Protein 6DD2 (pdb70)

Organism: Selaginella moellendorffii (NCBI:txid88036)

Secondary structure (DSSP, 8-state):
-EEEEEEEEPPSS-----EEE--HHHH-SSTT--EEEEEE-----TTHHHHHHHHTTTTGGGGSEEEE-TT--EEEE-----EEEEEEE-SS--HHHHSTT----GGGGGSS----TTS-GGGS-SEEEEEEE-SSS-EEEEEEE-TTT--HHHHHHHHHHHHHHHTT-------B--GGGGPPPSS----S--GGGSPPPPPP---EEEEEEE-HHHHHHHHHS-------HHHHHHHHHHHHHHHHTT--TT-EEEEEEEE--TTTSSSPPPTTB-S---EEE--EEEHHHHHHS-HHHHHHHHHHHHTT-SHHHHHHHHHHHTT-SSSSSS---TTTS-TT-EEEEE-SSS-TT---SSS---SEEE-S---STTEEEEPPPSSSS--EEEEEEE-TTTHHHHHHHHS--/-EEEEEEEEPPSS-----EE---GGGTS-SSSEEEEEEEE-----HHHHHHHHTTTTTTGGGG-EEEE-SS--EEEE-----EEEEEEE--S--HHHHTTT----TTGGGGS-----SS-GGGS-SEEEEEEEETTTEEEEEEEEETTT--HHHHHHHHHHHHHHHTT-------B----TTPPPSS---SS--GGGSPPP------EEEEEEE-TTHHHHHHTT--------SHHHHHHHHHHHHHHHTT--TT-EEEEEEEEE-TTTSSSPPPTTB-S--EEEE--EEEHHHHTTS-HHHHHHHHHHHHHT-SHHHHHHHHHHHHT-SSTTTTT--TTTTSTT-EEEEE-TTS--TT---SS---SEEE-S---STTEEEEE--SS-SS-EEEEEEE-TTTHHHHHHHTT--

Structure (mmCIF, N/CA/C/O backbone):
data_6DD2
#
_entry.id   6DD2
#
_cell.length_a   79.390
_cell.length_b   83.749
_cell.length_c   188.855
_cell.angle_alpha   90.00
_cell.angle_beta   90.00
_cell.angle_gamma   90.00
#
_symmetry.space_group_name_H-M   'P 21 21 21'
#
loop_
_atom_site.group_PDB
_atom_site.id
_atom_site.type_symbol
_atom_site.label_atom_id
_atom_site.label_alt_id
_atom_site.label_comp_id
_atom_site.label_asym_id
_atom_site.label_entity_id
_atom_site.label_seq_id
_atom_site.pdbx_PDB_ins_code
_atom_site.Cartn_x
_atom_site.Cartn_y
_atom_site.Cartn_z
_atom_site.occupancy
_atom_site.B_iso_or_equiv
_atom_site.auth_seq_id
_atom_site.auth_comp_id
_atom_site.auth_asym_id
_atom_site.auth_atom_id
_atom_site.pdbx_PDB_model_num
ATOM 1 N N . ILE A 1 3 ? 0.624 6.123 24.529 1.00 78.57 3 ILE A N 1
ATOM 2 C CA . ILE A 1 3 ? 1.703 5.916 25.487 1.00 66.84 3 ILE A CA 1
ATOM 3 C C . ILE A 1 3 ? 1.334 4.827 26.486 1.00 59.18 3 ILE A C 1
ATOM 4 O O . ILE A 1 3 ? 0.249 4.848 27.068 1.00 80.29 3 ILE A O 1
ATOM 9 N N . ASN A 1 4 ? 2.238 3.873 26.676 1.00 50.83 4 ASN A N 1
ATOM 10 C CA . ASN A 1 4 ? 2.080 2.828 27.675 1.00 64.87 4 ASN A CA 1
ATOM 11 C C . ASN A 1 4 ? 2.795 3.228 28.960 1.00 73.95 4 ASN A C 1
ATOM 12 O O . ASN A 1 4 ? 3.709 4.055 28.956 1.00 77.11 4 ASN A O 1
ATOM 17 N N . VAL A 1 5 ? 2.363 2.632 30.070 1.00 76.65 5 VAL A N 1
ATOM 18 C CA . VAL A 1 5 ? 2.916 2.934 31.386 1.00 66.97 5 VAL A CA 1
ATOM 19 C C . VAL A 1 5 ? 3.367 1.631 32.033 1.00 58.81 5 VAL A C 1
ATOM 20 O O . VAL A 1 5 ? 2.576 0.689 32.161 1.00 62.02 5 VAL A O 1
ATOM 24 N N . VAL A 1 6 ? 4.634 1.576 32.431 1.00 56.72 6 VAL A N 1
ATOM 25 C CA . VAL A 1 6 ? 5.159 0.404 33.124 1.00 58.05 6 VAL A CA 1
ATOM 26 C C . VAL A 1 6 ? 4.961 0.518 34.629 1.00 58.41 6 VAL A C 1
ATOM 27 O O . VAL A 1 6 ? 4.658 -0.473 35.298 1.00 52.58 6 VAL A O 1
ATOM 31 N N . ARG A 1 7 ? 5.106 1.721 35.180 1.00 59.86 7 ARG A N 1
ATOM 32 C CA . ARG A 1 7 ? 5.103 1.889 36.625 1.00 54.13 7 ARG A CA 1
ATOM 33 C C . ARG A 1 7 ? 4.692 3.311 36.977 1.00 47.07 7 ARG A C 1
ATOM 34 O O . ARG A 1 7 ? 4.847 4.240 36.180 1.00 51.33 7 ARG A O 1
ATOM 42 N N . GLU A 1 8 ? 4.165 3.460 38.192 1.00 36.04 8 GLU A N 1
ATOM 43 C CA . GLU A 1 8 ? 3.809 4.761 38.754 1.00 39.18 8 GLU A CA 1
ATOM 44 C C . GLU A 1 8 ? 4.129 4.717 40.242 1.00 39.58 8 GLU A C 1
ATOM 45 O O . GLU A 1 8 ? 3.472 3.993 40.997 1.00 39.34 8 GLU A O 1
ATOM 51 N N . THR A 1 9 ? 5.131 5.485 40.665 1.00 39.29 9 THR A N 1
ATOM 52 C CA . THR A 1 9 ? 5.624 5.446 42.035 1.00 34.28 9 THR A CA 1
ATOM 53 C C . THR A 1 9 ? 5.519 6.824 42.673 1.00 35.72 9 THR A C 1
ATOM 54 O O . THR A 1 9 ? 5.879 7.831 42.053 1.00 25.36 9 THR A O 1
ATOM 58 N N . MET A 1 10 ? 5.023 6.860 43.910 1.00 43.57 10 MET A N 1
ATOM 59 C CA . MET A 1 10 ? 5.024 8.069 44.731 1.00 38.92 10 MET A CA 1
ATOM 60 C C . MET A 1 10 ? 6.269 8.020 45.608 1.00 34.77 10 MET A C 1
ATOM 61 O O . MET A 1 10 ? 6.274 7.384 46.665 1.00 37.68 10 MET A O 1
ATOM 66 N N . VAL A 1 11 ? 7.327 8.693 45.167 1.00 41.12 11 VAL A N 1
ATOM 67 C CA . VAL A 1 11 ? 8.642 8.584 45.792 1.00 42.33 11 VAL A CA 1
ATOM 68 C C . VAL A 1 11 ? 8.761 9.622 46.900 1.00 30.43 11 VAL A C 1
ATOM 69 O O . VAL A 1 11 ? 8.665 10.828 46.649 1.00 31.41 11 VAL A O 1
ATOM 73 N N . ARG A 1 12 ? 8.988 9.154 48.118 1.00 27.56 12 ARG A N 1
ATOM 74 C CA . ARG A 1 12 ? 9.220 9.976 49.292 1.00 28.35 12 ARG A CA 1
ATOM 75 C C . ARG A 1 12 ? 10.700 9.977 49.648 1.00 18.57 12 ARG A C 1
ATOM 76 O O . ARG A 1 12 ? 11.434 9.055 49.278 1.00 26.54 12 ARG A O 1
ATOM 84 N N . PRO A 1 13 ? 11.183 11.013 50.363 1.00 25.12 13 PRO A N 1
ATOM 85 C CA . PRO A 1 13 ? 12.628 11.122 50.630 1.00 30.52 13 PRO A CA 1
ATOM 86 C C . PRO A 1 13 ? 13.235 9.889 51.284 1.00 25.56 13 PRO A C 1
ATOM 87 O O . PRO A 1 13 ? 12.530 9.108 51.931 1.00 35.36 13 PRO A O 1
ATOM 91 N N . ALA A 1 14 ? 14.550 9.715 51.121 1.00 21.95 14 ALA A N 1
ATOM 92 C CA . ALA A 1 14 ? 15.233 8.541 51.656 1.00 29.14 14 ALA A CA 1
ATOM 93 C C . ALA A 1 14 ? 15.140 8.448 53.174 1.00 39.57 14 ALA A C 1
ATOM 94 O O . ALA A 1 14 ? 15.330 7.360 53.729 1.00 35.67 14 ALA A O 1
ATOM 96 N N . GLY A 1 15 ? 14.861 9.548 53.853 1.00 44.65 15 GLY A N 1
ATOM 97 C CA . GLY A 1 15 ? 14.666 9.550 55.291 1.00 38.62 15 GLY A CA 1
ATOM 98 C C . GLY A 1 15 ? 15.193 10.825 55.919 1.00 49.76 15 GLY A C 1
ATOM 99 O O . GLY A 1 15 ? 15.949 11.587 55.315 1.00 55.59 15 GLY A O 1
ATOM 100 N N . ALA A 1 16 ? 14.774 11.060 57.166 1.00 49.52 16 ALA A N 1
ATOM 101 C CA . ALA A 1 16 ? 15.217 12.200 57.963 1.00 40.66 16 ALA A CA 1
ATOM 102 C C . ALA A 1 16 ? 14.906 13.528 57.281 1.00 40.95 16 ALA A C 1
ATOM 103 O O . ALA A 1 16 ? 15.806 14.184 56.745 1.00 45.22 16 ALA A O 1
ATOM 105 N N . THR A 1 17 ? 13.638 13.933 57.301 1.00 34.79 17 THR A N 1
ATOM 106 C CA . THR A 1 17 ? 13.216 15.200 56.729 1.00 37.00 17 THR A CA 1
ATOM 107 C C . THR A 1 17 ? 12.380 15.970 57.741 1.00 36.22 17 THR A C 1
ATOM 108 O O . THR A 1 17 ? 11.531 15.383 58.424 1.00 33.67 17 THR A O 1
ATOM 112 N N . PRO A 1 18 ? 12.596 17.278 57.863 1.00 35.19 18 PRO A N 1
ATOM 113 C CA . PRO A 1 18 ? 11.824 18.064 58.831 1.00 28.44 18 PRO A CA 1
ATOM 114 C C . PRO A 1 18 ? 10.351 18.118 58.462 1.00 29.95 18 PRO A C 1
ATOM 115 O O . PRO A 1 18 ? 9.976 18.086 57.287 1.00 42.23 18 PRO A O 1
ATOM 119 N N . GLN A 1 19 ? 9.512 18.198 59.489 1.00 26.19 19 GLN A N 1
ATOM 120 C CA . GLN A 1 19 ? 8.066 18.317 59.302 1.00 49.56 19 GLN A CA 1
ATOM 121 C C . GLN A 1 19 ? 7.638 19.780 59.415 1.00 47.10 19 GLN A C 1
ATOM 122 O O . GLN A 1 19 ? 6.818 20.169 60.249 1.00 44.66 19 GLN A O 1
ATOM 128 N N . ARG A 1 20 ? 8.220 20.593 58.536 1.00 49.50 20 ARG A N 1
ATOM 129 C CA . ARG A 1 20 ? 8.016 22.031 58.516 1.00 46.33 20 ARG A CA 1
ATOM 130 C C . ARG A 1 20 ? 6.662 22.387 57.907 1.00 43.28 20 ARG A C 1
ATOM 131 O O . ARG A 1 20 ? 5.968 21.557 57.312 1.00 53.38 20 ARG A O 1
ATOM 139 N N . VAL A 1 21 ? 6.289 23.652 58.086 1.00 36.39 21 VAL A N 1
ATOM 140 C CA . VAL A 1 21 ? 5.236 24.314 57.319 1.00 34.06 21 VAL A CA 1
ATOM 141 C C . VAL A 1 21 ? 5.851 25.616 56.833 1.00 50.67 21 VAL A C 1
ATOM 142 O O . VAL A 1 21 ? 6.014 26.560 57.622 1.00 49.96 21 VAL A O 1
ATOM 146 N N . LEU A 1 22 ? 6.216 25.670 55.552 1.00 43.46 22 LEU A N 1
ATOM 147 C CA . LEU A 1 22 ? 6.974 26.813 55.044 1.00 30.86 22 LEU A CA 1
ATOM 148 C C . LEU A 1 22 ? 6.064 27.983 54.762 1.00 31.12 22 LEU A C 1
ATOM 149 O O . LEU A 1 22 ? 5.207 27.924 53.869 1.00 36.66 22 LEU A O 1
ATOM 154 N N . TRP A 1 23 ? 6.300 29.067 55.478 1.00 28.68 23 TRP A N 1
ATOM 155 C CA . TRP A 1 23 ? 5.645 30.320 55.165 1.00 35.38 23 TRP A CA 1
ATOM 156 C C . TRP A 1 23 ? 6.135 30.781 53.799 1.00 45.76 23 TRP A C 1
ATOM 157 O O . TRP A 1 23 ? 7.310 30.615 53.459 1.00 39.54 23 TRP A O 1
ATOM 168 N N . ASN A 1 24 ? 5.258 31.433 53.039 1.00 46.62 24 ASN A N 1
ATOM 169 C CA . ASN A 1 24 ? 5.608 31.913 51.700 1.00 35.71 24 ASN A CA 1
ATOM 170 C C . ASN A 1 24 ? 5.609 33.441 51.551 1.00 32.15 24 ASN A C 1
ATOM 171 O O . ASN A 1 24 ? 4.672 34.119 51.973 1.00 34.43 24 ASN A O 1
ATOM 176 N N . SER A 1 25 ? 6.674 33.967 50.947 1.00 31.45 25 SER A N 1
ATOM 177 C CA . SER A 1 25 ? 6.834 35.405 50.713 1.00 26.21 25 SER A CA 1
ATOM 178 C C . SER A 1 25 ? 5.860 35.918 49.652 1.00 22.89 25 SER A C 1
ATOM 179 O O . SER A 1 25 ? 5.430 35.160 48.783 1.00 21.08 25 SER A O 1
ATOM 182 N N . ASN A 1 26 ? 5.513 37.202 49.722 1.00 23.93 26 ASN A N 1
ATOM 183 C CA . ASN A 1 26 ? 4.563 37.774 48.773 1.00 26.40 26 ASN A CA 1
ATOM 184 C C . ASN A 1 26 ? 4.888 37.355 47.344 1.00 30.19 26 ASN A C 1
ATOM 185 O O . ASN A 1 26 ? 3.984 37.029 46.566 1.00 29.49 26 ASN A O 1
ATOM 190 N N . VAL A 1 27 ? 6.174 37.346 46.982 1.00 33.20 27 VAL A N 1
ATOM 191 C CA . VAL A 1 27 ? 6.577 36.848 45.671 1.00 26.93 27 VAL A CA 1
ATOM 192 C C . VAL A 1 27 ? 6.489 35.334 45.575 1.00 30.49 27 VAL A C 1
ATOM 193 O O . VAL A 1 27 ? 6.666 34.779 44.485 1.00 43.96 27 VAL A O 1
ATOM 197 N N . ASP A 1 28 ? 6.234 34.654 46.691 1.00 28.00 28 ASP A N 1
ATOM 198 C CA . ASP A 1 28 ? 5.883 33.242 46.692 1.00 28.16 28 ASP A CA 1
ATOM 199 C C . ASP A 1 28 ? 4.390 33.020 46.490 1.00 29.01 28 ASP A C 1
ATOM 200 O O . ASP A 1 28 ? 3.955 31.867 46.388 1.00 37.43 28 ASP A O 1
ATOM 205 N N . LEU A 1 29 ? 3.601 34.090 46.435 1.00 28.56 29 LEU A N 1
ATOM 206 C CA . LEU A 1 29 ? 2.159 34.003 46.247 1.00 33.87 29 LEU A CA 1
ATOM 207 C C . LEU A 1 29 ? 1.689 34.542 44.905 1.00 43.02 29 LEU A C 1
ATOM 208 O O . LEU A 1 29 ? 0.786 33.961 44.301 1.00 52.00 29 LEU A O 1
ATOM 213 N N . VAL A 1 30 ? 2.275 35.631 44.413 1.00 36.71 30 VAL A N 1
ATOM 214 C CA . VAL A 1 30 ? 1.870 36.212 43.138 1.00 46.86 30 VAL A CA 1
ATOM 215 C C . VAL A 1 30 ? 2.716 35.567 42.035 1.00 57.64 30 VAL A C 1
ATOM 216 O O . VAL A 1 30 ? 3.918 35.818 41.907 1.00 49.84 30 VAL A O 1
ATOM 220 N N . ILE A 1 31 ? 2.100 34.638 41.302 1.00 67.81 31 ILE A N 1
ATOM 221 C CA . ILE A 1 31 ? 2.744 33.780 40.301 1.00 67.74 31 ILE A CA 1
ATOM 222 C C . ILE A 1 31 ? 1.647 33.370 39.319 1.00 81.76 31 ILE A C 1
ATOM 223 O O . ILE A 1 31 ? 0.486 33.270 39.730 1.00 84.91 31 ILE A O 1
ATOM 228 N N . PRO A 1 32 ? 1.933 33.122 38.021 1.00 84.76 32 PRO A N 1
ATOM 229 C CA . PRO A 1 32 ? 0.850 32.685 37.123 1.00 90.71 32 PRO A CA 1
ATOM 230 C C . PRO A 1 32 ? 0.507 31.203 37.225 1.00 99.47 32 PRO A C 1
ATOM 231 O O . PRO A 1 32 ? 1.142 30.365 36.576 1.00 82.43 32 PRO A O 1
ATOM 235 N N . ARG A 1 33 ? -0.508 30.880 38.034 1.00 112.26 33 ARG A N 1
ATOM 236 C CA . ARG A 1 33 ? -1.071 29.534 38.145 1.00 102.47 33 ARG A CA 1
ATOM 237 C C . ARG A 1 33 ? -0.069 28.499 38.647 1.00 94.61 33 ARG A C 1
ATOM 238 O O . ARG A 1 33 ? 0.941 28.840 39.269 1.00 80.05 33 ARG A O 1
ATOM 246 N N . ILE A 1 34 ? -0.362 27.227 38.386 1.00 99.38 34 ILE A N 1
ATOM 247 C CA . ILE A 1 34 ? 0.481 26.101 38.761 1.00 81.74 34 ILE A CA 1
ATOM 248 C C . ILE A 1 34 ? 1.073 25.425 37.533 1.00 74.60 34 ILE A C 1
ATOM 249 O O . ILE A 1 34 ? 1.575 24.299 37.625 1.00 78.67 34 ILE A O 1
ATOM 254 N N . HIS A 1 35 ? 1.014 26.095 36.381 1.00 66.46 35 HIS A N 1
ATOM 255 C CA . HIS A 1 35 ? 1.522 25.658 35.082 1.00 78.58 35 HIS A CA 1
ATOM 256 C C . HIS A 1 35 ? 2.989 25.241 35.138 1.00 63.59 35 HIS A C 1
ATOM 257 O O . HIS A 1 35 ? 3.322 24.196 35.705 1.00 55.20 35 HIS A O 1
ATOM 264 N N . THR A 1 36 ? 3.857 26.072 34.559 1.00 74.87 36 THR A N 1
ATOM 265 C CA . THR A 1 36 ? 5.283 25.816 34.385 1.00 70.31 36 THR A CA 1
ATOM 266 C C . THR A 1 36 ? 5.548 24.326 34.189 1.00 65.29 36 THR A C 1
ATOM 267 O O . THR A 1 36 ? 6.075 23.642 35.073 1.00 55.75 36 THR A O 1
ATOM 271 N N . ALA A 1 37 ? 5.111 23.809 33.045 1.00 73.87 37 ALA A N 1
ATOM 272 C CA . ALA A 1 37 ? 5.452 22.470 32.603 1.00 59.17 37 ALA A CA 1
ATOM 273 C C . ALA A 1 37 ? 6.717 22.522 31.758 1.00 59.98 37 ALA A C 1
ATOM 274 O O . ALA A 1 37 ? 7.074 23.558 31.192 1.00 60.19 37 ALA A O 1
ATOM 276 N N . SER A 1 38 ? 7.402 21.386 31.683 1.00 45.94 38 SER A N 1
ATOM 277 C CA . SER A 1 38 ? 8.656 21.313 30.951 1.00 28.88 38 SER A CA 1
ATOM 278 C C . SER A 1 38 ? 8.824 19.911 30.391 1.00 39.99 38 SER A C 1
ATOM 279 O O . SER A 1 38 ? 8.370 18.931 30.987 1.00 39.05 38 SER A O 1
ATOM 282 N N . VAL A 1 39 ? 9.469 19.828 29.230 1.00 46.80 39 VAL A N 1
ATOM 283 C CA . VAL A 1 39 ? 9.795 18.556 28.599 1.00 36.96 39 VAL A CA 1
ATOM 284 C C . VAL A 1 39 ? 11.276 18.549 28.260 1.00 39.48 39 VAL A C 1
ATOM 285 O O . VAL A 1 39 ? 11.812 19.542 27.755 1.00 33.80 39 VAL A O 1
ATOM 289 N N . TYR A 1 40 ? 11.935 17.430 28.542 1.00 43.51 40 TYR A N 1
ATOM 290 C CA . TYR A 1 40 ? 13.337 17.219 28.208 1.00 38.50 40 TYR A CA 1
ATOM 291 C C . TYR A 1 40 ? 13.420 16.066 27.221 1.00 45.41 40 TYR A C 1
ATOM 292 O O . TYR A 1 40 ? 12.852 14.998 27.467 1.00 46.01 40 TYR A O 1
ATOM 301 N N . PHE A 1 41 ? 14.118 16.279 26.111 1.00 58.49 41 PHE A N 1
ATOM 302 C CA . PHE A 1 41 ? 14.278 15.262 25.080 1.00 41.96 41 PHE A CA 1
ATOM 303 C C . PHE A 1 41 ? 15.734 14.819 25.023 1.00 43.80 41 PHE A C 1
ATOM 304 O O . PHE A 1 41 ? 16.640 15.656 24.946 1.00 37.63 41 PHE A O 1
ATOM 312 N N . TYR A 1 42 ? 15.949 13.507 25.067 1.00 43.69 42 TYR A N 1
ATOM 313 C CA . TYR A 1 42 ? 17.276 12.915 25.023 1.00 48.23 42 TYR A CA 1
ATOM 314 C C . TYR A 1 42 ? 17.385 11.983 23.822 1.00 60.09 42 TYR A C 1
ATOM 315 O O . TYR A 1 42 ? 16.383 11.601 23.212 1.00 63.81 42 TYR A O 1
ATOM 324 N N . ARG A 1 43 ? 18.619 11.635 23.480 1.00 66.57 43 ARG A N 1
ATOM 325 C CA . ARG A 1 43 ? 18.932 10.732 22.383 1.00 64.23 43 ARG A CA 1
ATOM 326 C C . ARG A 1 43 ? 20.118 9.872 22.788 1.00 72.13 43 ARG A C 1
ATOM 327 O O . ARG A 1 43 ? 20.900 10.259 23.663 1.00 67.60 43 ARG A O 1
ATOM 335 N N . PRO A 1 44 ? 20.277 8.696 22.171 1.00 79.74 44 PRO A N 1
ATOM 336 C CA . PRO A 1 44 ? 21.372 7.798 22.563 1.00 82.29 44 PRO A CA 1
ATOM 337 C C . PRO A 1 44 ? 22.741 8.448 22.413 1.00 88.76 44 PRO A C 1
ATOM 338 O O . PRO A 1 44 ? 22.922 9.436 21.697 1.00 87.33 44 PRO A O 1
ATOM 342 N N . ASP A 1 45 ? 23.721 7.862 23.104 1.00 89.71 45 ASP A N 1
ATOM 343 C CA . ASP A 1 45 ? 25.043 8.458 23.251 1.00 86.02 45 ASP A CA 1
ATOM 344 C C . ASP A 1 45 ? 26.133 7.394 23.142 1.00 91.03 45 ASP A C 1
ATOM 345 O O . ASP A 1 45 ? 25.825 6.221 22.891 1.00 76.44 45 ASP A O 1
ATOM 350 N N . PRO A 1 46 ? 27.421 7.763 23.280 1.00 93.44 46 PRO A N 1
ATOM 351 C CA . PRO A 1 46 ? 28.480 6.774 23.510 1.00 90.66 46 PRO A CA 1
ATOM 352 C C . PRO A 1 46 ? 28.136 5.774 24.615 1.00 62.25 46 PRO A C 1
ATOM 353 O O . PRO A 1 46 ? 28.744 4.705 24.675 1.00 40.47 46 PRO A O 1
ATOM 357 N N . GLY A 1 55 ? 15.735 2.428 35.422 1.00 54.37 55 GLY A N 1
ATOM 358 C CA . GLY A 1 55 ? 14.548 2.611 36.236 1.00 69.29 55 GLY A CA 1
ATOM 359 C C . GLY A 1 55 ? 14.805 2.442 37.721 1.00 67.51 55 GLY A C 1
ATOM 360 O O . GLY A 1 55 ? 14.338 3.238 38.537 1.00 59.06 55 GLY A O 1
ATOM 361 N N . GLY A 1 56 ? 15.554 1.397 38.074 1.00 65.35 56 GLY A N 1
ATOM 362 C CA . GLY A 1 56 ? 15.879 1.135 39.465 1.00 74.92 56 GLY A CA 1
ATOM 363 C C . GLY A 1 56 ? 16.839 2.128 40.087 1.00 80.98 56 GLY A C 1
ATOM 364 O O . GLY A 1 56 ? 17.062 2.067 41.302 1.00 81.91 56 GLY A O 1
ATOM 365 N N . VAL A 1 57 ? 17.410 3.030 39.292 1.00 72.87 57 VAL A N 1
ATOM 366 C CA . VAL A 1 57 ? 18.331 4.043 39.783 1.00 64.14 57 VAL A CA 1
ATOM 367 C C . VAL A 1 57 ? 17.698 5.430 39.769 1.00 56.98 57 VAL A C 1
ATOM 368 O O . VAL A 1 57 ? 17.915 6.224 40.688 1.00 47.41 57 VAL A O 1
ATOM 372 N N . LEU A 1 58 ? 16.899 5.731 38.739 1.00 54.43 58 LEU A N 1
ATOM 373 C CA . LEU A 1 58 ? 16.177 7.000 38.690 1.00 49.42 58 LEU A CA 1
ATOM 374 C C . LEU A 1 58 ? 15.274 7.181 39.903 1.00 47.28 58 LEU A C 1
ATOM 375 O O . LEU A 1 58 ? 15.065 8.310 40.362 1.00 39.16 58 LEU A O 1
ATOM 380 N N . ARG A 1 59 ? 14.730 6.084 40.429 1.00 44.19 59 ARG A N 1
ATOM 381 C CA . ARG A 1 59 ? 13.838 6.158 41.581 1.00 47.71 59 ARG A CA 1
ATOM 382 C C . ARG A 1 59 ? 14.600 6.544 42.842 1.00 48.41 59 ARG A C 1
ATOM 383 O O . ARG A 1 59 ? 14.275 7.539 43.502 1.00 46.18 59 ARG A O 1
ATOM 391 N N . GLU A 1 60 ? 15.618 5.757 43.196 1.00 45.58 60 GLU A N 1
ATOM 392 C CA . GLU A 1 60 ? 16.358 6.001 44.429 1.00 53.57 60 GLU A CA 1
ATOM 393 C C . GLU A 1 60 ? 17.112 7.323 44.385 1.00 44.39 60 GLU A C 1
ATOM 394 O O . GLU A 1 60 ? 17.319 7.951 45.431 1.00 46.87 60 GLU A O 1
ATOM 400 N N . ALA A 1 61 ? 17.528 7.762 43.195 1.00 34.59 61 ALA A N 1
ATOM 401 C CA . ALA A 1 61 ? 18.142 9.079 43.077 1.00 40.51 61 ALA A CA 1
ATOM 402 C C . ALA A 1 61 ? 17.146 10.185 43.398 1.00 40.14 61 ALA A C 1
ATOM 403 O O . ALA A 1 61 ? 17.537 11.240 43.910 1.00 37.27 61 ALA A O 1
ATOM 405 N N . LEU A 1 62 ? 15.861 9.966 43.107 1.00 39.95 62 LEU A N 1
ATOM 406 C CA . LEU A 1 62 ? 14.847 10.955 43.456 1.00 36.27 62 LEU A CA 1
ATOM 407 C C . LEU A 1 62 ? 14.654 11.033 44.963 1.00 35.36 62 LEU A C 1
ATOM 408 O O . LEU A 1 62 ? 14.576 12.130 45.529 1.00 34.71 62 LEU A O 1
ATOM 413 N N . ALA A 1 63 ? 14.570 9.878 45.628 1.00 38.12 63 ALA A N 1
ATOM 414 C CA . ALA A 1 63 ? 14.445 9.870 47.081 1.00 26.51 63 ALA A CA 1
ATOM 415 C C . ALA A 1 63 ? 15.686 10.457 47.738 1.00 29.97 63 ALA A C 1
ATOM 416 O O . ALA A 1 63 ? 15.587 11.187 48.732 1.00 39.08 63 ALA A O 1
ATOM 418 N N . LYS A 1 64 ? 16.866 10.152 47.193 1.00 28.46 64 LYS A N 1
ATOM 419 C CA . LYS A 1 64 ? 18.099 10.707 47.739 1.00 34.45 64 LYS A CA 1
ATOM 420 C C . LYS A 1 64 ? 18.158 12.217 47.534 1.00 40.43 64 LYS A C 1
ATOM 421 O O . LYS A 1 64 ? 18.658 12.948 48.397 1.00 39.98 64 LYS A O 1
ATOM 427 N N . ALA A 1 65 ? 17.644 12.701 46.401 1.00 40.52 65 ALA A N 1
ATOM 428 C CA . ALA A 1 65 ? 17.583 14.132 46.132 1.00 28.56 65 ALA A CA 1
ATOM 429 C C . ALA A 1 65 ? 16.441 14.825 46.859 1.00 36.29 65 ALA A C 1
ATOM 430 O O . ALA A 1 65 ? 16.439 16.058 46.939 1.00 39.75 65 ALA A O 1
ATOM 432 N N . LEU A 1 66 ? 15.476 14.073 47.387 1.00 36.09 66 LEU A N 1
ATOM 433 C CA . LEU A 1 66 ? 14.400 14.656 48.177 1.00 31.37 66 LEU A CA 1
ATOM 434 C C . LEU A 1 66 ? 14.747 14.767 49.655 1.00 30.82 66 LEU A C 1
ATOM 435 O O . LEU A 1 66 ? 13.964 15.347 50.414 1.00 32.89 66 LEU A O 1
ATOM 440 N N . VAL A 1 67 ? 15.887 14.216 50.080 1.00 34.88 67 VAL A N 1
ATOM 441 C CA . VAL A 1 67 ? 16.413 14.532 51.411 1.00 34.86 67 VAL A CA 1
ATOM 442 C C . VAL A 1 67 ? 16.767 16.014 51.519 1.00 36.95 67 VAL A C 1
ATOM 443 O O . VAL A 1 67 ? 16.287 16.674 52.454 1.00 41.94 67 VAL A O 1
ATOM 447 N N . PRO A 1 68 ? 17.572 16.608 50.603 1.00 42.38 68 PRO A N 1
ATOM 448 C CA . PRO A 1 68 ? 17.855 18.046 50.728 1.00 32.25 68 PRO A CA 1
ATOM 449 C C . PRO A 1 68 ? 16.689 18.914 50.275 1.00 27.63 68 PRO A C 1
ATOM 450 O O . PRO A 1 68 ? 16.481 20.006 50.814 1.00 23.85 68 PRO A O 1
ATOM 454 N N . PHE A 1 69 ? 15.926 18.444 49.290 1.00 30.32 69 PHE A N 1
ATOM 455 C CA . PHE A 1 69 ? 14.798 19.198 48.742 1.00 40.04 69 PHE A CA 1
ATOM 456 C C . PHE A 1 69 ? 13.470 18.600 49.208 1.00 33.78 69 PHE A C 1
ATOM 457 O O . PHE A 1 69 ? 12.628 18.170 48.419 1.00 31.56 69 PHE A O 1
ATOM 465 N N . TYR A 1 70 ? 13.285 18.588 50.524 1.00 33.74 70 TYR A N 1
ATOM 466 C CA . TYR A 1 70 ? 12.063 18.035 51.096 1.00 27.65 70 TYR A CA 1
ATOM 467 C C . TYR A 1 70 ? 10.804 18.852 50.794 1.00 29.64 70 TYR A C 1
ATOM 468 O O . TYR A 1 70 ? 9.714 18.267 50.769 1.00 29.82 70 TYR A O 1
ATOM 477 N N . PRO A 1 71 ? 10.869 20.175 50.573 1.00 32.84 71 PRO A N 1
ATOM 478 C CA . PRO A 1 71 ? 9.636 20.888 50.192 1.00 34.33 71 PRO A CA 1
ATOM 479 C C . PRO A 1 71 ? 9.009 20.399 48.895 1.00 49.90 71 PRO A C 1
ATOM 480 O O . PRO A 1 71 ? 7.808 20.616 48.690 1.00 55.12 71 PRO A O 1
ATOM 484 N N . MET A 1 72 ? 9.772 19.752 48.009 1.00 41.28 72 MET A N 1
ATOM 485 C CA . MET A 1 72 ? 9.170 19.201 46.799 1.00 28.60 72 MET A CA 1
ATOM 486 C C . MET A 1 72 ? 8.276 18.012 47.115 1.00 27.41 72 MET A C 1
ATOM 487 O O . MET A 1 72 ? 7.279 17.786 46.420 1.00 26.69 72 MET A O 1
ATOM 492 N N . ALA A 1 73 ? 8.604 17.254 48.159 1.00 23.59 73 ALA A N 1
ATOM 493 C CA . ALA A 1 73 ? 7.808 16.104 48.567 1.00 19.41 73 ALA A CA 1
ATOM 494 C C . ALA A 1 73 ? 6.651 16.481 49.480 1.00 20.40 73 ALA A C 1
ATOM 495 O O . ALA A 1 73 ? 5.996 15.586 50.026 1.00 29.20 73 ALA A O 1
ATOM 497 N N . GLY A 1 74 ? 6.386 17.772 49.656 1.00 21.03 74 GLY A N 1
ATOM 498 C CA . GLY A 1 74 ? 5.333 18.241 50.531 1.00 33.02 74 GLY A CA 1
ATOM 499 C C . GLY A 1 74 ? 4.000 18.377 49.826 1.00 28.73 74 GLY A C 1
ATOM 500 O O . GLY A 1 74 ? 3.772 17.822 48.748 1.00 29.89 74 GLY A O 1
ATOM 501 N N . ARG A 1 75 ? 3.104 19.134 50.455 1.00 27.16 75 ARG A N 1
ATOM 502 C CA . ARG A 1 75 ? 1.758 19.331 49.941 1.00 30.44 75 ARG A CA 1
ATOM 503 C C . ARG A 1 75 ? 1.349 20.782 50.145 1.00 25.95 75 ARG A C 1
ATOM 504 O O . ARG A 1 75 ? 1.867 21.477 51.023 1.00 21.85 75 ARG A O 1
ATOM 512 N N . LEU A 1 76 ? 0.406 21.232 49.319 1.00 32.68 76 LEU A N 1
ATOM 513 C CA . LEU A 1 76 ? -0.081 22.602 49.397 1.00 27.76 76 LEU A CA 1
ATOM 514 C C . LEU A 1 76 ? -1.119 22.733 50.504 1.00 36.23 76 LEU A C 1
ATOM 515 O O . LEU A 1 76 ? -1.929 21.830 50.727 1.00 46.05 76 LEU A O 1
ATOM 520 N N . LYS A 1 77 ? -1.090 23.869 51.198 1.00 35.81 77 LYS A N 1
ATOM 521 C CA . LYS A 1 77 ? -1.962 24.083 52.342 1.00 30.05 77 LYS A CA 1
ATOM 522 C C . LYS A 1 77 ? -2.243 25.570 52.496 1.00 32.75 77 LYS A C 1
ATOM 523 O O . LYS A 1 77 ? -1.425 26.415 52.123 1.00 37.51 77 LYS A O 1
ATOM 529 N N . LYS A 1 78 ? -3.413 25.877 53.046 1.00 32.35 78 LYS A N 1
ATOM 530 C CA . LYS A 1 78 ? -3.781 27.230 53.430 1.00 33.98 78 LYS A CA 1
ATOM 531 C C . LYS A 1 78 ? -3.779 27.339 54.949 1.00 43.36 78 LYS A C 1
ATOM 532 O O . LYS A 1 78 ? -4.020 26.357 55.657 1.00 50.19 78 LYS A O 1
ATOM 538 N N . ASP A 1 79 ? -3.500 28.538 55.450 1.00 48.31 79 ASP A N 1
ATOM 539 C CA . ASP A 1 79 ? -3.539 28.765 56.887 1.00 48.22 79 ASP A CA 1
ATOM 540 C C . ASP A 1 79 ? -4.937 29.254 57.274 1.00 59.49 79 ASP A C 1
ATOM 541 O O . ASP A 1 79 ? -5.906 29.058 56.536 1.00 68.25 79 ASP A O 1
ATOM 546 N N . GLU A 1 80 ? -5.053 29.900 58.432 1.00 63.32 80 GLU A N 1
ATOM 547 C CA . GLU A 1 80 ? -6.341 30.387 58.903 1.00 73.70 80 GLU A CA 1
ATOM 548 C C . GLU A 1 80 ? -6.766 31.672 58.205 1.00 71.90 80 GLU A C 1
ATOM 549 O O . GLU A 1 80 ? -7.962 31.984 58.184 1.00 67.16 80 GLU A O 1
ATOM 555 N N . ASN A 1 81 ? -5.820 32.414 57.635 1.00 71.04 81 ASN A N 1
ATOM 556 C CA . ASN A 1 81 ? -6.124 33.568 56.801 1.00 65.37 81 ASN A CA 1
ATOM 557 C C . ASN A 1 81 ? -6.338 33.192 55.341 1.00 63.03 81 ASN A C 1
ATOM 558 O O . ASN A 1 81 ? -6.601 34.076 54.519 1.00 71.60 81 ASN A O 1
ATOM 563 N N . GLY A 1 82 ? -6.235 31.908 55.002 1.00 66.48 82 GLY A N 1
ATOM 564 C CA . GLY A 1 82 ? -6.280 31.469 53.624 1.00 56.33 82 GLY A CA 1
ATOM 565 C C . GLY A 1 82 ? -4.972 31.597 52.878 1.00 58.25 82 GLY A C 1
ATOM 566 O O . GLY A 1 82 ? -4.928 31.288 51.680 1.00 65.61 82 GLY A O 1
ATOM 567 N N . ARG A 1 83 ? -3.907 32.038 53.543 1.00 50.58 83 ARG A N 1
ATOM 568 C CA . ARG A 1 83 ? -2.620 32.221 52.887 1.00 44.01 83 ARG A CA 1
ATOM 569 C C . ARG A 1 83 ? -1.982 30.869 52.590 1.00 44.03 83 ARG A C 1
ATOM 570 O O . ARG A 1 83 ? -1.965 29.977 53.445 1.00 35.75 83 ARG A O 1
ATOM 578 N N . PHE A 1 84 ? -1.455 30.720 51.377 1.00 36.09 84 PHE A N 1
ATOM 579 C CA . PHE A 1 84 ? -0.879 29.450 50.959 1.00 39.66 84 PHE A CA 1
ATOM 580 C C . PHE A 1 84 ? 0.423 29.167 51.699 1.00 31.99 84 PHE A C 1
ATOM 581 O O . PHE A 1 84 ? 1.239 30.064 51.926 1.00 33.88 84 PHE A O 1
ATOM 589 N N . GLU A 1 85 ? 0.611 27.904 52.075 1.00 25.84 85 GLU A N 1
ATOM 590 C CA . GLU A 1 85 ? 1.835 27.434 52.703 1.00 22.16 85 GLU A CA 1
ATOM 591 C C . GLU A 1 85 ? 2.325 26.194 51.969 1.00 25.38 85 GLU A C 1
ATOM 592 O O . GLU A 1 85 ? 1.644 25.650 51.095 1.00 36.04 85 GLU A O 1
ATOM 598 N N . ILE A 1 86 ? 3.518 25.744 52.337 1.00 23.21 86 ILE A N 1
ATOM 599 C CA . ILE A 1 86 ? 4.074 24.489 51.845 1.00 29.07 86 ILE A CA 1
ATOM 600 C C . ILE A 1 86 ? 4.175 23.562 53.049 1.00 30.40 86 ILE A C 1
ATOM 601 O O . ILE A 1 86 ? 5.071 23.704 53.889 1.00 29.54 86 ILE A O 1
ATOM 606 N N . ASN A 1 87 ? 3.244 22.617 53.147 1.00 34.16 87 ASN A N 1
ATOM 607 C CA . ASN A 1 87 ? 3.209 21.669 54.258 1.00 35.28 87 ASN A CA 1
ATOM 608 C C . ASN A 1 87 ? 4.133 20.503 53.920 1.00 27.40 87 ASN A C 1
ATOM 609 O O . ASN A 1 87 ? 3.754 19.598 53.174 1.00 39.88 87 ASN A O 1
ATOM 614 N N . CYS A 1 88 ? 5.354 20.522 54.468 1.00 27.43 88 CYS A N 1
ATOM 615 C CA . CYS A 1 88 ? 6.319 19.433 54.274 1.00 34.98 88 CYS A CA 1
ATOM 616 C C . CYS A 1 88 ? 5.800 18.133 54.879 1.00 40.73 88 CYS A C 1
ATOM 617 O O . CYS A 1 88 ? 6.211 17.681 55.952 1.00 33.29 88 CYS A O 1
ATOM 620 N N . ASN A 1 89 ? 4.927 17.475 54.130 1.00 37.11 89 ASN A N 1
ATOM 621 C CA . ASN A 1 89 ? 4.459 16.173 54.571 1.00 36.91 89 ASN A CA 1
ATOM 622 C C . ASN A 1 89 ? 5.546 15.118 54.426 1.00 48.17 89 ASN A C 1
ATOM 623 O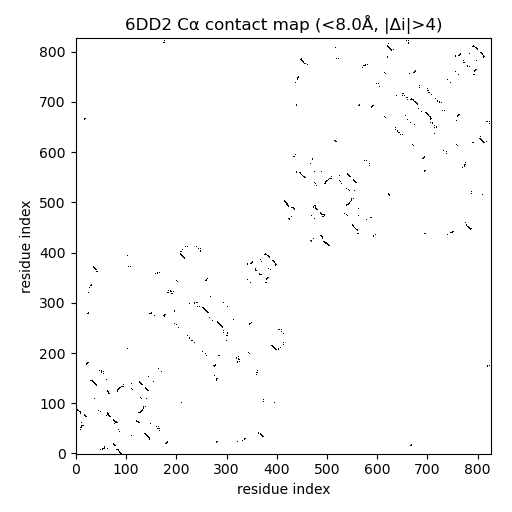 O . ASN A 1 89 ? 5.678 14.233 55.280 1.00 40.03 89 ASN A O 1
ATOM 628 N N . GLY A 1 90 ? 6.355 15.215 53.374 1.00 56.79 90 GLY A N 1
ATOM 629 C CA . GLY A 1 90 ? 7.128 14.066 52.958 1.00 51.58 90 GLY A CA 1
ATOM 630 C C . GLY A 1 90 ? 6.286 13.006 52.290 1.00 49.31 90 GLY A C 1
ATOM 631 O O . GLY A 1 90 ? 6.694 11.844 52.229 1.00 46.52 90 GLY A O 1
ATOM 632 N N . GLU A 1 91 ? 5.106 13.384 51.786 1.00 33.81 91 GLU A N 1
ATOM 633 C CA . GLU A 1 91 ? 4.187 12.403 51.221 1.00 31.81 91 GLU A CA 1
ATOM 634 C C . GLU A 1 91 ? 4.684 11.860 49.888 1.00 38.45 91 GLU A C 1
ATOM 635 O O . GLU A 1 91 ? 4.320 10.743 49.506 1.00 40.37 91 GLU A O 1
ATOM 641 N N . GLY A 1 92 ? 5.498 12.621 49.168 1.00 46.29 92 GLY A N 1
ATOM 642 C CA . GLY A 1 92 ? 6.246 12.086 48.048 1.00 41.20 92 GLY A CA 1
ATOM 643 C C . GLY A 1 92 ? 6.022 12.860 46.763 1.00 32.51 92 GLY A C 1
ATOM 644 O O . GLY A 1 92 ? 5.171 13.742 46.662 1.00 32.03 92 GLY A O 1
ATOM 645 N N . VAL A 1 93 ? 6.824 12.492 45.766 1.00 27.95 93 VAL A N 1
ATOM 646 C CA . VAL A 1 93 ? 6.765 13.048 44.420 1.00 29.33 93 VAL A CA 1
ATOM 647 C C . VAL A 1 93 ? 6.474 11.909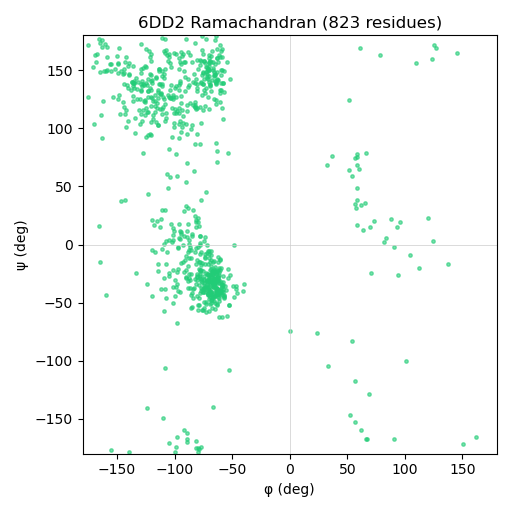 43.451 1.00 25.91 93 VAL A C 1
ATOM 648 O O . VAL A 1 93 ? 7.015 10.807 43.595 1.00 33.13 93 VAL A O 1
ATOM 652 N N . LEU A 1 94 ? 5.608 12.170 42.475 1.00 24.28 94 LEU A N 1
ATOM 653 C CA . LEU A 1 94 ? 5.180 11.142 41.533 1.00 29.28 94 LEU A CA 1
ATOM 654 C C . LEU A 1 94 ? 6.213 10.983 40.422 1.00 26.05 94 LEU A C 1
ATOM 655 O O . LEU A 1 94 ? 6.526 11.948 39.715 1.00 35.34 94 LEU A O 1
ATOM 660 N N . LEU A 1 95 ? 6.740 9.770 40.265 1.00 21.86 95 LEU A N 1
ATOM 661 C CA . LEU A 1 95 ? 7.667 9.439 39.189 1.00 30.41 95 LEU A CA 1
ATOM 662 C C . LEU A 1 95 ? 7.065 8.322 38.349 1.00 28.34 95 LEU A C 1
ATOM 663 O O . LEU A 1 95 ? 6.809 7.226 38.860 1.00 26.54 95 LEU A O 1
ATOM 668 N N . VAL A 1 96 ? 6.848 8.596 37.065 1.00 25.51 96 VAL A N 1
ATOM 669 C CA . VAL A 1 96 ? 6.248 7.643 36.139 1.00 34.19 96 VAL A CA 1
ATOM 670 C C . VAL A 1 96 ? 7.295 7.226 35.116 1.00 40.78 96 VAL A C 1
ATOM 671 O O . VAL A 1 96 ? 8.069 8.059 34.629 1.00 46.27 96 VAL A O 1
ATOM 675 N N . GLU A 1 97 ? 7.326 5.933 34.800 1.00 40.19 97 GLU A N 1
ATOM 676 C CA . GLU A 1 97 ? 8.188 5.390 33.753 1.00 44.18 97 GLU A CA 1
ATOM 677 C C . GLU A 1 97 ? 7.287 4.857 32.642 1.00 41.10 97 GLU A C 1
ATOM 678 O O . GLU A 1 97 ? 6.702 3.777 32.770 1.00 48.97 97 GLU A O 1
ATOM 684 N N . ALA A 1 98 ? 7.174 5.616 31.558 1.00 38.58 98 ALA A N 1
ATOM 685 C CA . ALA A 1 98 ? 6.332 5.255 30.429 1.00 50.60 98 ALA A CA 1
ATOM 686 C C . ALA A 1 98 ? 7.168 4.656 29.301 1.00 63.20 98 ALA A C 1
ATOM 687 O O . ALA A 1 98 ? 8.397 4.761 29.272 1.00 62.76 98 ALA A O 1
ATOM 689 N N . ALA A 1 99 ? 6.476 4.016 28.360 1.00 68.14 99 ALA A N 1
ATOM 690 C CA . ALA A 1 99 ? 7.105 3.426 27.188 1.00 62.02 99 ALA A CA 1
ATOM 691 C C . ALA A 1 99 ? 6.179 3.588 25.993 1.00 62.89 99 ALA A C 1
ATOM 692 O O . ALA A 1 99 ? 4.965 3.404 26.110 1.00 56.59 99 ALA A O 1
ATOM 694 N N . ALA A 1 100 ? 6.752 3.934 24.845 1.00 77.12 100 ALA A N 1
ATOM 695 C CA . ALA A 1 100 ? 5.971 4.123 23.628 1.00 72.51 100 ALA A CA 1
ATOM 696 C C . ALA A 1 100 ? 6.278 3.043 22.596 1.00 76.35 100 ALA A C 1
ATOM 697 O O . ALA A 1 100 ? 7.440 2.780 22.284 1.00 68.18 100 ALA A O 1
ATOM 699 N N . ALA A 1 101 ? 5.229 2.419 22.071 1.00 73.59 101 ALA A N 1
ATOM 700 C CA . ALA A 1 101 ? 5.383 1.368 21.073 1.00 77.38 101 ALA A CA 1
ATOM 701 C C . ALA A 1 101 ? 5.761 1.954 19.717 1.00 96.55 101 ALA A C 1
ATOM 702 O O . ALA A 1 101 ? 6.712 1.505 19.079 1.00 95.00 101 ALA A O 1
ATOM 704 N N . ASN A 1 102 ? 5.009 2.961 19.284 1.00 106.44 102 ASN A N 1
ATOM 705 C CA . ASN A 1 102 ? 5.265 3.613 18.005 1.00 103.94 102 ASN A CA 1
ATOM 706 C C . ASN A 1 102 ? 6.669 4.206 17.967 1.00 93.54 102 ASN A C 1
ATOM 707 O O . ASN A 1 102 ? 7.357 4.134 16.949 1.00 88.13 102 ASN A O 1
ATOM 712 N N . ALA A 1 103 ? 7.088 4.793 19.083 1.00 99.00 103 ALA A N 1
ATOM 713 C CA . ALA A 1 103 ? 8.415 5.400 19.182 1.00 103.95 103 ALA A CA 1
ATOM 714 C C . ALA A 1 103 ? 8.753 6.478 18.147 1.00 85.45 103 ALA A C 1
ATOM 715 O O . ALA A 1 103 ? 7.879 7.167 17.622 1.00 102.29 103 ALA A O 1
ATOM 717 N N . SER A 1 104 ? 10.049 6.598 17.879 1.00 72.23 104 SER A N 1
ATOM 718 C CA . SER A 1 104 ? 10.619 7.578 16.966 1.00 80.47 104 SER A CA 1
ATOM 719 C C . SER A 1 104 ? 10.426 8.959 17.500 1.00 81.91 104 SER A C 1
ATOM 720 O O . SER A 1 104 ? 9.601 9.752 17.046 1.00 85.53 104 SER A O 1
ATOM 723 N N . VAL A 1 105 ? 11.290 9.261 18.431 1.00 75.02 105 VAL A N 1
ATOM 724 C CA . VAL A 1 105 ? 11.300 10.512 19.197 1.00 70.85 105 VAL A CA 1
ATOM 725 C C . VAL A 1 105 ? 10.986 11.718 18.323 1.00 76.30 105 VAL A C 1
ATOM 726 O O . VAL A 1 105 ? 10.259 12.634 18.746 1.00 73.72 105 VAL A O 1
ATOM 730 N N . ASP A 1 106 ? 11.516 11.742 17.094 1.00 73.01 106 ASP A N 1
ATOM 731 C CA . ASP A 1 106 ? 11.193 12.882 16.272 1.00 72.50 106 ASP A CA 1
ATOM 732 C C . ASP A 1 106 ? 9.935 12.635 15.438 1.00 75.27 106 ASP A C 1
ATOM 733 O O . ASP A 1 106 ? 9.411 13.565 14.844 1.00 79.77 106 ASP A O 1
ATOM 738 N N . GLU A 1 107 ? 9.408 11.409 15.387 1.00 71.25 107 GLU A N 1
ATOM 739 C CA . GLU A 1 107 ? 7.981 11.255 15.096 1.00 82.71 107 GLU A CA 1
ATOM 740 C C . GLU A 1 107 ? 7.206 12.037 16.128 1.00 88.41 107 GLU A C 1
ATOM 741 O O . GLU A 1 107 ? 6.269 12.778 15.815 1.00 92.27 107 GLU A O 1
ATOM 747 N N . TYR A 1 108 ? 7.627 11.890 17.373 1.00 83.29 108 TYR A N 1
ATOM 748 C CA . TYR A 1 108 ? 6.887 12.413 18.499 1.00 76.39 108 TYR A CA 1
ATOM 749 C C . TYR A 1 108 ? 7.120 13.902 18.672 1.00 67.30 108 TYR A C 1
ATOM 750 O O . TYR A 1 108 ? 6.164 14.683 18.754 1.00 67.08 108 TYR A O 1
ATOM 759 N N . ALA A 1 109 ? 8.383 14.315 18.722 1.00 58.39 109 ALA A N 1
ATOM 760 C CA . ALA A 1 109 ? 8.678 15.723 18.945 1.00 61.74 109 ALA A CA 1
ATOM 761 C C . ALA A 1 109 ? 8.629 16.519 17.646 1.00 63.75 109 ALA A C 1
ATOM 762 O O . ALA A 1 109 ? 8.138 17.655 17.630 1.00 54.98 109 ALA A O 1
ATOM 764 N N . ARG A 1 110 ? 9.113 15.929 16.552 1.00 68.01 110 ARG A N 1
ATOM 765 C CA . ARG A 1 110 ? 9.227 16.585 15.244 1.00 62.86 110 ARG A CA 1
ATOM 766 C C . ARG A 1 110 ? 10.070 17.839 15.437 1.00 54.37 110 ARG A C 1
ATOM 767 O O . ARG A 1 110 ? 11.244 17.716 15.827 1.00 44.78 110 ARG A O 1
ATOM 775 N N . ASP A 1 111 ? 9.546 19.035 15.198 1.00 47.21 111 ASP A N 1
ATOM 776 C CA . ASP A 1 111 ? 10.334 20.251 15.335 1.00 47.18 111 ASP A CA 1
ATOM 777 C C . ASP A 1 111 ? 10.446 20.731 16.777 1.00 54.79 111 ASP A C 1
ATOM 778 O O . ASP A 1 111 ? 10.835 21.883 16.994 1.00 43.00 111 ASP A O 1
ATOM 783 N N . PHE A 1 112 ? 10.113 19.884 17.753 1.00 56.86 112 PHE A N 1
ATOM 784 C CA . PHE A 1 112 ? 10.149 20.196 19.181 1.00 55.85 112 PHE A CA 1
ATOM 785 C C . PHE A 1 112 ? 9.174 21.301 19.574 1.00 49.79 112 PHE A C 1
ATOM 786 O O . PHE A 1 112 ? 9.253 21.818 20.695 1.00 43.90 112 PHE A O 1
ATOM 794 N N . ALA A 1 113 ? 8.255 21.676 18.689 1.00 59.47 113 ALA A N 1
ATOM 795 C CA . ALA A 1 113 ? 7.314 22.737 19.011 1.00 62.38 113 ALA A CA 1
ATOM 796 C C . ALA A 1 113 ? 6.251 22.221 19.979 1.00 59.81 113 ALA A C 1
ATOM 797 O O . ALA A 1 113 ? 5.765 21.096 19.826 1.00 50.82 113 ALA A O 1
ATOM 799 N N . PRO A 1 114 ? 5.879 23.013 20.984 1.00 59.82 114 PRO A N 1
ATOM 800 C CA . PRO A 1 114 ? 4.898 22.546 21.972 1.00 50.13 114 PRO A CA 1
ATOM 801 C C . PRO A 1 114 ? 3.540 22.263 21.344 1.00 52.73 114 PRO A C 1
ATOM 802 O O . PRO A 1 114 ? 3.084 22.982 20.452 1.00 69.94 114 PRO A O 1
ATOM 806 N N . ASP A 1 115 ? 2.897 21.202 21.823 1.00 46.75 115 ASP A N 1
ATOM 807 C CA . ASP A 1 115 ? 1.549 20.830 21.401 1.00 56.07 115 ASP A CA 1
ATOM 808 C C . ASP A 1 115 ? 1.014 19.804 22.395 1.00 45.69 115 ASP A C 1
ATOM 809 O O . ASP A 1 115 ? 1.720 19.373 23.313 1.00 50.63 115 ASP A O 1
ATOM 814 N N . VAL A 1 116 ? -0.244 19.400 22.189 1.00 55.54 116 VAL A N 1
ATOM 815 C CA . VAL A 1 116 ? -0.951 18.578 23.170 1.00 47.32 116 VAL A CA 1
ATOM 816 C C . VAL A 1 116 ? -0.270 17.230 23.368 1.00 56.02 116 VAL A C 1
ATOM 817 O O . VAL A 1 116 ? -0.323 16.655 24.462 1.00 66.51 116 VAL A O 1
ATOM 821 N N . SER A 1 117 ? 0.388 16.701 22.334 1.00 55.44 117 SER A N 1
ATOM 822 C CA . SER A 1 117 ? 1.064 15.418 22.494 1.00 60.57 117 SER A CA 1
ATOM 823 C C . SER A 1 117 ? 2.207 15.495 23.498 1.00 59.22 117 SER A C 1
ATOM 824 O O . SER A 1 117 ? 2.597 14.463 24.055 1.00 66.03 117 SER A O 1
ATOM 827 N N . PHE A 1 118 ? 2.752 16.690 23.743 1.00 49.07 118 PHE A N 1
ATOM 828 C CA . PHE A 1 118 ? 3.733 16.845 24.812 1.00 50.52 118 PHE A CA 1
ATOM 829 C C . PHE A 1 118 ? 3.078 16.730 26.182 1.00 54.89 118 PHE A C 1
ATOM 830 O O . PHE A 1 118 ? 3.717 16.280 27.141 1.00 44.46 118 PHE A O 1
ATOM 838 N N . GLN A 1 119 ? 1.807 17.126 26.289 1.00 52.25 119 GLN A N 1
ATOM 839 C CA . GLN A 1 119 ? 1.044 16.987 27.524 1.00 47.31 119 GLN A CA 1
ATOM 840 C C . GLN A 1 119 ? 0.867 15.532 27.943 1.00 40.75 119 GLN A C 1
ATOM 841 O O . GLN A 1 119 ? 0.422 15.276 29.066 1.00 48.65 119 GLN A O 1
ATOM 847 N N . ARG A 1 120 ? 1.204 14.579 27.074 1.00 49.49 120 ARG A N 1
ATOM 848 C CA . ARG A 1 120 ? 1.115 13.160 27.386 1.00 44.26 120 ARG A CA 1
ATOM 849 C C . ARG A 1 120 ? 2.417 12.593 27.932 1.00 38.83 120 ARG A C 1
ATOM 850 O O . ARG A 1 120 ? 2.412 11.488 28.485 1.00 52.42 120 ARG A O 1
ATOM 858 N N . LEU A 1 121 ? 3.526 13.314 27.782 1.00 34.16 121 LEU A N 1
ATOM 859 C CA . LEU A 1 121 ? 4.770 13.020 28.481 1.00 42.94 121 LEU A CA 1
ATOM 860 C C . LEU A 1 121 ? 4.749 13.503 29.920 1.00 49.94 121 LEU A C 1
ATOM 861 O O . LEU A 1 121 ? 5.803 13.580 30.562 1.00 38.54 121 LEU A O 1
ATOM 866 N N . ILE A 1 122 ? 3.554 13.801 30.427 1.00 59.57 122 ILE A N 1
ATOM 867 C CA . ILE A 1 122 ? 3.353 14.449 31.722 1.00 48.53 122 ILE A CA 1
ATOM 868 C C . ILE A 1 122 ? 2.087 13.891 32.350 1.00 63.17 122 ILE A C 1
ATOM 869 O O . ILE A 1 122 ? 1.150 13.489 31.647 1.00 65.20 122 ILE A O 1
ATOM 874 N N . PRO A 1 123 ? 2.059 13.784 33.678 1.00 59.72 123 PRO A N 1
ATOM 875 C CA . PRO A 1 123 ? 0.882 13.211 34.344 1.00 56.99 123 PRO A CA 1
ATOM 876 C C . PRO A 1 123 ? -0.354 14.096 34.233 1.00 73.81 123 PRO A C 1
ATOM 877 O O . PRO A 1 123 ? -0.285 15.294 33.947 1.00 82.45 123 PRO A O 1
ATOM 881 N N . SER A 1 124 ? -1.510 13.469 34.482 1.00 68.27 124 SER A N 1
ATOM 882 C CA . SER A 1 124 ? -2.797 14.111 34.224 1.00 98.50 124 SER A CA 1
ATOM 883 C C . SER A 1 124 ? -3.183 15.083 35.337 1.00 100.50 124 SER A C 1
ATOM 884 O O . SER A 1 124 ? -3.476 16.250 35.060 1.00 104.94 124 SER A O 1
ATOM 887 N N . VAL A 1 125 ? -3.238 14.599 36.586 1.00 91.34 125 VAL A N 1
ATOM 888 C CA . VAL A 1 125 ? -3.281 15.385 37.827 1.00 97.96 125 VAL A CA 1
ATOM 889 C C . VAL A 1 125 ? -4.357 16.471 37.871 1.00 98.08 125 VAL A C 1
ATOM 890 O O . VAL A 1 125 ? -4.383 17.381 37.037 1.00 104.39 125 VAL A O 1
ATOM 894 N N . ASP A 1 126 ? -5.217 16.431 38.891 1.00 92.38 126 ASP A N 1
ATOM 895 C CA . ASP A 1 126 ? -6.308 17.398 39.031 1.00 82.79 126 ASP A CA 1
ATOM 896 C C . ASP A 1 126 ? -6.014 18.365 40.182 1.00 77.64 126 ASP A C 1
ATOM 897 O O . ASP A 1 126 ? -6.140 18.004 41.355 1.00 76.45 126 ASP A O 1
ATOM 902 N N . TYR A 1 127 ? -5.651 19.609 39.833 1.00 67.35 127 TYR A N 1
ATOM 903 C CA . TYR A 1 127 ? -5.526 20.677 40.827 1.00 78.92 127 TYR A CA 1
ATOM 904 C C . TYR A 1 127 ? -6.873 21.052 41.430 1.00 74.02 127 TYR A C 1
ATOM 905 O O . TYR A 1 127 ? -6.936 21.440 42.602 1.00 79.07 127 TYR A O 1
ATOM 914 N N . THR A 1 128 ? -7.952 20.975 40.640 1.00 67.08 128 THR A N 1
ATOM 915 C CA . THR A 1 128 ? -9.283 21.326 41.137 1.00 63.44 128 THR A CA 1
ATOM 916 C C . THR A 1 128 ? -9.617 20.590 42.431 1.00 55.94 128 THR A C 1
ATOM 917 O O . THR A 1 128 ? -10.411 21.086 43.240 1.00 57.31 128 THR A O 1
ATOM 921 N N . GLN A 1 129 ? -9.018 19.420 42.649 1.00 62.60 129 GLN A N 1
ATOM 922 C CA . GLN A 1 129 ? -9.152 18.685 43.897 1.00 67.50 129 GLN A CA 1
ATOM 923 C C . GLN A 1 129 ? -8.523 19.465 45.054 1.00 63.06 129 GLN A C 1
ATOM 924 O O . GLN A 1 129 ? -7.926 20.529 44.876 1.00 62.05 129 GLN A O 1
ATOM 930 N N . ASP A 1 130 ? -8.657 18.914 46.259 1.00 57.37 130 ASP A N 1
ATOM 931 C CA . ASP A 1 130 ? -8.108 19.566 47.441 1.00 56.17 130 ASP A CA 1
ATOM 932 C C . ASP A 1 130 ? -6.588 19.644 47.353 1.00 52.61 130 ASP A C 1
ATOM 933 O O . ASP A 1 130 ? -5.922 18.697 46.923 1.00 46.25 130 ASP A O 1
ATOM 938 N N . ILE A 1 131 ? -6.041 20.792 47.761 1.00 39.19 131 ILE A N 1
ATOM 939 C CA . ILE A 1 131 ? -4.632 21.074 47.507 1.00 45.54 131 ILE A CA 1
ATOM 940 C C . ILE A 1 131 ? -3.731 20.136 48.301 1.00 51.15 131 ILE A C 1
ATOM 941 O O . ILE A 1 131 ? -2.643 19.763 47.843 1.00 51.40 131 ILE A O 1
ATOM 946 N N . GLY A 1 132 ? -4.176 19.715 49.480 1.00 48.37 132 GLY A N 1
ATOM 947 C CA . GLY A 1 132 ? -3.330 18.947 50.369 1.00 40.03 132 GLY A CA 1
ATOM 948 C C . GLY A 1 132 ? -3.105 17.513 49.935 1.00 39.07 132 GLY A C 1
ATOM 949 O O . GLY A 1 132 ? -2.501 16.732 50.678 1.00 43.23 132 GLY A O 1
ATOM 950 N N . SER A 1 133 ? -3.578 17.145 48.742 1.00 47.67 133 SER A N 1
ATOM 951 C CA . SER A 1 133 ? -3.478 15.756 48.306 1.00 66.56 133 SER A CA 1
ATOM 952 C C . SER A 1 133 ? -3.282 15.658 46.793 1.00 53.76 133 SER A C 1
ATOM 953 O O . SER A 1 133 ? -3.817 14.754 46.142 1.00 48.64 133 SER A O 1
ATOM 956 N N . PHE A 1 134 ? -2.515 16.583 46.218 1.00 59.33 134 PHE A N 1
ATOM 957 C CA . PHE A 1 134 ? -1.868 16.331 44.940 1.00 48.70 134 PHE A CA 1
ATOM 958 C C . PHE A 1 134 ? -0.393 16.674 45.074 1.00 42.69 134 PHE A C 1
ATOM 959 O O . PHE A 1 134 ? -0.029 17.568 45.845 1.00 41.57 134 PHE A O 1
ATOM 967 N N . PRO A 1 135 ? 0.480 15.968 44.360 1.00 33.29 135 PRO A N 1
ATOM 968 C CA . PRO A 1 135 ? 1.915 16.233 44.506 1.00 31.12 135 PRO A CA 1
ATOM 969 C C . PRO A 1 135 ? 2.292 17.589 43.931 1.00 27.28 135 PRO A C 1
ATOM 970 O O . PRO A 1 135 ? 1.825 17.985 42.860 1.00 41.95 135 PRO A O 1
ATOM 974 N N . LEU A 1 136 ? 3.144 18.309 44.666 1.00 27.79 136 LEU A N 1
ATOM 975 C CA . LEU A 1 136 ? 3.627 19.597 44.178 1.00 29.46 136 LEU A CA 1
ATOM 976 C C . LEU A 1 136 ? 4.446 19.441 42.903 1.00 36.94 136 LEU A C 1
ATOM 977 O O 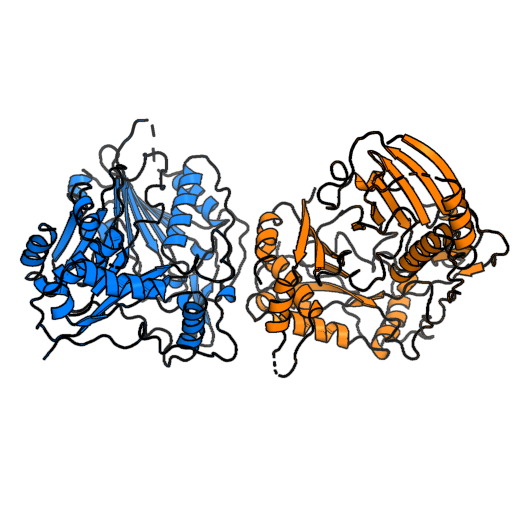. LEU A 1 136 ? 4.465 20.351 42.065 1.00 38.19 136 LEU A O 1
ATOM 982 N N . LEU A 1 137 ? 5.135 18.309 42.738 1.00 28.91 137 LEU A N 1
ATOM 983 C CA . LEU A 1 137 ? 5.942 18.047 41.551 1.00 31.57 137 LEU A CA 1
ATOM 984 C C . LEU A 1 137 ? 5.704 16.627 41.068 1.00 36.26 137 LEU A C 1
ATOM 985 O O . LEU A 1 137 ? 5.675 15.686 41.868 1.00 37.15 137 LEU A O 1
ATOM 990 N N . VAL A 1 138 ? 5.547 16.484 39.753 1.00 36.26 138 VAL A N 1
ATOM 991 C CA . VAL A 1 138 ? 5.396 15.196 39.093 1.00 33.64 138 VAL A CA 1
ATOM 992 C C . VAL A 1 138 ? 6.486 15.065 38.038 1.00 37.09 138 VAL A C 1
ATOM 993 O O . VAL A 1 138 ? 6.839 16.045 37.373 1.00 36.22 138 VAL A O 1
ATOM 997 N N . LEU A 1 139 ? 7.020 13.854 37.884 1.00 36.77 139 LEU A N 1
ATOM 998 C CA . LEU A 1 139 ? 8.093 13.579 36.936 1.00 26.14 139 LEU A CA 1
ATOM 999 C C . LEU A 1 139 ? 7.755 12.330 36.138 1.00 25.15 139 LEU A C 1
ATOM 1000 O O . LEU A 1 139 ? 7.346 11.316 36.711 1.00 27.20 139 LEU A O 1
ATOM 1005 N N . GLN A 1 140 ? 7.931 12.399 34.821 1.00 32.14 140 GLN A N 1
ATOM 1006 C CA . GLN A 1 140 ? 7.692 11.267 33.938 1.00 34.40 140 GLN A CA 1
ATOM 1007 C C . GLN A 1 140 ? 8.943 10.979 33.119 1.00 31.95 140 GLN A C 1
ATOM 1008 O O . GLN A 1 140 ? 9.615 11.902 32.651 1.00 38.46 140 GLN A O 1
ATOM 1014 N N . ILE A 1 141 ? 9.255 9.696 32.962 1.00 32.70 141 ILE A N 1
ATOM 1015 C CA . ILE A 1 141 ? 10.374 9.238 32.144 1.00 31.75 141 ILE A CA 1
ATOM 1016 C C . ILE A 1 141 ? 9.794 8.339 31.063 1.00 37.57 141 ILE A C 1
ATOM 1017 O O . ILE A 1 141 ? 9.406 7.197 31.341 1.00 46.55 141 ILE A O 1
ATOM 1022 N N . THR A 1 142 ? 9.731 8.846 29.835 1.00 49.38 142 THR A N 1
ATOM 1023 C CA . THR A 1 142 ? 9.160 8.114 28.709 1.00 49.09 142 THR A CA 1
ATOM 1024 C C . THR A 1 142 ? 10.282 7.741 27.748 1.00 35.48 142 THR A C 1
ATOM 1025 O O . THR A 1 142 ? 10.883 8.616 27.115 1.00 41.04 142 THR A O 1
ATOM 1029 N N . ARG A 1 143 ? 10.559 6.445 27.645 1.00 42.19 143 ARG A N 1
ATOM 1030 C CA . ARG A 1 143 ? 11.561 5.905 26.739 1.00 64.91 143 ARG A CA 1
ATOM 1031 C C . ARG A 1 143 ? 10.915 5.537 25.402 1.00 69.42 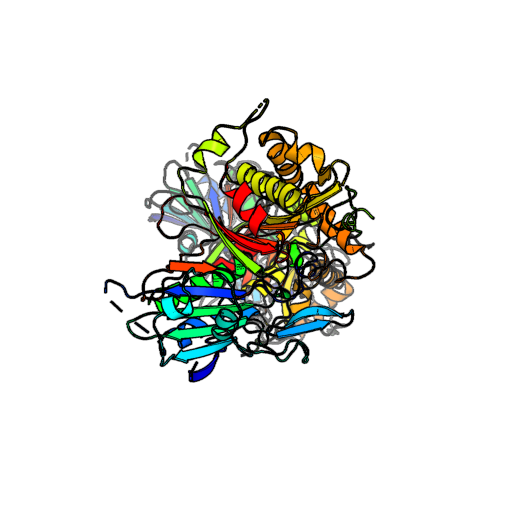143 ARG A C 1
ATOM 1032 O O . ARG A 1 143 ? 9.704 5.316 25.311 1.00 54.42 143 ARG A O 1
ATOM 1040 N N . PHE A 1 144 ? 11.739 5.494 24.351 1.00 72.31 144 PHE A N 1
ATOM 1041 C CA . PHE A 1 144 ? 11.231 5.218 23.013 1.00 67.52 144 PHE A CA 1
ATOM 1042 C C . PHE A 1 144 ? 11.933 4.024 22.360 1.00 78.46 144 PHE A C 1
ATOM 1043 O O . PHE A 1 144 ? 12.235 3.033 23.032 1.00 86.06 144 PHE A O 1
ATOM 1051 N N . LYS A 1 145 ? 12.203 4.113 21.057 1.00 87.75 145 LYS A N 1
ATOM 1052 C CA . LYS A 1 145 ? 12.533 2.940 20.245 1.00 83.00 145 LYS A CA 1
ATOM 1053 C C . LYS A 1 145 ? 14.020 2.579 20.310 1.00 95.68 145 LYS A C 1
ATOM 1054 O O . LYS A 1 145 ? 14.369 1.437 20.629 1.00 99.06 145 LYS A O 1
ATOM 1060 N N . CYS A 1 146 ? 14.913 3.533 20.021 1.00 88.92 146 CYS A N 1
ATOM 1061 C CA . CYS A 1 146 ? 16.344 3.253 19.926 1.00 76.99 146 CYS A CA 1
ATOM 1062 C C . CYS A 1 146 ? 17.166 4.054 20.928 1.00 84.65 146 CYS A C 1
ATOM 1063 O O . CYS A 1 146 ? 18.371 4.234 20.726 1.00 72.34 146 CYS A O 1
ATOM 1066 N N . GLY A 1 147 ? 16.548 4.545 21.995 1.00 88.06 147 GLY A N 1
ATOM 1067 C CA . GLY A 1 147 ? 17.294 5.287 22.989 1.00 83.44 147 GLY A CA 1
ATOM 1068 C C . GLY A 1 147 ? 16.733 6.665 23.253 1.00 78.92 147 GLY A C 1
ATOM 1069 O O . GLY A 1 147 ? 17.302 7.433 24.034 1.00 77.72 147 GLY A O 1
ATOM 1070 N N . GLY A 1 148 ? 15.617 6.991 22.608 1.00 69.56 148 GLY A N 1
ATOM 1071 C CA . GLY A 1 148 ? 14.989 8.280 22.838 1.00 67.09 148 GLY A CA 1
ATOM 1072 C C . GLY A 1 148 ? 14.295 8.313 24.187 1.00 53.77 148 GLY A C 1
ATOM 1073 O O . GLY A 1 148 ? 13.526 7.407 24.531 1.00 39.98 148 GLY A O 1
ATOM 1074 N N . ALA A 1 149 ? 14.570 9.359 24.961 1.00 52.65 149 ALA A N 1
ATOM 1075 C CA . ALA A 1 149 ? 13.994 9.527 26.285 1.00 45.73 149 ALA A CA 1
ATOM 1076 C C . ALA A 1 149 ? 13.317 10.885 26.376 1.00 47.39 149 ALA A C 1
ATOM 1077 O O . ALA A 1 149 ? 13.689 11.832 25.677 1.00 45.29 149 ALA A O 1
ATOM 1079 N N . SER A 1 150 ? 12.317 10.972 27.251 1.00 42.06 150 SER A N 1
ATOM 1080 C CA . SER A 1 150 ? 11.533 12.192 27.413 1.00 36.49 150 SER A CA 1
ATOM 1081 C C . SER A 1 150 ? 11.207 12.383 28.886 1.00 42.20 150 SER A C 1
ATOM 1082 O O . SER A 1 150 ? 10.492 11.566 29.475 1.00 52.70 150 SER A O 1
ATOM 1085 N N . LEU A 1 151 ? 11.725 13.459 29.475 1.00 37.31 151 LEU A N 1
ATOM 1086 C CA . LEU A 1 151 ? 11.456 13.801 30.867 1.00 36.38 151 LEU A CA 1
ATOM 1087 C C . LEU A 1 151 ? 10.419 14.918 30.919 1.00 30.64 151 LEU A C 1
ATOM 1088 O O . LEU A 1 151 ? 10.669 16.024 30.429 1.00 39.76 151 LEU A O 1
ATOM 1093 N N . GLY A 1 152 ? 9.264 14.626 31.509 1.00 29.95 152 GLY A N 1
ATOM 1094 C CA . GLY A 1 152 ? 8.214 15.610 31.711 1.00 29.95 152 GLY A CA 1
ATOM 1095 C C . GLY A 1 152 ? 8.177 16.046 33.167 1.00 38.82 152 GLY A C 1
ATOM 1096 O O . GLY A 1 152 ? 8.205 15.213 34.074 1.00 37.96 152 GLY A O 1
ATOM 1097 N N . VAL A 1 153 ? 8.114 17.361 33.372 1.00 34.56 153 VAL A N 1
ATOM 1098 C CA . VAL A 1 153 ? 8.177 17.959 34.701 1.00 27.47 153 VAL A CA 1
ATOM 1099 C C . VAL A 1 153 ? 6.961 18.856 34.886 1.00 33.58 153 VAL A C 1
ATOM 1100 O O . VAL A 1 153 ? 6.749 19.787 34.100 1.00 33.53 153 VAL A O 1
ATOM 1104 N N . GLY A 1 154 ? 6.172 18.587 35.926 1.00 30.76 154 GLY A N 1
ATOM 1105 C CA . GLY A 1 154 ? 5.054 19.448 36.269 1.00 28.48 154 GLY A CA 1
ATOM 1106 C C . GLY A 1 154 ? 5.112 19.912 37.710 1.00 27.38 154 GLY A C 1
ATOM 1107 O O . GLY A 1 154 ? 4.917 19.111 38.631 1.00 35.56 154 GLY A O 1
ATOM 1108 N N . MET A 1 155 ? 5.361 21.205 37.918 1.00 27.06 155 MET A N 1
ATOM 1109 C CA . MET A 1 155 ? 5.673 21.752 39.231 1.00 32.14 155 MET A CA 1
ATOM 1110 C C . MET A 1 155 ? 4.600 22.731 39.691 1.00 37.54 155 MET A C 1
ATOM 1111 O O . MET A 1 155 ? 4.053 23.493 38.888 1.00 29.79 155 MET A O 1
ATOM 1116 N N . GLU A 1 156 ? 4.314 22.715 40.992 1.00 41.01 156 GLU A N 1
ATOM 1117 C CA . GLU A 1 156 ? 3.478 23.743 41.596 1.00 35.07 156 GLU A CA 1
ATOM 1118 C C . GLU A 1 156 ? 4.308 24.995 41.853 1.00 42.27 156 GLU A C 1
ATOM 1119 O O . GLU A 1 156 ? 5.457 24.918 42.293 1.00 43.63 156 GLU A O 1
ATOM 1125 N N . HIS A 1 157 ? 3.718 26.156 41.571 1.00 37.85 157 HIS A N 1
ATOM 1126 C CA . HIS A 1 157 ? 4.467 27.404 41.662 1.00 43.88 157 HIS A CA 1
ATOM 1127 C C . HIS A 1 157 ? 4.748 27.809 43.104 1.00 45.65 157 HIS A C 1
ATOM 1128 O O . HIS A 1 157 ? 5.772 28.445 43.378 1.00 42.69 157 HIS A O 1
ATOM 1135 N N . HIS A 1 158 ? 3.861 27.453 44.034 1.00 40.70 158 HIS A N 1
ATOM 1136 C CA . HIS A 1 158 ? 3.962 27.951 45.400 1.00 31.15 158 HIS A CA 1
ATOM 1137 C C . HIS A 1 158 ? 5.126 27.350 46.181 1.00 42.29 158 HIS A C 1
ATOM 1138 O O . HIS A 1 158 ? 5.367 27.780 47.314 1.00 45.94 158 HIS A O 1
ATOM 1145 N N . VAL A 1 159 ? 5.852 26.387 45.621 1.00 40.51 159 VAL A N 1
ATOM 1146 C CA . VAL A 1 159 ? 6.942 25.736 46.336 1.00 32.67 159 VAL A CA 1
ATOM 1147 C C . VAL A 1 159 ? 8.297 26.338 45.978 1.00 35.65 159 VAL A C 1
ATOM 1148 O O . VAL A 1 159 ? 9.137 26.531 46.857 1.00 40.58 159 VAL A O 1
ATOM 1152 N N . ALA A 1 160 ? 8.519 26.665 44.707 1.00 36.91 160 ALA A N 1
ATOM 1153 C CA . ALA A 1 160 ? 9.807 27.167 44.243 1.00 44.61 160 ALA A CA 1
ATOM 1154 C C . ALA A 1 160 ? 9.624 27.705 42.833 1.00 45.73 160 ALA A C 1
ATOM 1155 O O . ALA A 1 160 ? 8.693 27.317 42.121 1.00 49.31 160 ALA A O 1
ATOM 1157 N N . ASP A 1 161 ? 10.520 28.605 42.437 1.00 30.05 161 ASP A N 1
ATOM 1158 C CA . ASP A 1 161 ? 10.434 29.203 41.112 1.00 30.14 161 ASP A CA 1
ATOM 1159 C C . ASP A 1 161 ? 11.038 28.246 40.085 1.00 43.48 161 ASP A C 1
ATOM 1160 O O . ASP A 1 161 ? 11.321 27.080 40.374 1.00 41.60 161 ASP A O 1
ATOM 1165 N N . GLY A 1 162 ? 11.233 28.736 38.860 1.00 35.50 162 GLY A N 1
ATOM 1166 C CA . GLY A 1 162 ? 11.871 27.915 37.846 1.00 25.59 162 GLY A CA 1
ATOM 1167 C C . GLY A 1 162 ? 13.310 27.587 38.189 1.00 33.17 162 GLY A C 1
ATOM 1168 O O . GLY A 1 162 ? 13.740 26.438 38.059 1.00 35.28 162 GLY A O 1
ATOM 1169 N N . MET A 1 163 ? 14.068 28.585 38.651 1.00 31.20 163 MET A N 1
ATOM 1170 C CA . MET A 1 163 ? 15.481 28.376 38.955 1.00 42.51 163 MET A CA 1
ATOM 1171 C C . MET A 1 163 ? 15.664 27.330 40.048 1.00 38.98 163 MET A C 1
ATOM 1172 O O . MET A 1 163 ? 16.473 26.405 39.909 1.00 49.70 163 MET A O 1
ATOM 1177 N N . SER A 1 164 ? 14.920 27.462 41.149 1.00 39.84 164 SER A N 1
ATOM 1178 C CA . SER A 1 164 ? 15.003 26.473 42.218 1.00 46.02 164 SER A CA 1
ATOM 1179 C C . SER A 1 164 ? 14.492 25.107 41.779 1.00 31.95 164 SER A C 1
ATOM 1180 O O . SER A 1 164 ? 14.874 24.095 42.375 1.00 39.27 164 SER A O 1
ATOM 1183 N N . GLY A 1 165 ? 13.644 25.055 40.754 1.00 28.64 165 GLY A N 1
ATOM 1184 C CA . GLY A 1 165 ? 13.171 23.790 40.231 1.00 27.39 165 GLY A CA 1
ATOM 1185 C C . GLY A 1 165 ? 14.202 23.100 39.361 1.00 37.17 165 GLY A C 1
ATOM 1186 O O . GLY A 1 165 ? 14.356 21.876 39.421 1.00 36.28 165 GLY A O 1
ATOM 1187 N N . ILE A 1 166 ? 14.911 23.880 38.540 1.00 33.62 166 ILE A N 1
ATOM 1188 C CA . ILE A 1 166 ? 15.981 23.313 37.726 1.00 28.77 166 ILE A CA 1
ATOM 1189 C C . ILE A 1 166 ? 17.134 22.851 38.606 1.00 31.36 166 ILE A C 1
ATOM 1190 O O . ILE A 1 166 ? 17.815 21.868 38.284 1.00 34.29 166 ILE A O 1
ATOM 1195 N N . THR A 1 167 ? 17.373 23.540 39.725 1.00 32.81 167 THR A N 1
ATOM 1196 C CA . THR A 1 167 ? 18.384 23.083 40.673 1.00 31.79 167 THR A CA 1
ATOM 1197 C C . THR A 1 167 ? 18.073 21.677 41.167 1.00 36.65 167 THR A C 1
ATOM 1198 O O . THR A 1 167 ? 18.975 20.842 41.299 1.00 45.62 167 THR A O 1
ATOM 1202 N N . PHE A 1 168 ? 16.797 21.397 41.437 1.00 31.58 168 PHE A N 1
ATOM 1203 C CA . PHE A 1 168 ? 16.408 20.071 41.901 1.00 30.18 168 PHE A CA 1
ATOM 1204 C C . PHE A 1 168 ? 16.631 19.022 40.819 1.00 30.72 168 PHE A C 1
ATOM 1205 O O . PHE A 1 168 ? 17.216 17.963 41.079 1.00 34.14 168 PHE A O 1
ATOM 1213 N N . ILE A 1 169 ? 16.161 19.297 39.600 1.00 35.28 169 ILE A N 1
ATOM 1214 C CA . ILE A 1 169 ? 16.314 18.347 38.501 1.00 31.79 169 ILE A CA 1
ATOM 1215 C C . ILE A 1 169 ? 17.789 18.069 38.237 1.00 33.45 169 ILE A C 1
ATOM 1216 O O . ILE A 1 169 ? 18.180 16.932 37.945 1.00 29.12 169 ILE A O 1
ATOM 1221 N N . ASN A 1 170 ? 18.633 19.098 38.350 1.00 38.42 170 ASN A N 1
ATOM 1222 C CA . ASN A 1 170 ? 20.071 18.888 38.214 1.00 35.18 170 ASN A CA 1
ATOM 1223 C C . ASN A 1 170 ? 20.617 18.058 39.368 1.00 33.57 170 ASN A C 1
ATOM 1224 O O . ASN A 1 170 ? 21.416 17.138 39.154 1.00 42.52 170 ASN A O 1
ATOM 1229 N N . THR A 1 171 ? 20.203 18.371 40.599 1.00 32.57 171 THR A N 1
ATOM 1230 C CA . THR A 1 171 ? 20.614 17.570 41.747 1.00 27.54 171 THR A CA 1
ATOM 1231 C C . THR A 1 171 ? 20.176 16.121 41.589 1.00 20.92 171 THR A C 1
ATOM 1232 O O . THR A 1 171 ? 20.945 15.195 41.873 1.00 25.47 171 THR A O 1
ATOM 1236 N N . TRP A 1 172 ? 18.939 15.909 41.140 1.00 24.29 172 TRP A N 1
ATOM 1237 C CA . TRP A 1 172 ? 18.456 14.555 40.898 1.00 28.61 172 TRP A CA 1
ATOM 1238 C C . TRP A 1 172 ? 19.298 13.854 39.840 1.00 43.07 172 TRP A C 1
ATOM 1239 O O . TRP A 1 172 ? 19.653 12.679 39.995 1.00 48.22 172 TRP A O 1
ATOM 1250 N N . ALA A 1 173 ? 19.641 14.565 38.762 1.00 50.50 173 ALA A N 1
ATOM 1251 C CA . ALA A 1 173 ? 20.435 13.964 37.696 1.00 39.39 173 ALA A CA 1
ATOM 1252 C C . ALA A 1 173 ? 21.863 13.692 38.150 1.00 44.75 173 ALA A C 1
ATOM 1253 O O . ALA A 1 173 ? 22.439 12.650 37.814 1.00 49.73 173 ALA A O 1
ATOM 1255 N N . ALA A 1 174 ? 22.452 14.618 38.911 1.00 47.45 174 ALA A N 1
ATOM 1256 C CA . ALA A 1 174 ? 23.801 14.404 39.423 1.00 45.71 174 ALA A CA 1
ATOM 1257 C C . ALA A 1 174 ? 23.868 13.181 40.327 1.00 57.94 174 ALA A C 1
ATOM 1258 O O . ALA A 1 174 ? 24.894 12.492 40.365 1.00 60.89 174 ALA A O 1
ATOM 1260 N N . MET A 1 175 ? 22.789 12.894 41.056 1.00 39.97 175 MET A N 1
ATOM 1261 C CA . MET A 1 175 ? 22.780 11.726 41.928 1.00 36.28 175 MET A CA 1
ATOM 1262 C C . MET A 1 175 ? 22.614 10.442 41.129 1.00 39.94 175 MET A C 1
ATOM 1263 O O . MET A 1 175 ? 23.258 9.430 41.429 1.00 51.41 175 MET A O 1
ATOM 1268 N N . ALA A 1 176 ? 21.750 10.462 40.111 1.00 37.40 176 ALA A N 1
ATOM 1269 C CA . ALA A 1 176 ? 21.540 9.268 39.300 1.00 46.97 176 ALA A CA 1
ATOM 1270 C C . ALA A 1 176 ? 22.800 8.881 38.538 1.00 56.51 176 ALA A C 1
ATOM 1271 O O . ALA A 1 176 ? 22.997 7.702 38.222 1.00 60.73 176 ALA A O 1
ATOM 1273 N N . ARG A 1 177 ? 23.665 9.854 38.245 1.00 61.80 177 ARG A N 1
ATOM 1274 C CA . ARG A 1 177 ? 24.923 9.587 37.561 1.00 58.76 177 ARG A CA 1
ATOM 1275 C C . ARG A 1 177 ? 25.905 8.795 38.413 1.00 61.02 177 ARG A C 1
ATOM 1276 O O . ARG A 1 177 ? 26.962 8.407 37.905 1.00 55.52 177 ARG A O 1
ATOM 1284 N N . GLY A 1 178 ? 25.586 8.545 39.680 1.00 64.38 178 GLY A N 1
ATOM 1285 C CA . GLY A 1 178 ? 26.516 7.901 40.581 1.00 57.04 178 GLY A CA 1
ATOM 1286 C C . GLY A 1 178 ? 27.444 8.847 41.304 1.00 68.18 178 GLY A C 1
ATOM 1287 O O . GLY A 1 178 ? 28.514 8.421 41.752 1.00 83.22 178 GLY A O 1
ATOM 1288 N N . GLU A 1 179 ? 27.075 10.121 41.425 1.00 51.83 179 GLU A N 1
ATOM 1289 C CA . GLU A 1 179 ? 27.863 11.140 42.093 1.00 67.11 179 GLU A CA 1
ATOM 1290 C C . GLU A 1 179 ? 27.160 11.539 43.394 1.00 77.51 179 GLU A C 1
ATOM 1291 O O . GLU A 1 179 ? 26.469 10.706 44.006 1.00 72.38 179 GLU A O 1
ATOM 1297 N N . ASP A 1 180 ? 27.327 12.791 43.813 1.00 83.89 180 ASP A N 1
ATOM 1298 C CA . ASP A 1 180 ? 26.727 13.280 45.048 1.00 96.81 180 ASP A CA 1
ATOM 1299 C C . ASP A 1 180 ? 26.426 14.761 44.880 1.00 101.50 180 ASP A C 1
ATOM 1300 O O . ASP A 1 180 ? 27.074 15.430 44.068 1.00 101.83 180 ASP A O 1
ATOM 1305 N N . PRO A 1 181 ? 25.468 15.310 45.634 1.00 101.47 181 PRO A N 1
ATOM 1306 C CA . PRO A 1 181 ? 24.932 16.637 45.276 1.00 96.69 181 PRO A CA 1
ATOM 1307 C C . PRO A 1 181 ? 25.816 17.848 45.636 1.00 101.44 181 PRO A C 1
ATOM 1308 O O . PRO A 1 181 ? 25.800 18.861 44.921 1.00 109.09 181 PRO A O 1
ATOM 1312 N N . LYS A 1 182 ? 26.589 17.731 46.741 1.00 84.85 182 LYS A N 1
ATOM 1313 C CA . LYS A 1 182 ? 27.390 18.806 47.352 1.00 84.58 182 LYS A CA 1
ATOM 1314 C C . LYS A 1 182 ? 26.552 19.884 48.035 1.00 71.24 182 LYS A C 1
ATOM 1315 O O . LYS A 1 182 ? 27.011 20.533 48.981 1.00 71.10 182 LYS A O 1
ATOM 1321 N N . ILE A 1 183 ? 25.304 20.027 47.609 1.00 60.60 183 ILE A N 1
ATOM 1322 C CA . ILE A 1 183 ? 24.525 21.236 47.836 1.00 65.28 183 ILE A CA 1
ATOM 1323 C C . ILE A 1 183 ? 23.570 21.063 49.012 1.00 54.99 183 ILE A C 1
ATOM 1324 O O . ILE A 1 183 ? 22.905 20.028 49.146 1.00 59.89 183 ILE A O 1
ATOM 1329 N N . VAL A 1 184 ? 23.531 22.061 49.884 1.00 53.51 184 VAL A N 1
ATOM 1330 C CA . VAL A 1 184 ? 22.489 22.204 50.898 1.00 38.72 184 VAL A CA 1
ATOM 1331 C C . VAL A 1 184 ? 21.637 23.407 50.514 1.00 39.52 184 VAL A C 1
ATOM 1332 O O . VAL A 1 184 ? 22.188 24.470 50.197 1.00 43.95 184 VAL A O 1
ATOM 1336 N N . PRO A 1 185 ? 20.322 23.260 50.421 1.00 31.08 185 PRO A N 1
ATOM 1337 C CA . PRO A 1 185 ? 19.484 24.395 50.035 1.00 24.80 185 PRO A CA 1
ATOM 1338 C C . PRO A 1 185 ? 19.162 25.271 51.229 1.00 29.95 185 PRO A C 1
ATOM 1339 O O . PRO A 1 185 ? 19.032 24.803 52.364 1.00 37.55 185 PRO A O 1
ATOM 1343 N N . TYR A 1 186 ? 19.055 26.568 50.954 1.00 23.41 186 TYR A N 1
ATOM 1344 C CA . TYR A 1 186 ? 18.619 27.536 51.953 1.00 20.91 186 TYR A CA 1
ATOM 1345 C C . TYR A 1 186 ? 17.104 27.624 51.884 1.00 28.66 186 TYR A C 1
ATOM 1346 O O . TYR A 1 186 ? 16.541 28.068 50.877 1.00 33.66 186 TYR A O 1
ATOM 1355 N N . ILE A 1 187 ? 16.447 27.209 52.955 1.00 26.57 187 ILE A N 1
ATOM 1356 C CA . ILE A 1 187 ? 14.997 27.093 52.990 1.00 31.10 187 ILE A CA 1
ATOM 1357 C C . ILE A 1 187 ? 14.516 28.002 54.114 1.00 28.24 187 ILE A C 1
ATOM 1358 O O . ILE A 1 187 ? 14.484 27.607 55.284 1.00 41.61 187 ILE A O 1
ATOM 1363 N N . ASP A 1 188 ? 14.164 29.237 53.754 1.00 27.33 188 ASP A N 1
ATOM 1364 C CA . ASP A 1 188 ? 13.615 30.221 54.680 1.00 37.60 188 ASP A CA 1
ATOM 1365 C C . ASP A 1 188 ? 13.099 31.420 53.898 1.00 30.76 188 ASP A C 1
ATOM 1366 O O . ASP A 1 188 ? 13.886 32.250 53.430 1.00 34.94 188 ASP A O 1
ATOM 1371 N N . ARG A 1 189 ? 11.783 31.517 53.742 1.00 26.28 189 ARG A N 1
ATOM 1372 C CA . ARG A 1 189 ? 11.182 32.588 52.962 1.00 30.26 189 ARG A CA 1
ATOM 1373 C C . ARG A 1 189 ? 10.909 33.839 53.784 1.00 27.94 189 ARG A C 1
ATOM 1374 O O . ARG A 1 189 ? 10.334 34.796 53.254 1.00 40.31 189 ARG A O 1
ATOM 1382 N N . THR A 1 190 ? 11.309 33.860 55.057 1.00 38.17 190 THR A N 1
ATOM 1383 C CA . THR A 1 190 ? 11.125 35.045 55.885 1.00 34.03 190 THR A CA 1
ATOM 1384 C C . THR A 1 190 ? 12.082 36.170 55.519 1.00 32.05 190 THR A C 1
ATOM 1385 O O . THR A 1 190 ? 11.903 37.292 56.003 1.00 42.61 190 THR A O 1
ATOM 1389 N N . LEU A 1 191 ? 13.092 35.899 54.689 1.00 26.42 191 LEU A N 1
ATOM 1390 C CA . LEU A 1 191 ? 13.968 36.970 54.227 1.00 25.45 191 LEU A CA 1
ATOM 1391 C C . LEU A 1 191 ? 13.188 38.000 53.421 1.00 30.00 191 LEU A C 1
ATOM 1392 O O . LEU A 1 191 ? 13.385 39.210 53.586 1.00 34.67 191 LEU A O 1
ATOM 1397 N N . LEU A 1 192 ? 12.289 37.537 52.554 1.00 29.57 192 LEU A N 1
ATOM 1398 C CA . LEU A 1 192 ? 11.519 38.431 51.700 1.00 30.44 192 LEU A CA 1
ATOM 1399 C C . LEU A 1 192 ? 10.227 38.847 52.390 1.00 36.67 192 LEU A C 1
ATOM 1400 O O . LEU A 1 192 ? 9.198 39.039 51.733 1.00 37.76 192 LEU A O 1
ATOM 1405 N N . ARG A 1 193 ? 10.269 38.978 53.711 1.00 38.18 193 ARG A N 1
ATOM 1406 C CA . ARG A 1 193 ? 9.113 39.442 54.462 1.00 33.33 193 ARG A CA 1
ATOM 1407 C C . ARG A 1 193 ? 9.020 40.959 54.377 1.00 32.96 193 ARG A C 1
ATOM 1408 O O . ARG A 1 193 ? 10.016 41.662 54.574 1.00 25.57 193 ARG A O 1
ATOM 1416 N N . ALA A 1 194 ? 7.827 41.460 54.070 1.00 27.40 194 ALA A N 1
ATOM 1417 C CA . ALA A 1 194 ? 7.624 42.899 54.000 1.00 22.10 194 ALA A CA 1
ATOM 1418 C C . ALA A 1 194 ? 7.769 43.525 55.381 1.00 38.69 194 ALA A C 1
ATOM 1419 O O . ALA A 1 194 ? 7.484 42.900 56.408 1.00 34.33 194 ALA A O 1
ATOM 1421 N N . ASN A 1 195 ? 8.220 44.776 55.398 1.00 38.21 195 ASN A N 1
ATOM 1422 C CA . ASN A 1 195 ? 8.445 45.474 56.652 1.00 39.95 195 ASN A CA 1
ATOM 1423 C C . ASN A 1 195 ? 7.120 45.793 57.341 1.00 40.43 195 ASN A C 1
ATOM 1424 O O . ASN A 1 195 ? 6.045 45.765 56.736 1.00 33.73 195 ASN A O 1
ATOM 1429 N N . LYS A 1 196 ? 7.213 46.099 58.630 1.00 45.00 196 LYS A N 1
ATOM 1430 C CA . LYS A 1 196 ? 6.045 46.427 59.447 1.00 29.15 196 LYS A CA 1
ATOM 1431 C C . LYS A 1 196 ? 6.181 47.846 59.976 1.00 23.23 196 LYS A C 1
ATOM 1432 O O . LYS A 1 196 ? 7.057 48.106 60.823 1.00 19.07 196 LYS A O 1
ATOM 1438 N N . PRO A 1 197 ? 5.356 48.801 59.519 1.00 36.55 197 PRO A N 1
ATOM 1439 C CA . PRO A 1 197 ? 4.322 48.600 58.500 1.00 44.75 197 PRO A CA 1
ATOM 1440 C C . PRO A 1 197 ? 4.871 48.754 57.082 1.00 38.92 197 PRO A C 1
ATOM 1441 O O . PRO A 1 197 ? 5.964 49.299 56.918 1.00 42.04 197 PRO A O 1
ATOM 1445 N N . PRO A 1 198 ? 4.136 48.272 56.080 1.00 26.26 198 PRO A N 1
ATOM 1446 C CA . PRO A 1 198 ? 4.590 48.431 54.692 1.00 32.37 198 PRO A CA 1
ATOM 1447 C C . PRO A 1 198 ? 4.733 49.900 54.324 1.00 37.95 198 PRO A C 1
ATOM 1448 O O . PRO A 1 198 ? 3.831 50.709 54.557 1.00 40.33 198 PRO A O 1
ATOM 1452 N N . ILE A 1 199 ? 5.880 50.243 53.747 1.00 46.71 199 ILE A N 1
ATOM 1453 C CA . ILE A 1 199 ? 6.166 51.623 53.362 1.00 54.27 199 ILE A CA 1
ATOM 1454 C C . ILE A 1 199 ? 6.588 51.659 51.895 1.00 47.12 199 ILE A C 1
ATOM 1455 O O . ILE A 1 199 ? 7.787 51.746 51.592 1.00 42.30 199 ILE A O 1
ATOM 1460 N N . PRO A 1 200 ? 5.645 51.592 50.955 1.00 36.04 200 PRO A N 1
ATOM 1461 C CA . PRO A 1 200 ? 6.017 51.646 49.537 1.00 43.12 200 PRO A CA 1
ATOM 1462 C C . PRO A 1 200 ? 6.650 52.982 49.178 1.00 50.77 200 PRO A C 1
ATOM 1463 O O . PRO A 1 200 ? 6.218 54.041 49.639 1.00 51.90 200 PRO A O 1
ATOM 1467 N N . LYS A 1 201 ? 7.689 52.921 48.346 1.00 48.31 201 LYS A N 1
ATOM 1468 C CA . LYS A 1 201 ? 8.396 54.105 47.884 1.00 42.06 201 LYS A CA 1
ATOM 1469 C C . LYS A 1 201 ? 8.153 54.404 46.411 1.00 49.73 201 LYS A C 1
ATOM 1470 O O . LYS A 1 201 ? 8.703 55.382 45.893 1.00 51.48 201 LYS A O 1
ATOM 1476 N N . PHE A 1 202 ? 7.351 53.598 45.729 1.00 39.02 202 PHE A N 1
ATOM 1477 C CA . PHE A 1 202 ? 7.142 53.706 44.295 1.00 43.17 202 PHE A CA 1
ATOM 1478 C C . PHE A 1 202 ? 5.682 53.418 43.983 1.00 49.13 202 PHE A C 1
ATOM 1479 O O . PHE A 1 202 ? 4.972 52.825 44.802 1.00 54.06 202 PHE A O 1
ATOM 1487 N N . PRO A 1 203 ? 5.201 53.832 42.805 1.00 34.87 203 PRO A N 1
ATOM 1488 C CA . PRO A 1 203 ? 3.819 53.490 42.430 1.00 38.98 203 PRO A CA 1
ATOM 1489 C C . PRO A 1 203 ? 3.645 52.036 42.025 1.00 45.23 203 PRO A C 1
ATOM 1490 O O . PRO A 1 203 ? 2.540 51.495 42.178 1.00 53.95 203 PRO A O 1
ATOM 1494 N N . HIS A 1 204 ? 4.696 51.394 41.512 1.00 57.00 204 HIS A N 1
ATOM 1495 C CA . HIS A 1 204 ? 4.694 49.978 41.130 1.00 52.14 204 HIS A CA 1
ATOM 1496 C C . HIS A 1 204 ? 3.611 49.698 40.083 1.00 55.96 204 HIS A C 1
ATOM 1497 O O . HIS A 1 204 ? 2.530 49.175 40.368 1.00 55.72 204 HIS A O 1
ATOM 1504 N N . VAL A 1 205 ? 3.942 50.072 38.848 1.00 61.75 205 VAL A N 1
ATOM 1505 C CA . VAL A 1 205 ? 3.012 49.932 37.736 1.00 51.28 205 VAL A CA 1
ATOM 1506 C C . VAL A 1 205 ? 3.057 48.494 37.241 1.00 54.26 205 VAL A C 1
ATOM 1507 O O . VAL A 1 205 ? 2.313 48.114 36.330 1.00 56.08 205 VAL A O 1
ATOM 1511 N N . GLU A 1 206 ? 3.939 47.685 37.835 1.00 55.50 206 GLU A N 1
ATOM 1512 C CA . GLU A 1 206 ? 4.046 46.291 37.417 1.00 50.48 206 GLU A CA 1
ATOM 1513 C C . GLU A 1 206 ? 2.725 45.562 37.603 1.00 48.22 206 GLU A C 1
ATOM 1514 O O . GLU A 1 206 ? 2.314 44.775 36.743 1.00 36.40 206 GLU A O 1
ATOM 1520 N N . TYR A 1 207 ? 2.041 45.823 38.713 1.00 65.25 207 TYR A N 1
ATOM 1521 C CA . TYR A 1 207 ? 0.803 45.144 39.059 1.00 56.06 207 TYR A CA 1
ATOM 1522 C C . TYR A 1 207 ? -0.427 45.987 38.755 1.00 56.39 207 TYR A C 1
ATOM 1523 O O . TYR A 1 207 ? -1.540 45.605 39.131 1.00 54.17 207 TYR A O 1
ATOM 1532 N N . HIS A 1 208 ? -0.249 47.121 38.081 1.00 55.38 208 HIS A N 1
ATOM 1533 C CA . HIS A 1 208 ? -1.371 47.881 37.569 1.00 47.62 208 HIS A CA 1
ATOM 1534 C C . HIS A 1 208 ? -2.050 47.101 36.445 1.00 52.05 208 HIS A C 1
ATOM 1535 O O . HIS A 1 208 ? -1.435 46.230 35.824 1.00 52.40 208 HIS A O 1
ATOM 1542 N N . PRO A 1 209 ? -3.325 47.380 36.179 1.00 50.96 209 PRO A N 1
ATOM 1543 C CA . PRO A 1 209 ? -4.011 46.669 35.104 1.00 51.76 209 PRO A CA 1
ATOM 1544 C C . PRO A 1 209 ? -3.376 46.971 33.772 1.00 44.87 209 PRO A C 1
ATOM 1545 O O . PRO A 1 209 ? -2.838 48.075 33.546 1.00 45.70 209 PRO A O 1
ATOM 1549 N N . PRO A 1 210 ? -3.401 46.021 32.838 1.00 45.63 210 PRO A N 1
ATOM 1550 C CA . PRO A 1 210 ? -2.763 46.224 31.536 1.00 54.58 210 PRO A CA 1
ATOM 1551 C C . PRO A 1 210 ? -3.615 47.099 30.635 1.00 54.32 210 PRO A C 1
ATOM 1552 O O . PRO A 1 210 ? -4.830 47.231 30.848 1.00 49.76 210 PRO A O 1
ATOM 1556 N N . PRO A 1 211 ? -3.014 47.721 29.621 1.00 51.71 211 PRO A N 1
ATOM 1557 C CA . PRO A 1 211 ? -3.812 48.461 28.640 1.00 47.03 211 PRO A CA 1
ATOM 1558 C C . PRO A 1 211 ? -4.721 47.528 27.855 1.00 41.71 211 PRO A C 1
ATOM 1559 O O . PRO A 1 211 ? -4.377 46.379 27.571 1.00 43.90 211 PRO A O 1
ATOM 1563 N N . LEU A 1 212 ? -5.897 48.039 27.511 1.00 51.39 212 LEU A N 1
ATOM 1564 C CA . LEU A 1 212 ? -6.867 47.289 26.730 1.00 55.88 212 LEU A CA 1
ATOM 1565 C C . LEU A 1 212 ? -6.668 47.555 25.243 1.00 47.32 212 LEU A C 1
ATOM 1566 O O . LEU A 1 212 ? -6.230 48.636 24.838 1.00 36.16 212 LEU A O 1
ATOM 1571 N N . LEU A 1 213 ? -6.985 46.548 24.432 1.00 41.53 213 LEU A N 1
ATOM 1572 C CA . LEU A 1 213 ? -6.946 46.715 22.986 1.00 44.37 213 LEU A CA 1
ATOM 1573 C C . LEU A 1 213 ? -7.916 47.814 22.571 1.00 51.81 213 LEU A C 1
ATOM 1574 O O . LEU A 1 213 ? -9.064 47.845 23.024 1.00 53.53 213 LEU A O 1
ATOM 1579 N N . LYS A 1 214 ? -7.445 48.722 21.717 1.00 55.35 214 LYS A N 1
ATOM 1580 C CA . LYS A 1 214 ? -8.232 49.894 21.353 1.00 53.82 214 LYS A CA 1
ATOM 1581 C C . LYS A 1 214 ? -9.571 49.490 20.748 1.00 60.87 214 LYS A C 1
ATOM 1582 O O . LYS A 1 214 ? -9.661 48.541 19.964 1.00 55.59 214 LYS A O 1
ATOM 1588 N N . HIS A 1 215 ? -10.617 50.219 21.126 1.00 49.48 215 HIS A N 1
ATOM 1589 C CA . HIS A 1 215 ? -11.978 49.910 20.705 1.00 52.10 215 HIS A CA 1
ATOM 1590 C C . HIS A 1 215 ? -12.294 50.526 19.345 1.00 59.57 215 HIS A C 1
ATOM 1591 O O . HIS A 1 215 ? -13.198 50.073 18.642 1.00 66.84 215 HIS A O 1
ATOM 1598 N N . ARG A 1 238 ? -7.289 25.513 19.009 1.00 77.06 240 ARG A N 1
ATOM 1599 C CA . ARG A 1 238 ? -7.668 26.919 19.097 1.00 99.04 240 ARG A CA 1
ATOM 1600 C C . ARG A 1 238 ? -6.705 27.800 18.309 1.00 101.20 240 ARG A C 1
ATOM 1601 O O . ARG A 1 238 ? -7.038 28.290 17.229 1.00 90.77 240 ARG A O 1
ATOM 1609 N N . ILE A 1 239 ? -5.507 27.994 18.857 1.00 102.38 241 ILE A N 1
ATOM 1610 C CA . ILE A 1 239 ? -4.516 28.883 18.261 1.00 91.09 241 ILE A CA 1
ATOM 1611 C C . ILE A 1 239 ? -3.427 28.062 17.585 1.00 90.63 241 ILE A C 1
ATOM 1612 O O . ILE A 1 239 ? -3.553 26.841 17.438 1.00 84.94 241 ILE A O 1
ATOM 1617 N N . ALA A 1 240 ? -2.352 28.728 17.169 1.00 81.55 242 ALA A N 1
ATOM 1618 C CA . ALA A 1 240 ? -1.234 28.086 16.493 1.00 73.29 242 ALA A CA 1
ATOM 1619 C C . ALA A 1 240 ? 0.050 28.365 17.261 1.00 70.30 242 ALA A C 1
ATOM 1620 O O . ALA A 1 240 ? 0.319 29.513 17.633 1.00 71.18 242 ALA A O 1
ATOM 1622 N N . VAL A 1 241 ? 0.831 27.320 17.495 1.00 60.53 243 VAL A N 1
ATOM 1623 C CA . VAL A 1 241 ? 2.114 27.431 18.177 1.00 43.78 243 VAL A CA 1
ATOM 1624 C C . VAL A 1 241 ? 3.202 27.656 17.139 1.00 43.25 243 VAL A C 1
ATOM 1625 O O . VAL A 1 241 ? 3.143 27.114 16.029 1.00 60.31 243 VAL A O 1
ATOM 1629 N N . GLY A 1 242 ? 4.198 28.463 17.494 1.00 49.33 244 GLY A N 1
ATOM 1630 C CA . GLY A 1 242 ? 5.301 28.727 16.592 1.00 61.87 244 GLY A CA 1
ATOM 1631 C C . GLY A 1 242 ? 6.658 28.681 17.264 1.00 64.76 244 GLY A C 1
ATOM 1632 O O . GLY A 1 242 ? 6.903 29.399 18.237 1.00 59.72 244 GLY A O 1
ATOM 1633 N N . LEU A 1 243 ? 7.548 27.833 16.756 1.00 57.23 245 LEU A N 1
ATOM 1634 C CA . LEU A 1 243 ? 8.925 27.760 17.223 1.00 62.14 245 LEU A CA 1
ATOM 1635 C C . LEU A 1 243 ? 9.829 28.416 16.191 1.00 59.91 245 LEU A C 1
ATOM 1636 O O . LEU A 1 243 ? 9.782 28.066 15.007 1.00 58.51 245 LEU A O 1
ATOM 1641 N N . PHE A 1 244 ? 10.646 29.364 16.639 1.00 57.72 246 PHE A N 1
ATOM 1642 C CA . PHE A 1 244 ? 11.495 30.138 15.747 1.00 63.94 246 PHE A CA 1
ATOM 1643 C C . PHE A 1 244 ? 12.937 30.084 16.221 1.00 66.16 246 PHE A C 1
ATOM 1644 O O . PHE A 1 244 ? 13.215 30.175 17.420 1.00 55.29 246 PHE A O 1
ATOM 1652 N N . LYS A 1 245 ? 13.848 29.936 15.266 1.00 64.69 247 LYS A N 1
ATOM 1653 C CA . LYS A 1 245 ? 15.270 29.809 15.538 1.00 64.90 247 LYS A CA 1
ATOM 1654 C C . LYS A 1 245 ? 15.982 31.121 15.242 1.00 61.96 247 LYS A C 1
ATOM 1655 O O . LYS A 1 245 ? 15.704 31.779 14.234 1.00 65.59 247 LYS A O 1
ATOM 1661 N N . PHE A 1 246 ? 16.896 31.500 16.128 1.00 58.47 248 PHE A N 1
ATOM 1662 C CA . PHE A 1 246 ? 17.810 32.612 15.891 1.00 58.86 248 PHE A CA 1
ATOM 1663 C C . PHE A 1 246 ? 19.222 32.046 15.913 1.00 73.24 248 PHE A C 1
ATOM 1664 O O . PHE A 1 246 ? 19.727 31.662 16.975 1.00 73.74 248 PHE A O 1
ATOM 1672 N N . THR A 1 247 ? 19.847 31.981 14.741 1.00 75.04 249 THR A N 1
ATOM 1673 C CA . THR A 1 247 ? 21.202 31.469 14.624 1.00 78.13 249 THR A CA 1
ATOM 1674 C C . THR A 1 247 ? 22.081 32.440 15.410 1.00 70.32 249 THR A C 1
ATOM 1675 O O . THR A 1 247 ? 21.614 33.434 15.976 1.00 74.33 249 THR A O 1
ATOM 1679 N N . LYS A 1 248 ? 23.381 32.152 15.451 1.00 64.40 250 LYS A N 1
ATOM 1680 C CA . LYS A 1 248 ? 24.305 33.177 15.922 1.00 62.38 250 LYS A CA 1
ATOM 1681 C C . LYS A 1 248 ? 24.588 34.225 14.843 1.00 78.38 250 LYS A C 1
ATOM 1682 O O . LYS A 1 248 ? 24.871 35.388 15.144 1.00 70.41 250 LYS A O 1
ATOM 1688 N N . GLU A 1 249 ? 24.431 33.843 13.573 1.00 93.79 251 GLU A N 1
ATOM 1689 C CA . GLU A 1 249 ? 24.656 34.776 12.472 1.00 86.44 251 GLU A CA 1
ATOM 1690 C C . GLU A 1 249 ? 23.392 35.611 12.285 1.00 84.63 251 GLU A C 1
ATOM 1691 O O . GLU A 1 249 ? 23.137 36.114 11.186 1.00 96.76 251 GLU A O 1
ATOM 1697 N N . GLN A 1 250 ? 22.589 35.758 13.344 1.00 74.20 252 GLN A N 1
ATOM 1698 C CA . GLN A 1 250 ? 21.506 36.732 13.364 1.00 64.17 252 GLN A CA 1
ATOM 1699 C C . GLN A 1 250 ? 21.574 37.717 14.523 1.00 66.80 252 GLN A C 1
ATOM 1700 O O . GLN A 1 250 ? 21.003 38.806 14.407 1.00 71.42 252 GLN A O 1
ATOM 1706 N N . LEU A 1 251 ? 22.061 37.227 15.639 1.00 60.64 253 LEU A N 1
ATOM 1707 C CA . LEU A 1 251 ? 22.212 37.995 16.831 1.00 65.00 253 LEU A CA 1
ATOM 1708 C C . LEU A 1 251 ? 23.334 38.938 16.703 1.00 76.74 253 LEU A C 1
ATOM 1709 O O . LEU A 1 251 ? 23.458 39.804 17.520 1.00 79.05 253 LEU A O 1
ATOM 1714 N N . GLN A 1 252 ? 24.217 38.722 15.737 1.00 76.19 254 GLN A N 1
ATOM 1715 C CA . GLN A 1 252 ? 25.353 39.594 15.514 1.00 68.76 254 GLN A CA 1
ATOM 1716 C C . GLN A 1 252 ? 24.868 40.946 15.112 1.00 72.03 254 GLN A C 1
ATOM 1717 O O . GLN A 1 252 ? 25.328 41.942 15.591 1.00 70.83 254 GLN A O 1
ATOM 1723 N N . ALA A 1 253 ? 23.895 40.959 14.238 1.00 76.04 255 ALA A N 1
ATOM 1724 C CA . ALA A 1 253 ? 23.338 42.175 13.728 1.00 73.91 255 ALA A CA 1
ATOM 1725 C C . ALA A 1 253 ? 22.681 43.038 14.742 1.00 73.79 255 ALA A C 1
ATOM 1726 O O . ALA A 1 253 ? 22.734 44.238 14.626 1.00 76.01 255 ALA A O 1
ATOM 1728 N N . LEU A 1 254 ? 21.983 42.441 15.683 1.00 61.28 256 LEU A N 1
ATOM 1729 C CA . LEU A 1 254 ? 21.315 43.227 16.651 1.00 43.91 256 LEU A CA 1
ATOM 1730 C C . LEU A 1 254 ? 22.351 43.984 17.428 1.00 59.99 256 LEU A C 1
ATOM 1731 O O . LEU A 1 254 ? 22.296 45.181 17.467 1.00 78.06 256 LEU A O 1
ATOM 1736 N N . LYS A 1 255 ? 23.374 43.332 17.944 1.00 50.50 257 LYS A N 1
ATOM 1737 C CA . LYS A 1 255 ? 24.476 44.038 18.586 1.00 61.91 257 LYS A CA 1
ATOM 1738 C C . LYS A 1 255 ? 25.074 45.110 17.685 1.00 57.63 257 LYS A C 1
ATOM 1739 O O . LYS A 1 255 ? 25.713 46.039 18.191 1.00 52.25 257 LYS A O 1
ATOM 1745 N N . SER A 1 256 ? 24.877 45.010 16.368 1.00 60.12 258 SER A N 1
ATOM 1746 C CA . SER A 1 256 ? 25.357 46.045 15.461 1.00 68.68 258 SER A CA 1
ATOM 1747 C C . SER A 1 256 ? 24.470 47.284 15.461 1.00 68.73 258 SER A C 1
ATOM 1748 O O . SER A 1 256 ? 24.939 48.363 15.084 1.00 44.09 258 SER A O 1
ATOM 1751 N N . GLN A 1 257 ? 23.207 47.157 15.866 1.00 67.01 259 GLN A N 1
ATOM 1752 C CA . GLN A 1 257 ? 22.287 48.287 15.989 1.00 65.93 259 GLN A CA 1
ATOM 1753 C C . GLN A 1 257 ? 22.140 48.607 17.474 1.00 67.78 259 GLN A C 1
ATOM 1754 O O . GLN A 1 257 ? 21.176 48.200 18.123 1.00 67.09 259 GLN A O 1
ATOM 1760 N N . ALA A 1 258 ? 23.101 49.353 18.015 1.00 72.32 260 ALA A N 1
ATOM 1761 C CA . ALA A 1 258 ? 23.080 49.682 19.439 1.00 59.44 260 ALA A CA 1
ATOM 1762 C C . ALA A 1 258 ? 23.692 51.061 19.646 1.00 52.65 260 ALA A C 1
ATOM 1763 O O . ALA A 1 258 ? 24.896 51.244 19.440 1.00 32.16 260 ALA A O 1
ATOM 1765 N N . THR A 1 259 ? 22.862 52.022 20.047 1.00 61.06 261 THR A N 1
ATOM 1766 C CA . THR A 1 259 ? 23.327 53.349 20.452 1.00 59.93 261 THR A CA 1
ATOM 1767 C C . THR A 1 259 ? 22.284 54.036 21.336 1.00 49.62 261 THR A C 1
ATOM 1768 O O . THR A 1 259 ? 21.443 54.802 20.858 1.00 29.70 261 THR A O 1
ATOM 1772 N N . ASN A 1 264 ? 23.832 57.380 22.990 1.00 65.93 266 ASN A N 1
ATOM 1773 C CA . ASN A 1 264 ? 24.530 57.378 24.270 1.00 68.97 266 ASN A CA 1
ATOM 1774 C C . ASN A 1 264 ? 25.106 56.002 24.591 1.00 77.24 266 ASN A C 1
ATOM 1775 O O . ASN A 1 264 ? 26.310 55.775 24.469 1.00 79.89 266 ASN A O 1
ATOM 1780 N N . THR A 1 265 ? 24.233 55.086 24.998 1.00 66.10 267 THR A N 1
ATOM 1781 C CA . THR A 1 265 ? 24.649 53.801 25.534 1.00 57.36 267 THR A CA 1
ATOM 1782 C C . THR A 1 265 ? 24.794 52.771 24.413 1.00 55.47 267 THR A C 1
ATOM 1783 O O . THR A 1 265 ? 24.765 53.096 23.224 1.00 45.87 267 THR A O 1
ATOM 1787 N N . THR A 1 266 ? 24.962 51.507 24.798 1.00 58.91 268 THR A N 1
ATOM 1788 C CA . THR A 1 266 ? 25.045 50.389 23.867 1.00 52.16 268 THR A CA 1
ATOM 1789 C C . THR A 1 266 ? 24.469 49.167 24.568 1.00 47.24 268 THR A C 1
ATOM 1790 O O . THR A 1 266 ? 24.912 48.820 25.666 1.00 53.63 268 THR A O 1
ATOM 1794 N N . TYR A 1 267 ? 23.489 48.524 23.938 1.00 43.15 269 TYR A N 1
ATOM 1795 C CA . TYR A 1 267 ? 22.681 47.507 24.594 1.00 43.88 269 TYR A CA 1
ATOM 1796 C C . TYR A 1 267 ? 23.168 46.102 24.237 1.00 42.14 269 TYR A C 1
ATOM 1797 O O . TYR A 1 267 ? 24.143 45.914 23.506 1.00 50.92 269 TYR A O 1
ATOM 1806 N N . SER A 1 268 ? 22.475 45.100 24.772 1.00 36.89 270 SER A N 1
ATOM 1807 C CA . SER A 1 268 ? 22.885 43.707 24.673 1.00 48.19 270 SER A CA 1
ATOM 1808 C C . SER A 1 268 ? 21.962 42.939 23.735 1.00 41.90 270 SER A C 1
ATOM 1809 O O . SER A 1 268 ? 20.874 43.396 23.376 1.00 46.45 270 SER A O 1
ATOM 1812 N N . SER A 1 269 ? 22.415 41.739 23.358 1.00 49.77 271 SER A N 1
ATOM 1813 C CA . SER A 1 269 ? 21.708 40.944 22.357 1.00 50.77 271 SER A CA 1
ATOM 1814 C C . SER A 1 269 ? 20.309 40.566 22.829 1.00 52.15 271 SER A C 1
ATOM 1815 O O . SER A 1 269 ? 19.339 40.659 22.067 1.00 51.43 271 SER A O 1
ATOM 1818 N N . TYR A 1 270 ? 20.186 40.123 24.083 1.00 50.04 272 TYR A N 1
ATOM 1819 C CA . TYR A 1 270 ? 18.874 39.747 24.600 1.00 55.51 272 TYR A CA 1
ATOM 1820 C C . TYR A 1 270 ? 17.944 40.950 24.665 1.00 45.93 272 TYR A C 1
ATOM 1821 O O . TYR A 1 270 ? 16.740 40.829 24.408 1.00 44.32 272 TYR A O 1
ATOM 1830 N N . GLU A 1 271 ? 18.484 42.123 25.002 1.00 39.87 273 GLU A N 1
ATOM 1831 C CA . GLU A 1 271 ? 17.670 43.333 25.031 1.00 42.60 273 GLU A CA 1
ATOM 1832 C C . GLU A 1 271 ? 17.194 43.715 23.637 1.00 43.12 273 GLU A C 1
ATOM 1833 O O . GLU A 1 271 ? 16.066 44.200 23.480 1.00 43.19 273 GLU A O 1
ATOM 1839 N N . MET A 1 272 ? 18.035 43.505 22.620 1.00 52.64 274 MET A N 1
ATOM 1840 C CA . MET A 1 272 ? 17.591 43.702 21.242 1.00 43.24 274 MET A CA 1
ATOM 1841 C C . MET A 1 272 ? 16.573 42.644 20.830 1.00 34.64 274 MET A C 1
ATOM 1842 O O . MET A 1 272 ? 15.507 42.976 20.299 1.00 32.51 274 MET A O 1
ATOM 1847 N N . LEU A 1 273 ? 16.894 41.363 21.033 1.00 38.97 275 LEU A N 1
ATOM 1848 C CA . LEU A 1 273 ? 15.947 40.316 20.671 1.00 42.54 275 LEU A CA 1
ATOM 1849 C C . LEU A 1 273 ? 14.582 40.565 21.302 1.00 38.69 275 LEU A C 1
ATOM 1850 O O . LEU A 1 273 ? 13.562 40.594 20.599 1.00 37.32 275 LEU A O 1
ATOM 1855 N N . SER A 1 274 ? 14.553 40.786 22.621 1.00 49.13 276 SER A N 1
ATOM 1856 C CA . SER A 1 274 ? 13.300 41.055 23.324 1.00 39.40 276 SER A CA 1
ATOM 1857 C C . SER A 1 274 ? 12.526 42.193 22.670 1.00 34.18 276 SER A C 1
ATOM 1858 O O . SER A 1 274 ? 11.339 42.049 22.358 1.00 25.04 276 SER A O 1
ATOM 1861 N N . GLY A 1 275 ? 13.183 43.335 22.448 1.00 38.48 277 GLY A N 1
ATOM 1862 C CA . GLY A 1 275 ? 12.516 44.431 21.763 1.00 38.18 277 GLY A CA 1
ATOM 1863 C C . GLY A 1 275 ? 12.144 44.094 20.333 1.00 26.42 277 GLY A C 1
ATOM 1864 O O . GLY A 1 275 ? 11.139 44.588 19.813 1.00 30.28 277 GLY A O 1
ATOM 1865 N N . HIS A 1 276 ? 12.945 43.252 19.678 1.00 28.73 278 HIS A N 1
ATOM 1866 C CA . HIS A 1 276 ? 12.596 42.785 18.341 1.00 23.42 278 HIS A CA 1
ATOM 1867 C C . HIS A 1 276 ? 11.315 41.959 18.363 1.00 32.21 278 HIS A C 1
ATOM 1868 O O . HIS A 1 276 ? 10.480 42.077 17.458 1.00 33.91 278 HIS A O 1
ATOM 1875 N N . ILE A 1 277 ? 11.139 41.115 19.388 1.00 31.82 279 ILE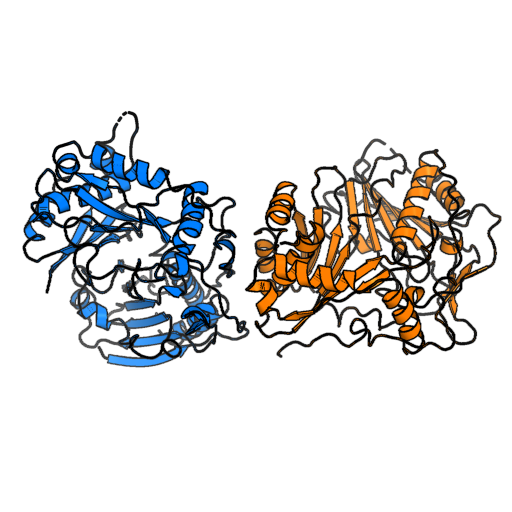 A N 1
ATOM 1876 C CA . ILE A 1 277 ? 9.895 40.357 19.494 1.00 34.65 279 ILE A CA 1
ATOM 1877 C C . ILE A 1 277 ? 8.743 41.283 19.877 1.00 30.75 279 ILE A C 1
ATOM 1878 O O . ILE A 1 277 ? 7.623 41.146 19.371 1.00 29.88 279 ILE A O 1
ATOM 1883 N N . TRP A 1 278 ? 8.997 42.228 20.782 1.00 28.21 280 TRP A N 1
ATOM 1884 C CA . TRP A 1 278 ? 7.999 43.247 21.094 1.00 27.49 280 TRP A CA 1
ATOM 1885 C C . TRP A 1 278 ? 7.595 44.009 19.840 1.00 35.48 280 TRP A C 1
ATOM 1886 O O . TRP A 1 278 ? 6.405 44.220 19.581 1.00 29.63 280 TRP A O 1
ATOM 1897 N N . ARG A 1 279 ? 8.584 44.424 19.046 1.00 38.59 281 ARG A N 1
ATOM 1898 C CA . ARG A 1 279 ? 8.301 45.149 17.813 1.00 32.25 281 ARG A CA 1
ATOM 1899 C C . ARG A 1 279 ? 7.535 44.279 16.827 1.00 29.79 281 ARG A C 1
ATOM 1900 O O . ARG A 1 279 ? 6.593 44.746 16.175 1.00 27.16 281 ARG A O 1
ATOM 1908 N N . SER A 1 280 ? 7.923 43.006 16.707 1.00 30.30 282 SER A N 1
ATOM 1909 C CA . SER A 1 280 ? 7.292 42.130 15.725 1.00 36.41 282 SER A CA 1
ATOM 1910 C C . SER A 1 280 ? 5.828 41.881 16.063 1.00 30.89 282 SER A C 1
ATOM 1911 O O . SER A 1 280 ? 4.964 41.943 15.182 1.00 37.99 282 SER A O 1
ATOM 1914 N N . MET A 1 281 ? 5.528 41.606 17.334 1.00 30.53 283 MET A N 1
ATOM 1915 C CA . MET A 1 281 ? 4.147 41.338 17.717 1.00 35.55 283 MET A CA 1
ATOM 1916 C C . MET A 1 281 ? 3.274 42.581 17.589 1.00 37.71 283 MET A C 1
ATOM 1917 O O . MET A 1 281 ? 2.079 42.467 17.293 1.00 36.74 283 MET A O 1
ATOM 1922 N N . CYS A 1 282 ? 3.844 43.770 17.808 1.00 31.59 284 CYS A N 1
ATOM 1923 C CA . CYS A 1 282 ? 3.077 44.994 17.605 1.00 28.22 284 CYS A CA 1
ATOM 1924 C C . CYS A 1 282 ? 2.737 45.198 16.136 1.00 36.62 284 CYS A C 1
ATOM 1925 O O . CYS A 1 282 ? 1.717 45.819 15.815 1.00 31.42 284 CYS A O 1
ATOM 1928 N N . LEU A 1 283 ? 3.575 44.686 15.235 1.00 34.82 285 LEU A N 1
ATOM 1929 C CA . LEU A 1 283 ? 3.291 44.738 13.807 1.00 38.52 285 LEU A CA 1
ATOM 1930 C C . LEU A 1 283 ? 2.523 43.517 13.321 1.00 43.54 285 LEU A C 1
ATOM 1931 O O . LEU A 1 283 ? 1.774 43.614 12.342 1.00 50.71 285 LEU A O 1
ATOM 1936 N N . ALA A 1 284 ? 2.690 42.368 13.984 1.00 37.13 286 ALA A N 1
ATOM 1937 C CA . ALA A 1 284 ? 1.951 41.175 13.587 1.00 34.53 286 ALA A CA 1
ATOM 1938 C C . ALA A 1 284 ? 0.475 41.286 13.944 1.00 41.49 286 ALA A C 1
ATOM 1939 O O . ALA A 1 284 ? -0.377 40.747 13.228 1.00 49.15 286 ALA A O 1
ATOM 1941 N N . ARG A 1 285 ? 0.156 41.974 15.037 1.00 41.48 287 ARG A N 1
ATOM 1942 C CA . ARG A 1 285 ? -1.222 42.164 15.467 1.00 38.56 287 ARG A CA 1
ATOM 1943 C C . ARG A 1 285 ? -1.887 43.366 14.809 1.00 33.38 287 ARG A C 1
ATOM 1944 O O . ARG A 1 285 ? -3.072 43.613 15.061 1.00 20.73 287 ARG A O 1
ATOM 1952 N N . GLY A 1 286 ? -1.161 44.113 13.978 1.00 24.27 288 GLY A N 1
ATOM 1953 C CA . GLY A 1 286 ? -1.716 45.279 13.319 1.00 26.40 288 GLY A CA 1
ATOM 1954 C C . GLY A 1 286 ? -2.230 46.314 14.298 1.00 45.68 288 GLY A C 1
ATOM 1955 O O . GLY A 1 286 ? -3.357 46.803 14.165 1.00 47.89 288 GLY A O 1
ATOM 1956 N N . LEU A 1 287 ? -1.410 46.652 15.289 1.00 35.14 289 LEU A N 1
ATOM 1957 C CA . LEU A 1 287 ? -1.828 47.565 16.343 1.00 35.38 289 LEU A CA 1
ATOM 1958 C C . LEU A 1 287 ? -1.810 49.006 15.851 1.00 26.59 289 LEU A C 1
ATOM 1959 O O . LEU A 1 287 ? -0.894 49.422 15.135 1.00 30.45 289 LEU A O 1
ATOM 1964 N N . ASP A 1 288 ? -2.830 49.766 16.244 1.00 48.30 290 ASP A N 1
ATOM 1965 C CA . ASP A 1 288 ? -2.895 51.175 15.885 1.00 41.32 290 ASP A CA 1
ATOM 1966 C C . ASP A 1 288 ? -1.743 51.938 16.531 1.00 36.19 290 ASP A C 1
ATOM 1967 O O . ASP A 1 288 ? -1.299 51.621 17.638 1.00 34.56 290 ASP A O 1
ATOM 1972 N N . ASP A 1 289 ? -1.269 52.966 15.823 1.00 50.16 291 ASP A N 1
ATOM 1973 C CA . ASP A 1 289 ? 0.017 53.576 16.148 1.00 36.91 291 ASP A CA 1
ATOM 1974 C C . ASP A 1 289 ? 0.021 54.233 17.524 1.00 27.77 291 ASP A C 1
ATOM 1975 O O . ASP A 1 289 ? 1.074 54.312 18.167 1.00 22.38 291 ASP A O 1
ATOM 1980 N N . ASP A 1 290 ? -1.131 54.707 17.997 1.00 36.45 292 ASP A N 1
ATOM 1981 C CA . ASP A 1 290 ? -1.207 55.434 19.257 1.00 24.87 292 ASP A CA 1
ATOM 1982 C C . ASP A 1 290 ? -1.612 54.543 20.427 1.00 34.02 292 ASP A C 1
ATOM 1983 O O . ASP A 1 290 ? -2.021 55.055 21.475 1.00 47.86 292 ASP A O 1
ATOM 1988 N N . GLN A 1 291 ? -1.496 53.226 20.276 1.00 32.63 293 GLN A N 1
ATOM 1989 C CA . GLN A 1 291 ? -1.906 52.291 21.314 1.00 35.61 293 GLN A CA 1
ATOM 1990 C C . GLN A 1 291 ? -0.766 52.027 22.288 1.00 39.55 293 GLN A C 1
ATOM 1991 O O . GLN A 1 291 ? 0.381 51.818 21.882 1.00 30.29 293 GLN A O 1
ATOM 1997 N N . GLU A 1 292 ? -1.092 52.034 23.578 1.00 43.75 294 GLU A N 1
ATOM 1998 C CA . GLU A 1 292 ? -0.128 51.668 24.606 1.00 43.06 294 GLU A CA 1
ATOM 1999 C C . GLU A 1 292 ? -0.031 50.151 24.700 1.00 35.04 294 GLU A C 1
ATOM 2000 O O . GLU A 1 292 ? -1.052 49.454 24.708 1.00 33.66 294 GLU A O 1
ATOM 2006 N N . THR A 1 293 ? 1.196 49.640 24.759 1.00 32.83 295 THR A N 1
ATOM 2007 C CA . THR A 1 293 ? 1.446 48.216 24.909 1.00 34.10 295 THR A CA 1
ATOM 2008 C C . THR A 1 293 ? 2.336 47.975 26.122 1.00 31.17 295 THR A C 1
ATOM 2009 O O . THR A 1 293 ? 3.127 48.837 26.516 1.00 27.72 295 THR A O 1
ATOM 2013 N N . LYS A 1 294 ? 2.197 46.790 26.710 1.00 25.77 296 LYS A N 1
ATOM 2014 C CA . LYS A 1 294 ? 2.868 46.450 27.956 1.00 37.41 296 LYS A CA 1
ATOM 2015 C C . LYS A 1 294 ? 3.583 45.117 27.800 1.00 34.85 296 LYS A C 1
ATOM 2016 O O . LYS A 1 294 ? 3.000 44.149 27.298 1.00 22.46 296 LYS A O 1
ATOM 2022 N N . LEU A 1 295 ? 4.841 45.074 28.228 1.00 33.74 297 LEU A N 1
ATOM 2023 C CA . LEU A 1 295 ? 5.666 43.874 28.163 1.00 39.82 297 LEU A CA 1
ATOM 2024 C C . LEU A 1 295 ? 5.950 43.401 29.581 1.00 41.49 297 LEU A C 1
ATOM 2025 O O . LEU A 1 295 ? 6.604 44.109 30.355 1.00 38.70 297 LEU A O 1
ATOM 2030 N N . TYR A 1 296 ? 5.463 42.207 29.915 1.00 43.05 298 TYR A N 1
ATOM 2031 C CA . TYR A 1 296 ? 5.632 41.638 31.251 1.00 41.26 298 TYR A CA 1
ATOM 2032 C C . TYR A 1 296 ? 6.875 40.758 31.247 1.00 29.28 298 TYR A C 1
ATOM 2033 O O . TYR A 1 296 ? 6.846 39.621 30.767 1.00 30.01 298 TYR A O 1
ATOM 2042 N N . ILE A 1 297 ? 7.973 41.285 31.782 1.00 36.39 299 ILE A N 1
ATOM 2043 C CA . ILE A 1 297 ? 9.234 40.561 31.883 1.00 41.63 299 ILE A CA 1
ATOM 2044 C C . ILE A 1 297 ? 9.395 40.063 33.312 1.00 39.33 299 ILE A C 1
ATOM 2045 O O . ILE A 1 297 ? 9.267 40.841 34.265 1.00 33.32 299 ILE A O 1
ATOM 2050 N N . ALA A 1 298 ? 9.668 38.770 33.464 1.00 43.21 300 ALA A N 1
ATOM 2051 C CA . ALA A 1 298 ? 10.032 38.229 34.764 1.00 38.79 300 ALA A CA 1
ATOM 2052 C C . ALA A 1 298 ? 11.478 38.588 35.083 1.00 36.31 300 ALA A C 1
ATOM 2053 O O . ALA A 1 298 ? 12.350 38.545 34.210 1.00 32.47 300 ALA A O 1
ATOM 2055 N N . THR A 1 299 ? 11.732 38.948 36.339 1.00 33.26 301 THR A N 1
ATOM 2056 C CA . THR A 1 299 ? 13.053 39.394 36.762 1.00 40.17 301 THR A CA 1
ATOM 2057 C C . THR A 1 299 ? 13.495 38.620 37.994 1.00 34.38 301 THR A C 1
ATOM 2058 O O . THR A 1 299 ? 12.724 38.470 38.949 1.00 40.22 301 THR A O 1
ATOM 2062 N N . ASP A 1 300 ? 14.731 38.125 37.964 1.00 37.92 302 ASP A N 1
ATOM 2063 C CA . ASP A 1 300 ? 15.325 37.447 39.110 1.00 45.18 302 ASP A CA 1
ATOM 2064 C C . ASP A 1 300 ? 15.908 38.483 40.064 1.00 38.52 302 ASP A C 1
ATOM 2065 O O . ASP A 1 300 ? 16.793 39.258 39.685 1.00 49.07 302 ASP A O 1
ATOM 2070 N N . GLY A 1 301 ? 15.414 38.500 41.298 1.00 25.78 303 GLY A N 1
ATOM 2071 C CA . GLY A 1 301 ? 15.904 39.396 42.322 1.00 38.48 303 GLY A CA 1
ATOM 2072 C C . GLY A 1 301 ? 16.934 38.794 43.253 1.00 44.89 303 GLY A C 1
ATOM 2073 O O . GLY A 1 301 ? 17.332 39.457 44.217 1.00 50.49 303 GLY A O 1
ATOM 2074 N N . ARG A 1 302 ? 17.380 37.562 42.996 1.00 37.15 304 ARG A N 1
ATOM 2075 C CA . ARG A 1 302 ? 18.351 36.918 43.875 1.00 26.36 304 ARG A CA 1
ATOM 2076 C C . ARG A 1 302 ? 19.669 37.678 43.914 1.00 43.07 304 ARG A C 1
ATOM 2077 O O . ARG A 1 302 ? 20.384 37.627 44.922 1.00 50.08 304 ARG A O 1
ATOM 2085 N N . ALA A 1 303 ? 20.004 38.391 42.838 1.00 60.81 305 ALA A N 1
ATOM 2086 C CA . ALA A 1 303 ? 21.309 39.023 42.707 1.00 63.95 305 ALA A CA 1
ATOM 2087 C C . ALA A 1 303 ? 21.306 40.517 43.003 1.00 53.04 305 ALA A C 1
ATOM 2088 O O . ALA A 1 303 ? 22.367 41.067 43.316 1.00 67.69 305 ALA A O 1
ATOM 2090 N N . ARG A 1 304 ? 20.159 41.185 42.914 1.00 38.48 306 ARG A N 1
ATOM 2091 C CA . ARG A 1 304 ? 20.091 42.627 43.105 1.00 49.28 306 ARG A CA 1
ATOM 2092 C C . ARG A 1 304 ? 19.564 43.026 44.477 1.00 49.30 306 ARG A C 1
ATOM 2093 O O . ARG A 1 304 ? 19.427 44.222 44.752 1.00 42.74 306 ARG A O 1
ATOM 2101 N N . VAL A 1 305 ? 19.273 42.062 45.340 1.00 54.60 307 VAL A N 1
ATOM 2102 C CA . VAL A 1 305 ? 18.842 42.354 46.701 1.00 55.04 307 VAL A CA 1
ATOM 2103 C C . VAL A 1 305 ? 20.072 42.570 47.574 1.00 53.15 307 VAL A C 1
ATOM 2104 O O . VAL A 1 305 ? 21.084 41.872 47.435 1.00 45.89 307 VAL A O 1
ATOM 2108 N N . VAL A 1 306 ? 19.996 43.549 48.469 1.00 55.37 308 VAL A N 1
ATOM 2109 C CA . VAL A 1 306 ? 21.086 43.890 49.372 1.00 47.50 308 VAL A CA 1
ATOM 2110 C C . VAL A 1 306 ? 20.623 43.607 50.798 1.00 53.72 308 VAL A C 1
ATOM 2111 O O . VAL A 1 306 ? 19.603 44.150 51.233 1.00 58.10 308 VAL A O 1
ATOM 2115 N N . PRO A 1 307 ? 21.316 42.744 51.561 1.00 46.28 309 PRO A N 1
ATOM 2116 C CA . PRO A 1 307 ? 22.465 41.939 51.128 1.00 46.61 309 PRO A CA 1
ATOM 2117 C C . PRO A 1 307 ? 22.033 40.764 50.249 1.00 48.01 309 PRO A C 1
ATOM 2118 O O . PRO A 1 307 ? 20.869 40.367 50.320 1.00 48.94 309 PRO A O 1
ATOM 2122 N N . PRO A 1 308 ? 22.948 40.226 49.439 1.00 37.13 310 PRO A N 1
ATOM 2123 C CA . PRO A 1 308 ? 22.559 39.180 48.484 1.00 39.52 310 PRO A CA 1
ATOM 2124 C C . PRO A 1 308 ? 22.026 37.939 49.186 1.00 37.23 310 PRO A C 1
ATOM 2125 O O . PRO A 1 308 ? 22.522 37.534 50.240 1.00 44.32 310 PRO A O 1
ATOM 2129 N N . LEU A 1 309 ? 20.999 37.340 48.586 1.00 32.36 311 LEU A N 1
ATOM 2130 C CA . LEU A 1 309 ? 20.395 36.141 49.135 1.00 28.06 311 LEU A CA 1
ATOM 2131 C C . LEU A 1 309 ? 21.390 34.983 49.106 1.00 35.86 311 LEU A C 1
ATOM 2132 O O . LEU A 1 309 ? 22.327 34.976 48.303 1.00 43.16 311 LEU A O 1
ATOM 2137 N N . PRO A 1 310 ? 21.215 33.997 49.986 1.00 49.60 312 PRO A N 1
ATOM 2138 C CA . PRO A 1 310 ? 22.136 32.856 50.007 1.00 46.40 312 PRO A CA 1
ATOM 2139 C C . PRO A 1 310 ? 22.109 32.083 48.697 1.00 28.65 312 PRO A C 1
ATOM 2140 O O . PRO A 1 310 ? 21.143 32.128 47.932 1.00 34.30 312 PRO A O 1
ATOM 2144 N N . LYS A 1 311 ? 23.202 31.368 48.442 1.00 33.36 313 LYS A N 1
ATOM 2145 C CA . LYS A 1 311 ? 23.248 30.467 47.301 1.00 38.83 313 LYS A CA 1
ATOM 2146 C C . LYS A 1 311 ? 22.260 29.328 47.505 1.00 41.11 313 LYS A C 1
ATOM 2147 O O . LYS A 1 311 ? 22.043 28.869 48.630 1.00 50.60 313 LYS A O 1
ATOM 2153 N N . HIS A 1 312 ? 21.653 28.880 46.406 1.00 33.92 314 HIS A N 1
ATOM 2154 C CA . HIS A 1 312 ? 20.672 27.795 46.433 1.00 44.26 314 HIS A CA 1
ATOM 2155 C C . HIS A 1 312 ? 19.492 28.139 47.342 1.00 34.98 314 HIS A C 1
ATOM 2156 O O . HIS A 1 312 ? 18.962 27.287 48.060 1.00 20.17 314 HIS A O 1
ATOM 2163 N N . TYR A 1 313 ? 19.086 29.406 47.315 1.00 29.39 315 TYR A N 1
ATOM 2164 C CA . TYR A 1 313 ? 17.863 29.822 47.984 1.00 25.03 315 TYR A CA 1
ATOM 2165 C C . TYR A 1 313 ? 16.670 29.136 47.334 1.00 21.32 315 TYR A C 1
ATOM 2166 O O . TYR A 1 313 ? 16.433 29.293 46.133 1.00 46.83 315 TYR A O 1
ATOM 2175 N N . PHE A 1 314 ? 15.925 28.369 48.125 1.00 21.51 316 PHE A N 1
ATOM 2176 C CA . PHE A 1 314 ? 14.791 27.599 47.630 1.00 27.31 316 PHE A CA 1
ATOM 2177 C C . PHE A 1 314 ? 13.513 28.395 47.866 1.00 37.05 316 PHE A C 1
ATOM 2178 O O . PHE A 1 314 ? 13.105 28.610 49.012 1.00 37.90 316 PHE A O 1
ATOM 2186 N N . GLY A 1 315 ? 12.884 28.817 46.780 1.00 40.64 317 GLY A N 1
ATOM 2187 C CA . GLY A 1 315 ? 11.686 29.626 46.865 1.00 34.88 317 GLY A CA 1
ATOM 2188 C C . GLY A 1 315 ? 11.452 30.322 45.539 1.00 34.01 317 GLY A C 1
ATOM 2189 O O . GLY A 1 315 ? 12.049 29.967 44.526 1.00 37.72 317 GLY A O 1
ATOM 2190 N N . ASN A 1 316 ? 10.570 31.317 45.578 1.00 35.81 318 ASN A N 1
ATOM 2191 C CA . ASN A 1 316 ? 10.248 32.141 44.420 1.00 29.61 318 ASN A CA 1
ATOM 2192 C C . ASN A 1 316 ? 10.697 33.569 44.686 1.00 36.07 318 ASN A C 1
ATOM 2193 O O . ASN A 1 316 ? 10.189 34.222 45.601 1.00 49.09 318 ASN A O 1
ATOM 2198 N N . VAL A 1 317 ? 11.637 34.049 43.874 1.00 38.15 319 VAL A N 1
ATOM 2199 C CA . VAL A 1 317 ? 12.136 35.418 43.924 1.00 37.23 319 VAL A CA 1
ATOM 2200 C C . VAL A 1 317 ? 11.710 36.222 42.698 1.00 38.47 319 VAL A C 1
ATOM 2201 O O . VAL A 1 317 ? 11.931 37.436 42.650 1.00 47.33 319 VAL A O 1
ATOM 2205 N N . ILE A 1 318 ? 11.044 35.591 41.735 1.00 27.21 320 ILE A N 1
ATOM 2206 C CA . ILE A 1 318 ? 10.675 36.220 40.468 1.00 29.42 320 ILE A CA 1
ATOM 2207 C C . ILE A 1 318 ? 9.821 37.471 40.665 1.00 27.10 320 ILE A C 1
ATOM 2208 O O . ILE A 1 318 ? 8.640 37.382 41.020 1.00 24.74 320 ILE A O 1
ATOM 2213 N N . PHE A 1 319 ? 10.412 38.642 40.421 1.00 24.61 321 PHE A N 1
ATOM 2214 C CA . PHE A 1 319 ? 9.709 39.919 40.425 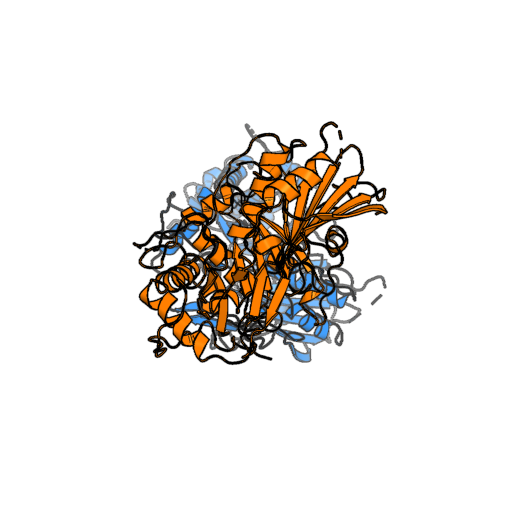1.00 29.99 321 PHE A CA 1
ATOM 2215 C C . PHE A 1 319 ? 9.277 40.286 39.009 1.00 41.46 321 PHE A C 1
ATOM 2216 O O . PHE A 1 319 ? 9.873 39.845 38.023 1.00 49.78 321 PHE A O 1
ATOM 2224 N N . THR A 1 320 ? 8.237 41.109 38.916 1.00 49.67 322 THR A N 1
ATOM 2225 C CA . THR A 1 320 ? 7.673 41.517 37.636 1.00 32.72 322 THR A CA 1
ATOM 2226 C C . THR A 1 320 ? 8.259 42.861 37.220 1.00 48.39 322 THR A C 1
ATOM 2227 O O . THR A 1 320 ? 8.327 43.790 38.031 1.00 55.95 322 THR A O 1
ATOM 2231 N N . CYS A 1 321 ? 8.692 42.953 35.965 1.00 54.25 323 CYS A N 1
ATOM 2232 C CA . CYS A 1 321 ? 9.189 44.196 35.385 1.00 41.96 323 CYS A CA 1
ATOM 2233 C C . CYS A 1 321 ? 8.418 44.452 34.100 1.00 40.82 323 CYS A C 1
ATOM 2234 O O . CYS A 1 321 ? 8.400 43.598 33.209 1.00 50.13 323 CYS A O 1
ATOM 2237 N N . THR A 1 322 ? 7.775 45.617 34.007 1.00 42.30 324 THR A N 1
ATOM 2238 C CA . THR A 1 322 ? 6.897 45.936 32.881 1.00 38.02 324 THR A CA 1
ATOM 2239 C C . THR A 1 322 ? 7.317 47.238 32.214 1.00 42.65 324 THR A C 1
ATOM 2240 O O . THR A 1 322 ? 6.882 48.326 32.618 1.00 42.77 324 THR A O 1
ATOM 2244 N N . PRO A 1 323 ? 8.159 47.168 31.187 1.00 47.68 325 PRO A N 1
ATOM 2245 C CA . PRO A 1 323 ? 8.359 48.338 30.327 1.00 53.14 325 PRO A CA 1
ATOM 2246 C C . PRO A 1 323 ? 7.121 48.597 29.485 1.00 40.29 325 PRO A C 1
ATOM 2247 O O . PRO A 1 323 ? 6.369 47.680 29.144 1.00 36.74 325 PRO A O 1
ATOM 2251 N N . MET A 1 324 ? 6.908 49.869 29.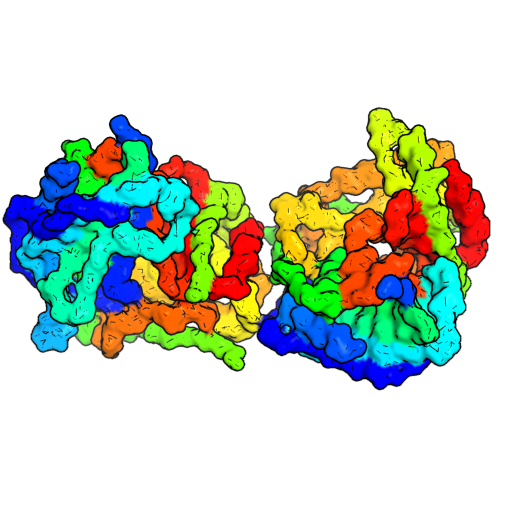155 1.00 34.46 326 MET A N 1
ATOM 2252 C CA . MET A 1 324 ? 5.733 50.275 28.400 1.00 44.83 326 MET A CA 1
ATOM 2253 C C . MET A 1 324 ? 6.116 51.339 27.382 1.00 41.31 326 MET A C 1
ATOM 2254 O O . MET A 1 324 ? 7.087 52.079 27.567 1.00 44.18 326 MET A O 1
ATOM 2259 N N . ALA A 1 325 ? 5.338 51.405 26.304 1.00 35.52 327 ALA A N 1
ATOM 2260 C CA . ALA A 1 325 ? 5.538 52.384 25.243 1.00 40.04 327 ALA A CA 1
ATOM 2261 C C . ALA A 1 325 ? 4.330 52.346 24.322 1.00 36.04 327 ALA A C 1
ATOM 2262 O O . ALA A 1 325 ? 3.545 51.392 24.339 1.00 28.80 327 ALA A O 1
ATOM 2264 N N . LEU A 1 326 ? 4.188 53.398 23.522 1.00 43.19 328 LEU A N 1
ATOM 2265 C CA . LEU A 1 326 ? 3.161 53.415 22.493 1.00 36.89 328 LEU A CA 1
ATOM 2266 C C . LEU A 1 326 ? 3.538 52.468 21.360 1.00 32.64 328 LEU A C 1
ATOM 2267 O O . LEU A 1 326 ? 4.716 52.291 21.034 1.00 27.35 328 LEU A O 1
ATOM 2272 N N . ALA A 1 327 ? 2.516 51.851 20.758 1.00 26.82 329 ALA A N 1
ATOM 2273 C CA . ALA A 1 327 ? 2.757 50.844 19.727 1.00 30.14 329 ALA A CA 1
ATOM 2274 C C . ALA A 1 327 ? 3.528 51.416 18.544 1.00 30.20 329 ALA A C 1
ATOM 2275 O O . ALA A 1 327 ? 4.340 50.710 17.932 1.00 25.57 329 ALA A O 1
ATOM 2277 N N . GLY A 1 328 ? 3.300 52.685 18.214 1.00 30.10 330 GLY A N 1
ATOM 2278 C CA . GLY A 1 328 ? 3.974 53.312 17.096 1.00 29.92 330 GLY A CA 1
ATOM 2279 C C . GLY A 1 328 ? 5.428 53.646 17.352 1.00 32.79 330 GLY A C 1
ATOM 2280 O O . GLY A 1 328 ? 6.264 53.517 16.452 1.00 36.33 330 GLY A O 1
ATOM 2281 N N . ASP A 1 329 ? 5.744 54.078 18.576 1.00 36.80 331 ASP A N 1
ATOM 2282 C CA . ASP A 1 329 ? 7.126 54.412 18.906 1.00 26.95 331 ASP A CA 1
ATOM 2283 C C . ASP A 1 329 ? 8.037 53.196 18.800 1.00 40.26 331 ASP A C 1
ATOM 2284 O O . ASP A 1 329 ? 9.220 53.333 18.463 1.00 45.73 331 ASP A O 1
ATOM 2289 N N . LEU A 1 330 ? 7.508 52.003 19.077 1.00 40.20 332 LEU A N 1
ATOM 2290 C CA . LEU A 1 330 ? 8.315 50.793 18.970 1.00 32.58 332 LEU A CA 1
ATOM 2291 C C . LEU A 1 330 ? 8.673 50.499 17.520 1.00 37.55 332 LEU A C 1
ATOM 2292 O O . LEU A 1 330 ? 9.837 50.232 17.199 1.00 42.51 332 LEU A O 1
ATOM 2297 N N . VAL A 1 331 ? 7.684 50.561 16.626 1.00 40.57 333 VAL A N 1
ATOM 2298 C CA . VAL A 1 331 ? 7.855 50.052 15.270 1.00 33.68 333 VAL A CA 1
ATOM 2299 C C . VAL A 1 331 ? 8.332 51.102 14.269 1.00 35.69 333 VAL A C 1
ATOM 2300 O O . VAL A 1 331 ? 8.926 50.738 13.244 1.00 35.61 333 VAL A O 1
ATOM 2304 N N . SER A 1 332 ? 8.096 52.388 14.530 1.00 35.58 334 SER A N 1
ATOM 2305 C CA . SER A 1 332 ? 8.522 53.431 13.604 1.00 37.90 334 SER A CA 1
ATOM 2306 C C . SER A 1 332 ? 9.956 53.879 13.847 1.00 36.33 334 SER A C 1
ATOM 2307 O O . SER A 1 332 ? 10.643 54.279 12.901 1.00 33.06 334 SER A O 1
ATOM 2310 N N . ARG A 1 333 ? 10.417 53.816 15.085 1.00 36.55 335 ARG A N 1
ATOM 2311 C CA . ARG A 1 333 ? 11.766 54.221 15.449 1.00 42.21 335 ARG A CA 1
ATOM 2312 C C . ARG A 1 333 ? 12.690 53.012 15.435 1.00 39.65 335 ARG A C 1
ATOM 2313 O O . ARG A 1 333 ? 12.232 51.867 15.383 1.00 42.05 335 ARG A O 1
ATOM 2321 N N . PRO A 1 334 ? 14.009 53.225 15.448 1.00 40.15 336 PRO A N 1
ATOM 2322 C CA . PRO A 1 334 ? 14.940 52.094 15.335 1.00 38.23 336 PRO A CA 1
ATOM 2323 C C . PRO A 1 334 ? 14.783 51.089 16.468 1.00 39.40 336 PRO A C 1
ATOM 2324 O O . PRO A 1 334 ? 14.075 51.302 17.455 1.00 36.40 336 PRO A O 1
ATOM 2328 N N . LEU A 1 335 ? 15.484 49.963 16.307 1.00 45.52 337 LEU A N 1
ATOM 2329 C CA . LEU A 1 335 ? 15.348 48.851 17.241 1.00 33.31 337 LEU A CA 1
ATOM 2330 C C . LEU A 1 335 ? 15.966 49.163 18.598 1.00 32.89 337 LEU A C 1
ATOM 2331 O O . LEU A 1 335 ? 15.542 48.594 19.610 1.00 25.64 337 LEU A O 1
ATOM 2336 N N . TYR A 1 336 ? 16.961 50.055 18.649 1.00 51.51 338 TYR A N 1
ATOM 2337 C CA . TYR A 1 336 ? 17.599 50.357 19.926 1.00 47.89 338 TYR A CA 1
ATOM 2338 C C . TYR A 1 336 ? 16.688 51.148 20.855 1.00 45.05 338 TYR A C 1
ATOM 2339 O O . TYR A 1 336 ? 16.955 51.205 22.060 1.00 41.78 338 TYR A O 1
ATOM 2348 N N . TYR A 1 337 ? 15.623 51.761 20.329 1.00 49.72 339 TYR A N 1
ATOM 2349 C CA . TYR A 1 337 ? 14.641 52.395 21.202 1.00 45.42 339 TYR A CA 1
ATOM 2350 C C . TYR A 1 337 ? 13.843 51.350 21.971 1.00 45.20 339 TYR A C 1
ATOM 2351 O O . TYR A 1 337 ? 13.516 51.550 23.148 1.00 44.83 339 TYR A O 1
ATOM 2360 N N . ALA A 1 338 ? 13.519 50.229 21.320 1.00 40.09 340 ALA A N 1
ATOM 2361 C CA . ALA A 1 338 ? 12.817 49.149 22.005 1.00 31.61 340 ALA A CA 1
ATOM 2362 C C . ALA A 1 338 ? 13.659 48.564 23.130 1.00 34.90 340 ALA A C 1
ATOM 2363 O O . ALA A 1 338 ? 13.113 48.080 24.127 1.00 45.29 340 ALA A O 1
ATOM 2365 N N . ALA A 1 339 ? 14.984 48.593 22.990 1.00 41.36 341 ALA A N 1
ATOM 2366 C CA . ALA A 1 339 ? 15.851 48.185 24.087 1.00 39.29 341 ALA A CA 1
ATOM 2367 C C . ALA A 1 339 ? 15.968 49.275 25.142 1.00 43.77 341 ALA A C 1
ATOM 2368 O O . ALA A 1 339 ? 16.184 48.970 26.320 1.00 50.04 341 ALA A O 1
ATOM 2370 N N . SER A 1 340 ? 15.825 50.541 24.740 1.00 40.71 342 SER A N 1
ATOM 2371 C CA . SER A 1 340 ? 15.907 51.641 25.694 1.00 40.80 342 SER A CA 1
ATOM 2372 C C . SER A 1 340 ? 14.813 51.529 26.749 1.00 55.03 342 SER A C 1
ATOM 2373 O O . SER A 1 340 ? 15.073 51.668 27.949 1.00 55.51 342 SER A O 1
ATOM 2376 N N . VAL A 1 341 ? 13.577 51.267 26.318 1.00 49.64 343 VAL A N 1
ATOM 2377 C CA . VAL A 1 341 ? 12.489 51.124 27.279 1.00 57.83 343 VAL A CA 1
ATOM 2378 C C . VAL A 1 341 ? 12.648 49.842 28.088 1.00 60.24 343 VAL A C 1
ATOM 2379 O O . VAL A 1 341 ? 12.212 49.771 29.243 1.00 52.83 343 VAL A O 1
ATOM 2383 N N . ILE A 1 342 ? 13.283 48.820 27.513 1.00 49.08 344 ILE A N 1
ATOM 2384 C CA . ILE A 1 342 ? 13.453 47.558 28.225 1.00 45.23 344 ILE A CA 1
ATOM 2385 C C . ILE A 1 342 ? 14.616 47.640 29.207 1.00 50.30 344 ILE A C 1
ATOM 2386 O O . ILE A 1 342 ? 14.506 47.191 30.354 1.00 55.99 344 ILE A O 1
ATOM 2391 N N . HIS A 1 343 ? 15.743 48.217 28.781 1.00 50.07 345 HIS A N 1
ATOM 2392 C CA . HIS A 1 343 ? 16.922 48.263 29.642 1.00 51.52 345 HIS A CA 1
ATOM 2393 C C . HIS A 1 343 ? 16.691 49.161 30.851 1.00 54.47 345 HIS A C 1
ATOM 2394 O O . HIS A 1 343 ? 16.989 48.775 31.988 1.00 50.04 345 HIS A O 1
ATOM 2401 N N . ASP A 1 344 ? 16.161 50.367 30.625 1.00 52.05 346 ASP A N 1
ATOM 2402 C CA . ASP A 1 344 ? 15.922 51.294 31.726 1.00 57.34 346 ASP A CA 1
ATOM 2403 C C . ASP A 1 344 ? 14.863 50.787 32.695 1.00 47.70 346 ASP A C 1
ATOM 2404 O O . ASP A 1 344 ? 14.857 51.201 33.859 1.00 35.80 346 ASP A O 1
ATOM 2409 N N . ALA A 1 345 ? 13.967 49.908 32.243 1.00 52.49 347 ALA A N 1
ATOM 2410 C CA . ALA A 1 345 ? 12.972 49.338 33.142 1.00 40.83 347 ALA A CA 1
ATOM 2411 C C . ALA A 1 345 ? 13.580 48.264 34.035 1.00 40.40 347 ALA A C 1
ATOM 2412 O O . ALA A 1 345 ? 13.232 48.165 35.217 1.00 43.76 347 ALA A O 1
ATOM 2414 N N . VAL A 1 346 ? 14.487 47.453 33.489 1.00 44.22 348 VAL A N 1
ATOM 2415 C CA . VAL A 1 346 ? 15.128 46.414 34.289 1.00 44.70 348 VAL A CA 1
ATOM 2416 C C . VAL A 1 346 ? 16.136 47.027 35.252 1.00 41.58 348 VAL A C 1
ATOM 2417 O O . VAL A 1 346 ? 16.276 46.579 36.397 1.00 53.85 348 VAL A O 1
ATOM 2421 N N . SER A 1 347 ? 16.842 48.072 34.815 1.00 44.42 349 SER A N 1
ATOM 2422 C CA . SER A 1 347 ? 17.847 48.710 35.655 1.00 53.21 349 SER A CA 1
ATOM 2423 C C . SER A 1 347 ? 17.243 49.508 36.804 1.00 47.10 349 SER A C 1
ATOM 2424 O O . SER A 1 347 ? 17.992 49.979 37.667 1.00 64.54 349 SER A O 1
ATOM 2427 N N . ARG A 1 348 ? 15.922 49.670 36.840 1.00 34.84 350 ARG A N 1
ATOM 2428 C CA . ARG A 1 348 ? 15.261 50.380 37.925 1.00 36.10 350 ARG A CA 1
ATOM 2429 C C . ARG A 1 348 ? 14.914 49.476 39.101 1.00 40.45 350 ARG A C 1
ATOM 2430 O O . ARG A 1 348 ? 14.568 49.984 40.173 1.00 43.59 350 ARG A O 1
ATOM 2438 N N . MET A 1 349 ? 15.015 48.160 38.932 1.00 36.76 351 MET A N 1
ATOM 2439 C CA . MET A 1 349 ? 14.555 47.196 39.932 1.00 40.54 351 MET A CA 1
ATOM 2440 C C . MET A 1 349 ? 15.653 46.835 40.929 1.00 41.66 351 MET A C 1
ATOM 2441 O O . MET A 1 349 ? 15.962 45.661 41.133 1.00 44.02 351 MET A O 1
ATOM 2446 N N . ASN A 1 350 ? 16.262 47.838 41.558 1.00 38.81 352 ASN A N 1
ATOM 2447 C CA . ASN A 1 350 ? 17.310 47.573 42.531 1.00 45.46 352 ASN A CA 1
ATOM 2448 C C . ASN A 1 350 ? 16.698 47.148 43.865 1.00 44.28 352 ASN A C 1
ATOM 2449 O O . ASN A 1 350 ? 15.482 46.980 43.999 1.00 40.81 352 ASN A O 1
ATOM 2454 N N . ASP A 1 351 ? 17.562 46.966 44.870 1.00 37.75 353 ASP A N 1
ATOM 2455 C CA . ASP A 1 351 ? 17.100 46.493 46.172 1.00 48.96 353 ASP A CA 1
ATOM 2456 C C . ASP A 1 351 ? 16.060 47.435 46.767 1.00 38.74 353 ASP A C 1
ATOM 2457 O O . ASP A 1 351 ? 15.103 46.989 47.412 1.00 27.63 353 ASP A O 1
ATOM 2462 N N . GLU A 1 352 ? 16.229 48.743 46.555 1.00 39.83 354 GLU A N 1
ATOM 2463 C CA . GLU A 1 352 ? 15.243 49.707 47.031 1.00 45.13 354 GLU A CA 1
ATOM 2464 C C . GLU A 1 352 ? 13.902 49.523 46.334 1.00 35.34 354 GLU A C 1
ATOM 2465 O O . GLU A 1 352 ? 12.848 49.735 46.944 1.00 37.47 354 GLU A O 1
ATOM 2471 N N . TYR A 1 353 ? 13.921 49.115 45.066 1.00 32.97 355 TYR A N 1
ATOM 2472 C CA . TYR A 1 353 ? 12.685 48.964 44.311 1.00 25.45 355 TYR A CA 1
ATOM 2473 C C . TYR A 1 353 ? 12.023 47.615 44.575 1.00 29.94 355 TYR A C 1
ATOM 2474 O O . TYR A 1 353 ? 10.792 47.530 44.645 1.00 33.35 355 TYR A O 1
ATOM 2483 N N . LEU A 1 354 ? 12.820 46.555 44.733 1.00 31.73 356 LEU A N 1
ATOM 2484 C CA . LEU A 1 354 ? 12.255 45.227 44.963 1.00 28.82 356 LEU A CA 1
ATOM 2485 C C . LEU A 1 354 ? 11.587 45.138 46.331 1.00 33.29 356 LEU A C 1
ATOM 2486 O O . LEU A 1 354 ? 10.440 44.690 46.444 1.00 25.58 356 LEU A O 1
ATOM 2491 N N . ARG A 1 355 ? 12.295 45.554 47.386 1.00 34.10 357 ARG A N 1
ATOM 2492 C CA . ARG A 1 355 ? 11.709 45.549 48.721 1.00 28.23 357 ARG A CA 1
ATOM 2493 C C . ARG A 1 355 ? 10.541 46.518 48.838 1.00 28.75 357 ARG A C 1
ATOM 2494 O O . ARG A 1 355 ? 9.682 46.332 49.707 1.00 37.83 357 ARG A O 1
ATOM 2502 N N . SER A 1 356 ? 10.489 47.546 47.988 1.00 29.55 358 SER A N 1
ATOM 2503 C CA . SER A 1 356 ? 9.317 48.412 47.959 1.00 33.61 358 SER A CA 1
ATOM 2504 C C . SER A 1 356 ? 8.110 47.693 47.374 1.00 30.26 358 SER A C 1
ATOM 2505 O O . SER A 1 356 ? 6.970 48.004 47.735 1.00 32.95 358 SER A O 1
ATOM 2508 N N . ALA A 1 357 ? 8.339 46.737 46.469 1.00 30.73 359 ALA A N 1
ATOM 2509 C CA . ALA A 1 357 ? 7.234 45.954 45.926 1.00 31.68 359 ALA A CA 1
ATOM 2510 C C . ALA A 1 357 ? 6.672 45.001 46.971 1.00 38.52 359 ALA A C 1
ATOM 2511 O O . ALA A 1 357 ? 5.450 44.852 47.087 1.00 36.75 359 ALA A O 1
ATOM 2513 N N . LEU A 1 358 ? 7.548 44.344 47.738 1.00 39.83 360 LEU A N 1
ATOM 2514 C CA . LEU A 1 358 ? 7.082 43.472 48.812 1.00 28.47 360 LEU A CA 1
ATOM 2515 C C . LEU A 1 358 ? 6.195 44.236 49.786 1.00 28.76 360 LEU A C 1
ATOM 2516 O O . LEU A 1 358 ? 5.136 43.742 50.193 1.00 31.80 360 LEU A O 1
ATOM 2521 N N . ASP A 1 359 ? 6.601 45.452 50.159 1.00 26.67 361 ASP A N 1
ATOM 2522 C CA . ASP A 1 359 ? 5.735 46.296 50.974 1.00 28.07 361 ASP A CA 1
ATOM 2523 C C . ASP A 1 359 ? 4.468 46.667 50.214 1.00 22.96 361 ASP A C 1
ATOM 2524 O O . ASP A 1 359 ? 3.379 46.726 50.796 1.00 36.59 361 ASP A O 1
ATOM 2529 N N . TYR A 1 360 ? 4.591 46.908 48.908 1.00 32.67 362 TYR A N 1
ATOM 2530 C CA . TYR A 1 360 ? 3.435 47.300 48.108 1.00 41.76 362 TYR A CA 1
ATOM 2531 C C . TYR A 1 360 ? 2.404 46.179 48.046 1.00 34.79 362 TYR A C 1
ATOM 2532 O O . TYR A 1 360 ? 1.216 46.398 48.308 1.00 46.99 362 TYR A O 1
ATOM 2541 N N . LEU A 1 361 ? 2.845 44.964 47.707 1.00 23.99 363 LEU A N 1
ATOM 2542 C CA . LEU A 1 361 ? 1.920 43.843 47.572 1.00 35.79 363 LEU A CA 1
ATOM 2543 C C . LEU A 1 361 ? 1.249 43.479 48.891 1.00 44.96 363 LEU A C 1
ATOM 2544 O O . LEU A 1 361 ? 0.163 42.888 48.879 1.00 37.70 363 LEU A O 1
ATOM 2549 N N . GLU A 1 362 ? 1.865 43.821 50.024 1.00 52.26 364 GLU A N 1
ATOM 2550 C CA . GLU A 1 362 ? 1.249 43.560 51.320 1.00 33.97 364 GLU A CA 1
ATOM 2551 C C . GLU A 1 362 ? -0.038 44.353 51.514 1.00 43.25 364 GLU A C 1
ATOM 2552 O O . GLU A 1 362 ? -0.862 43.983 52.359 1.00 39.57 364 GLU A O 1
ATOM 2558 N N . LEU A 1 363 ? -0.237 45.422 50.743 1.00 37.18 365 LEU A N 1
ATOM 2559 C CA . LEU A 1 363 ? -1.404 46.284 50.880 1.00 38.69 365 LEU A CA 1
ATOM 2560 C C . LEU A 1 363 ? -2.475 46.017 49.829 1.00 33.57 365 LEU A C 1
ATOM 2561 O O . LEU A 1 363 ? -3.487 46.725 49.806 1.00 29.66 365 LEU A O 1
ATOM 2566 N N . GLN A 1 364 ? -2.285 45.016 48.971 1.00 32.70 366 GLN A N 1
ATOM 2567 C CA . GLN A 1 364 ? -3.213 44.794 47.874 1.00 35.60 366 GLN A CA 1
ATOM 2568 C C . GLN A 1 364 ? -4.511 44.165 48.380 1.00 43.55 366 GLN A C 1
ATOM 2569 O O . GLN A 1 364 ? -4.504 43.387 49.337 1.00 48.07 366 GLN A O 1
ATOM 2575 N N . PRO A 1 365 ? -5.644 44.484 47.744 1.00 62.99 367 PRO A N 1
ATOM 2576 C CA . PRO A 1 365 ? -6.935 44.040 48.301 1.00 77.89 367 PRO A CA 1
ATOM 2577 C C . PRO A 1 365 ? -7.152 42.537 48.236 1.00 77.13 367 PRO A C 1
ATOM 2578 O O . PRO A 1 365 ? -7.650 41.954 49.207 1.00 86.28 367 PRO A O 1
ATOM 2582 N N . ASP A 1 366 ? -6.807 41.886 47.127 1.00 67.55 368 ASP A N 1
ATOM 2583 C CA . ASP A 1 366 ? -6.895 40.437 47.040 1.00 75.55 368 ASP A CA 1
ATOM 2584 C C . ASP A 1 366 ? -5.516 39.864 46.765 1.00 84.84 368 ASP A C 1
ATOM 2585 O O . ASP A 1 366 ? -4.742 40.422 45.979 1.00 77.74 368 ASP A O 1
ATOM 2590 N N . LEU A 1 367 ? -5.235 38.724 47.395 1.00 97.96 369 LEU A N 1
ATOM 2591 C CA . LEU A 1 367 ? -3.864 38.234 47.450 1.00 84.86 369 LEU A CA 1
ATOM 2592 C C . LEU A 1 367 ? -3.422 37.628 46.122 1.00 88.05 369 LEU A C 1
ATOM 2593 O O . LEU A 1 367 ? -2.285 37.849 45.689 1.00 80.88 369 LEU A O 1
ATOM 2598 N N . TYR A 1 368 ? -4.295 36.871 45.452 1.00 86.53 370 TYR A N 1
ATOM 2599 C CA . TYR A 1 368 ? -3.881 36.145 44.255 1.00 81.17 370 TYR A CA 1
ATOM 2600 C C . TYR A 1 368 ? -4.631 36.570 42.996 1.00 96.26 370 TYR A C 1
ATOM 2601 O O . TYR A 1 368 ? -4.627 35.831 42.010 1.00 87.63 370 TYR A O 1
ATOM 2610 N N . LYS A 1 369 ? -5.291 37.725 42.992 1.00 108.74 371 LYS A N 1
ATOM 2611 C CA . LYS A 1 369 ? -5.922 38.169 41.755 1.00 99.82 371 LYS A CA 1
ATOM 2612 C C . LYS A 1 369 ? -5.009 39.049 40.911 1.00 95.00 371 LYS A C 1
ATOM 2613 O O . LYS A 1 369 ? -5.320 39.292 39.740 1.00 88.21 371 LYS A O 1
ATOM 2619 N N . LEU A 1 370 ? -3.899 39.532 41.475 1.00 103.01 372 LEU A N 1
ATOM 2620 C CA . LEU A 1 370 ? -2.818 40.033 40.637 1.00 94.33 372 LEU A CA 1
ATOM 2621 C C . LEU A 1 370 ? -2.256 38.913 39.775 1.00 89.19 372 LEU A C 1
ATOM 2622 O O . LEU A 1 370 ? -1.664 39.181 38.727 1.00 86.77 372 LEU A O 1
ATOM 2627 N N . VAL A 1 371 ? -2.435 37.664 40.211 1.00 96.02 373 VAL A N 1
ATOM 2628 C CA . VAL A 1 371 ? -2.204 36.510 39.353 1.00 112.47 373 VAL A CA 1
ATOM 2629 C C . VAL A 1 371 ? -3.123 36.633 38.146 1.00 118.21 373 VAL A C 1
ATOM 2630 O O . VAL A 1 371 ? -4.349 36.654 38.285 1.00 123.58 373 VAL A O 1
ATOM 2634 N N . ARG A 1 372 ? -2.541 36.744 36.962 1.00 105.04 374 ARG A N 1
ATOM 2635 C CA . ARG A 1 372 ? -3.287 37.059 35.758 1.00 95.79 374 ARG A CA 1
ATOM 2636 C C . ARG A 1 372 ? -2.665 36.225 34.645 1.00 99.91 374 ARG A C 1
ATOM 2637 O O . ARG A 1 372 ? -1.587 36.550 34.149 1.00 99.84 374 ARG A O 1
ATOM 2645 N N . GLY A 1 373 ? -3.324 35.130 34.299 1.00 102.10 375 GLY A N 1
ATOM 2646 C CA . GLY A 1 373 ? -2.749 34.147 33.398 1.00 100.28 375 GLY A CA 1
ATOM 2647 C C . GLY A 1 373 ? -3.417 34.140 32.045 1.00 105.21 375 GLY A C 1
ATOM 2648 O O . GLY A 1 373 ? -2.761 34.383 31.036 1.00 106.78 375 GLY A O 1
ATOM 2649 N N . ALA A 1 374 ? -4.734 33.935 32.028 1.00 97.14 376 ALA A N 1
ATOM 2650 C CA . ALA A 1 374 ? -5.420 33.541 30.802 1.00 111.55 376 ALA A CA 1
ATOM 2651 C C . ALA A 1 374 ? -5.708 34.713 29.867 1.00 116.71 376 ALA A C 1
ATOM 2652 O O . ALA A 1 374 ? -5.844 34.514 28.650 1.00 104.88 376 ALA A O 1
ATOM 2654 N N . HIS A 1 375 ? -5.812 35.933 30.388 1.00 116.94 377 HIS A N 1
ATOM 2655 C CA . HIS A 1 375 ? -6.096 37.031 29.477 1.00 102.95 377 HIS A CA 1
ATOM 2656 C C . HIS A 1 375 ? -5.377 38.315 29.863 1.00 95.61 377 HIS A C 1
ATOM 2657 O O . HIS A 1 375 ? -5.920 39.412 29.686 1.00 106.56 377 HIS A O 1
ATOM 2664 N N . THR A 1 376 ? -4.141 38.212 30.332 1.00 88.27 378 THR A N 1
ATOM 2665 C CA . THR A 1 376 ? -3.323 39.402 30.510 1.00 91.94 378 THR A CA 1
ATOM 2666 C C . THR A 1 376 ? -2.317 39.590 29.393 1.00 83.49 378 THR A C 1
ATOM 2667 O O . THR A 1 376 ? -2.068 40.722 28.966 1.00 71.25 378 THR A O 1
ATOM 2671 N N . PHE A 1 377 ? -1.763 38.502 28.891 1.00 89.13 379 PHE A N 1
ATOM 2672 C CA . PHE A 1 377 ? -0.940 38.558 27.700 1.00 65.24 379 PHE A CA 1
ATOM 2673 C C . PHE A 1 377 ? -1.773 38.627 26.427 1.00 67.14 379 PHE A C 1
ATOM 2674 O O . PHE A 1 377 ? -1.285 38.248 25.356 1.00 69.14 379 PHE A O 1
ATOM 2682 N N . ARG A 1 378 ? -3.022 39.084 26.529 1.00 65.15 380 ARG A N 1
ATOM 2683 C CA . ARG A 1 378 ? -3.806 39.416 25.351 1.00 57.70 380 ARG A CA 1
ATOM 2684 C C . ARG A 1 378 ? -3.126 40.533 24.569 1.00 64.25 380 ARG A C 1
ATOM 2685 O O . ARG A 1 378 ? -2.255 41.244 25.075 1.00 69.33 380 ARG A O 1
ATOM 2693 N N . SER A 1 379 ? -3.541 40.688 23.320 1.00 59.60 381 SER A N 1
ATOM 2694 C CA . SER A 1 379 ? -3.224 41.913 22.610 1.00 48.94 381 SER A CA 1
ATOM 2695 C C . SER A 1 379 ? -3.833 43.091 23.368 1.00 49.90 381 SER A C 1
ATOM 2696 O O . SER A 1 379 ? -4.962 42.989 23.865 1.00 54.43 381 SER A O 1
ATOM 2699 N N . PRO A 1 380 ? -3.122 44.222 23.486 1.00 40.17 382 PRO A N 1
ATOM 2700 C CA . PRO A 1 380 ? -1.828 44.536 22.877 1.00 37.85 382 PRO A CA 1
ATOM 2701 C C . PRO A 1 380 ? -0.615 44.193 23.742 1.00 39.91 382 PRO A C 1
ATOM 2702 O O . PRO A 1 380 ? 0.504 44.545 23.370 1.00 34.68 382 PRO A O 1
ATOM 2706 N N . ASN A 1 381 ? -0.830 43.524 24.871 1.00 41.32 383 ASN A N 1
ATOM 2707 C CA . ASN A 1 381 ? 0.254 43.232 25.796 1.00 31.51 383 ASN A CA 1
ATOM 2708 C C . ASN A 1 381 ? 0.897 41.887 25.457 1.00 39.78 383 ASN A C 1
ATOM 2709 O O . ASN A 1 381 ? 0.469 41.173 24.546 1.00 46.94 383 ASN A O 1
ATOM 2714 N N . LEU A 1 382 ? 1.947 41.541 26.196 1.00 40.93 384 LEU A N 1
ATOM 2715 C CA . LEU A 1 382 ? 2.697 40.317 25.946 1.00 54.20 384 LEU A CA 1
ATOM 2716 C C . LEU A 1 382 ? 3.613 40.054 27.130 1.00 46.42 384 LEU A C 1
ATOM 2717 O O . LEU A 1 382 ? 3.868 40.941 27.952 1.00 44.51 384 LEU A O 1
ATOM 2722 N N . GLY A 1 383 ? 4.106 38.831 27.198 1.00 36.60 385 GLY A N 1
ATOM 2723 C CA . GLY A 1 383 ? 5.007 38.428 28.267 1.00 40.08 385 GLY A CA 1
ATOM 2724 C C . GLY A 1 383 ? 6.158 37.615 27.718 1.00 32.23 385 GLY A C 1
ATOM 2725 O O . GLY A 1 383 ? 5.976 36.772 26.840 1.00 30.23 385 GLY A O 1
ATOM 2726 N N . ILE A 1 384 ? 7.352 37.882 28.242 1.00 31.47 386 ILE A N 1
ATOM 2727 C CA . ILE A 1 384 ? 8.580 37.243 27.790 1.00 43.04 386 ILE A CA 1
ATOM 2728 C C . ILE A 1 384 ? 9.290 36.672 29.009 1.00 47.27 386 ILE A C 1
ATOM 2729 O O . ILE A 1 384 ? 9.861 37.425 29.810 1.00 51.74 386 ILE A O 1
ATOM 2734 N N . THR A 1 385 ? 9.252 35.350 29.156 1.00 53.71 387 THR A N 1
ATOM 2735 C CA . THR A 1 385 ? 10.021 34.645 30.174 1.00 61.23 387 THR A CA 1
ATOM 2736 C C . THR A 1 385 ? 11.222 33.984 29.509 1.00 49.10 387 THR A C 1
ATOM 2737 O O . THR A 1 385 ? 11.065 33.238 28.536 1.00 37.08 387 THR A O 1
ATOM 2741 N N . SER A 1 386 ? 12.414 34.264 30.027 1.00 49.11 388 SER A N 1
ATOM 2742 C CA . SER A 1 386 ? 13.655 33.798 29.426 1.00 59.43 388 SER A CA 1
ATOM 2743 C C . SER A 1 386 ? 14.315 32.749 30.309 1.00 60.99 388 SER A C 1
ATOM 2744 O O . SER A 1 386 ? 14.356 32.889 31.535 1.00 63.81 388 SER A O 1
ATOM 2747 N N . TRP A 1 387 ? 14.836 31.698 29.673 1.00 56.57 389 TRP A N 1
ATOM 2748 C CA . TRP A 1 387 ? 15.594 30.660 30.359 1.00 54.90 389 TRP A CA 1
ATOM 2749 C C . TRP A 1 387 ? 17.048 30.629 29.899 1.00 64.68 389 TRP A C 1
ATOM 2750 O O . TRP A 1 387 ? 17.733 29.618 30.084 1.00 73.16 389 TRP A O 1
ATOM 2761 N N . SER A 1 388 ? 17.537 31.726 29.315 1.00 62.71 390 SER A N 1
ATOM 2762 C CA . SER A 1 388 ? 18.873 31.767 28.731 1.00 74.60 390 SER A CA 1
ATOM 2763 C C . SER A 1 388 ? 19.943 31.950 29.801 1.00 76.59 390 SER A C 1
ATOM 2764 O O . SER A 1 388 ? 21.071 32.362 29.501 1.00 61.11 390 SER A O 1
ATOM 2767 N N . ARG A 1 389 ? 19.599 31.655 31.049 1.00 69.04 391 ARG A N 1
ATOM 2768 C CA . ARG A 1 389 ? 20.556 31.690 32.146 1.00 70.03 391 ARG A CA 1
ATOM 2769 C C . ARG A 1 389 ? 20.497 30.468 33.046 1.00 58.76 391 ARG A C 1
ATOM 2770 O O . ARG A 1 389 ? 21.506 30.156 33.691 1.00 51.62 391 ARG A O 1
ATOM 2778 N N . LEU A 1 390 ? 19.375 29.771 33.108 1.00 49.08 392 LEU A N 1
ATOM 2779 C CA . LEU A 1 390 ? 19.261 28.616 33.985 1.00 53.09 392 LEU A CA 1
ATOM 2780 C C . LEU A 1 390 ? 20.036 27.441 33.398 1.00 48.18 392 LEU A C 1
ATOM 2781 O O . LEU A 1 390 ? 19.895 27.148 32.204 1.00 45.69 392 LEU A O 1
ATOM 2786 N N . PRO A 1 391 ? 20.859 26.747 34.194 1.00 48.00 393 PRO A N 1
ATOM 2787 C CA . PRO A 1 391 ? 21.606 25.596 33.664 1.00 43.71 393 PRO A CA 1
ATOM 2788 C C . PRO A 1 391 ? 20.684 24.480 33.200 1.00 41.07 393 PRO A C 1
ATOM 2789 O O . PRO A 1 391 ? 20.612 23.416 33.824 1.00 39.64 393 PRO A O 1
ATOM 2793 N N . VAL A 1 392 ? 19.983 24.719 32.091 1.00 45.22 394 VAL A N 1
ATOM 2794 C CA . VAL A 1 392 ? 18.939 23.800 31.646 1.00 49.05 394 VAL A CA 1
ATOM 2795 C C . VAL A 1 392 ? 19.548 22.494 31.147 1.00 54.40 394 VAL A C 1
ATOM 2796 O O . VAL A 1 392 ? 19.095 21.401 31.510 1.00 46.70 394 VAL A O 1
ATOM 2800 N N . TYR A 1 393 ? 20.587 22.584 30.318 1.00 60.60 395 TYR A N 1
ATOM 2801 C CA . TYR A 1 393 ? 21.159 21.401 29.685 1.00 55.59 395 TYR A CA 1
ATOM 2802 C C . TYR A 1 393 ? 22.166 20.708 30.594 1.00 50.80 395 TYR A C 1
ATOM 2803 O O . TYR A 1 393 ? 23.114 20.077 30.115 1.00 40.80 395 TYR A O 1
ATOM 2812 N N . ASP A 1 394 ? 21.966 20.818 31.907 1.00 49.31 396 ASP A N 1
ATOM 2813 C CA . ASP A 1 394 ? 22.799 20.139 32.890 1.00 47.21 396 ASP A CA 1
ATOM 2814 C C . ASP A 1 394 ? 22.054 18.984 33.555 1.00 38.27 396 ASP A C 1
ATOM 2815 O O . ASP A 1 394 ? 22.322 18.644 34.710 1.00 45.51 396 ASP A O 1
ATOM 2820 N N . ALA A 1 395 ? 21.115 18.374 32.833 1.00 36.69 397 ALA A N 1
ATOM 2821 C CA . ALA A 1 395 ? 20.331 17.271 33.373 1.00 32.04 397 ALA A CA 1
ATOM 2822 C C . ALA A 1 395 ? 20.787 15.943 32.784 1.00 42.58 397 ALA A C 1
ATOM 2823 O O . ALA A 1 395 ? 19.965 15.146 32.321 1.00 49.86 397 ALA A O 1
ATOM 2825 N N . ASP A 1 396 ? 22.095 15.700 32.796 1.00 38.97 398 ASP A N 1
ATOM 2826 C CA . ASP A 1 396 ? 22.647 14.445 32.303 1.00 51.72 398 ASP A CA 1
ATOM 2827 C C . ASP A 1 396 ? 22.437 13.357 33.350 1.00 57.41 398 ASP A C 1
ATOM 2828 O O . ASP A 1 396 ? 22.934 13.467 34.476 1.00 51.14 398 ASP A O 1
ATOM 2833 N N . PHE A 1 397 ? 21.690 12.315 32.985 1.00 53.37 399 PHE A N 1
ATOM 2834 C CA . PHE A 1 397 ? 21.474 11.171 33.860 1.00 43.90 399 PHE A CA 1
ATOM 2835 C C . PHE A 1 397 ? 22.406 10.007 33.562 1.00 55.20 399 PHE A C 1
ATOM 2836 O O . PHE A 1 397 ? 22.610 9.156 34.436 1.00 48.54 399 PHE A O 1
ATOM 2844 N N . GLY A 1 398 ? 22.973 9.957 32.361 1.00 54.84 400 GLY A N 1
ATOM 2845 C CA . GLY A 1 398 ? 23.714 8.803 31.894 1.00 48.35 400 GLY A CA 1
ATOM 2846 C C . GLY A 1 398 ? 23.355 8.509 30.453 1.00 58.87 400 GLY A C 1
ATOM 2847 O O . GLY A 1 398 ? 24.064 7.777 29.755 1.00 71.38 400 GLY A O 1
ATOM 2848 N N . TRP A 1 399 ? 22.239 9.080 30.003 1.00 62.44 401 TRP A N 1
ATOM 2849 C CA . TRP A 1 399 ? 21.816 9.021 28.612 1.00 58.05 401 TRP A CA 1
ATOM 2850 C C . TRP A 1 399 ? 22.369 10.176 27.791 1.00 62.07 401 TRP A C 1
ATOM 2851 O O . TRP A 1 399 ? 21.916 10.394 26.663 1.00 59.23 401 TRP A O 1
ATOM 2862 N N . GLY A 1 400 ? 23.323 10.922 28.331 1.00 64.97 402 GLY A N 1
ATOM 2863 C CA . GLY A 1 400 ? 23.785 12.130 27.686 1.00 66.47 402 GLY A CA 1
ATOM 2864 C C . GLY A 1 400 ? 23.001 13.344 28.140 1.00 61.21 402 GLY A C 1
ATOM 2865 O O . GLY A 1 400 ? 22.245 13.321 29.116 1.00 57.68 402 GLY A O 1
ATOM 2866 N N . ARG A 1 401 ? 23.170 14.439 27.435 1.00 63.74 403 ARG A N 1
ATOM 2867 C CA . ARG A 1 401 ? 22.457 15.626 27.797 1.00 45.32 403 ARG A CA 1
ATOM 2868 C C . ARG A 1 401 ? 21.323 15.876 26.846 1.00 44.20 403 ARG A C 1
ATOM 2869 O O . ARG A 1 401 ? 21.241 15.306 25.785 1.00 35.10 403 ARG A O 1
ATOM 2877 N N . PRO A 1 402 ? 20.416 16.726 27.265 1.00 51.73 404 PRO A N 1
ATOM 2878 C CA . PRO A 1 402 ? 19.236 17.077 26.524 1.00 50.28 404 PRO A CA 1
ATOM 2879 C C . PRO A 1 402 ? 19.531 17.756 25.225 1.00 52.17 404 PRO A C 1
ATOM 2880 O O . PRO A 1 402 ? 20.425 18.556 25.073 1.00 41.44 404 PRO A O 1
ATOM 2884 N N . VAL A 1 403 ? 18.713 17.394 24.267 1.00 55.43 405 VAL A N 1
ATOM 2885 C CA . VAL A 1 403 ? 18.768 17.947 22.962 1.00 66.56 405 VAL A CA 1
ATOM 2886 C C . VAL A 1 403 ? 17.665 18.954 23.048 1.00 86.24 405 VAL A C 1
ATOM 2887 O O . VAL A 1 403 ? 17.698 19.990 22.384 1.00 94.21 405 VAL A O 1
ATOM 2891 N N . PHE A 1 404 ? 16.655 18.660 23.865 1.00 84.66 406 PHE A N 1
ATOM 2892 C CA . PHE A 1 404 ? 15.624 19.683 24.014 1.00 94.30 406 PHE A CA 1
ATOM 2893 C C . PHE A 1 404 ? 15.198 19.911 25.460 1.00 93.36 406 PHE A C 1
ATOM 2894 O O . PHE A 1 404 ? 15.109 18.978 26.239 1.00 101.76 406 PHE A O 1
ATOM 2902 N N . MET A 1 405 ? 14.977 21.187 25.782 1.00 74.60 407 MET A N 1
ATOM 2903 C CA . MET A 1 405 ? 14.483 21.690 27.069 1.00 62.79 407 MET A CA 1
ATOM 2904 C C . MET A 1 405 ? 13.506 22.833 26.739 1.00 62.03 407 MET A C 1
ATOM 2905 O O . MET A 1 405 ? 13.919 23.921 26.360 1.00 92.38 407 MET A O 1
ATOM 2910 N N . GLY A 1 406 ? 12.214 22.577 26.899 1.00 33.55 408 GLY A N 1
ATOM 2911 C CA . GLY A 1 406 ? 11.178 23.546 26.578 1.00 42.76 408 GLY A CA 1
ATOM 2912 C C . GLY A 1 406 ? 9.810 23.215 27.165 1.00 43.02 408 GLY A C 1
ATOM 2913 O O . GLY A 1 406 ? 9.617 22.113 27.718 1.00 37.20 408 GLY A O 1
ATOM 2914 N N . PRO A 1 407 ? 8.839 24.149 27.024 1.00 36.90 409 PRO A N 1
ATOM 2915 C CA . PRO A 1 407 ? 7.503 23.944 27.595 1.00 31.69 409 PRO A CA 1
ATOM 2916 C C . PRO A 1 407 ? 6.717 22.891 26.831 1.00 31.83 409 PRO A C 1
ATOM 2917 O O . PRO A 1 407 ? 6.929 22.665 25.637 1.00 48.75 409 PRO A O 1
ATOM 2921 N N . ALA A 1 408 ? 5.790 22.247 27.541 1.00 37.64 410 ALA A N 1
ATOM 2922 C CA . ALA A 1 408 ? 5.014 21.163 26.948 1.00 39.29 410 ALA A CA 1
ATOM 2923 C C . ALA A 1 408 ? 3.995 21.693 25.949 1.00 44.82 410 ALA A C 1
ATOM 2924 O O . ALA A 1 408 ? 3.994 21.304 24.777 1.00 61.27 410 ALA A O 1
ATOM 2926 N N . VAL A 1 409 ? 3.100 22.567 26.403 1.00 33.91 411 VAL A N 1
ATOM 2927 C CA . VAL A 1 409 ? 2.028 23.101 25.575 1.00 34.41 411 VAL A CA 1
ATOM 2928 C C . VAL A 1 409 ? 1.958 24.607 25.777 1.00 49.85 411 VAL A C 1
ATOM 2929 O O . VAL A 1 409 ? 2.176 25.104 26.887 1.00 61.26 411 VAL A O 1
ATOM 2933 N N . ILE A 1 410 ? 1.661 25.330 24.702 1.00 65.93 412 ILE A N 1
ATOM 2934 C CA . ILE A 1 410 ? 1.339 26.749 24.801 1.00 76.05 412 ILE A CA 1
ATOM 2935 C C . ILE A 1 410 ? -0.129 26.873 25.187 1.00 77.48 412 ILE A C 1
ATOM 2936 O O . ILE A 1 410 ? -1.015 26.428 24.448 1.00 72.17 412 ILE A O 1
ATOM 2941 N N . ALA A 1 411 ? -0.389 27.470 26.351 1.00 83.98 413 ALA A N 1
ATOM 2942 C CA . ALA A 1 411 ? -1.764 27.606 26.821 1.00 91.33 413 ALA A CA 1
ATOM 2943 C C . ALA A 1 411 ? -2.555 28.567 25.941 1.00 98.79 413 ALA A C 1
ATOM 2944 O O . ALA A 1 411 ? -3.618 28.214 25.419 1.00 94.71 413 ALA A O 1
ATOM 2946 N N . PHE A 1 412 ? -2.049 29.785 25.759 1.00 97.95 414 PHE A N 1
ATOM 2947 C CA . PHE A 1 412 ? -2.745 30.795 24.972 1.00 90.76 414 PHE A CA 1
ATOM 2948 C C . PHE A 1 412 ? -1.722 31.798 24.444 1.00 79.58 414 PHE A C 1
ATOM 2949 O O . PHE A 1 412 ? -0.516 31.663 24.667 1.00 67.91 414 PHE A O 1
ATOM 2957 N N . GLU A 1 413 ? -2.223 32.818 23.750 1.00 70.13 415 GLU A N 1
ATOM 2958 C CA . GLU A 1 413 ? -1.369 33.791 23.080 1.00 64.23 415 GLU A CA 1
ATOM 2959 C C . GLU A 1 413 ? -0.651 34.696 24.079 1.00 61.85 415 GLU A C 1
ATOM 2960 O O . GLU A 1 413 ? -1.141 34.963 25.176 1.00 75.82 415 GLU A O 1
ATOM 2966 N N . GLY A 1 414 ? 0.535 35.166 23.688 1.00 49.51 416 GLY A N 1
ATOM 2967 C CA . GLY A 1 414 ? 1.164 36.311 24.312 1.00 41.56 416 GLY A CA 1
ATOM 2968 C C . GLY A 1 414 ? 2.427 36.011 25.086 1.00 40.82 416 GLY A C 1
ATOM 2969 O O . GLY A 1 414 ? 3.220 36.931 25.325 1.00 47.09 416 GLY A O 1
ATOM 2970 N N . LEU A 1 415 ? 2.640 34.764 25.490 1.00 32.56 417 LEU A N 1
ATOM 2971 C CA . LEU A 1 415 ? 3.799 34.398 26.293 1.00 42.97 417 LEU A CA 1
ATOM 2972 C C . LEU A 1 415 ? 4.913 33.906 25.378 1.00 43.84 417 LEU A C 1
ATOM 2973 O O . LEU A 1 415 ? 4.723 32.946 24.622 1.00 41.68 417 LEU A O 1
ATOM 2978 N N . VAL A 1 416 ? 6.069 34.565 25.449 1.00 44.76 418 VAL A N 1
ATOM 2979 C CA . VAL A 1 416 ? 7.251 34.188 24.682 1.00 57.59 418 VAL A CA 1
ATOM 2980 C C . VAL A 1 416 ? 8.207 33.441 25.600 1.00 50.89 418 VAL A C 1
ATOM 2981 O O . VAL A 1 416 ? 8.569 33.942 26.673 1.00 32.18 418 VAL A O 1
ATOM 2985 N N . TYR A 1 417 ? 8.621 32.249 25.180 1.00 47.82 419 TYR A N 1
ATOM 2986 C CA . TYR A 1 417 ? 9.656 31.482 25.863 1.00 48.69 419 TYR A CA 1
ATOM 2987 C C . TYR A 1 417 ? 10.972 31.673 25.119 1.00 53.73 419 TYR A C 1
ATOM 2988 O O . TYR A 1 417 ? 11.090 31.270 23.959 1.00 45.34 419 TYR A O 1
ATOM 2997 N N . VAL A 1 418 ? 11.957 32.279 25.778 1.00 55.93 420 VAL A N 1
ATOM 2998 C CA . VAL A 1 418 ? 13.284 32.446 25.191 1.00 61.72 420 VAL A CA 1
ATOM 2999 C C . VAL A 1 418 ? 14.095 31.207 25.558 1.00 62.95 420 VAL A C 1
ATOM 3000 O O . VAL A 1 418 ? 14.681 31.127 26.638 1.00 63.93 420 VAL A O 1
ATOM 3004 N N . LEU A 1 419 ? 14.123 30.234 24.650 1.00 68.08 421 LEU A N 1
ATOM 3005 C CA . LEU A 1 419 ? 14.830 28.989 24.894 1.00 56.02 421 LEU A CA 1
ATOM 3006 C C . LEU A 1 419 ? 16.339 29.222 24.909 1.00 72.54 421 LEU A C 1
ATOM 3007 O O . LEU A 1 419 ? 16.832 30.211 24.360 1.00 72.00 421 LEU A O 1
ATOM 3012 N N . PRO A 1 420 ? 17.094 28.321 25.541 1.00 74.89 422 PRO A N 1
ATOM 3013 C CA . PRO A 1 420 ? 18.557 28.392 25.452 1.00 74.92 422 PRO A CA 1
ATOM 3014 C C . PRO A 1 420 ? 19.116 27.433 24.412 1.00 73.25 422 PRO A C 1
ATOM 3015 O O . PRO A 1 420 ? 18.423 26.509 23.972 1.00 73.05 422 PRO A O 1
ATOM 3019 N N . SER A 1 421 ? 20.370 27.637 24.014 1.00 64.18 423 SER A N 1
ATOM 3020 C CA . SER A 1 421 ? 21.011 26.792 23.016 1.00 71.98 423 SER A CA 1
ATOM 3021 C C . SER A 1 421 ? 21.667 25.589 23.681 1.00 72.25 423 SER A C 1
ATOM 3022 O O . SER A 1 421 ? 22.317 25.716 24.723 1.00 60.68 423 SER A O 1
ATOM 3025 N N . GLY A 1 422 ? 21.496 24.420 23.067 1.00 75.35 424 GLY A N 1
ATOM 3026 C CA . GLY A 1 422 ? 22.034 23.191 23.617 1.00 76.52 424 GLY A CA 1
ATOM 3027 C C . GLY A 1 422 ? 23.346 22.761 22.994 1.00 90.81 424 GLY A C 1
ATOM 3028 O O . GLY A 1 422 ? 24.227 22.241 23.686 1.00 93.31 424 GLY A O 1
ATOM 3029 N N . THR A 1 423 ? 23.491 22.977 21.687 1.00 96.41 425 THR A N 1
ATOM 3030 C CA . THR A 1 423 ? 24.677 22.558 20.949 1.00 89.43 425 THR A CA 1
ATOM 3031 C C . THR A 1 423 ? 25.848 23.530 21.090 1.00 87.39 425 THR A C 1
ATOM 3032 O O . THR A 1 423 ? 26.740 23.523 20.232 1.00 87.68 425 THR A O 1
ATOM 3036 N N . GLY A 1 424 ? 25.868 24.358 22.135 1.00 85.11 426 GLY A N 1
ATOM 3037 C CA . GLY A 1 424 ? 26.950 25.309 22.324 1.00 79.74 426 GLY A CA 1
ATOM 3038 C C . GLY A 1 424 ? 27.145 26.279 21.183 1.00 79.05 426 GLY A C 1
ATOM 3039 O O . GLY A 1 424 ? 28.201 26.912 21.089 1.00 73.11 426 GLY A O 1
ATOM 3040 N N . ASP A 1 425 ? 26.145 26.417 20.309 1.00 75.16 427 ASP A N 1
ATOM 3041 C CA . ASP A 1 425 ? 26.282 27.253 19.121 1.00 68.64 427 ASP A CA 1
ATOM 3042 C C . ASP A 1 425 ? 26.437 28.724 19.480 1.00 82.89 427 ASP A C 1
ATOM 3043 O O . ASP A 1 425 ? 27.161 29.463 18.804 1.00 72.18 427 ASP A O 1
ATOM 3048 N N . GLY A 1 426 ? 25.774 29.161 20.544 1.00 97.04 428 GLY A N 1
ATOM 3049 C CA . GLY A 1 426 ? 25.463 30.563 20.709 1.00 83.44 428 GLY A CA 1
ATOM 3050 C C . GLY A 1 426 ? 24.105 30.928 20.166 1.00 72.95 428 GLY A C 1
ATOM 3051 O O . GLY A 1 426 ? 23.818 32.116 19.983 1.00 68.67 428 GLY A O 1
ATOM 3052 N N . SER A 1 427 ? 23.259 29.938 19.897 1.00 69.90 429 SER A N 1
ATOM 3053 C CA . SER A 1 427 ? 21.946 30.174 19.326 1.00 53.94 429 SER A CA 1
ATOM 3054 C C . SER A 1 427 ? 20.968 30.630 20.406 1.00 58.99 429 SER A C 1
ATOM 3055 O O . SER A 1 427 ? 21.312 30.776 21.584 1.00 48.53 429 SER A O 1
ATOM 3058 N N . LEU A 1 428 ? 19.724 30.852 19.984 1.00 66.22 430 LEU A N 1
ATOM 3059 C CA . LEU A 1 428 ? 18.655 31.308 20.863 1.00 49.79 430 LEU A CA 1
ATOM 3060 C C . LEU A 1 428 ? 17.310 31.073 20.187 1.00 48.56 430 LEU A C 1
ATOM 3061 O O . LEU A 1 428 ? 16.992 31.718 19.183 1.00 64.83 430 LEU A O 1
ATOM 3066 N N . SER A 1 429 ? 16.518 30.147 20.710 1.00 41.31 431 SER A N 1
ATOM 3067 C CA . SER A 1 429 ? 15.230 29.822 20.119 1.00 53.06 431 SER A CA 1
ATOM 3068 C C . SER A 1 429 ? 14.104 30.400 20.965 1.00 51.00 431 SER A C 1
ATOM 3069 O O . SER A 1 429 ? 14.277 30.708 22.147 1.00 53.00 431 SER A O 1
ATOM 3072 N N . ILE A 1 430 ? 12.945 30.572 20.334 1.00 55.79 432 ILE A N 1
ATOM 3073 C CA . ILE A 1 430 ? 11.754 31.063 21.012 1.00 47.60 432 ILE A CA 1
ATOM 3074 C C . ILE A 1 430 ? 10.559 30.220 20.592 1.00 56.06 432 ILE A C 1
ATOM 3075 O O . ILE A 1 430 ? 10.431 29.837 19.423 1.00 57.75 432 ILE A O 1
ATOM 3080 N N . SER A 1 431 ? 9.700 29.909 21.557 1.00 54.37 433 SER A N 1
ATOM 3081 C CA . SER A 1 431 ? 8.408 29.293 21.309 1.00 43.62 433 SER A CA 1
ATOM 3082 C C . SER A 1 431 ? 7.314 30.283 21.681 1.00 44.37 433 SER A C 1
ATOM 3083 O O . SER A 1 431 ? 7.484 31.108 22.584 1.00 52.76 433 SER A O 1
ATOM 3086 N N . LEU A 1 432 ? 6.185 30.198 20.985 1.00 39.67 434 LEU A N 1
ATOM 3087 C CA . LEU A 1 432 ? 5.212 31.274 21.081 1.00 43.91 434 LEU A CA 1
ATOM 3088 C C . LEU A 1 432 ? 3.849 30.797 20.605 1.00 61.97 434 LEU A C 1
ATOM 3089 O O . LEU A 1 432 ? 3.747 29.936 19.726 1.00 55.57 434 LEU A O 1
ATOM 3094 N N . GLY A 1 433 ? 2.812 31.373 21.195 1.00 58.61 435 GLY A N 1
ATOM 3095 C CA . GLY A 1 433 ? 1.444 31.169 20.741 1.00 58.75 435 GLY A CA 1
ATOM 3096 C C . GLY A 1 433 ? 0.820 32.492 20.344 1.00 65.60 435 GLY A C 1
ATOM 3097 O O . GLY A 1 433 ? 1.050 33.514 20.994 1.00 47.57 435 GLY A O 1
ATOM 3098 N N . LEU A 1 434 ? 0.042 32.467 19.264 1.00 64.08 436 LEU A N 1
ATOM 3099 C CA . LEU A 1 434 ? -0.655 33.649 18.779 1.00 65.46 436 LEU A CA 1
ATOM 3100 C C . LEU A 1 434 ? -1.955 33.206 18.127 1.00 70.88 436 LEU A C 1
ATOM 3101 O O . LEU A 1 434 ? -2.178 32.016 17.891 1.00 62.53 436 LEU A O 1
ATOM 3106 N N . GLN A 1 435 ? -2.815 34.180 17.834 1.00 71.64 437 GLN A N 1
ATOM 3107 C CA . GLN A 1 435 ? -4.001 33.894 17.045 1.00 60.04 437 GLN A CA 1
ATOM 3108 C C . GLN A 1 435 ? -3.586 33.285 15.707 1.00 73.31 437 GLN A C 1
ATOM 3109 O O . GLN A 1 435 ? -2.506 33.586 15.189 1.00 83.12 437 GLN A O 1
ATOM 3115 N N . PRO A 1 436 ? -4.417 32.412 15.133 1.00 72.89 438 PRO A N 1
ATOM 3116 C CA . PRO A 1 436 ? -4.021 31.745 13.881 1.00 70.89 438 PRO A CA 1
ATOM 3117 C C . PRO A 1 436 ? -3.698 32.702 12.746 1.00 73.17 438 PRO A C 1
ATOM 3118 O O . PRO A 1 436 ? -2.894 32.355 11.872 1.00 73.86 438 PRO A O 1
ATOM 3122 N N . GLU A 1 437 ? -4.285 33.899 12.734 1.00 69.08 439 GLU A N 1
ATOM 3123 C CA . GLU A 1 437 ? -4.093 34.844 11.642 1.00 83.49 439 GLU A CA 1
ATOM 3124 C C . GLU A 1 437 ? -3.102 35.953 11.977 1.00 71.00 439 GLU A C 1
ATOM 3125 O O . GLU A 1 437 ? -3.051 36.959 11.262 1.00 72.96 439 GLU A O 1
ATOM 3131 N N . HIS A 1 438 ? -2.319 35.798 13.045 1.00 56.64 440 HIS A N 1
ATOM 3132 C CA . HIS A 1 438 ? -1.217 36.703 13.335 1.00 55.86 440 HIS A CA 1
ATOM 3133 C C . HIS A 1 438 ? 0.145 36.033 13.241 1.00 57.73 440 HIS A C 1
ATOM 3134 O O . HIS A 1 438 ? 1.157 36.735 13.153 1.00 56.75 440 HIS A O 1
ATOM 3141 N N . MET A 1 439 ? 0.188 34.703 13.255 1.00 65.87 441 MET A N 1
ATOM 3142 C CA . MET A 1 439 ? 1.411 33.919 13.139 1.00 55.10 441 MET A CA 1
ATOM 3143 C C . MET A 1 439 ? 2.008 33.982 11.733 1.00 54.77 441 MET A C 1
ATOM 3144 O O . MET A 1 439 ? 3.235 34.093 11.604 1.00 52.76 441 MET A O 1
ATOM 3149 N N . PRO A 1 440 ? 1.206 33.899 10.657 1.00 62.05 442 PRO A N 1
ATOM 3150 C CA . PRO A 1 440 ? 1.802 34.042 9.315 1.00 67.39 442 PRO A CA 1
ATOM 3151 C C . PRO A 1 440 ? 2.569 35.340 9.130 1.00 63.71 442 PRO A C 1
ATOM 3152 O O . PRO A 1 440 ? 3.597 35.355 8.440 1.00 66.25 442 PRO A O 1
ATOM 3156 N N . ARG A 1 441 ? 2.100 36.434 9.732 1.00 53.96 443 ARG A N 1
ATOM 3157 C CA . ARG A 1 441 ? 2.864 37.676 9.703 1.00 45.48 443 ARG A CA 1
ATOM 3158 C C . ARG A 1 441 ? 4.058 37.601 10.647 1.00 57.59 443 ARG A C 1
ATOM 3159 O O . ARG A 1 441 ? 5.204 37.804 10.231 1.00 60.75 443 ARG A O 1
ATOM 3167 N N . PHE A 1 442 ? 3.806 37.282 11.924 1.00 48.85 444 PHE A N 1
ATOM 3168 C CA . PHE A 1 442 ? 4.871 37.257 12.928 1.00 38.75 444 PHE A CA 1
ATOM 3169 C C . PHE A 1 442 ? 6.080 36.458 12.455 1.00 46.21 444 PHE A C 1
ATOM 3170 O O . PHE A 1 442 ? 7.226 36.812 12.755 1.00 42.93 444 PHE A O 1
ATOM 3178 N N . GLU A 1 443 ? 5.844 35.374 11.713 1.00 47.07 445 GLU A N 1
ATOM 3179 C CA . GLU A 1 443 ? 6.954 34.619 11.147 1.00 49.70 445 GLU A CA 1
ATOM 3180 C C . GLU A 1 443 ? 7.715 35.433 10.106 1.00 45.70 445 GLU A C 1
ATOM 3181 O O . GLU A 1 443 ? 8.927 35.250 9.945 1.00 49.29 445 GLU A O 1
ATOM 3187 N N . GLN A 1 444 ? 7.032 36.344 9.408 1.00 44.33 446 GLN A N 1
ATOM 3188 C CA . GLN A 1 444 ? 7.674 37.092 8.332 1.00 49.75 446 GLN A CA 1
ATOM 3189 C C . GLN A 1 444 ? 8.474 38.281 8.847 1.00 35.42 446 GLN A C 1
ATOM 3190 O O . GLN A 1 444 ? 9.466 38.668 8.219 1.00 40.18 446 GLN A O 1
ATOM 3196 N N . LEU A 1 445 ? 8.069 38.878 9.968 1.00 31.51 447 LEU A N 1
ATOM 3197 C CA . LEU A 1 445 ? 8.820 40.003 10.513 1.00 39.20 447 LEU A CA 1
ATOM 3198 C C . LEU A 1 445 ? 9.946 39.569 11.438 1.00 38.32 447 LEU A C 1
ATOM 3199 O O . LEU A 1 445 ? 10.927 40.304 11.587 1.00 37.54 447 LEU A O 1
ATOM 3204 N N . ILE A 1 446 ? 9.832 38.389 12.052 1.00 34.26 448 ILE A N 1
ATOM 3205 C CA . ILE A 1 446 ? 10.900 37.886 12.911 1.00 38.11 448 ILE A CA 1
ATOM 3206 C C . ILE A 1 446 ? 12.129 37.527 12.083 1.00 50.82 448 ILE A C 1
ATOM 3207 O O . ILE A 1 446 ? 13.267 37.811 12.479 1.00 51.69 448 ILE A O 1
ATOM 3212 N N . GLY A 1 447 ? 11.921 36.905 10.918 1.00 50.50 449 GLY A N 1
ATOM 3213 C CA . GLY A 1 447 ? 13.045 36.499 10.091 1.00 57.18 449 GLY A CA 1
ATOM 3214 C C . GLY A 1 447 ? 13.860 37.665 9.566 1.00 58.63 449 GLY A C 1
ATOM 3215 O O . GLY A 1 447 ? 15.051 37.514 9.279 1.00 70.36 449 GLY A O 1
ATOM 3216 N N . GLN A 1 448 ? 13.241 38.834 9.438 1.00 35.01 450 GLN A N 1
ATOM 3217 C CA . GLN A 1 448 ? 13.927 40.030 8.958 1.00 49.53 450 GLN A CA 1
ATOM 3218 C C . GLN A 1 448 ? 14.441 40.797 10.171 1.00 59.88 450 GLN A C 1
ATOM 3219 O O . GLN A 1 448 ? 13.676 41.459 10.877 1.00 60.10 450 GLN A O 1
ATOM 3225 N N . ILE A 1 449 ? 15.745 40.706 10.408 1.00 66.65 451 ILE A N 1
ATOM 3226 C CA . ILE A 1 449 ? 16.361 41.257 11.606 1.00 72.06 451 ILE A CA 1
ATOM 3227 C C . ILE A 1 449 ? 16.370 42.786 11.590 1.00 69.28 451 ILE A C 1
ATOM 3228 O O . ILE A 1 449 ? 16.270 43.425 10.542 1.00 70.80 451 ILE A O 1
ATOM 3234 N N . ILE B 1 3 ? 56.201 21.552 71.395 1.00 49.29 3 ILE B N 1
ATOM 3235 C CA . ILE B 1 3 ? 56.104 22.264 72.665 1.00 59.02 3 ILE B CA 1
ATOM 3236 C C . ILE B 1 3 ? 57.085 21.691 73.684 1.00 50.88 3 ILE B C 1
ATOM 3237 O O . ILE B 1 3 ? 57.026 20.508 74.021 1.00 48.06 3 ILE B O 1
ATOM 3242 N N . ASN B 1 4 ? 57.986 22.539 74.175 1.00 49.96 4 ASN B N 1
ATOM 3243 C CA . ASN B 1 4 ? 58.980 22.152 75.170 1.00 66.33 4 ASN B CA 1
ATOM 3244 C C . ASN B 1 4 ? 58.767 22.988 76.424 1.00 65.13 4 ASN B C 1
ATOM 3245 O O . ASN B 1 4 ? 58.784 24.222 76.362 1.00 70.72 4 ASN B O 1
ATOM 3250 N N . VAL B 1 5 ? 58.571 22.320 77.555 1.00 57.95 5 VAL B N 1
ATOM 3251 C CA . VAL B 1 5 ? 58.319 23.014 78.812 1.00 69.67 5 VAL B CA 1
ATOM 3252 C C . VAL B 1 5 ? 59.642 23.460 79.420 1.00 60.39 5 VAL B C 1
ATOM 3253 O O . VAL B 1 5 ? 60.640 22.728 79.394 1.00 52.64 5 VAL B O 1
ATOM 3257 N N . VAL B 1 6 ? 59.660 24.678 79.958 1.00 60.86 6 VAL B N 1
ATOM 3258 C CA . VAL B 1 6 ? 60.854 25.211 80.603 1.00 66.98 6 VAL B CA 1
ATOM 3259 C C . VAL B 1 6 ? 60.742 25.017 82.109 1.00 72.92 6 VAL B C 1
ATOM 3260 O O . VAL B 1 6 ? 61.488 24.228 82.702 1.00 70.32 6 VAL B O 1
ATOM 3264 N N . ARG B 1 7 ? 59.806 25.724 82.738 1.00 65.12 7 ARG B N 1
ATOM 3265 C CA . ARG B 1 7 ? 59.676 25.724 84.187 1.00 62.67 7 ARG B CA 1
ATOM 3266 C C . ARG B 1 7 ? 58.273 25.306 84.604 1.00 52.54 7 ARG B C 1
ATOM 3267 O O . ARG B 1 7 ? 57.279 25.724 84.001 1.00 44.30 7 ARG B O 1
ATOM 3275 N N . GLU B 1 8 ? 58.208 24.468 85.636 1.00 43.98 8 GLU B N 1
ATOM 3276 C CA . GLU B 1 8 ? 56.963 24.071 86.279 1.00 39.60 8 GLU B CA 1
ATOM 3277 C C . GLU B 1 8 ? 57.014 24.565 87.717 1.00 47.69 8 GLU B C 1
ATOM 3278 O O . GLU B 1 8 ? 57.904 24.171 88.478 1.00 46.13 8 GLU B O 1
ATOM 3284 N N . THR B 1 9 ? 56.068 25.425 88.087 1.00 50.47 9 THR B N 1
ATOM 3285 C CA . THR B 1 9 ? 56.118 26.094 89.379 1.00 41.25 9 THR B CA 1
ATOM 3286 C C . THR B 1 9 ? 54.737 26.137 90.013 1.00 41.66 9 THR B C 1
ATOM 3287 O O . THR B 1 9 ? 53.756 26.493 89.353 1.00 30.88 9 THR B O 1
ATOM 3291 N N . MET B 1 10 ? 54.671 25.780 91.295 1.00 39.35 10 MET B N 1
ATOM 3292 C CA . MET B 1 10 ? 53.489 26.006 92.124 1.00 31.88 10 MET B CA 1
ATOM 3293 C C . MET B 1 10 ? 53.736 27.313 92.871 1.00 24.90 10 MET B C 1
ATOM 3294 O O . MET B 1 10 ? 54.325 27.331 93.952 1.00 30.53 10 MET B O 1
ATOM 3299 N N . VAL B 1 11 ? 53.292 28.417 92.278 1.00 31.50 11 VAL B N 1
ATOM 3300 C CA . VAL B 1 11 ? 53.575 29.746 92.812 1.00 33.68 11 VAL B CA 1
ATOM 3301 C C . VAL B 1 11 ? 52.578 30.061 93.920 1.00 42.67 11 VAL B C 1
ATOM 3302 O O . VAL B 1 11 ? 51.366 30.100 93.686 1.00 37.99 11 VAL B O 1
ATOM 3306 N N . ARG B 1 12 ? 53.091 30.301 95.123 1.00 38.37 12 ARG B N 1
ATOM 3307 C CA . ARG B 1 12 ? 52.326 30.606 96.319 1.00 27.96 12 ARG B CA 1
ATOM 3308 C C . ARG B 1 12 ? 52.238 32.111 96.529 1.00 28.81 12 ARG B C 1
ATOM 3309 O O . ARG B 1 12 ? 53.038 32.872 95.977 1.00 29.73 12 ARG B O 1
ATOM 3317 N N . PRO B 1 13 ? 51.268 32.582 97.316 1.00 36.28 13 PRO B N 1
ATOM 3318 C CA . PRO B 1 13 ? 51.128 34.030 97.532 1.00 32.85 13 PRO B CA 1
ATOM 3319 C C . PRO B 1 13 ? 52.345 34.621 98.228 1.00 34.54 13 PRO B C 1
ATOM 3320 O O . PRO B 1 13 ? 53.209 33.920 98.759 1.00 31.63 13 PRO B O 1
ATOM 3324 N N . ALA B 1 14 ? 52.399 35.952 98.228 1.00 35.81 14 ALA B N 1
ATOM 3325 C CA . ALA B 1 14 ? 53.474 36.692 98.888 1.00 33.48 14 ALA B CA 1
ATOM 3326 C C . ALA B 1 14 ? 53.311 36.749 100.403 1.00 52.56 14 ALA B C 1
ATOM 3327 O O . ALA B 1 14 ? 53.585 37.780 101.023 1.00 54.82 14 ALA B O 1
ATOM 3329 N N . GLY B 1 15 ? 52.860 35.661 101.014 1.00 69.93 15 GLY B N 1
ATOM 3330 C CA . GLY B 1 15 ? 52.728 35.577 102.452 1.00 58.10 15 GLY B CA 1
ATOM 3331 C C . GLY B 1 15 ? 51.491 36.286 102.978 1.00 40.57 15 GLY B C 1
ATOM 3332 O O . GLY B 1 15 ? 50.860 37.098 102.303 1.00 39.18 15 GLY B O 1
ATOM 3333 N N . ALA B 1 16 ? 51.143 35.951 104.222 1.00 51.70 16 ALA B N 1
ATOM 3334 C CA . ALA B 1 16 ? 50.069 36.602 104.973 1.00 47.64 16 ALA B CA 1
ATOM 3335 C C . ALA B 1 16 ? 48.732 36.491 104.231 1.00 44.91 16 ALA B C 1
ATOM 3336 O O . ALA B 1 16 ? 48.169 37.470 103.737 1.00 49.21 16 ALA B O 1
ATOM 3338 N N . THR B 1 17 ? 48.235 35.257 104.173 1.00 39.03 17 THR B N 1
ATOM 3339 C CA . THR B 1 17 ? 46.936 34.982 103.582 1.00 31.83 17 THR B CA 1
ATOM 3340 C C . THR B 1 17 ? 46.083 34.199 104.571 1.00 28.71 17 THR B C 1
ATOM 3341 O O . THR B 1 17 ? 46.578 33.272 105.224 1.00 24.78 17 THR B O 1
ATOM 3345 N N . PRO B 1 18 ? 44.803 34.549 104.706 1.00 22.74 18 PRO B N 1
ATOM 3346 C CA . PRO B 1 18 ? 43.970 33.924 105.743 1.00 17.81 18 PRO B CA 1
ATOM 3347 C C . PRO B 1 18 ? 43.769 32.440 105.475 1.00 28.31 18 PRO B C 1
ATOM 3348 O O . PRO B 1 18 ? 43.322 32.043 104.396 1.00 37.45 18 PRO B O 1
ATOM 3352 N N . GLN B 1 19 ? 44.108 31.621 106.471 1.00 30.37 19 GLN B N 1
ATOM 3353 C CA . GLN B 1 19 ? 43.889 30.176 106.407 1.00 28.98 19 GLN B CA 1
ATOM 3354 C C . GLN B 1 19 ? 42.416 29.919 106.690 1.00 29.46 19 GLN B C 1
ATOM 3355 O O . GLN B 1 19 ? 42.007 29.679 107.826 1.00 22.00 19 GLN B O 1
ATOM 3361 N N . ARG B 1 20 ? 41.610 29.973 105.637 1.00 43.89 20 ARG B N 1
ATOM 3362 C CA . ARG B 1 20 ? 40.161 29.896 105.726 1.00 32.64 20 ARG B CA 1
ATOM 3363 C C . ARG B 1 20 ? 39.663 28.561 105.187 1.00 34.38 20 ARG B C 1
ATOM 3364 O O . ARG B 1 20 ? 40.428 27.722 104.702 1.00 40.33 20 ARG B O 1
ATOM 3372 N N . VAL B 1 21 ? 38.349 28.377 105.287 1.00 35.58 21 VAL B N 1
ATOM 3373 C CA . VAL B 1 21 ? 37.612 27.356 104.553 1.00 18.94 21 VAL B CA 1
ATOM 3374 C C . VAL B 1 21 ? 36.382 28.061 103.999 1.00 33.53 21 VAL B C 1
ATOM 3375 O O . VAL B 1 21 ? 35.484 28.441 104.761 1.00 42.27 21 VAL B O 1
ATOM 3379 N N . LEU B 1 22 ? 36.351 28.262 102.684 1.00 40.85 22 LEU B N 1
ATOM 3380 C CA . LEU B 1 22 ? 35.323 29.087 102.060 1.00 29.04 22 LEU B CA 1
ATOM 3381 C C . LEU B 1 22 ? 34.045 28.281 101.874 1.00 26.49 22 LEU B C 1
ATOM 3382 O O . LEU B 1 22 ? 34.028 27.297 101.126 1.00 32.06 22 LEU B O 1
ATOM 3387 N N . TRP B 1 23 ? 32.977 28.697 102.550 1.00 27.66 23 TRP B N 1
ATOM 3388 C CA . TRP B 1 23 ? 31.678 28.077 102.337 1.00 27.29 23 TRP B CA 1
ATOM 3389 C C . TRP B 1 23 ? 31.143 28.461 100.965 1.00 30.38 23 TRP B C 1
ATOM 3390 O O . TRP B 1 23 ? 31.328 29.590 100.502 1.00 31.72 23 TRP B O 1
ATOM 3401 N N . ASN B 1 24 ? 30.480 27.513 100.311 1.00 29.54 24 ASN B N 1
ATOM 3402 C CA . ASN B 1 24 ? 29.997 27.691 98.949 1.00 31.82 24 ASN B CA 1
ATOM 3403 C C . ASN B 1 24 ? 28.477 27.733 98.941 1.00 37.68 24 ASN B C 1
ATOM 3404 O O . ASN B 1 24 ? 27.822 26.860 99.522 1.00 29.49 24 ASN B O 1
ATOM 3409 N N . SER B 1 25 ? 27.921 28.748 98.283 1.00 39.13 25 SER B N 1
ATOM 3410 C CA . SER B 1 25 ? 26.480 28.846 98.131 1.00 37.10 25 SER B CA 1
ATOM 3411 C C . SER B 1 25 ? 25.993 27.800 97.130 1.00 35.72 25 SER B C 1
ATOM 3412 O O . SER B 1 25 ? 26.775 27.060 96.527 1.00 39.06 25 SER B O 1
ATOM 3415 N N . ASN B 1 26 ? 24.672 27.742 96.952 1.00 35.03 26 ASN B N 1
ATOM 3416 C CA . ASN B 1 26 ? 24.102 26.762 96.034 1.00 40.17 26 ASN B CA 1
ATOM 3417 C C . ASN B 1 26 ? 24.571 27.006 94.604 1.00 42.33 26 ASN B C 1
ATOM 3418 O O . ASN B 1 26 ? 24.891 26.057 93.879 1.00 44.27 26 ASN B O 1
ATOM 3423 N N . VAL B 1 27 ? 24.640 28.273 94.185 1.00 28.52 27 VAL B N 1
ATOM 3424 C CA . VAL B 1 27 ? 25.155 28.588 92.857 1.00 27.35 27 VAL B CA 1
ATOM 3425 C C . VAL B 1 27 ? 26.664 28.431 92.766 1.00 36.73 27 VAL B C 1
ATOM 3426 O O . VAL B 1 27 ? 27.215 28.453 91.660 1.00 48.89 27 VAL B O 1
ATOM 3430 N N . ASP B 1 28 ? 27.348 28.282 93.902 1.00 45.27 28 ASP B N 1
ATOM 3431 C CA . ASP B 1 28 ? 28.754 27.903 93.902 1.00 41.12 28 ASP B CA 1
ATOM 3432 C C . ASP B 1 28 ? 28.945 26.400 93.757 1.00 31.85 28 ASP B C 1
ATOM 3433 O O . ASP B 1 28 ? 30.086 25.944 93.624 1.00 31.22 28 ASP B O 1
ATOM 3438 N N . LEU B 1 29 ? 27.859 25.629 93.782 1.00 37.33 29 LEU B N 1
ATOM 3439 C CA . LEU B 1 29 ? 27.907 24.180 93.662 1.00 34.98 29 LEU B CA 1
ATOM 3440 C C . LEU B 1 29 ? 27.369 23.662 92.339 1.00 39.64 29 LEU B C 1
ATOM 3441 O O . LEU B 1 29 ? 27.815 22.610 91.877 1.00 49.46 29 LEU B O 1
ATOM 3446 N N . VAL B 1 30 ? 26.428 24.371 91.723 1.00 50.83 30 VAL B N 1
ATOM 3447 C CA . VAL B 1 30 ? 25.863 23.979 90.432 1.00 60.54 30 VAL B CA 1
ATOM 3448 C C . VAL B 1 30 ? 26.518 24.878 89.383 1.00 53.21 30 VAL B C 1
ATOM 3449 O O . VAL B 1 30 ? 26.068 25.989 89.096 1.00 38.89 30 VAL B O 1
ATOM 3453 N N . ILE B 1 31 ? 27.615 24.387 88.810 1.00 60.89 31 ILE B N 1
ATOM 3454 C CA . ILE B 1 31 ? 28.432 25.141 87.860 1.00 65.95 31 ILE B CA 1
ATOM 3455 C C . ILE B 1 31 ? 28.639 24.313 86.595 1.00 74.40 31 ILE B C 1
ATOM 3456 O O . ILE B 1 31 ? 28.847 23.095 86.691 1.00 77.04 31 ILE B O 1
ATOM 3461 N N . PRO B 1 32 ? 28.609 24.923 85.392 1.00 81.57 32 PRO B N 1
ATOM 3462 C CA . PRO B 1 32 ? 28.716 24.137 84.149 1.00 77.15 32 PRO B CA 1
ATOM 3463 C C . PRO B 1 32 ? 29.939 23.232 84.106 1.00 80.44 32 PRO B C 1
ATOM 3464 O O . PRO B 1 32 ? 30.940 23.555 83.458 1.00 70.81 32 PRO B O 1
ATOM 3468 N N . ARG B 1 33 ? 29.851 22.093 84.801 1.00 83.23 33 ARG B N 1
ATOM 3469 C CA . ARG B 1 33 ? 30.938 21.129 84.950 1.00 83.71 33 ARG B CA 1
ATOM 3470 C C . ARG B 1 33 ? 32.144 21.759 85.648 1.00 83.84 33 ARG B C 1
ATOM 3471 O O . ARG B 1 33 ? 32.208 22.981 85.820 1.00 74.76 33 ARG B O 1
ATOM 3479 N N . ILE B 1 34 ? 33.110 20.923 86.038 1.00 87.60 34 ILE B N 1
ATOM 3480 C CA . ILE B 1 34 ? 34.080 21.284 87.070 1.00 81.08 34 ILE B CA 1
ATOM 3481 C C . ILE B 1 34 ? 34.866 22.546 86.721 1.00 71.26 34 ILE B C 1
ATOM 3482 O O . ILE B 1 34 ? 35.199 23.336 87.614 1.00 68.19 34 ILE B O 1
ATOM 3487 N N . HIS B 1 35 ? 35.168 22.771 85.443 1.00 64.51 35 HIS B N 1
ATOM 3488 C CA . HIS B 1 35 ? 35.984 23.928 85.092 1.00 81.50 35 HIS B CA 1
ATOM 3489 C C . HIS B 1 35 ? 35.889 24.208 83.600 1.00 85.12 35 HIS B C 1
ATOM 3490 O O . HIS B 1 35 ? 35.743 23.289 82.790 1.00 62.33 35 HIS B O 1
ATOM 3497 N N . THR B 1 36 ? 35.989 25.488 83.250 1.00 88.50 36 THR B N 1
ATOM 3498 C CA . THR B 1 36 ? 36.101 25.917 81.865 1.00 83.46 36 THR B CA 1
ATOM 3499 C C . THR B 1 36 ? 37.508 26.443 81.605 1.00 72.54 36 THR B C 1
ATOM 3500 O O . THR B 1 36 ? 38.160 27.000 82.494 1.00 70.59 36 THR B O 1
ATOM 3504 N N . ALA B 1 37 ? 37.980 26.228 80.385 1.00 67.24 37 ALA B N 1
ATOM 3505 C CA . ALA B 1 37 ? 39.299 26.666 79.961 1.00 59.60 37 ALA B CA 1
ATOM 3506 C C . ALA B 1 37 ? 39.169 27.825 78.982 1.00 54.83 37 ALA B C 1
ATOM 3507 O O . ALA B 1 37 ? 38.096 28.100 78.440 1.00 54.20 37 ALA B O 1
ATOM 3509 N N . SER B 1 38 ? 40.287 28.511 78.764 1.00 49.69 38 SER B N 1
ATOM 3510 C CA . SER B 1 38 ? 40.318 29.642 77.848 1.00 38.74 38 SER B CA 1
ATOM 3511 C C . SER B 1 38 ? 41.756 29.873 77.416 1.00 41.78 38 SER B C 1
ATOM 3512 O O . SER B 1 38 ? 42.701 29.421 78.069 1.00 42.44 38 SER B O 1
ATOM 3515 N N . VAL B 1 39 ? 41.910 30.589 76.306 1.00 43.07 39 VAL B N 1
ATOM 3516 C CA . VAL B 1 39 ? 43.222 30.831 75.720 1.00 39.79 39 VAL B CA 1
ATOM 3517 C C . VAL B 1 39 ? 43.326 32.293 75.313 1.00 34.70 39 VAL B C 1
ATOM 3518 O O . VAL B 1 39 ? 42.459 32.812 74.602 1.00 36.73 39 VAL B O 1
ATOM 3522 N N . TYR B 1 40 ? 44.384 32.955 75.771 1.00 41.89 40 TYR B N 1
ATOM 3523 C CA . TYR B 1 40 ? 44.765 34.271 75.283 1.00 40.76 40 TYR B CA 1
ATOM 3524 C C . TYR B 1 40 ? 45.833 34.099 74.211 1.00 37.91 40 TYR B C 1
ATOM 3525 O O . TYR B 1 40 ? 46.746 33.283 74.361 1.00 35.15 40 TYR B O 1
ATOM 3534 N N . PHE B 1 41 ? 45.712 34.857 73.126 1.00 46.85 41 PHE B N 1
ATOM 3535 C CA . PHE B 1 41 ? 46.713 34.860 72.070 1.00 45.70 41 PHE B CA 1
ATOM 3536 C C . PHE B 1 41 ? 47.274 36.266 71.910 1.00 49.96 41 PHE B C 1
ATOM 3537 O O . PHE B 1 41 ? 46.562 37.259 72.086 1.00 48.70 41 PHE B O 1
ATOM 3545 N N . TYR B 1 42 ? 48.563 36.343 71.583 1.00 43.66 42 TYR B N 1
ATOM 3546 C CA . TYR B 1 42 ? 49.269 37.616 71.566 1.00 51.21 42 TYR B CA 1
ATOM 3547 C C . TYR B 1 42 ? 50.127 37.731 70.316 1.00 59.81 42 TYR B C 1
ATOM 3548 O O . TYR B 1 42 ? 50.833 36.786 69.953 1.00 54.65 42 TYR B O 1
ATOM 3557 N N . ARG B 1 43 ? 50.059 38.893 69.668 1.00 64.34 43 ARG B N 1
ATOM 3558 C CA . ARG B 1 43 ? 50.975 39.218 68.591 1.00 52.44 43 ARG B CA 1
ATOM 3559 C C . ARG B 1 43 ? 52.375 39.457 69.149 1.00 65.44 43 ARG B C 1
ATOM 3560 O O . ARG B 1 43 ? 52.537 39.797 70.323 1.00 68.39 43 ARG B O 1
ATOM 3568 N N . PRO B 1 44 ? 53.404 39.284 68.327 1.00 74.28 44 PRO B N 1
ATOM 3569 C CA . PRO B 1 44 ? 54.760 39.604 68.775 1.00 76.74 44 PRO B CA 1
ATOM 3570 C C . PRO B 1 44 ? 55.015 41.103 68.788 1.00 79.36 44 PRO B C 1
ATOM 3571 O O . PRO B 1 44 ? 54.500 41.859 67.961 1.00 84.35 44 PRO B O 1
ATOM 3575 N N . ASP B 1 45 ? 55.821 41.524 69.760 1.00 77.79 45 ASP B N 1
ATOM 3576 C CA . ASP B 1 45 ? 56.378 42.871 69.803 1.00 81.75 45 ASP B CA 1
ATOM 3577 C C . ASP B 1 45 ? 57.550 42.891 70.773 1.00 99.64 45 ASP B C 1
ATOM 3578 O O . ASP B 1 45 ? 57.361 43.116 71.976 1.00 84.52 45 ASP B O 1
ATOM 3583 N N . PRO B 1 46 ? 58.778 42.651 70.289 1.00 106.06 46 PRO B N 1
ATOM 3584 C CA . PRO B 1 46 ? 59.993 42.680 71.110 1.00 93.18 46 PRO B CA 1
ATOM 3585 C C . PRO B 1 46 ? 60.225 44.047 71.741 1.00 86.53 46 PRO B C 1
ATOM 3586 O O . PRO B 1 46 ? 59.715 45.039 71.217 1.00 86.98 46 PRO B O 1
ATOM 3590 N N . GLY B 1 55 ? 59.858 35.859 82.444 1.00 75.02 55 GLY B N 1
ATOM 3591 C CA . GLY B 1 55 ? 59.561 34.679 83.235 1.00 72.84 55 GLY B CA 1
ATOM 3592 C C . GLY B 1 55 ? 59.600 34.933 84.729 1.00 50.02 55 GLY B C 1
ATOM 3593 O O . GLY B 1 55 ? 58.730 34.476 85.470 1.00 39.27 55 GLY B O 1
ATOM 3594 N N . GLY B 1 56 ? 60.624 35.665 85.177 1.00 54.62 56 GLY B N 1
ATOM 3595 C CA . GLY B 1 56 ? 60.734 36.006 86.584 1.00 58.76 56 GLY B CA 1
ATOM 3596 C C . GLY B 1 56 ? 59.830 37.134 87.027 1.00 62.94 56 GLY B C 1
ATOM 3597 O O . GLY B 1 56 ? 59.520 37.233 88.218 1.00 56.68 56 GLY B O 1
ATOM 3598 N N . VAL B 1 57 ? 59.405 37.991 86.096 1.00 64.96 57 VAL B N 1
ATOM 3599 C CA . VAL B 1 57 ? 58.473 39.059 86.439 1.00 51.98 57 VAL B CA 1
ATOM 3600 C C . VAL B 1 57 ? 57.076 38.494 86.659 1.00 50.33 57 VAL B C 1
ATOM 3601 O O . VAL B 1 57 ? 56.370 38.889 87.595 1.00 62.54 57 VAL B O 1
ATOM 3605 N N . LEU B 1 58 ? 56.663 37.550 85.813 1.00 50.96 58 LEU B N 1
ATOM 3606 C CA . LEU B 1 58 ? 55.320 36.992 85.888 1.00 50.01 58 LEU B CA 1
ATOM 3607 C C . LEU B 1 58 ? 55.159 35.983 87.018 1.00 49.78 58 LEU B C 1
ATOM 3608 O O . LEU B 1 58 ? 54.024 35.678 87.399 1.00 52.38 58 LEU B O 1
ATOM 3613 N N . ARG B 1 59 ? 56.259 35.457 87.559 1.00 43.94 59 ARG B N 1
ATOM 3614 C CA . ARG B 1 59 ? 56.161 34.596 88.731 1.00 39.37 59 ARG B CA 1
ATOM 3615 C C . ARG B 1 59 ? 55.982 35.402 90.009 1.00 55.00 59 ARG B C 1
ATOM 3616 O O . ARG B 1 59 ? 55.281 34.958 90.924 1.00 61.56 59 ARG B O 1
ATOM 3624 N N . GLU B 1 60 ? 56.608 36.578 90.094 1.00 47.56 60 GLU B N 1
ATOM 3625 C CA . GLU B 1 60 ? 56.414 37.438 91.255 1.00 52.52 60 GLU B CA 1
ATOM 3626 C C . GLU B 1 60 ? 55.079 38.168 91.183 1.00 55.89 60 GLU B C 1
ATOM 3627 O O . GLU B 1 60 ? 54.417 38.359 92.210 1.00 55.46 60 GLU B O 1
ATOM 3633 N N . ALA B 1 61 ? 54.668 38.580 89.981 1.00 43.96 61 ALA B N 1
ATOM 3634 C CA . ALA B 1 61 ? 53.360 39.204 89.821 1.00 42.86 61 ALA B CA 1
ATOM 3635 C C . ALA B 1 61 ? 52.234 38.221 90.111 1.00 44.38 61 ALA B C 1
ATOM 3636 O O . ALA B 1 61 ? 51.155 38.630 90.554 1.00 33.74 61 ALA B O 1
ATOM 3638 N N . LEU B 1 62 ? 52.458 36.929 89.861 1.00 44.59 62 LEU B N 1
ATOM 3639 C CA . LEU B 1 62 ? 51.460 35.929 90.223 1.00 34.92 62 LEU B CA 1
ATOM 3640 C C . LEU B 1 62 ? 51.375 35.766 91.733 1.00 48.85 62 LEU B C 1
ATOM 3641 O O . LEU B 1 62 ? 50.276 35.687 92.295 1.00 55.47 62 LEU B O 1
ATOM 3646 N N . ALA B 1 63 ? 52.528 35.711 92.407 1.00 57.19 63 ALA B N 1
ATOM 3647 C CA . ALA B 1 63 ? 52.533 35.662 93.864 1.00 49.07 63 ALA B CA 1
ATOM 3648 C C . ALA B 1 63 ? 51.922 36.926 94.454 1.00 44.43 63 ALA B C 1
ATOM 3649 O O . ALA B 1 63 ? 51.136 36.862 95.406 1.00 47.84 63 ALA B O 1
ATOM 3651 N N . LYS B 1 64 ? 52.266 38.087 93.891 1.00 32.01 64 LYS B N 1
ATOM 3652 C CA . LYS B 1 64 ? 51.696 39.353 94.333 1.00 37.71 64 LYS B CA 1
ATOM 3653 C C . LYS B 1 64 ? 50.218 39.482 93.988 1.00 41.77 64 LYS B C 1
ATOM 3654 O O . LYS B 1 64 ? 49.557 40.396 94.493 1.00 44.00 64 LYS B O 1
ATOM 3660 N N . ALA B 1 65 ? 49.687 38.611 93.131 1.00 46.56 65 ALA B N 1
ATOM 3661 C CA . ALA B 1 65 ? 48.262 38.606 92.835 1.00 36.95 65 ALA B CA 1
ATOM 3662 C C . ALA B 1 65 ? 47.483 37.629 93.699 1.00 42.49 65 ALA B C 1
ATOM 3663 O O . ALA B 1 65 ? 46.253 37.729 93.768 1.00 38.07 65 ALA B O 1
ATOM 3665 N N . LEU B 1 66 ? 48.165 36.693 94.352 1.00 44.99 66 LEU B N 1
ATOM 3666 C CA . LEU B 1 66 ? 47.520 35.740 95.238 1.00 43.25 66 LEU B CA 1
ATOM 3667 C C . LEU B 1 66 ? 47.417 36.248 96.670 1.00 38.86 66 LEU B C 1
ATOM 3668 O O . LEU B 1 66 ? 47.008 35.487 97.553 1.00 33.80 66 LEU B O 1
ATOM 3673 N N . VAL B 1 67 ? 47.776 37.504 96.926 1.00 36.55 67 VAL B N 1
ATOM 3674 C CA . VAL B 1 67 ? 47.500 38.084 98.239 1.00 42.22 67 VAL B CA 1
ATOM 3675 C C . VAL B 1 67 ? 46.069 38.623 98.272 1.00 39.04 67 VAL B C 1
ATOM 3676 O O . VAL B 1 67 ? 45.351 38.323 99.236 1.00 48.45 67 VAL B O 1
ATOM 3680 N N . PRO B 1 68 ? 45.561 39.378 97.260 1.00 38.07 68 PRO B N 1
ATOM 3681 C CA . PRO B 1 68 ? 44.158 39.804 97.353 1.00 39.39 68 PRO B CA 1
ATOM 3682 C C . PRO B 1 68 ? 43.206 38.703 96.908 1.00 38.86 68 PRO B C 1
ATOM 3683 O O . PRO B 1 68 ? 42.105 38.573 97.450 1.00 43.05 68 PRO B O 1
ATOM 3687 N N . PHE B 1 69 ? 43.623 37.906 95.927 1.00 40.45 69 PHE B N 1
ATOM 3688 C CA . PHE B 1 69 ? 42.833 36.777 95.437 1.00 40.55 69 PHE B CA 1
ATOM 3689 C C . PHE B 1 69 ? 43.407 35.461 95.960 1.00 35.93 69 PHE B C 1
ATOM 3690 O O . PHE B 1 69 ? 43.781 34.561 95.207 1.00 34.10 69 PHE B O 1
ATOM 3698 N N . TYR B 1 70 ? 43.473 35.359 97.283 1.00 27.79 70 TYR B N 1
ATOM 3699 C CA . TYR B 1 70 ? 44.099 34.199 97.904 1.00 26.18 70 TYR B CA 1
ATOM 3700 C C . TYR B 1 70 ? 43.311 32.894 97.768 1.00 21.94 70 TYR B C 1
ATOM 3701 O O . TYR B 1 70 ? 43.934 31.826 97.802 1.00 28.25 70 TYR B O 1
ATOM 3710 N N . PRO B 1 71 ? 41.977 32.894 97.621 1.00 27.24 71 PRO B N 1
ATOM 3711 C CA . PRO B 1 71 ? 41.296 31.607 97.384 1.00 25.43 71 PRO B CA 1
ATOM 3712 C C . PRO B 1 71 ? 41.720 30.918 96.096 1.00 39.86 71 PRO B C 1
ATOM 3713 O O . PRO B 1 71 ? 41.435 29.724 95.931 1.00 36.65 71 PRO B O 1
ATOM 3717 N N . MET B 1 72 ? 42.387 31.625 95.178 1.00 33.68 72 MET B N 1
ATOM 3718 C CA . MET B 1 72 ? 42.895 30.977 93.972 1.00 29.95 72 MET B CA 1
ATOM 3719 C C . MET B 1 72 ? 43.934 29.918 94.316 1.00 24.47 72 MET B C 1
ATOM 3720 O O . MET B 1 72 ? 43.975 28.851 93.691 1.00 24.95 72 MET B O 1
ATOM 3725 N N . ALA B 1 73 ? 44.778 30.193 95.309 1.00 23.59 73 ALA B N 1
ATOM 3726 C CA . ALA B 1 73 ? 45.771 29.237 95.783 1.00 26.47 73 ALA B CA 1
ATOM 3727 C C . ALA B 1 73 ? 45.175 28.170 96.690 1.00 25.85 73 ALA B C 1
ATOM 3728 O O . ALA B 1 73 ? 45.927 27.377 97.268 1.00 25.61 73 ALA B O 1
ATOM 3730 N N . GLY B 1 74 ? 43.852 28.133 96.831 1.00 24.98 74 GLY B N 1
ATOM 3731 C CA . GLY B 1 74 ? 43.206 27.165 97.686 1.00 30.79 74 GLY B CA 1
ATOM 3732 C C . GLY B 1 74 ? 43.133 25.789 97.057 1.00 25.13 74 GLY B C 1
ATOM 3733 O O . GLY B 1 74 ? 43.669 25.523 95.981 1.00 27.62 74 GLY B O 1
ATOM 3734 N N . ARG B 1 75 ? 42.446 24.892 97.761 1.00 19.21 75 ARG B N 1
ATOM 3735 C CA . ARG B 1 75 ? 42.263 23.522 97.310 1.00 19.71 75 ARG B CA 1
ATOM 3736 C C . ARG B 1 75 ? 40.838 23.088 97.610 1.00 28.83 75 ARG B C 1
ATOM 3737 O O . ARG B 1 75 ? 40.247 23.498 98.612 1.00 41.43 75 ARG B O 1
ATOM 3745 N N . LEU B 1 76 ? 40.290 22.255 96.730 1.00 27.80 76 LEU B N 1
ATOM 3746 C CA . LEU B 1 76 ? 38.935 21.761 96.921 1.00 30.93 76 LEU B CA 1
ATOM 3747 C C . LEU B 1 76 ? 38.861 20.856 98.147 1.00 35.72 76 LEU B C 1
ATOM 3748 O O . LEU B 1 76 ? 39.838 20.205 98.530 1.00 34.36 76 LEU B O 1
ATOM 3753 N N . LYS B 1 77 ? 37.683 20.823 98.766 1.00 26.95 77 LYS B N 1
ATOM 3754 C CA . LYS B 1 77 ? 37.487 20.065 99.991 1.00 28.50 77 LYS B CA 1
ATOM 3755 C C . LYS B 1 77 ? 36.000 19.806 100.182 1.00 42.79 77 LYS B C 1
ATOM 3756 O O . LYS B 1 77 ? 35.160 20.608 99.765 1.00 42.62 77 LYS B O 1
ATOM 3762 N N . LYS B 1 78 ? 35.689 18.673 100.806 1.00 43.16 78 LYS B N 1
ATOM 3763 C CA . LYS B 1 78 ? 34.335 18.343 101.221 1.00 37.84 78 LYS B CA 1
ATOM 3764 C C . LYS B 1 78 ? 34.253 18.370 102.743 1.00 48.21 78 LYS B C 1
ATOM 3765 O O . LYS B 1 78 ? 35.210 18.018 103.439 1.00 54.83 78 LYS B O 1
ATOM 3771 N N . ASP B 1 79 ? 33.105 18.798 103.257 1.00 43.93 79 ASP B N 1
ATOM 3772 C CA . ASP B 1 79 ? 32.947 18.976 104.692 1.00 42.52 79 ASP B CA 1
ATOM 3773 C C . ASP B 1 79 ? 32.450 17.678 105.330 1.00 49.72 79 ASP B C 1
ATOM 3774 O O . ASP B 1 79 ? 32.453 16.610 104.712 1.00 56.91 79 ASP B O 1
ATOM 3779 N N . GLU B 1 80 ? 32.014 17.774 106.589 1.00 58.43 80 GLU B N 1
ATOM 3780 C CA . GLU B 1 80 ? 31.521 16.608 107.316 1.00 45.89 80 GLU B CA 1
ATOM 3781 C C . GLU B 1 80 ? 30.325 15.975 106.618 1.00 59.17 80 GLU B C 1
ATOM 3782 O O . GLU B 1 80 ? 30.147 14.752 106.676 1.00 51.43 80 GLU B O 1
ATOM 3788 N N . ASN B 1 81 ? 29.501 16.785 105.954 1.00 63.50 81 ASN B N 1
ATOM 3789 C CA . ASN B 1 81 ? 28.334 16.283 105.242 1.00 48.35 81 ASN B CA 1
ATOM 3790 C C . ASN B 1 81 ? 28.638 15.921 103.796 1.00 54.73 81 ASN B C 1
ATOM 3791 O O . ASN B 1 81 ? 27.983 15.034 103.237 1.00 63.48 81 ASN B O 1
ATOM 3796 N N . GLY B 1 82 ? 29.615 16.584 103.179 1.00 62.06 82 GLY B N 1
ATOM 3797 C CA . GLY B 1 82 ? 29.979 16.296 101.805 1.00 61.51 82 GLY B CA 1
ATOM 3798 C C . GLY B 1 82 ? 29.822 17.488 100.883 1.00 38.97 82 GLY B C 1
ATOM 3799 O O . GLY B 1 82 ? 29.686 17.330 99.666 1.00 48.81 82 GLY B O 1
ATOM 3800 N N . ARG B 1 83 ? 29.843 18.688 101.456 1.00 34.18 83 ARG B N 1
ATOM 3801 C CA . ARG B 1 83 ? 29.652 19.918 100.700 1.00 37.81 83 ARG B CA 1
ATOM 3802 C C . ARG B 1 83 ? 30.997 20.450 100.223 1.00 37.11 83 ARG B C 1
ATOM 3803 O O . ARG B 1 83 ? 31.947 20.544 101.006 1.00 47.02 83 ARG B O 1
ATOM 3811 N N . PHE B 1 84 ? 31.073 20.795 98.939 1.00 40.56 84 PHE B N 1
ATOM 3812 C CA . PHE B 1 84 ? 32.311 21.321 98.378 1.00 32.50 84 PHE B CA 1
ATOM 3813 C C . PHE B 1 84 ? 32.659 22.664 99.009 1.00 23.55 84 PHE B C 1
ATOM 3814 O O . PHE B 1 84 ? 31.785 23.499 99.259 1.00 27.32 84 PHE B O 1
ATOM 3822 N N . GLU B 1 85 ? 33.948 22.868 99.263 1.00 21.83 85 GLU B N 1
ATOM 3823 C CA . GLU B 1 85 ? 34.425 24.102 99.868 1.00 26.11 85 GLU B CA 1
ATOM 3824 C C . GLU B 1 85 ? 35.842 24.368 99.383 1.00 28.63 85 GLU B C 1
ATOM 3825 O O . GLU B 1 85 ? 36.527 23.470 98.885 1.00 26.96 85 GLU B O 1
ATOM 3831 N N . ILE B 1 86 ? 36.276 25.614 99.536 1.00 34.75 86 ILE B N 1
ATOM 3832 C CA . ILE B 1 86 ? 37.604 26.043 99.116 1.00 31.41 86 ILE B CA 1
ATOM 3833 C C . ILE B 1 86 ? 38.479 26.093 100.364 1.00 38.80 86 ILE B C 1
ATOM 3834 O O . ILE B 1 86 ? 38.367 27.010 101.183 1.00 35.17 86 ILE B O 1
ATOM 3839 N N . ASN B 1 87 ? 39.350 25.098 100.514 1.00 28.33 87 ASN B N 1
ATOM 3840 C CA . ASN B 1 87 ? 40.323 25.080 101.601 1.00 24.89 87 ASN B CA 1
ATOM 3841 C C . ASN B 1 87 ? 41.456 26.038 101.253 1.00 31.21 87 ASN B C 1
ATOM 3842 O O . ASN B 1 87 ? 42.300 25.729 100.405 1.00 39.99 87 ASN B O 1
ATOM 3847 N N . CYS B 1 88 ? 41.476 27.202 101.901 1.00 23.28 88 CYS B N 1
ATOM 3848 C CA . CYS B 1 88 ? 42.473 28.238 101.624 1.00 32.03 88 CYS B CA 1
ATOM 3849 C C . CYS B 1 88 ? 43.752 27.910 102.385 1.00 36.66 88 CYS B C 1
ATOM 3850 O O . CYS B 1 88 ? 43.981 28.388 103.498 1.00 33.02 88 CYS B O 1
ATOM 3853 N N . ASN B 1 89 ? 44.603 27.088 101.774 1.00 40.92 89 ASN B N 1
ATOM 3854 C CA . ASN B 1 89 ? 45.879 26.705 102.363 1.00 33.10 89 ASN B CA 1
ATOM 3855 C C . ASN B 1 89 ? 47.072 27.353 101.673 1.00 36.65 89 ASN B C 1
ATOM 3856 O O . ASN B 1 89 ? 48.215 27.058 102.038 1.00 30.08 89 ASN B O 1
ATOM 3861 N N . GLY B 1 90 ? 46.839 28.220 100.689 1.00 34.47 90 GLY B N 1
ATOM 3862 C CA . GLY B 1 90 ? 47.929 28.895 100.006 1.00 40.34 90 GLY B CA 1
ATOM 3863 C C . GLY B 1 90 ? 48.940 27.966 99.375 1.00 45.94 90 GLY B C 1
ATOM 3864 O O . GLY B 1 90 ? 50.125 28.311 99.295 1.00 33.35 90 GLY B O 1
ATOM 3865 N N . GLU B 1 91 ? 48.504 26.786 98.922 1.00 45.71 91 GLU B N 1
ATOM 3866 C CA . GLU B 1 91 ? 49.444 25.823 98.358 1.00 42.20 91 GLU B CA 1
ATOM 3867 C C . GLU B 1 91 ? 50.006 26.296 97.024 1.00 33.92 91 GLU B C 1
ATOM 3868 O O . GLU B 1 91 ? 51.113 25.897 96.646 1.00 42.26 91 GLU B O 1
ATOM 3874 N N . GLY B 1 92 ? 49.274 27.132 96.299 1.00 24.68 92 GLY B N 1
ATOM 3875 C CA . GLY B 1 92 ? 49.815 27.809 95.139 1.00 34.20 92 GLY B CA 1
ATOM 3876 C C . GLY B 1 92 ? 48.960 27.620 93.901 1.00 38.51 92 GLY B C 1
ATOM 3877 O O . GLY B 1 92 ? 48.039 26.807 93.853 1.00 27.31 92 GLY B O 1
ATOM 3878 N N . VAL B 1 93 ? 49.295 28.414 92.887 1.00 30.12 93 VAL B N 1
ATOM 3879 C CA . VAL B 1 93 ? 48.680 28.348 91.567 1.00 33.31 93 VAL B CA 1
ATOM 3880 C C . VAL B 1 93 ? 49.748 27.894 90.584 1.00 27.03 93 VAL B C 1
ATOM 3881 O O . VAL B 1 93 ? 50.827 28.495 90.510 1.00 30.56 93 VAL B O 1
ATOM 3885 N N . LEU B 1 94 ? 49.454 26.832 89.840 1.00 28.58 94 LEU B N 1
ATOM 3886 C CA . LEU B 1 94 ? 50.440 26.264 88.930 1.00 24.90 94 LEU B CA 1
ATOM 3887 C C . LEU B 1 94 ? 50.663 27.186 87.736 1.00 32.88 94 LEU B C 1
ATOM 3888 O O . LEU B 1 94 ? 49.712 27.584 87.056 1.00 19.82 94 LEU B O 1
ATOM 3893 N N . LEU B 1 95 ? 51.926 27.528 87.488 1.00 43.38 95 LEU B N 1
ATOM 3894 C CA . LEU B 1 95 ? 52.322 28.335 86.343 1.00 30.87 95 LEU B CA 1
ATOM 3895 C C . LEU B 1 95 ? 53.302 27.534 85.500 1.00 29.88 95 LEU B C 1
ATOM 3896 O O . LEU B 1 95 ? 54.306 27.035 86.017 1.00 30.29 95 LEU B O 1
ATOM 3901 N N . VAL B 1 96 ? 53.010 27.415 84.208 1.00 32.59 96 VAL B N 1
ATOM 3902 C CA . VAL B 1 96 ? 53.807 26.617 83.283 1.00 39.19 96 VAL B CA 1
ATOM 3903 C C . VAL B 1 96 ? 54.388 27.563 82.241 1.00 43.49 96 VAL B C 1
ATOM 3904 O O . VAL B 1 96 ? 53.647 28.168 81.457 1.00 52.27 96 VAL B O 1
ATOM 3908 N N . GLU B 1 97 ? 55.710 27.709 82.244 1.00 45.94 97 GLU B N 1
ATOM 3909 C CA . GLU B 1 97 ? 56.426 28.453 81.212 1.00 39.16 97 GLU B CA 1
ATOM 3910 C C . GLU B 1 97 ? 56.910 27.424 80.195 1.00 57.49 97 GLU B C 1
ATOM 3911 O O . GLU B 1 97 ? 57.860 26.678 80.448 1.00 63.80 97 GLU B O 1
ATOM 3917 N N . ALA B 1 98 ? 56.228 27.363 79.055 1.00 55.75 98 ALA B N 1
ATOM 3918 C CA . ALA B 1 98 ? 56.547 26.419 77.997 1.00 61.25 98 ALA B CA 1
ATOM 3919 C C . ALA B 1 98 ? 56.850 27.174 76.711 1.00 63.39 98 ALA B C 1
ATOM 3920 O O . ALA B 1 98 ? 56.279 28.234 76.446 1.00 61.62 98 ALA B O 1
ATOM 3922 N N . ALA B 1 99 ? 57.763 26.621 75.919 1.00 67.56 99 ALA B N 1
ATOM 3923 C CA . ALA B 1 99 ? 58.153 27.199 74.640 1.00 61.79 99 ALA B CA 1
ATOM 3924 C C . ALA B 1 99 ? 57.937 26.165 73.546 1.00 72.26 99 ALA B C 1
ATOM 3925 O O . ALA B 1 99 ? 58.349 25.009 73.688 1.00 63.40 99 ALA B O 1
ATOM 3927 N N . ALA B 1 100 ? 57.296 26.581 72.460 1.00 79.22 100 ALA B N 1
ATOM 3928 C CA . ALA B 1 100 ? 56.950 25.690 71.362 1.00 73.59 100 ALA B CA 1
ATOM 3929 C C . ALA B 1 100 ? 57.787 26.043 70.143 1.00 61.64 100 ALA B C 1
ATOM 3930 O O . ALA B 1 100 ? 57.681 27.154 69.614 1.00 75.17 100 ALA B O 1
ATOM 3932 N N . ALA B 1 101 ? 58.625 25.105 69.707 1.00 68.91 101 ALA B N 1
ATOM 3933 C CA . ALA B 1 101 ? 59.282 25.227 68.414 1.00 88.17 101 ALA B CA 1
ATOM 3934 C C . ALA B 1 101 ? 58.361 24.832 67.272 1.00 88.50 101 ALA B C 1
ATOM 3935 O O . ALA B 1 101 ? 58.766 24.921 66.106 1.00 64.41 101 ALA B O 1
ATOM 3937 N N . ASN B 1 102 ? 57.134 24.405 67.584 1.00 97.83 102 ASN B N 1
ATOM 3938 C CA . ASN B 1 102 ? 56.146 24.086 66.562 1.00 104.18 102 ASN B CA 1
ATOM 3939 C C . ASN B 1 102 ? 55.627 25.360 65.906 1.00 97.32 102 ASN B C 1
ATOM 3940 O O . ASN B 1 102 ? 54.416 25.535 65.744 1.00 84.57 102 ASN B O 1
ATOM 3945 N N . ALA B 1 103 ? 56.536 26.271 65.555 1.00 90.24 103 ALA B N 1
ATOM 3946 C CA . ALA B 1 103 ? 56.280 27.227 64.487 1.00 88.25 103 ALA B CA 1
ATOM 3947 C C . ALA B 1 103 ? 55.206 28.237 64.907 1.00 92.91 103 ALA B C 1
ATOM 3948 O O . ALA B 1 103 ? 55.369 28.864 65.957 1.00 70.86 103 ALA B O 1
ATOM 3950 N N . SER B 1 104 ? 54.131 28.491 64.151 1.00 110.56 104 SER B N 1
ATOM 3951 C CA . SER B 1 104 ? 53.521 29.819 64.310 1.00 90.08 104 SER B CA 1
ATOM 3952 C C . SER B 1 104 ? 52.190 29.862 65.063 1.00 73.90 104 SER B C 1
ATOM 3953 O O . SER B 1 104 ? 51.465 28.867 65.156 1.00 76.26 104 SER B O 1
ATOM 3956 N N . VAL B 1 105 ? 51.835 31.081 65.509 1.00 61.41 105 VAL B N 1
ATOM 3957 C CA . VAL B 1 105 ? 50.529 31.334 66.148 1.00 68.04 105 VAL B CA 1
ATOM 3958 C C . VAL B 1 105 ? 49.400 31.387 65.116 1.00 78.79 105 VAL B C 1
ATOM 3959 O O . VAL B 1 105 ? 48.420 30.641 65.231 1.00 78.51 105 VAL B O 1
ATOM 3963 N N . ASP B 1 106 ? 49.510 32.262 64.103 1.00 65.31 106 ASP B N 1
ATOM 3964 C CA . ASP B 1 106 ? 48.630 32.165 62.937 1.00 68.32 106 ASP B CA 1
ATOM 3965 C C . ASP B 1 106 ? 48.789 30.816 62.210 1.00 79.54 106 ASP B C 1
ATOM 3966 O O . ASP B 1 106 ? 47.974 30.461 61.350 1.00 97.97 106 ASP B O 1
ATOM 3971 N N . GLU B 1 107 ? 49.832 30.052 62.536 1.00 69.51 107 GLU B N 1
ATOM 3972 C CA . GLU B 1 107 ? 49.869 28.640 62.158 1.00 62.73 107 GLU B CA 1
ATOM 3973 C C . GLU B 1 107 ? 49.167 27.756 63.187 1.00 78.44 107 GLU B C 1
ATOM 3974 O O . GLU B 1 107 ? 48.263 26.989 62.837 1.00 91.73 107 GLU B O 1
ATOM 3980 N N . TYR B 1 108 ? 49.571 27.848 64.461 1.00 76.08 108 TYR B N 1
ATOM 3981 C CA . TYR B 1 108 ? 48.989 26.986 65.490 1.00 51.46 108 TYR B CA 1
ATOM 3982 C C . TYR B 1 108 ? 47.564 27.410 65.831 1.00 47.14 108 TYR B C 1
ATOM 3983 O O . TYR B 1 108 ? 46.637 26.590 65.814 1.00 46.64 108 TYR B O 1
ATOM 3992 N N . ALA B 1 109 ? 47.370 28.696 66.129 1.00 46.95 109 ALA B N 1
ATOM 3993 C CA . ALA B 1 109 ? 46.041 29.205 66.449 1.00 55.95 109 ALA B CA 1
ATOM 3994 C C . ALA B 1 109 ? 45.210 29.468 65.203 1.00 57.78 109 ALA B C 1
ATOM 3995 O O . ALA B 1 109 ? 43.979 29.370 65.255 1.00 48.10 109 ALA B O 1
ATOM 3997 N N . ARG B 1 110 ? 45.871 29.780 64.085 1.00 69.84 110 ARG B N 1
ATOM 3998 C CA . ARG B 1 110 ? 45.262 30.143 62.805 1.00 55.43 110 ARG B CA 1
ATOM 3999 C C . ARG B 1 110 ? 43.952 30.912 62.954 1.00 54.08 110 ARG B C 1
ATOM 4000 O O . ARG B 1 110 ? 43.968 32.103 63.283 1.00 57.76 110 ARG B O 1
ATOM 4008 N N . ASP B 1 111 ? 42.819 30.241 62.712 1.00 54.99 111 ASP B N 1
ATOM 4009 C CA . ASP B 1 111 ? 41.510 30.889 62.786 1.00 51.24 111 ASP B CA 1
ATOM 4010 C C . ASP B 1 111 ? 41.296 31.593 64.116 1.00 51.64 111 ASP B C 1
ATOM 4011 O O . ASP B 1 111 ? 40.571 32.594 64.179 1.00 50.91 111 ASP B O 1
ATOM 4016 N N . PHE B 1 112 ? 41.932 31.088 65.176 1.00 62.04 112 PHE B N 1
ATOM 4017 C CA . PHE B 1 112 ? 41.551 31.262 66.574 1.00 65.07 112 PHE B CA 1
ATOM 4018 C C . PHE B 1 112 ? 40.270 30.506 66.888 1.00 68.12 112 PHE B C 1
ATOM 4019 O O . PHE B 1 112 ? 39.638 30.758 67.922 1.00 70.36 112 PHE B O 1
ATOM 4027 N N . ALA B 1 113 ? 39.869 29.590 66.010 1.00 61.36 113 ALA B N 1
ATOM 4028 C CA . ALA B 1 113 ? 38.754 28.711 66.300 1.00 53.42 113 ALA B CA 1
ATOM 4029 C C . ALA B 1 113 ? 39.186 27.654 67.313 1.00 51.43 113 ALA B C 1
ATOM 4030 O O . ALA B 1 113 ? 40.324 27.175 67.264 1.00 64.77 113 ALA B O 1
ATOM 4032 N N . PRO B 1 114 ? 38.312 27.286 68.247 1.00 45.82 114 PRO B N 1
ATOM 4033 C CA . PRO B 1 114 ? 38.687 26.304 69.274 1.00 44.14 114 PRO B CA 1
ATOM 4034 C C . PRO B 1 114 ? 39.082 24.969 68.660 1.00 55.60 114 PRO B C 1
ATOM 4035 O O . PRO B 1 114 ? 38.396 24.437 67.784 1.00 71.06 114 PRO B O 1
ATOM 4039 N N . ASP B 1 115 ? 40.202 24.428 69.133 1.00 44.13 115 ASP B N 1
ATOM 4040 C CA . ASP B 1 115 ? 40.722 23.170 68.623 1.00 46.15 115 ASP B CA 1
ATOM 4041 C C . ASP B 1 115 ? 41.451 22.462 69.757 1.00 50.91 115 ASP B C 1
ATOM 4042 O O . ASP B 1 115 ? 41.918 23.091 70.710 1.00 52.99 115 ASP B O 1
ATOM 4047 N N . VAL B 1 116 ? 41.545 21.138 69.641 1.00 50.44 116 VAL B N 1
ATOM 4048 C CA . VAL B 1 116 ? 42.121 20.306 70.693 1.00 48.22 116 VAL B CA 1
ATOM 4049 C C . VAL B 1 116 ? 43.635 20.484 70.790 1.00 49.84 116 VAL B C 1
ATOM 4050 O O . VAL B 1 116 ? 44.281 19.857 71.637 1.00 52.09 116 VAL B O 1
ATOM 4054 N N . SER B 1 117 ? 44.221 21.325 69.931 1.00 54.31 117 SER B N 1
ATOM 4055 C CA . SER B 1 117 ? 45.619 21.695 70.142 1.00 49.15 117 SER B CA 1
ATOM 4056 C C . SER B 1 117 ? 45.749 22.779 71.199 1.00 44.92 117 SER B C 1
ATOM 4057 O O . SER B 1 117 ? 46.765 22.838 71.901 1.00 38.50 117 SER B O 1
ATOM 4060 N N . PHE B 1 118 ? 44.743 23.649 71.319 1.00 45.43 118 PHE B N 1
ATOM 4061 C CA . PHE B 1 118 ? 44.732 24.607 72.418 1.00 43.70 118 PHE B CA 1
ATOM 4062 C C . PHE B 1 118 ? 44.703 23.905 73.768 1.00 45.80 118 PHE B C 1
ATOM 4063 O O . PHE B 1 118 ? 45.116 24.498 74.771 1.00 38.62 118 PHE B O 1
ATOM 4071 N N . GLN B 1 119 ? 44.221 22.655 73.809 1.00 44.12 119 GLN B N 1
ATOM 4072 C CA . GLN B 1 119 ? 44.208 21.892 75.051 1.00 33.45 119 GLN B CA 1
ATOM 4073 C C . GLN B 1 119 ? 45.620 21.644 75.562 1.00 42.11 119 GLN B C 1
ATOM 4074 O O . GLN B 1 119 ? 45.818 21.391 76.756 1.00 54.23 119 GLN B O 1
ATOM 4080 N N . ARG B 1 120 ? 46.608 21.693 74.672 1.00 43.53 120 ARG B N 1
ATOM 4081 C CA . ARG B 1 120 ? 48.007 21.594 75.062 1.00 36.05 120 ARG B CA 1
ATOM 4082 C C . ARG B 1 120 ? 48.606 22.937 75.458 1.00 33.55 120 ARG B C 1
ATOM 4083 O O . ARG B 1 120 ? 49.709 22.967 76.014 1.00 35.96 120 ARG B O 1
ATOM 4091 N N . LEU B 1 121 ? 47.914 24.042 75.187 1.00 31.43 121 LEU B N 1
ATOM 4092 C CA . LEU B 1 121 ? 48.321 25.355 75.670 1.00 31.90 121 LEU B CA 1
ATOM 4093 C C . LEU B 1 121 ? 47.975 25.563 77.140 1.00 32.44 121 LEU B C 1
ATOM 4094 O O . LEU B 1 121 ? 48.117 26.680 77.650 1.00 31.78 121 LEU B O 1
ATOM 4099 N N . ILE B 1 122 ? 47.509 24.515 77.815 1.00 31.73 122 ILE B N 1
ATOM 4100 C CA . ILE B 1 122 ? 47.053 24.569 79.201 1.00 31.22 122 ILE B CA 1
ATOM 4101 C C . ILE B 1 122 ? 47.611 23.339 79.910 1.00 37.39 122 ILE B C 1
ATOM 4102 O O . ILE B 1 122 ? 47.645 22.252 79.314 1.00 36.80 122 ILE B O 1
ATOM 4107 N N . PRO B 1 123 ? 48.072 23.459 81.156 1.00 30.36 123 PRO B N 1
ATOM 4108 C CA . PRO B 1 123 ? 48.637 22.297 81.856 1.00 18.88 123 PRO B CA 1
ATOM 4109 C C . PRO B 1 123 ? 47.630 21.163 81.992 1.00 34.59 123 PRO B C 1
ATOM 4110 O O . PRO B 1 123 ? 46.425 21.318 81.781 1.00 33.04 123 PRO B O 1
ATOM 4114 N N . SER B 1 124 ? 48.161 19.995 82.364 1.00 34.82 124 SER B N 1
ATOM 4115 C CA . SER B 1 124 ? 47.377 18.762 82.350 1.00 45.79 124 SER B CA 1
ATOM 4116 C C . SER B 1 124 ? 46.190 18.846 83.301 1.00 54.41 124 SER B C 1
ATOM 4117 O O . SER B 1 124 ? 45.032 18.743 82.880 1.00 67.73 124 SER B O 1
ATOM 4120 N N . VAL B 1 125 ? 46.463 19.007 84.596 1.00 42.09 125 VAL B N 1
ATOM 4121 C CA . VAL B 1 125 ? 45.413 19.190 85.591 1.00 51.24 125 VAL B CA 1
ATOM 4122 C C . VAL B 1 125 ? 44.500 17.970 85.572 1.00 52.00 125 VAL B C 1
ATOM 4123 O O . VAL B 1 125 ? 43.325 18.046 85.198 1.00 66.33 125 VAL B O 1
ATOM 4127 N N . ASP B 1 126 ? 45.045 16.817 85.938 1.00 55.30 126 ASP B N 1
ATOM 4128 C CA . ASP B 1 126 ? 44.202 15.645 86.092 1.00 45.71 126 ASP B CA 1
ATOM 4129 C C . ASP B 1 126 ? 43.345 15.784 87.345 1.00 62.10 126 ASP B C 1
ATOM 4130 O O . ASP B 1 126 ? 43.766 16.355 88.357 1.00 82.11 126 ASP B O 1
ATOM 4135 N N . TYR B 1 127 ? 42.116 15.259 87.257 1.00 49.58 127 TYR B N 1
ATOM 4136 C CA . TYR B 1 127 ? 41.171 15.299 88.354 1.00 51.58 127 TYR B CA 1
ATOM 4137 C C . TYR B 1 127 ? 41.064 13.871 88.887 1.00 68.10 127 TYR B C 1
ATOM 4138 O O . TYR B 1 127 ? 42.008 13.394 89.543 1.00 85.77 127 TYR B O 1
ATOM 4147 N N . THR B 1 128 ? 39.974 13.156 88.624 1.00 43.57 128 THR B N 1
ATOM 4148 C CA . THR B 1 128 ? 39.812 11.773 89.065 1.00 62.45 128 THR B CA 1
ATOM 4149 C C . THR B 1 128 ? 40.026 11.662 90.576 1.00 92.65 128 THR B C 1
ATOM 4150 O O . THR B 1 128 ? 40.914 10.964 91.066 1.00 96.19 128 THR B O 1
ATOM 4154 N N . GLN B 1 129 ? 39.192 12.408 91.306 1.00 98.12 129 GLN B N 1
ATOM 4155 C CA . GLN B 1 129 ? 39.118 12.350 92.762 1.00 94.53 129 GLN B CA 1
ATOM 4156 C C . GLN B 1 129 ? 40.396 12.849 93.431 1.00 70.21 129 GLN B C 1
ATOM 4157 O O . GLN B 1 129 ? 41.270 13.424 92.772 1.00 45.73 129 GLN B O 1
ATOM 4163 N N . ASP B 1 130 ? 40.509 12.594 94.739 1.00 78.71 130 ASP B N 1
ATOM 4164 C CA . ASP B 1 130 ? 41.440 13.255 95.648 1.00 64.38 130 ASP B CA 1
ATOM 4165 C C . ASP B 1 130 ? 41.589 14.726 95.284 1.00 49.91 130 ASP B C 1
ATOM 4166 O O . ASP B 1 130 ? 42.597 15.142 94.702 1.00 31.89 130 ASP B O 1
ATOM 4171 N N . ILE B 1 131 ? 40.573 15.513 95.643 1.00 47.03 131 ILE B N 1
ATOM 4172 C CA . ILE B 1 131 ? 40.477 16.900 95.215 1.00 25.67 131 ILE B CA 1
ATOM 4173 C C . ILE B 1 131 ? 41.546 17.778 95.846 1.00 28.07 131 ILE B C 1
ATOM 4174 O O . ILE B 1 131 ? 41.852 18.851 95.314 1.00 31.88 131 ILE B O 1
ATOM 4179 N N . GLY B 1 132 ? 42.124 17.356 96.968 1.00 35.73 132 GLY B N 1
ATOM 4180 C CA . GLY B 1 132 ? 43.177 18.126 97.598 1.00 30.12 132 GLY B CA 1
ATOM 4181 C C . GLY B 1 132 ? 44.516 18.066 96.902 1.00 29.37 132 GLY B C 1
ATOM 4182 O O . GLY B 1 132 ? 45.481 18.656 97.396 1.00 32.20 132 GLY B O 1
ATOM 4183 N N . SER B 1 133 ? 44.601 17.377 95.763 1.00 36.58 133 SER B N 1
ATOM 4184 C CA . SER B 1 133 ? 45.866 17.187 95.068 1.00 39.13 133 SER B CA 1
ATOM 4185 C C . SER B 1 133 ? 46.014 18.053 93.826 1.00 41.23 133 SER B C 1
ATOM 4186 O O . SER B 1 133 ? 47.148 18.332 93.420 1.00 60.57 133 SER B O 1
ATOM 4189 N N . PHE B 1 134 ? 44.899 18.487 93.207 1.00 27.72 134 PHE B N 1
ATOM 4190 C CA . PHE B 1 134 ? 45.148 19.308 92.034 1.00 33.57 134 PHE B CA 1
ATOM 4191 C C . PHE B 1 134 ? 44.926 20.783 92.347 1.00 37.79 134 PHE B C 1
ATOM 4192 O O . PHE B 1 134 ? 44.151 21.126 93.246 1.00 45.13 134 PHE B O 1
ATOM 4200 N N . PRO B 1 135 ? 45.601 21.681 91.633 1.00 27.01 135 PRO B N 1
ATOM 4201 C CA . PRO B 1 135 ? 45.372 23.112 91.854 1.00 31.02 135 PRO B CA 1
ATOM 4202 C C . PRO B 1 135 ? 44.008 23.541 91.338 1.00 27.99 135 PRO B C 1
ATOM 4203 O O . PRO B 1 135 ? 43.462 22.964 90.394 1.00 22.93 135 PRO B O 1
ATOM 4207 N N . LEU B 1 136 ? 43.453 24.571 91.979 1.00 26.71 136 LEU B N 1
ATOM 4208 C CA . LEU B 1 136 ? 42.192 25.146 91.533 1.00 27.25 136 LEU B CA 1
ATOM 4209 C C . LEU B 1 136 ? 42.357 26.077 90.342 1.00 29.60 136 LEU B C 1
ATOM 4210 O O . LEU B 1 136 ? 41.360 26.409 89.693 1.00 32.88 136 LEU B O 1
ATOM 4215 N N . LEU B 1 137 ? 43.580 26.504 90.044 1.00 22.26 137 LEU B N 1
ATOM 4216 C CA . LEU B 1 137 ? 43.834 27.392 88.920 1.00 18.79 137 LEU B CA 1
ATOM 4217 C C . LEU B 1 137 ? 45.217 27.085 88.374 1.00 27.86 137 LEU B C 1
ATOM 4218 O O . LEU B 1 137 ? 46.189 27.036 89.133 1.00 36.41 137 LEU B O 1
ATOM 4223 N N . VAL B 1 138 ? 45.300 26.872 87.068 1.00 32.98 138 VAL B N 1
ATOM 4224 C CA . VAL B 1 138 ? 46.572 26.622 86.410 1.00 25.95 138 VAL B CA 1
ATOM 4225 C C . VAL B 1 138 ? 46.723 27.578 85.243 1.00 29.50 138 VAL B C 1
ATOM 4226 O O . VAL B 1 138 ? 45.741 28.024 84.641 1.00 27.34 138 VAL B O 1
ATOM 4230 N N . LEU B 1 139 ? 47.972 27.889 84.926 1.00 32.22 139 LEU B N 1
ATOM 4231 C CA . LEU B 1 139 ? 48.290 28.889 83.926 1.00 31.00 139 LEU B CA 1
ATOM 4232 C C . LEU B 1 139 ? 49.461 28.396 83.095 1.00 44.44 139 LEU B C 1
ATOM 4233 O O . LEU B 1 139 ? 50.348 27.697 83.593 1.00 39.83 139 LEU B O 1
ATOM 4238 N N . GLN B 1 140 ? 49.447 28.759 81.818 1.00 48.57 140 GLN B N 1
ATOM 4239 C CA . GLN B 1 140 ? 50.540 28.415 80.918 1.00 42.11 140 GLN B CA 1
ATOM 4240 C C . GLN B 1 140 ? 50.733 29.561 79.943 1.00 41.27 140 GLN B C 1
ATOM 4241 O O . GLN B 1 140 ? 49.791 29.947 79.245 1.00 44.60 140 GLN B O 1
ATOM 4247 N N . ILE B 1 141 ? 51.943 30.110 79.912 1.00 41.88 141 ILE B N 1
ATOM 4248 C CA . ILE B 1 141 ? 52.333 31.127 78.944 1.00 38.52 141 ILE B CA 1
ATOM 4249 C C . ILE B 1 141 ? 53.307 30.483 77.969 1.00 43.13 141 ILE B C 1
ATOM 4250 O O . ILE B 1 141 ? 54.316 29.898 78.382 1.00 45.00 141 ILE B O 1
ATOM 4255 N N . THR B 1 142 ? 52.995 30.568 76.680 1.00 55.51 142 THR B N 1
ATOM 4256 C CA . THR B 1 142 ? 53.789 29.934 75.640 1.00 54.30 142 THR B CA 1
ATOM 4257 C C . THR B 1 142 ? 54.446 30.989 74.760 1.00 43.05 142 THR B C 1
ATOM 4258 O O . THR B 1 142 ? 53.930 32.098 74.603 1.00 41.72 142 THR B O 1
ATOM 4262 N N . ARG B 1 143 ? 55.601 30.634 74.196 1.00 46.90 143 ARG B N 1
ATOM 4263 C CA . ARG B 1 143 ? 56.346 31.515 73.306 1.00 66.35 143 ARG B CA 1
ATOM 4264 C C . ARG B 1 143 ? 56.815 30.731 72.088 1.00 71.25 143 ARG B C 1
ATOM 4265 O O . ARG B 1 143 ? 57.265 29.587 72.209 1.00 63.52 143 ARG B O 1
ATOM 4273 N N . PHE B 1 144 ? 56.717 31.365 70.919 1.00 75.80 144 PHE B N 1
ATOM 4274 C CA . PHE B 1 144 ? 57.082 30.751 69.649 1.00 81.65 144 PHE B CA 1
ATOM 4275 C C . PHE B 1 144 ? 57.247 31.866 68.614 1.00 83.94 144 PHE B C 1
ATOM 4276 O O . PHE B 1 144 ? 56.891 33.025 68.859 1.00 84.23 144 PHE B O 1
ATOM 4284 N N . LYS B 1 145 ? 57.773 31.498 67.449 1.00 72.50 145 LYS B N 1
ATOM 4285 C CA . LYS B 1 145 ? 57.981 32.439 66.350 1.00 85.66 145 LYS B CA 1
ATOM 4286 C C . LYS B 1 145 ? 58.757 33.679 66.780 1.00 92.22 145 LYS B C 1
ATOM 4287 O O . LYS B 1 145 ? 59.633 33.605 67.642 1.00 100.97 145 LYS B O 1
ATOM 4293 N N . CYS B 1 146 ? 58.435 34.813 66.162 1.00 88.00 146 CYS B N 1
ATOM 4294 C CA . CYS B 1 146 ? 59.088 36.079 66.475 1.00 97.81 146 CYS B CA 1
ATOM 4295 C C . CYS B 1 146 ? 58.990 36.349 67.969 1.00 104.64 146 CYS B C 1
ATOM 4296 O O . CYS B 1 146 ? 60.003 36.444 68.662 1.00 108.04 146 CYS B O 1
ATOM 4299 N N . GLY B 1 147 ? 57.762 36.471 68.461 1.00 101.70 147 GLY B N 1
ATOM 4300 C CA . GLY B 1 147 ? 57.537 36.697 69.874 1.00 93.76 147 GLY B CA 1
ATOM 4301 C C . GLY B 1 147 ? 56.100 36.455 70.276 1.00 85.94 147 GLY B C 1
ATOM 4302 O O . GLY B 1 147 ? 55.674 36.886 71.351 1.00 82.11 147 GLY B O 1
ATOM 4303 N N . GLY B 1 148 ? 55.345 35.771 69.417 1.00 77.99 148 GLY B N 1
ATOM 4304 C CA . GLY B 1 148 ? 53.960 35.454 69.701 1.00 76.18 148 GLY B CA 1
ATOM 4305 C C . GLY B 1 148 ? 53.805 34.674 70.988 1.00 70.78 148 GLY B C 1
ATOM 4306 O O . GLY B 1 148 ? 54.516 33.692 71.219 1.00 66.75 148 GLY B O 1
ATOM 4307 N N . ALA B 1 149 ? 52.890 35.115 71.841 1.00 71.16 149 ALA B N 1
ATOM 4308 C CA . ALA B 1 149 ? 52.677 34.498 73.137 1.00 61.10 149 ALA B CA 1
ATOM 4309 C C . ALA B 1 149 ? 51.244 33.998 73.245 1.00 55.45 149 ALA B C 1
ATOM 4310 O O . ALA B 1 149 ? 50.343 34.461 72.537 1.00 49.22 149 ALA B O 1
ATOM 4312 N N . SER B 1 150 ? 51.045 33.038 74.144 1.00 45.73 150 SER B N 1
ATOM 4313 C CA . SER B 1 150 ? 49.735 32.439 74.365 1.00 36.84 150 SER B CA 1
ATOM 4314 C C . SER B 1 150 ? 49.571 32.128 75.843 1.00 39.08 150 SER B C 1
ATOM 4315 O O . SER B 1 150 ? 50.328 31.325 76.397 1.00 38.56 150 SER B O 1
ATOM 4318 N N . LEU B 1 151 ? 48.580 32.754 76.475 1.00 33.63 151 LEU B N 1
ATOM 4319 C CA . LEU B 1 151 ? 48.242 32.488 77.869 1.00 35.57 151 LEU B CA 1
ATOM 4320 C C . LEU B 1 151 ? 47.033 31.560 77.908 1.00 35.03 151 LEU B C 1
ATOM 4321 O O . LEU B 1 151 ? 45.932 31.947 77.503 1.00 32.64 151 LEU B O 1
ATOM 4326 N N . GLY B 1 152 ? 47.242 30.340 78.390 1.00 36.50 152 GLY B N 1
ATOM 4327 C CA . GLY B 1 152 ? 46.160 29.396 78.616 1.00 33.01 152 GLY B CA 1
ATOM 4328 C C . GLY B 1 152 ? 45.757 29.411 80.081 1.00 43.53 152 GLY B C 1
ATOM 4329 O O . GLY B 1 152 ? 46.610 29.429 80.969 1.00 35.57 152 GLY B O 1
ATOM 4330 N N . VAL B 1 153 ? 44.448 29.407 80.321 1.00 47.55 153 VAL B N 1
ATOM 4331 C CA . VAL B 1 153 ? 43.891 29.521 81.664 1.00 41.15 153 VAL B CA 1
ATOM 4332 C C . VAL B 1 153 ? 42.998 28.317 81.931 1.00 45.12 153 VAL B C 1
ATOM 4333 O O . VAL B 1 153 ? 42.093 28.020 81.142 1.00 42.68 153 VAL B O 1
ATOM 4337 N N . GLY B 1 154 ? 43.258 27.630 83.040 1.00 48.49 154 GLY B N 1
ATOM 4338 C CA . GLY B 1 154 ? 42.405 26.553 83.503 1.00 39.33 154 GLY B CA 1
ATOM 4339 C C . GLY B 1 154 ? 42.117 26.703 84.981 1.00 31.75 154 GLY B C 1
ATOM 4340 O O . GLY B 1 154 ? 43.046 26.796 85.788 1.00 37.72 154 GLY B O 1
ATOM 4341 N N . MET B 1 155 ? 40.840 26.736 85.356 1.00 32.40 155 MET B N 1
ATOM 4342 C CA . MET B 1 155 ? 40.479 27.053 86.731 1.00 51.64 155 MET B CA 1
ATOM 4343 C C . MET B 1 155 ? 39.137 26.430 87.082 1.00 48.55 155 MET B C 1
ATOM 4344 O O . MET B 1 155 ? 38.148 26.652 86.377 1.00 51.28 155 MET B O 1
ATOM 4349 N N . GLU B 1 156 ? 39.106 25.667 88.175 1.00 37.82 156 GLU B N 1
ATOM 4350 C CA . GLU B 1 156 ? 37.857 25.089 88.652 1.00 41.14 156 GLU B CA 1
ATOM 4351 C C . GLU B 1 156 ? 36.942 26.188 89.176 1.00 52.72 156 GLU B C 1
ATOM 4352 O O . GLU B 1 156 ? 37.368 27.050 89.951 1.00 54.67 156 GLU B O 1
ATOM 4358 N N . HIS B 1 157 ? 35.681 26.158 88.750 1.00 50.92 157 HIS B N 1
ATOM 4359 C CA . HIS B 1 157 ? 34.729 27.206 89.084 1.00 50.06 157 HIS B CA 1
ATOM 4360 C C . HIS B 1 157 ? 34.055 26.995 90.433 1.00 45.98 157 HIS B C 1
ATOM 4361 O O . HIS B 1 157 ? 33.130 27.739 90.773 1.00 52.97 157 HIS B O 1
ATOM 4368 N N . HIS B 1 158 ? 34.510 25.999 91.186 1.00 37.50 158 HIS B N 1
ATOM 4369 C CA . HIS B 1 158 ? 33.940 25.707 92.496 1.00 33.63 158 HIS B CA 1
ATOM 4370 C C . HIS B 1 158 ? 34.520 26.757 93.437 1.00 42.55 158 HIS B C 1
ATOM 4371 O O . HIS B 1 158 ? 34.094 26.878 94.586 1.00 46.34 158 HIS B O 1
ATOM 4378 N N . VAL B 1 159 ? 35.473 27.524 92.909 1.00 37.38 159 VAL B N 1
ATOM 4379 C CA . VAL B 1 159 ? 36.089 28.623 93.638 1.00 36.64 159 VAL B CA 1
ATOM 4380 C C . VAL B 1 159 ? 35.526 29.992 93.219 1.00 35.14 159 VAL B C 1
ATOM 4381 O O . VAL B 1 159 ? 35.199 30.814 94.075 1.00 37.20 159 VAL B O 1
ATOM 4385 N N . ALA B 1 160 ? 35.489 30.262 91.915 1.00 44.29 160 ALA B N 1
ATOM 4386 C CA . ALA B 1 160 ? 34.965 31.539 91.425 1.00 51.04 160 ALA B CA 1
ATOM 4387 C C . ALA B 1 160 ? 34.430 31.510 89.987 1.00 50.64 160 ALA B C 1
ATOM 4388 O O . ALA B 1 160 ? 34.827 30.671 89.179 1.00 46.74 160 ALA B O 1
ATOM 4390 N N . ASP B 1 161 ? 33.526 32.441 89.689 1.00 40.05 161 ASP B N 1
ATOM 4391 C CA . ASP B 1 161 ? 32.930 32.587 88.359 1.00 55.97 161 ASP B CA 1
ATOM 4392 C C . ASP B 1 161 ? 33.860 33.338 87.404 1.00 51.19 161 ASP B C 1
ATOM 4393 O O . ASP B 1 161 ? 34.754 34.059 87.847 1.00 47.31 161 ASP B O 1
ATOM 4398 N N . GLY B 1 162 ? 33.655 33.172 86.098 1.00 42.74 162 GLY B N 1
ATOM 4399 C CA . GLY B 1 162 ? 34.477 33.846 85.136 1.00 46.59 162 GLY B CA 1
ATOM 4400 C C . GLY B 1 162 ? 34.672 35.305 85.379 1.00 45.82 162 GLY B C 1
ATOM 4401 O O . GLY B 1 162 ? 35.761 35.776 85.316 1.00 42.79 162 GLY B O 1
ATOM 4402 N N . MET B 1 163 ? 33.637 36.043 85.693 1.00 42.47 163 MET B N 1
ATOM 4403 C CA . MET B 1 163 ? 33.884 37.461 85.944 1.00 52.14 163 MET B CA 1
ATOM 4404 C C . MET B 1 163 ? 34.935 37.659 87.030 1.00 47.08 163 MET B C 1
ATOM 4405 O O . MET B 1 163 ? 35.787 38.549 86.925 1.00 43.93 163 MET B O 1
ATOM 4410 N N . SER B 1 164 ? 34.900 36.830 88.075 1.00 49.65 164 SER B N 1
ATOM 4411 C CA . SER B 1 164 ? 35.917 36.919 89.118 1.00 47.61 164 SER B CA 1
ATOM 4412 C C . SER B 1 164 ? 37.266 36.418 88.616 1.00 40.82 164 SER B C 1
ATOM 4413 O O . SER B 1 164 ? 38.302 37.043 88.874 1.00 31.07 164 SER B O 1
ATOM 4416 N N . GLY B 1 165 ? 37.274 35.294 87.894 1.00 40.75 165 GLY B N 1
ATOM 4417 C CA . GLY B 1 165 ? 38.519 34.789 87.340 1.00 36.76 165 GLY B CA 1
ATOM 4418 C C . GLY B 1 165 ? 39.146 35.727 86.328 1.00 47.43 165 GLY B C 1
ATOM 4419 O O . GLY B 1 165 ? 40.374 35.801 86.221 1.00 43.12 165 GLY B O 1
ATOM 4420 N N . ILE B 1 166 ? 38.319 36.454 85.573 1.00 44.25 166 ILE B N 1
ATOM 4421 C CA . ILE B 1 166 ? 38.842 37.443 84.634 1.00 40.17 166 ILE B CA 1
ATOM 4422 C C . ILE B 1 166 ? 39.518 38.584 85.385 1.00 32.77 166 ILE B C 1
ATOM 4423 O O . ILE B 1 166 ? 40.599 39.047 84.998 1.00 18.20 166 ILE B O 1
ATOM 4428 N N . THR B 1 167 ? 38.902 39.049 86.474 1.00 45.73 167 THR B N 1
ATOM 4429 C CA . THR B 1 167 ? 39.479 40.141 87.249 1.00 39.56 167 THR B CA 1
ATOM 4430 C C . THR B 1 167 ? 40.775 39.740 87.941 1.00 33.12 167 THR B C 1
ATOM 4431 O O . THR B 1 167 ? 41.584 40.616 88.265 1.00 34.22 167 THR B O 1
ATOM 4435 N N . PHE B 1 168 ? 40.996 38.445 88.175 1.00 32.85 168 PHE B N 1
ATOM 4436 C CA . PHE B 1 168 ? 42.286 38.013 88.701 1.00 35.06 168 PHE B CA 1
ATOM 4437 C C . PHE B 1 168 ? 43.366 38.103 87.632 1.00 35.13 168 PHE B C 1
ATOM 4438 O O . PHE B 1 168 ? 44.446 38.658 87.872 1.00 33.07 168 PHE B O 1
ATOM 4446 N N . ILE B 1 169 ? 43.093 37.551 86.445 1.00 39.43 169 ILE B N 1
ATOM 4447 C CA . ILE B 1 169 ? 44.064 37.582 85.353 1.00 37.07 169 ILE B CA 1
ATOM 4448 C C . ILE B 1 169 ? 44.435 39.019 85.009 1.00 44.21 169 ILE B C 1
ATOM 4449 O O . ILE B 1 169 ? 45.598 39.323 84.717 1.00 44.07 169 ILE B O 1
ATOM 4454 N N . ASN B 1 170 ? 43.456 39.927 85.049 1.00 41.61 170 ASN B N 1
ATOM 4455 C CA . ASN B 1 170 ? 43.741 41.332 84.777 1.00 34.05 170 ASN B CA 1
ATOM 4456 C C . ASN B 1 170 ? 44.619 41.939 85.865 1.00 43.31 170 ASN B C 1
ATOM 4457 O O . ASN B 1 170 ? 45.479 42.780 85.576 1.00 52.21 170 ASN B O 1
ATOM 4462 N N . THR B 1 171 ? 44.420 41.527 87.120 1.00 41.65 171 THR B N 1
ATOM 4463 C CA . THR B 1 171 ? 45.261 42.028 88.203 1.00 30.82 171 THR B CA 1
ATOM 4464 C C . THR B 1 171 ? 46.679 41.479 88.097 1.00 35.30 171 THR B C 1
ATOM 4465 O O . THR B 1 171 ? 47.651 42.199 88.355 1.00 41.68 171 THR B O 1
ATOM 4469 N N . TRP B 1 172 ? 46.814 40.204 87.725 1.00 34.93 172 TRP B N 1
ATOM 4470 C CA . TRP B 1 172 ? 48.137 39.629 87.502 1.00 29.30 172 TRP B CA 1
ATOM 4471 C C . TRP B 1 172 ? 48.865 40.352 86.376 1.00 39.79 172 TRP B C 1
ATOM 4472 O O . TRP B 1 172 ? 50.075 40.591 86.460 1.00 34.54 172 TRP B O 1
ATOM 4483 N N . ALA B 1 173 ? 48.140 40.715 85.315 1.00 41.78 173 ALA B N 1
ATOM 4484 C CA . ALA B 1 173 ? 48.765 41.411 84.197 1.00 40.31 173 ALA B CA 1
ATOM 4485 C C . ALA B 1 173 ? 49.075 42.864 84.534 1.00 50.80 173 ALA B C 1
ATOM 4486 O O . ALA B 1 173 ? 50.043 43.427 84.010 1.00 53.12 173 ALA B O 1
ATOM 4488 N N . ALA B 1 174 ? 48.272 43.486 85.400 1.00 49.94 174 ALA B N 1
ATOM 4489 C CA . ALA B 1 174 ? 48.521 44.877 85.760 1.00 43.08 174 ALA B CA 1
ATOM 4490 C C . ALA B 1 174 ? 49.805 45.019 86.565 1.00 48.74 174 ALA B C 1
ATOM 4491 O O . ALA B 1 174 ? 50.579 45.958 86.349 1.00 71.49 174 ALA B O 1
ATOM 4493 N N . MET B 1 175 ? 50.053 44.096 87.494 1.00 42.02 175 MET B N 1
ATOM 4494 C CA . MET B 1 175 ? 51.226 44.218 88.350 1.00 52.72 175 MET B CA 1
ATOM 4495 C C . MET B 1 175 ? 52.493 43.737 87.658 1.00 51.52 175 MET B C 1
ATOM 4496 O O . MET B 1 175 ? 53.588 44.201 87.993 1.00 70.68 175 MET B O 1
ATOM 4501 N N . ALA B 1 176 ? 52.373 42.812 86.705 1.00 49.08 176 ALA B N 1
ATOM 4502 C CA . ALA B 1 176 ? 53.506 42.519 85.837 1.00 43.99 176 ALA B CA 1
ATOM 4503 C C . ALA B 1 176 ? 53.841 43.716 84.961 1.00 47.15 176 ALA B C 1
ATOM 4504 O O . ALA B 1 176 ? 55.008 43.929 84.616 1.00 49.77 176 ALA B O 1
ATOM 4506 N N . ARG B 1 177 ? 52.829 44.508 84.600 1.00 59.57 177 ARG B N 1
ATOM 4507 C CA . ARG B 1 177 ? 53.026 45.776 83.912 1.00 63.12 177 ARG B CA 1
ATOM 4508 C C . ARG B 1 177 ? 53.693 46.821 84.798 1.00 59.61 177 ARG B C 1
ATOM 4509 O O . ARG B 1 177 ? 54.077 47.883 84.295 1.00 64.34 177 ARG B O 1
ATOM 4517 N N . GLY B 1 178 ? 53.844 46.544 86.093 1.00 63.42 178 GLY B N 1
ATOM 4518 C CA . GLY B 1 178 ? 54.414 47.486 87.031 1.00 65.50 178 GLY B CA 1
ATOM 4519 C C . GLY B 1 178 ? 53.416 48.395 87.713 1.00 70.77 178 GLY B C 1
ATOM 4520 O O . GLY B 1 178 ? 53.817 49.195 88.568 1.00 72.89 178 GLY B O 1
ATOM 4521 N N . GLU B 1 179 ? 52.134 48.295 87.374 1.00 75.87 179 GLU B N 1
ATOM 4522 C CA . GLU B 1 179 ? 51.099 49.184 87.888 1.00 76.61 179 GLU B CA 1
ATOM 4523 C C . GLU B 1 179 ? 50.200 48.405 88.839 1.00 81.57 179 GLU B C 1
ATOM 4524 O O . GLU B 1 179 ? 49.551 47.436 88.429 1.00 90.20 179 GLU B O 1
ATOM 4530 N N . ASP B 1 180 ? 50.155 48.830 90.101 1.00 76.14 180 ASP B N 1
ATOM 4531 C CA . ASP B 1 180 ? 49.265 48.006 90.910 1.00 86.58 180 ASP B CA 1
ATOM 4532 C C . ASP B 1 180 ? 47.870 48.626 90.984 1.00 92.16 180 ASP B C 1
ATOM 4533 O O . ASP B 1 180 ? 47.737 49.851 91.056 1.00 93.70 180 ASP B O 1
ATOM 4538 N N . PRO B 1 181 ? 46.817 47.808 90.937 1.00 83.80 181 PRO B N 1
ATOM 4539 C CA . PRO B 1 181 ? 45.472 48.329 91.213 1.00 85.13 181 PRO B CA 1
ATOM 4540 C C . PRO B 1 181 ? 45.140 48.288 92.697 1.00 84.85 181 PRO B C 1
ATOM 4541 O O . PRO B 1 181 ? 44.362 49.112 93.190 1.00 91.24 181 PRO B O 1
ATOM 4545 N N . LYS B 1 182 ? 45.736 47.330 93.414 1.00 91.74 182 LYS B N 1
ATOM 4546 C CA . LYS B 1 182 ? 45.555 47.172 94.861 1.00 97.35 182 LYS B CA 1
ATOM 4547 C C . LYS B 1 182 ? 44.082 47.015 95.238 1.00 79.68 182 LYS B C 1
ATOM 4548 O O . LYS B 1 182 ? 43.639 47.488 96.287 1.00 74.04 182 LYS B O 1
ATOM 4554 N N . ILE B 1 183 ? 43.313 46.349 94.382 1.00 76.55 183 ILE B N 1
ATOM 4555 C CA . ILE B 1 183 ? 41.894 46.159 94.655 1.00 54.92 183 ILE B CA 1
ATOM 4556 C C . ILE B 1 183 ? 41.724 45.085 95.720 1.00 43.84 183 ILE B C 1
ATOM 4557 O O . ILE B 1 183 ? 42.529 44.152 95.834 1.00 44.24 183 ILE B O 1
ATOM 4562 N N . VAL B 1 184 ? 40.674 45.223 96.521 1.00 46.10 184 VAL B N 1
ATOM 4563 C CA . VAL B 1 184 ? 40.412 44.337 97.648 1.00 44.31 184 VAL B CA 1
ATOM 4564 C C . VAL B 1 184 ? 39.104 43.598 97.372 1.00 33.07 184 VAL B C 1
ATOM 4565 O O . VAL B 1 184 ? 38.019 44.193 97.477 1.00 33.73 184 VAL B O 1
ATOM 4569 N N . PRO B 1 185 ? 39.149 42.319 97.011 1.00 31.49 185 PRO B N 1
ATOM 4570 C CA . PRO B 1 185 ? 37.915 41.601 96.686 1.00 35.07 185 PRO B CA 1
ATOM 4571 C C . PRO B 1 185 ? 37.114 41.260 97.933 1.00 30.14 185 PRO B C 1
ATOM 4572 O O . PRO B 1 185 ? 37.634 41.195 99.049 1.00 38.40 185 PRO B O 1
ATOM 4576 N N . TYR B 1 186 ? 35.820 41.041 97.718 1.00 41.45 186 TYR B N 1
ATOM 4577 C CA . TYR B 1 186 ? 34.912 40.599 98.768 1.00 31.38 186 TYR B CA 1
ATOM 4578 C C . TYR B 1 186 ? 34.832 39.077 98.733 1.00 24.84 186 TYR B C 1
ATOM 4579 O O . TYR B 1 186 ? 34.359 38.500 97.749 1.00 33.83 186 TYR B O 1
ATOM 4588 N N . ILE B 1 187 ? 35.288 38.432 99.800 1.00 26.51 187 ILE B N 1
ATOM 4589 C CA . ILE B 1 187 ? 35.401 36.975 99.847 1.00 29.89 187 ILE B CA 1
ATOM 4590 C C . ILE B 1 187 ? 34.557 36.491 101.021 1.00 24.60 187 ILE B C 1
ATOM 4591 O O . ILE B 1 187 ? 35.021 36.411 102.163 1.00 25.08 187 ILE B O 1
ATOM 4596 N N . ASP B 1 188 ? 33.347 36.119 100.723 1.00 27.42 188 ASP B N 1
ATOM 4597 C CA . ASP B 1 188 ? 32.407 35.582 101.662 1.00 34.55 188 ASP B CA 1
ATOM 4598 C C . ASP B 1 188 ? 31.229 35.206 100.825 1.00 27.96 188 ASP B C 1
ATOM 4599 O O . ASP B 1 188 ? 30.820 35.990 100.053 1.00 42.94 188 ASP B O 1
ATOM 4604 N N . ARG B 1 189 ? 30.767 33.964 100.923 1.00 24.57 189 ARG B N 1
ATOM 4605 C CA . ARG B 1 189 ? 29.658 33.505 100.091 1.00 36.85 189 ARG B CA 1
ATOM 4606 C C . ARG B 1 189 ? 28.470 32.972 100.879 1.00 35.62 189 ARG B C 1
ATOM 4607 O O . ARG B 1 189 ? 27.896 31.939 100.535 1.00 27.74 189 ARG B O 1
ATOM 4615 N N . THR B 1 190 ? 28.108 33.684 101.936 1.00 44.26 190 THR B N 1
ATOM 4616 C CA . THR B 1 190 ? 26.989 33.307 102.747 1.00 29.00 190 THR B CA 1
ATOM 4617 C C . THR B 1 190 ? 25.920 34.242 102.452 1.00 25.90 190 THR B C 1
ATOM 4618 O O . THR B 1 190 ? 24.841 34.084 102.892 1.00 39.13 190 THR B O 1
ATOM 4622 N N . LEU B 1 191 ? 26.204 35.236 101.671 1.00 22.57 191 LEU B N 1
ATOM 4623 C CA . LEU B 1 191 ? 25.176 36.136 101.359 1.00 25.84 191 LEU B CA 1
ATOM 4624 C C . LEU B 1 191 ? 24.148 35.383 100.621 1.00 30.12 191 LEU B C 1
ATOM 4625 O O . LEU B 1 191 ? 23.001 35.580 100.803 1.00 41.92 191 LEU B O 1
ATOM 4630 N N . LEU B 1 192 ? 24.589 34.495 99.766 1.00 30.43 192 LEU B N 1
ATOM 4631 C CA . LEU B 1 192 ? 23.721 33.660 98.948 1.00 30.72 192 LEU B CA 1
ATOM 4632 C C . LEU B 1 192 ? 23.325 32.369 99.655 1.00 31.70 192 LEU B C 1
ATOM 4633 O O . LEU B 1 192 ? 23.126 31.336 99.000 1.00 24.66 192 LEU B O 1
ATOM 4638 N N . ARG B 1 193 ? 23.219 32.400 100.981 1.00 37.17 193 ARG B N 1
ATOM 4639 C CA . ARG B 1 193 ? 22.724 31.257 101.732 1.00 34.68 193 ARG B CA 1
ATOM 4640 C C . ARG B 1 193 ? 21.213 31.158 101.580 1.00 28.39 193 ARG B C 1
ATOM 4641 O O . ARG B 1 193 ? 20.504 32.168 101.608 1.00 22.84 193 ARG B O 1
ATOM 4649 N N . ALA B 1 194 ? 20.726 29.934 101.402 1.00 29.22 194 ALA B N 1
ATOM 4650 C CA . ALA B 1 194 ? 19.293 29.716 101.284 1.00 23.04 194 ALA B CA 1
ATOM 4651 C C . ALA B 1 194 ? 18.616 29.894 102.637 1.00 27.23 194 ALA B C 1
ATOM 4652 O O . ALA B 1 194 ? 19.199 29.622 103.691 1.00 32.44 194 ALA B O 1
ATOM 4654 N N . ASN B 1 195 ? 17.369 30.358 102.599 1.00 21.93 195 ASN B N 1
ATOM 4655 C CA . ASN B 1 195 ? 16.624 30.600 103.823 1.00 28.41 195 ASN B CA 1
ATOM 4656 C C . ASN B 1 195 ? 16.416 29.299 104.594 1.00 26.41 195 ASN B C 1
ATOM 4657 O O . ASN B 1 195 ? 16.530 28.195 104.054 1.00 25.62 195 ASN B O 1
ATOM 4662 N N . LYS B 1 196 ? 16.116 29.443 105.879 1.00 37.12 196 LYS B N 1
ATOM 4663 C CA . LYS B 1 196 ? 15.836 28.307 106.754 1.00 34.15 196 LYS B CA 1
ATOM 4664 C C . LYS B 1 196 ? 14.521 28.569 107.473 1.00 30.27 196 LYS B C 1
ATOM 4665 O O . LYS B 1 196 ? 14.452 29.491 108.312 1.00 39.14 196 LYS B O 1
ATOM 4671 N N . PRO B 1 197 ? 13.456 27.803 107.185 1.00 30.26 197 PRO B N 1
ATOM 4672 C CA . PRO B 1 197 ? 13.462 26.675 106.247 1.00 40.92 197 PRO B CA 1
ATOM 4673 C C . PRO B 1 197 ? 13.368 27.109 104.786 1.00 37.92 197 PRO B C 1
ATOM 4674 O O . PRO B 1 197 ? 12.790 28.157 104.498 1.00 44.66 197 PRO B O 1
ATOM 4678 N N . PRO B 1 198 ? 13.936 26.314 103.877 1.00 28.06 198 PRO B N 1
ATOM 4679 C CA . PRO B 1 198 ? 13.858 26.644 102.445 1.00 30.17 198 PRO B CA 1
ATOM 4680 C C . PRO B 1 198 ? 12.437 26.465 101.932 1.00 51.24 198 PRO B C 1
ATOM 4681 O O . PRO B 1 198 ? 11.900 25.356 101.932 1.00 60.78 198 PRO B O 1
ATOM 4685 N N . ILE B 1 199 ? 11.829 27.564 101.496 1.00 40.20 199 ILE B N 1
ATOM 4686 C CA . ILE B 1 199 ? 10.488 27.515 100.921 1.00 41.83 199 ILE B CA 1
ATOM 4687 C C . ILE B 1 199 ? 10.531 28.114 99.520 1.00 51.33 199 ILE B C 1
ATOM 4688 O O . ILE B 1 199 ? 10.435 29.341 99.363 1.00 42.44 199 ILE B O 1
ATOM 4693 N N . PRO B 1 200 ? 10.686 27.296 98.480 1.00 40.92 200 PRO B N 1
ATOM 4694 C CA . PRO B 1 200 ? 10.689 27.836 97.115 1.00 32.93 200 PRO B CA 1
ATOM 4695 C C . PRO B 1 200 ? 9.308 28.332 96.719 1.00 28.42 200 PRO B C 1
ATOM 4696 O O . PRO B 1 200 ? 8.293 27.681 96.981 1.00 25.57 200 PRO B O 1
ATOM 4700 N N . LYS B 1 201 ? 9.278 29.500 96.082 1.00 34.96 201 LYS B N 1
ATOM 4701 C CA . LYS B 1 201 ? 8.037 30.112 95.630 1.00 43.42 201 LYS B CA 1
ATOM 4702 C C . LYS B 1 201 ? 7.741 29.840 94.161 1.00 44.86 201 LYS B C 1
ATOM 4703 O O . LYS B 1 201 ? 6.693 30.266 93.665 1.00 48.64 201 LYS B O 1
ATOM 4709 N N . PHE B 1 202 ? 8.627 29.143 93.457 1.00 36.22 202 PHE B N 1
ATOM 4710 C CA . PHE B 1 202 ? 8.476 28.891 92.033 1.00 40.84 202 PHE B CA 1
ATOM 4711 C C . PHE B 1 202 ? 8.815 27.440 91.729 1.00 42.28 202 PHE B C 1
ATOM 4712 O O . PHE B 1 202 ? 9.580 26.809 92.468 1.00 56.85 202 PHE B O 1
ATOM 4720 N N . PRO B 1 203 ? 8.253 26.881 90.652 1.00 30.85 203 PRO B N 1
ATOM 4721 C CA . PRO B 1 203 ? 8.646 25.518 90.260 1.00 35.99 203 PRO B CA 1
ATOM 4722 C C . PRO B 1 203 ? 10.053 25.438 89.692 1.00 31.35 203 PRO B C 1
ATOM 4723 O O . PRO B 1 203 ? 10.674 24.370 89.765 1.00 19.63 203 PRO B O 1
ATOM 4727 N N . HIS B 1 204 ? 10.566 26.534 89.126 1.00 47.37 204 HIS B N 1
ATOM 4728 C CA . HIS B 1 204 ? 11.918 26.612 88.565 1.00 43.96 204 HIS B CA 1
ATOM 4729 C C . HIS B 1 204 ? 12.127 25.546 87.485 1.00 40.90 204 HIS B C 1
ATOM 4730 O O . HIS B 1 204 ? 12.811 24.537 87.674 1.00 38.55 204 HIS B O 1
ATOM 4737 N N . VAL B 1 205 ? 11.519 25.814 86.326 1.00 29.06 205 VAL B N 1
ATOM 4738 C CA . VAL B 1 205 ? 11.602 24.892 85.200 1.00 33.94 205 VAL B CA 1
ATOM 4739 C C . VAL B 1 205 ? 12.987 24.850 84.575 1.00 38.72 205 VAL B C 1
ATOM 4740 O O . VAL B 1 205 ? 13.257 23.967 83.753 1.00 49.36 205 VAL B O 1
ATOM 4744 N N . GLU B 1 206 ? 13.873 25.778 84.940 1.00 34.00 206 GLU B N 1
ATOM 4745 C CA . GLU B 1 206 ? 15.243 25.737 84.445 1.00 26.01 206 GLU B CA 1
ATOM 4746 C C . GLU B 1 206 ? 16.039 24.572 85.018 1.00 32.95 206 GLU B C 1
ATOM 4747 O O . GLU B 1 206 ? 17.105 24.251 84.481 1.00 25.68 206 GLU B O 1
ATOM 4753 N N . TYR B 1 207 ? 15.552 23.939 86.087 1.00 39.01 207 TYR B N 1
ATOM 4754 C CA . TYR B 1 207 ? 16.199 22.780 86.689 1.00 35.02 207 TYR B CA 1
ATOM 4755 C C . TYR B 1 207 ? 15.384 21.508 86.480 1.00 36.51 207 TYR B C 1
ATOM 4756 O O . TYR B 1 207 ? 15.416 20.595 87.308 1.00 45.96 207 TYR B O 1
ATOM 4765 N N . HIS B 1 208 ? 14.646 21.446 85.380 1.00 41.78 208 HIS B N 1
ATOM 4766 C CA . HIS B 1 208 ? 13.891 20.281 84.958 1.00 39.30 208 HIS B CA 1
ATOM 4767 C C . HIS B 1 208 ? 14.599 19.600 83.795 1.00 51.44 208 HIS B C 1
ATOM 4768 O O . HIS B 1 208 ? 15.456 20.204 83.141 1.00 53.64 208 HIS B O 1
ATOM 4775 N N . PRO B 1 209 ? 14.286 18.335 83.519 1.00 44.15 209 PRO B N 1
ATOM 4776 C CA . PRO B 1 209 ? 14.846 17.678 82.336 1.00 30.91 209 PRO B CA 1
ATOM 4777 C C . PRO B 1 209 ? 14.487 18.442 81.075 1.00 27.01 209 PRO B C 1
ATOM 4778 O O . PRO B 1 209 ? 13.355 18.929 80.933 1.00 30.02 209 PRO B O 1
ATOM 4782 N N . PRO B 1 210 ? 15.427 18.584 80.146 1.00 33.35 210 PRO B N 1
ATOM 4783 C CA . PRO B 1 210 ? 15.159 19.350 78.925 1.00 35.37 210 PRO B CA 1
ATOM 4784 C C . PRO B 1 210 ? 14.286 18.560 77.967 1.00 30.89 210 PRO B C 1
ATOM 4785 O O . PRO B 1 210 ? 14.128 17.339 78.122 1.00 28.95 210 PRO B O 1
ATOM 4789 N N . PRO B 1 211 ? 13.691 19.221 76.973 1.00 34.65 211 PRO B N 1
ATOM 4790 C CA . PRO B 1 211 ? 12.860 18.504 75.997 1.00 36.31 211 PRO B CA 1
ATOM 4791 C C . PRO B 1 211 ? 13.646 17.443 75.239 1.00 29.43 211 PRO B C 1
ATOM 4792 O O . PRO B 1 211 ? 14.879 17.451 75.186 1.00 19.97 211 PRO B O 1
ATOM 4796 N N . LEU B 1 212 ? 12.903 16.518 74.641 1.00 33.89 212 LEU B N 1
ATOM 4797 C CA . LEU B 1 212 ? 13.460 15.415 73.872 1.00 52.50 212 LEU B CA 1
ATOM 4798 C C . LEU B 1 212 ? 13.214 15.631 72.382 1.00 49.38 212 LEU B C 1
ATOM 4799 O O . LEU B 1 212 ? 12.436 16.496 71.971 1.00 42.28 212 LEU B O 1
ATOM 4804 N N . LEU B 1 213 ? 13.894 14.824 71.573 1.00 26.21 213 LEU B N 1
ATOM 4805 C CA . LEU B 1 213 ? 13.746 14.858 70.127 1.00 26.79 213 LEU B CA 1
ATOM 4806 C C . LEU B 1 213 ? 12.698 13.846 69.669 1.00 40.63 213 LEU B C 1
ATOM 4807 O O . LEU B 1 213 ? 12.338 12.914 70.392 1.00 61.31 213 LEU B O 1
ATOM 4812 N N . LYS B 1 214 ? 12.209 14.041 68.443 1.00 48.84 214 LYS B N 1
ATOM 4813 C CA . LYS B 1 214 ? 11.199 13.155 67.859 1.00 49.67 214 LYS B CA 1
ATOM 4814 C C . LYS B 1 214 ? 11.887 12.002 67.127 1.00 60.85 214 LYS B C 1
ATOM 4815 O O . LYS B 1 214 ? 11.877 11.896 65.898 1.00 69.25 214 LYS B O 1
ATOM 4821 N N . HIS B 1 215 ? 12.493 11.123 67.920 1.00 63.16 215 HIS B N 1
ATOM 4822 C CA . HIS B 1 215 ? 13.211 9.965 67.394 1.00 61.70 215 HIS B CA 1
ATOM 4823 C C . HIS B 1 215 ? 12.297 9.071 66.559 1.00 57.89 215 HIS B C 1
ATOM 4824 O O . HIS B 1 215 ? 12.766 8.253 65.767 1.00 57.61 215 HIS B O 1
ATOM 4831 N N . ARG B 1 238 ? 34.140 13.181 65.570 1.00 88.21 240 ARG B N 1
ATOM 4832 C CA . ARG B 1 238 ? 33.525 14.027 66.585 1.00 79.67 240 ARG B CA 1
ATOM 4833 C C . ARG B 1 238 ? 32.571 15.033 65.945 1.00 86.41 240 ARG B C 1
ATOM 4834 O O . ARG B 1 238 ? 31.835 14.701 65.016 1.00 81.75 240 ARG B O 1
ATOM 4842 N N . ILE B 1 239 ? 32.592 16.266 66.450 1.00 93.56 241 ILE B N 1
ATOM 4843 C CA . ILE B 1 239 ? 31.728 17.329 65.952 1.00 81.96 241 ILE B CA 1
ATOM 4844 C C . ILE B 1 239 ? 32.575 18.364 65.226 1.00 79.53 241 ILE B C 1
ATOM 4845 O O . ILE B 1 239 ? 33.805 18.250 65.173 1.00 77.96 241 ILE B O 1
ATOM 4850 N N . ALA B 1 240 ? 31.926 19.380 64.665 1.00 74.31 242 ALA B N 1
ATOM 4851 C CA . ALA B 1 240 ? 32.602 20.453 63.952 1.00 67.84 242 ALA B CA 1
ATOM 4852 C C . ALA B 1 240 ? 32.523 21.741 64.759 1.00 61.20 242 ALA B C 1
ATOM 4853 O O . ALA B 1 240 ? 31.513 22.013 65.416 1.00 58.65 242 ALA B O 1
ATOM 4855 N N . VAL B 1 241 ? 33.594 22.529 64.707 1.00 56.33 243 VAL B N 1
ATOM 4856 C CA . VAL B 1 241 ? 33.674 23.809 65.399 1.00 52.39 243 VAL B CA 1
ATOM 4857 C C . VAL B 1 241 ? 33.729 24.918 64.358 1.00 53.69 243 VAL B C 1
ATOM 4858 O O . VAL B 1 241 ? 34.416 24.795 63.337 1.00 58.20 243 VAL B O 1
ATOM 4862 N N . GLY B 1 242 ? 32.991 25.992 64.608 1.00 48.71 244 GLY B N 1
ATOM 4863 C CA . GLY B 1 242 ? 32.971 27.125 63.707 1.00 50.64 244 GLY B CA 1
ATOM 4864 C C . GLY B 1 242 ? 33.225 28.422 64.445 1.00 48.43 244 GLY B C 1
ATOM 4865 O O . GLY B 1 242 ? 32.905 28.566 65.625 1.00 57.94 244 GLY B O 1
ATOM 4866 N N . LEU B 1 243 ? 33.816 29.372 63.725 1.00 49.29 245 LEU B N 1
ATOM 4867 C CA . LEU B 1 243 ? 34.081 30.707 64.248 1.00 53.03 245 LEU B CA 1
ATOM 4868 C C . LEU B 1 243 ? 33.454 31.722 63.306 1.00 49.90 245 LEU B C 1
ATOM 4869 O O . LEU B 1 243 ? 33.838 31.804 62.135 1.00 57.40 245 LEU B O 1
ATOM 4874 N N . PHE B 1 244 ? 32.492 32.485 63.813 1.00 46.98 246 PHE B N 1
ATOM 4875 C CA . PHE B 1 244 ? 31.765 33.467 63.027 1.00 40.40 246 PHE B CA 1
ATOM 4876 C C . PHE B 1 244 ? 31.907 34.845 63.660 1.00 50.85 246 PHE B C 1
ATOM 4877 O O . PHE B 1 244 ? 32.337 34.991 64.806 1.00 60.14 246 PHE B O 1
ATOM 4885 N N . LYS B 1 245 ? 31.535 35.866 62.890 1.00 53.18 247 LYS B N 1
ATOM 4886 C CA . LYS B 1 245 ? 31.656 37.250 63.320 1.00 51.07 247 LYS B CA 1
ATOM 4887 C C . LYS B 1 245 ? 30.444 38.035 62.845 1.00 57.62 247 LYS B C 1
ATOM 4888 O O . LYS B 1 245 ? 29.996 37.872 61.706 1.00 52.41 247 LYS B O 1
ATOM 4894 N N . PHE B 1 246 ? 29.915 38.881 63.726 1.00 55.03 248 PHE B N 1
ATOM 4895 C CA . PHE B 1 246 ? 28.799 39.769 63.411 1.00 50.59 248 PHE B CA 1
ATOM 4896 C C . PHE B 1 246 ? 29.341 41.188 63.303 1.00 52.32 248 PHE B C 1
ATOM 4897 O O . PHE B 1 246 ? 29.707 41.796 64.315 1.00 60.47 248 PHE B O 1
ATOM 4905 N N . THR B 1 247 ? 29.392 41.711 62.081 1.00 58.44 249 THR B N 1
ATOM 4906 C CA . THR B 1 247 ? 29.938 43.039 61.851 1.00 50.41 249 THR B CA 1
ATOM 4907 C C . THR B 1 247 ? 29.003 44.110 62.411 1.00 49.32 249 THR B C 1
ATOM 4908 O O . THR B 1 247 ? 27.817 43.876 62.657 1.00 58.64 249 THR B O 1
ATOM 4912 N N . LYS B 1 248 ? 29.574 45.299 62.626 1.00 58.17 250 LYS B N 1
ATOM 4913 C CA . LYS B 1 248 ? 28.812 46.463 63.077 1.00 58.59 250 LYS B CA 1
ATOM 4914 C C . LYS B 1 248 ? 27.521 46.651 62.289 1.00 74.15 250 LYS B C 1
ATOM 4915 O O . LYS B 1 248 ? 26.487 47.019 62.863 1.00 73.84 250 LYS B O 1
ATOM 4921 N N . GLU B 1 249 ? 27.558 46.389 60.979 1.00 83.09 251 GLU B N 1
ATOM 4922 C CA . GLU B 1 249 ? 26.391 46.586 60.134 1.00 78.08 251 GLU B CA 1
ATOM 4923 C C . GLU B 1 249 ? 25.375 45.465 60.299 1.00 74.47 251 GLU B C 1
ATOM 4924 O O . GLU B 1 249 ? 24.173 45.694 60.128 1.00 76.09 251 GLU B O 1
ATOM 4930 N N . GLN B 1 250 ? 25.834 44.255 60.630 1.00 67.64 252 GLN B N 1
ATOM 4931 C CA . GLN B 1 250 ? 24.906 43.155 60.868 1.00 63.05 252 GLN B CA 1
ATOM 4932 C C . GLN B 1 250 ? 24.211 43.310 62.215 1.00 62.79 252 GLN B C 1
ATOM 4933 O O . GLN B 1 250 ? 23.038 42.944 62.364 1.00 60.53 252 GLN B O 1
ATOM 4939 N N . LEU B 1 251 ? 24.919 43.846 63.208 1.00 50.03 253 LEU B N 1
ATOM 4940 C CA . LEU B 1 251 ? 24.297 44.172 64.483 1.00 44.94 253 LEU B CA 1
ATOM 4941 C C . LEU B 1 251 ? 23.483 45.456 64.422 1.00 61.55 253 LEU B C 1
ATOM 4942 O O . LEU B 1 251 ? 22.802 45.786 65.400 1.00 63.23 253 LEU B O 1
ATOM 4947 N N . GLN B 1 252 ? 23.540 46.186 63.307 1.00 67.88 254 GLN B N 1
ATOM 4948 C CA . GLN B 1 252 ? 22.669 47.335 63.098 1.00 69.36 254 GLN B CA 1
ATOM 4949 C C . GLN B 1 252 ? 21.336 46.929 62.487 1.00 59.35 254 GLN B C 1
ATOM 4950 O O . GLN B 1 252 ? 20.294 47.492 62.841 1.00 58.96 254 GLN B O 1
ATOM 4956 N N . ALA B 1 253 ? 21.351 45.955 61.573 1.00 64.25 255 ALA B N 1
ATOM 4957 C CA . ALA B 1 253 ? 20.112 45.434 61.009 1.00 56.92 255 ALA B CA 1
ATOM 4958 C C . ALA B 1 253 ? 19.292 44.668 62.037 1.00 55.00 255 ALA B C 1
ATOM 4959 O O . ALA B 1 253 ? 18.091 44.465 61.828 1.00 53.30 255 ALA B O 1
ATOM 4961 N N . LEU B 1 254 ? 19.911 44.239 63.138 1.00 58.60 256 LEU B N 1
ATOM 4962 C CA . LEU B 1 254 ? 19.177 43.535 64.183 1.00 45.72 256 LEU B CA 1
ATOM 4963 C C . LEU B 1 254 ? 18.394 44.507 65.057 1.00 57.51 256 LEU B C 1
ATOM 4964 O O . LEU B 1 254 ? 17.186 44.335 65.260 1.00 49.98 256 LEU B O 1
ATOM 4969 N N . LYS B 1 255 ? 19.061 45.540 65.580 1.00 58.45 257 LYS B N 1
ATOM 4970 C CA . LYS B 1 255 ? 18.343 46.590 66.293 1.00 59.36 257 LYS B CA 1
ATOM 4971 C C . LYS B 1 255 ? 17.419 47.378 65.375 1.00 52.18 257 LYS B C 1
ATOM 4972 O O . LYS B 1 255 ? 16.561 48.116 65.870 1.00 57.64 257 LYS B O 1
ATOM 4978 N N . SER B 1 256 ? 17.574 47.240 64.056 1.00 55.28 258 SER B N 1
ATOM 4979 C CA . SER B 1 256 ? 16.627 47.818 63.112 1.00 59.31 258 SER B CA 1
ATOM 4980 C C . SER B 1 256 ? 15.333 47.021 63.030 1.00 57.75 258 SER B C 1
ATOM 4981 O O . SER B 1 256 ? 14.339 47.529 62.500 1.00 47.37 258 SER B O 1
ATOM 4984 N N . GLN B 1 257 ? 15.332 45.784 63.525 1.00 55.62 259 GLN B N 1
ATOM 4985 C CA . GLN B 1 257 ? 14.117 44.999 63.699 1.00 56.04 259 GLN B CA 1
ATOM 4986 C C . GLN B 1 257 ? 13.799 44.781 65.173 1.00 46.38 259 GLN B C 1
ATOM 4987 O O . GLN B 1 257 ? 13.077 43.840 65.520 1.00 39.90 259 GLN B O 1
ATOM 4993 N N . ALA B 1 258 ? 14.328 45.640 66.048 1.00 45.50 260 ALA B N 1
ATOM 4994 C CA . ALA B 1 258 ? 14.183 45.424 67.482 1.00 52.53 260 ALA B CA 1
ATOM 4995 C C . ALA B 1 258 ? 12.747 45.635 67.938 1.00 49.10 260 ALA B C 1
ATOM 4996 O O . ALA B 1 258 ? 12.258 44.920 68.820 1.00 50.33 260 ALA B O 1
ATOM 4998 N N . THR B 1 259 ? 12.055 46.598 67.339 1.00 53.34 261 THR B N 1
ATOM 4999 C CA . THR B 1 259 ? 10.718 46.958 67.776 1.00 46.65 261 THR B CA 1
ATOM 5000 C C . THR B 1 259 ? 9.717 45.855 67.434 1.00 42.07 261 THR B C 1
ATOM 5001 O O . THR B 1 259 ? 9.932 45.032 66.539 1.00 51.56 261 THR B O 1
ATOM 5005 N N . ASP B 1 260 ? 8.613 45.846 68.175 1.00 52.95 262 ASP B N 1
ATOM 5006 C CA . ASP B 1 260 ? 7.553 44.861 67.999 1.00 57.62 262 ASP B CA 1
ATOM 5007 C C . ASP B 1 260 ? 6.328 45.504 67.353 1.00 51.55 262 ASP B C 1
ATOM 5008 O O . ASP B 1 260 ? 5.514 44.829 66.722 1.00 51.46 262 ASP B O 1
ATOM 5013 N N . ASN B 1 264 ? 5.940 50.006 70.254 1.00 62.65 266 ASN B N 1
ATOM 5014 C CA . ASN B 1 264 ? 5.484 49.101 71.303 1.00 66.03 266 ASN B CA 1
ATOM 5015 C C . ASN B 1 264 ? 6.608 48.820 72.294 1.00 72.22 266 ASN B C 1
ATOM 5016 O O . ASN B 1 264 ? 6.878 49.625 73.184 1.00 80.98 266 ASN B O 1
ATOM 5021 N N . THR B 1 265 ? 7.258 47.667 72.138 1.00 72.63 267 THR B N 1
ATOM 5022 C CA . THR B 1 265 ? 8.397 47.279 72.964 1.00 65.19 267 THR B CA 1
ATOM 5023 C C . THR B 1 265 ? 9.581 47.012 72.043 1.00 51.39 267 THR B C 1
ATOM 5024 O O . THR B 1 265 ? 9.550 46.072 71.242 1.00 51.21 267 THR B O 1
ATOM 5028 N N . THR B 1 266 ? 10.616 47.838 72.156 1.00 48.55 268 THR B N 1
ATOM 5029 C CA . THR B 1 266 ? 11.819 47.711 71.344 1.00 49.56 268 THR B CA 1
ATOM 5030 C C . THR B 1 266 ? 12.865 46.931 72.132 1.00 51.25 268 THR B C 1
ATOM 5031 O O . THR B 1 266 ? 13.309 47.378 73.194 1.00 30.88 268 THR B O 1
ATOM 5035 N N . TYR B 1 267 ? 13.254 45.769 71.612 1.00 56.35 269 TYR B N 1
ATOM 5036 C CA . TYR B 1 267 ? 14.163 44.887 72.326 1.00 42.83 269 TYR B CA 1
ATOM 5037 C C . TYR B 1 267 ? 15.612 45.329 72.128 1.00 43.58 269 TYR B C 1
ATOM 5038 O O . TYR B 1 267 ? 15.917 46.242 71.356 1.00 42.51 269 TYR B O 1
ATOM 5047 N N . SER B 1 268 ? 16.514 44.670 72.850 1.00 44.82 270 SER B N 1
ATOM 5048 C CA . SER B 1 268 ? 17.919 45.046 72.841 1.00 46.00 270 SER B CA 1
ATOM 5049 C C . SER B 1 268 ? 18.625 44.459 71.623 1.00 44.93 270 SER B C 1
ATOM 5050 O O . SER B 1 268 ? 18.013 43.844 70.746 1.00 56.17 270 SER B O 1
ATOM 5053 N N . SER B 1 269 ? 19.942 44.656 71.570 1.00 55.69 271 SER B N 1
ATOM 5054 C CA . SER B 1 269 ? 20.732 44.087 70.486 1.00 54.66 271 SER B CA 1
ATOM 5055 C C . SER B 1 269 ? 21.128 42.647 70.787 1.00 51.06 271 SER B C 1
ATOM 5056 O O . SER B 1 269 ? 21.079 41.786 69.900 1.00 54.77 271 SER B O 1
ATOM 5059 N N . TYR B 1 270 ? 21.515 42.368 72.034 1.00 37.51 272 TYR B N 1
ATOM 5060 C CA . TYR B 1 270 ? 21.894 41.012 72.413 1.00 39.02 272 TYR B CA 1
ATOM 5061 C C . TYR B 1 270 ? 20.692 40.077 72.429 1.00 49.66 272 TYR B C 1
ATOM 5062 O O . TYR B 1 270 ? 20.828 38.891 72.104 1.00 38.77 272 TYR B O 1
ATOM 5071 N N . GLU B 1 271 ? 19.511 40.592 72.788 1.00 49.13 273 GLU B N 1
ATOM 5072 C CA . GLU B 1 271 ? 18.320 39.751 72.861 1.00 50.54 273 GLU B CA 1
ATOM 5073 C C . GLU B 1 271 ? 17.900 39.240 71.490 1.00 43.29 273 GLU B C 1
ATOM 5074 O O . GLU B 1 271 ? 17.252 38.191 71.392 1.00 44.85 273 GLU B O 1
ATOM 5080 N N . MET B 1 272 ? 18.250 39.961 70.428 1.00 36.84 274 MET B N 1
ATOM 5081 C CA . MET B 1 272 ? 17.923 39.532 69.078 1.00 51.61 274 MET B CA 1
ATOM 5082 C C . MET B 1 272 ? 19.071 38.830 68.384 1.00 40.99 274 MET B C 1
ATOM 5083 O O . MET B 1 272 ? 18.836 38.058 67.452 1.00 43.35 274 MET B O 1
ATOM 5088 N N . LEU B 1 273 ? 20.307 39.093 68.802 1.00 41.58 275 LEU B N 1
ATOM 5089 C CA . LEU B 1 273 ? 21.409 38.225 68.413 1.00 38.40 275 LEU B CA 1
ATOM 5090 C C . LEU B 1 273 ? 21.216 36.836 69.009 1.00 38.27 275 LEU B C 1
ATOM 5091 O O . LEU B 1 273 ? 21.170 35.834 68.287 1.00 32.12 275 LEU B O 1
ATOM 5096 N N . SER B 1 274 ? 21.069 36.767 70.336 1.00 39.84 276 SER B N 1
ATOM 5097 C CA . SER B 1 274 ? 20.815 35.489 70.993 1.00 40.18 276 SER B CA 1
ATOM 5098 C C . SER B 1 274 ? 19.511 34.865 70.518 1.00 31.46 276 SER B C 1
ATOM 5099 O O . SER B 1 274 ? 19.360 33.638 70.560 1.00 25.93 276 SER B O 1
ATOM 5102 N N . GLY B 1 275 ? 18.558 35.686 70.068 1.00 28.60 277 GLY B N 1
ATOM 5103 C CA . GLY B 1 275 ? 17.368 35.149 69.434 1.00 37.37 277 GLY B CA 1
ATOM 5104 C C . GLY B 1 275 ? 17.601 34.722 68.002 1.00 37.26 277 GLY B C 1
ATOM 5105 O O . GLY B 1 275 ? 16.905 33.835 67.497 1.00 23.20 277 GLY B O 1
ATOM 5106 N N . HIS B 1 276 ? 18.577 35.341 67.330 1.00 40.67 278 HIS B N 1
ATOM 5107 C CA . HIS B 1 276 ? 18.937 34.954 65.971 1.00 21.17 278 HIS B CA 1
ATOM 5108 C C . HIS B 1 276 ? 19.711 33.643 65.941 1.00 37.64 278 HIS B C 1
ATOM 5109 O O . HIS B 1 276 ? 19.568 32.869 64.989 1.00 33.56 278 HIS B O 1
ATOM 5116 N N . ILE B 1 277 ? 20.522 33.375 66.967 1.00 36.57 279 ILE B N 1
ATOM 5117 C CA . ILE B 1 277 ? 21.287 32.133 67.005 1.00 33.95 279 ILE B CA 1
ATOM 5118 C C . ILE B 1 277 ? 20.385 30.952 67.339 1.00 24.38 279 ILE B C 1
ATOM 5119 O O . ILE B 1 277 ? 20.549 29.858 66.788 1.00 24.56 279 ILE B O 1
ATOM 5124 N N . TRP B 1 278 ? 19.420 31.154 68.239 1.00 23.38 280 TRP B N 1
ATOM 5125 C CA . TRP B 1 278 ? 18.545 30.064 68.660 1.00 25.93 280 TRP B CA 1
ATOM 5126 C C . TRP B 1 278 ? 17.789 29.478 67.475 1.00 28.45 280 TRP B C 1
ATOM 5127 O O . TRP B 1 278 ? 17.943 28.296 67.145 1.00 35.13 280 TRP B O 1
ATOM 5138 N N . ARG B 1 279 ? 16.957 30.295 66.826 1.00 25.21 281 ARG B N 1
ATOM 5139 C CA . ARG B 1 279 ? 16.164 29.799 65.707 1.00 29.26 281 ARG B CA 1
ATOM 5140 C C . ARG B 1 279 ? 17.043 29.353 64.546 1.00 29.31 281 ARG B C 1
ATOM 5141 O O . ARG B 1 279 ? 16.675 28.427 63.815 1.00 43.19 281 ARG B O 1
ATOM 5149 N N . SER B 1 280 ? 18.200 29.995 64.355 1.00 17.39 282 SER B N 1
ATOM 5150 C CA . SER B 1 280 ? 19.143 29.519 63.348 1.00 22.10 282 SER B CA 1
ATOM 5151 C C . SER B 1 280 ? 19.527 28.072 63.616 1.00 25.46 282 SER B C 1
ATOM 5152 O O . SER B 1 280 ? 19.552 27.242 62.701 1.00 37.51 282 SER B O 1
ATOM 5155 N N . MET B 1 281 ? 19.820 27.749 64.878 1.00 23.52 283 MET B N 1
ATOM 5156 C CA . MET B 1 281 ? 20.115 26.368 65.238 1.00 24.33 283 MET B CA 1
ATOM 5157 C C . MET B 1 281 ? 18.896 25.473 65.060 1.00 21.85 283 MET B C 1
ATOM 5158 O O . MET B 1 281 ? 19.039 24.295 64.717 1.00 21.21 283 MET B O 1
ATOM 5163 N N . CYS B 1 282 ? 17.695 26.012 65.281 1.00 19.51 284 CYS B N 1
ATOM 5164 C CA . CYS B 1 282 ? 16.487 25.218 65.087 1.00 23.40 284 CYS B CA 1
ATOM 5165 C C . CYS B 1 282 ? 16.277 24.869 63.618 1.00 26.40 284 CYS B C 1
ATOM 5166 O O . CYS B 1 282 ? 15.757 23.793 63.307 1.00 26.48 284 CYS B O 1
ATOM 5169 N N . LEU B 1 283 ? 16.679 25.756 62.706 1.00 28.86 285 LEU B N 1
ATOM 5170 C CA . LEU B 1 283 ? 16.591 25.453 61.283 1.00 31.06 285 LEU B CA 1
ATOM 5171 C C . LEU B 1 283 ? 17.809 24.685 60.790 1.00 39.54 285 LEU B C 1
ATOM 5172 O O . LEU B 1 283 ? 17.718 23.955 59.794 1.00 26.74 285 LEU B O 1
ATOM 5177 N N . ALA B 1 284 ? 18.951 24.837 61.465 1.00 28.33 286 ALA B N 1
ATOM 5178 C CA . ALA B 1 284 ? 20.157 24.122 61.068 1.00 23.84 286 ALA B CA 1
ATOM 5179 C C . ALA B 1 284 ? 20.080 22.639 61.395 1.00 37.14 286 ALA B C 1
ATOM 5180 O O . ALA B 1 284 ? 20.760 21.837 60.746 1.00 45.50 286 ALA B O 1
ATOM 5182 N N . ARG B 1 285 ? 19.270 22.259 62.380 1.00 34.00 287 ARG B N 1
ATOM 5183 C CA . ARG B 1 285 ? 19.111 20.867 62.769 1.00 34.05 287 ARG B CA 1
ATOM 5184 C C . ARG B 1 285 ? 17.887 20.215 62.142 1.00 33.56 287 ARG B C 1
ATOM 5185 O O . ARG B 1 285 ? 17.670 19.015 62.343 1.00 42.12 287 ARG B O 1
ATOM 5193 N N . GLY B 1 286 ? 17.088 20.967 61.394 1.00 30.70 288 GLY B N 1
ATOM 5194 C CA . GLY B 1 286 ? 15.909 20.406 60.759 1.00 47.39 288 GLY B CA 1
ATOM 5195 C C . GLY B 1 286 ? 14.852 19.938 61.734 1.00 39.52 288 GLY B C 1
ATOM 5196 O O . GLY B 1 286 ? 14.177 18.932 61.477 1.00 44.67 288 GLY B O 1
ATOM 5197 N N . LEU B 1 287 ? 14.691 20.642 62.850 1.00 36.40 289 LEU B N 1
ATOM 5198 C CA . LEU B 1 287 ? 13.732 20.228 63.863 1.00 33.78 289 LEU B CA 1
ATOM 5199 C C . LEU B 1 287 ? 12.308 20.461 63.379 1.00 33.20 289 LEU B C 1
ATOM 5200 O O . LEU B 1 287 ? 12.022 21.445 62.690 1.00 36.45 289 LEU B O 1
ATOM 5205 N N . ASP B 1 288 ? 11.416 19.541 63.739 1.00 39.41 290 ASP B N 1
ATOM 5206 C CA . ASP B 1 288 ? 10.009 19.684 63.392 1.00 36.11 290 ASP B CA 1
ATOM 5207 C C . ASP B 1 288 ? 9.444 20.963 63.997 1.00 28.78 290 ASP B C 1
ATOM 5208 O O . ASP B 1 288 ? 9.894 21.435 65.044 1.00 31.05 290 ASP B O 1
ATOM 5213 N N . ASP B 1 289 ? 8.445 21.532 63.321 1.00 35.64 291 ASP B N 1
ATOM 5214 C CA . ASP B 1 289 ? 7.903 22.813 63.756 1.00 40.59 291 ASP B CA 1
ATOM 5215 C C . ASP B 1 289 ? 7.195 22.723 65.102 1.00 35.97 291 ASP B C 1
ATOM 5216 O O . ASP B 1 289 ? 7.068 23.741 65.789 1.00 37.95 291 ASP B O 1
ATOM 5221 N N . ASP B 1 290 ? 6.741 21.538 65.500 1.00 35.12 292 ASP B N 1
ATOM 5222 C CA . ASP B 1 290 ? 6.131 21.347 66.808 1.00 31.28 292 ASP B CA 1
ATOM 5223 C C . ASP B 1 290 ? 7.126 20.856 67.851 1.00 48.44 292 ASP B C 1
ATOM 5224 O O . ASP B 1 290 ? 6.718 20.490 68.958 1.00 46.84 292 ASP B O 1
ATOM 5229 N N . GLN B 1 291 ? 8.416 20.838 67.524 1.00 35.60 293 GLN B N 1
ATOM 5230 C CA . GLN B 1 291 ? 9.429 20.389 68.470 1.00 39.43 293 GLN B CA 1
ATOM 5231 C C . GLN B 1 291 ? 9.637 21.441 69.552 1.00 33.40 293 GLN B C 1
ATOM 5232 O O . GLN B 1 291 ? 10.026 22.576 69.259 1.00 33.05 293 GLN B O 1
ATOM 5238 N N . GLU B 1 292 ? 9.374 21.066 70.799 1.00 42.92 294 GLU B N 1
ATOM 5239 C CA . GLU B 1 292 ? 9.724 21.927 71.918 1.00 38.19 294 GLU B CA 1
ATOM 5240 C C . GLU B 1 292 ? 11.240 21.978 72.064 1.00 28.15 294 GLU B C 1
ATOM 5241 O O . GLU B 1 292 ? 11.927 20.963 71.924 1.00 32.47 294 GLU B O 1
ATOM 5247 N N . THR B 1 293 ? 11.764 23.174 72.326 1.00 24.93 295 THR B N 1
ATOM 5248 C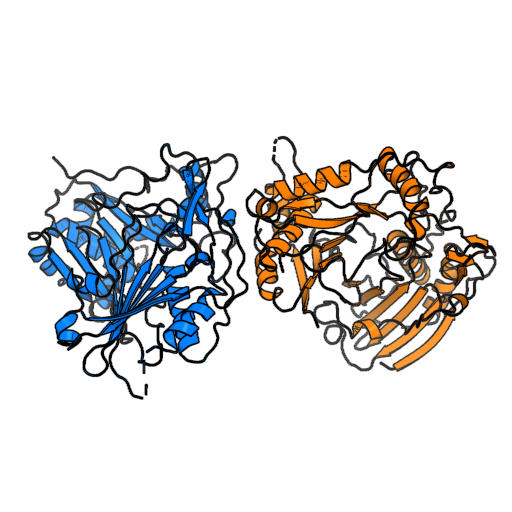 CA . THR B 1 293 ? 13.202 23.361 72.445 1.00 30.27 295 THR B CA 1
ATOM 5249 C C . THR B 1 293 ? 13.486 24.394 73.528 1.00 25.55 295 THR B C 1
ATOM 5250 O O . THR B 1 293 ? 12.677 25.293 73.777 1.00 22.33 295 THR B O 1
ATOM 5254 N N . LYS B 1 294 ? 14.650 24.259 74.162 1.00 22.22 296 LYS B N 1
ATOM 5255 C CA . LYS B 1 294 ? 14.971 24.980 75.387 1.00 27.18 296 LYS B CA 1
ATOM 5256 C C . LYS B 1 294 ? 16.325 25.664 75.259 1.00 33.86 296 LYS B C 1
ATOM 5257 O O . LYS B 1 294 ? 17.332 25.009 74.965 1.00 27.10 296 LYS B O 1
ATOM 5263 N N . LEU B 1 295 ? 16.348 26.973 75.498 1.00 26.32 297 LEU B N 1
ATOM 5264 C CA . LEU B 1 295 ? 17.567 27.769 75.437 1.00 30.80 297 LEU B CA 1
ATOM 5265 C C . LEU B 1 295 ? 18.081 28.021 76.849 1.00 29.56 297 LEU B C 1
ATOM 5266 O O . LEU B 1 295 ? 17.347 28.538 77.697 1.00 31.73 297 LEU B O 1
ATOM 5271 N N . TYR B 1 296 ? 19.340 27.665 77.095 1.00 28.97 298 TYR B N 1
ATOM 5272 C CA . TYR B 1 296 ? 19.947 27.770 78.422 1.00 15.73 298 TYR B CA 1
ATOM 5273 C C . TYR B 1 296 ? 20.806 29.029 78.473 1.00 18.07 298 TYR B C 1
ATOM 5274 O O . TYR B 1 296 ? 21.933 29.048 77.971 1.00 24.32 298 TYR B O 1
ATOM 5283 N N . ILE B 1 297 ? 20.273 30.081 79.092 1.00 25.19 299 ILE B N 1
ATOM 5284 C CA . ILE B 1 297 ? 20.984 31.342 79.265 1.00 26.52 299 ILE B CA 1
ATOM 5285 C C . ILE B 1 297 ? 21.629 31.363 80.643 1.00 28.72 299 ILE B C 1
ATOM 5286 O O . ILE B 1 297 ? 21.141 30.744 81.596 1.00 22.75 299 ILE B O 1
ATOM 5291 N N . ALA B 1 298 ? 22.744 32.081 80.746 1.00 44.37 300 ALA B N 1
ATOM 5292 C CA . ALA B 1 298 ? 23.455 32.292 82.001 1.00 37.21 300 ALA B CA 1
ATOM 5293 C C . ALA B 1 298 ? 23.219 33.735 82.435 1.00 34.24 300 ALA B C 1
ATOM 5294 O O . ALA B 1 298 ? 23.684 34.670 81.774 1.00 39.83 300 ALA B O 1
ATOM 5296 N N . THR B 1 299 ? 22.497 33.918 83.537 1.00 30.30 301 THR B N 1
ATOM 5297 C CA . THR B 1 299 ? 22.104 35.240 84.011 1.00 43.36 301 THR B CA 1
ATOM 5298 C C . THR B 1 299 ? 22.936 35.633 85.225 1.00 43.65 301 THR B C 1
ATOM 5299 O O . THR B 1 299 ? 23.038 34.868 86.190 1.00 31.70 301 THR B O 1
ATOM 5303 N N . ASP B 1 300 ? 23.520 36.829 85.173 1.00 57.96 302 ASP B N 1
ATOM 5304 C CA . ASP B 1 300 ? 24.310 37.354 86.281 1.00 48.44 302 ASP B CA 1
ATOM 5305 C C . ASP B 1 300 ? 23.385 37.978 87.320 1.00 38.65 302 ASP B C 1
ATOM 5306 O O . ASP B 1 300 ? 22.646 38.921 87.015 1.00 43.29 302 ASP B O 1
ATOM 5311 N N . GLY B 1 301 ? 23.403 37.439 88.535 1.00 25.10 303 GLY B N 1
ATOM 5312 C CA . GLY B 1 301 ? 22.535 37.907 89.605 1.00 27.08 303 GLY B CA 1
ATOM 5313 C C . GLY B 1 301 ? 23.068 38.924 90.601 1.00 40.70 303 GLY B C 1
ATOM 5314 O O . GLY B 1 301 ? 22.374 39.268 91.557 1.00 38.41 303 GLY B O 1
ATOM 5315 N N . ARG B 1 302 ? 24.286 39.408 90.392 1.00 43.08 304 ARG B N 1
ATOM 5316 C CA . ARG B 1 302 ? 24.887 40.363 91.323 1.00 33.88 304 ARG B CA 1
ATOM 5317 C C . ARG B 1 302 ? 24.131 41.689 91.454 1.00 39.15 304 ARG B C 1
ATOM 5318 O O . ARG B 1 302 ? 23.982 42.213 92.558 1.00 38.94 304 ARG B O 1
ATOM 5326 N N . ALA B 1 303 ? 23.656 42.228 90.336 1.00 49.81 305 ALA B N 1
ATOM 5327 C CA . ALA B 1 303 ? 22.932 43.500 90.344 1.00 46.48 305 ALA B CA 1
ATOM 5328 C C . ALA B 1 303 ? 21.416 43.344 90.472 1.00 42.69 305 ALA B C 1
ATOM 5329 O O . ALA B 1 303 ? 20.683 44.332 90.502 1.00 48.86 305 ALA B O 1
ATOM 5331 N N . ARG B 1 304 ? 20.954 42.101 90.547 1.00 41.28 306 ARG B N 1
ATOM 5332 C CA . ARG B 1 304 ? 19.530 41.806 90.635 1.00 48.71 306 ARG B CA 1
ATOM 5333 C C . ARG B 1 304 ? 19.084 41.319 92.006 1.00 58.31 306 ARG B C 1
ATOM 5334 O O . ARG B 1 304 ? 17.877 41.325 92.277 1.00 54.31 306 ARG B O 1
ATOM 5342 N N . VAL B 1 305 ? 20.012 40.891 92.866 1.00 54.07 307 VAL B N 1
ATOM 5343 C CA . VAL B 1 305 ? 19.659 40.582 94.244 1.00 45.88 307 VAL B CA 1
ATOM 5344 C C . VAL B 1 305 ? 19.395 41.882 94.997 1.00 41.87 307 VAL B C 1
ATOM 5345 O O . VAL B 1 305 ? 19.914 42.953 94.642 1.00 34.68 307 VAL B O 1
ATOM 5349 N N . VAL B 1 306 ? 18.553 41.802 96.021 1.00 44.11 308 VAL B N 1
ATOM 5350 C CA . VAL B 1 306 ? 18.201 42.942 96.856 1.00 50.19 308 VAL B CA 1
ATOM 5351 C C . VAL B 1 306 ? 18.522 42.572 98.298 1.00 48.70 308 VAL B C 1
ATOM 5352 O O . VAL B 1 306 ? 17.894 41.669 98.857 1.00 51.65 308 VAL B O 1
ATOM 5356 N N . PRO B 1 307 ? 19.498 43.227 98.944 1.00 34.21 309 PRO B N 1
ATOM 5357 C CA . PRO B 1 307 ? 20.338 44.283 98.365 1.00 45.72 309 PRO B CA 1
ATOM 5358 C C . PRO B 1 307 ? 21.426 43.721 97.449 1.00 37.82 309 PRO B C 1
ATOM 5359 O O . PRO B 1 307 ? 21.773 42.549 97.591 1.00 44.06 309 PRO B O 1
ATOM 5363 N N . PRO B 1 308 ? 21.955 44.540 96.538 1.00 33.99 310 PRO B N 1
ATOM 5364 C CA . PRO B 1 308 ? 22.932 44.030 95.569 1.00 44.17 310 PRO B CA 1
ATOM 5365 C C . PRO B 1 308 ? 24.203 43.534 96.244 1.00 47.55 310 PRO B C 1
ATOM 5366 O O . PRO B 1 308 ? 24.515 43.879 97.387 1.00 35.40 310 PRO B O 1
ATOM 5370 N N . LEU B 1 309 ? 24.939 42.701 95.511 1.00 47.23 311 LEU B N 1
ATOM 5371 C CA . LEU B 1 309 ? 26.185 42.148 96.009 1.00 23.51 311 LEU B CA 1
ATOM 5372 C C . LEU B 1 309 ? 27.278 43.215 96.002 1.00 24.37 311 LEU B C 1
ATOM 5373 O O . LEU B 1 309 ? 27.206 44.188 95.248 1.00 25.23 311 LEU B O 1
ATOM 5378 N N . PRO B 1 310 ? 28.299 43.058 96.843 1.00 35.99 312 PRO B N 1
ATOM 5379 C CA . PRO B 1 310 ? 29.394 44.033 96.861 1.00 39.10 312 PRO B CA 1
ATOM 5380 C C . PRO B 1 310 ? 30.197 44.001 95.570 1.00 28.94 312 PRO B C 1
ATOM 5381 O O . PRO B 1 310 ? 30.217 43.012 94.834 1.00 34.98 312 PRO B O 1
ATOM 5385 N N . LYS B 1 311 ? 30.870 45.116 95.302 1.00 29.94 313 LYS B N 1
ATOM 5386 C CA . LYS B 1 311 ? 31.772 45.179 94.163 1.00 37.30 313 LYS B CA 1
ATOM 5387 C C . LYS B 1 311 ? 32.969 44.267 94.400 1.00 43.72 313 LYS B C 1
ATOM 5388 O O . LYS B 1 311 ? 33.473 44.159 95.522 1.00 44.66 313 LYS B O 1
ATOM 5394 N N . HIS B 1 312 ? 33.412 43.601 93.331 1.00 51.75 314 HIS B N 1
ATOM 5395 C CA . HIS B 1 312 ? 34.490 42.612 93.390 1.00 54.45 314 HIS B CA 1
ATOM 5396 C C . HIS B 1 312 ? 34.125 41.427 94.282 1.00 42.82 314 HIS B C 1
ATOM 5397 O O . HIS B 1 312 ? 34.985 40.857 94.959 1.00 41.13 314 HIS B O 1
ATOM 5404 N N . TYR B 1 313 ? 32.848 41.051 94.291 1.00 36.46 315 TYR B N 1
ATOM 5405 C CA . TYR B 1 313 ? 32.425 39.845 94.990 1.00 29.14 315 TYR B CA 1
ATOM 5406 C C . TYR B 1 313 ? 33.066 38.625 94.343 1.00 34.49 315 TYR B C 1
ATOM 5407 O O . TYR B 1 313 ? 32.920 38.401 93.137 1.00 41.75 315 TYR B O 1
ATOM 5416 N N . PHE B 1 314 ? 33.782 37.840 95.144 1.00 41.51 316 PHE B N 1
ATOM 5417 C CA . PHE B 1 314 ? 34.562 36.711 94.650 1.00 39.83 316 PHE B CA 1
ATOM 5418 C C . PHE B 1 314 ? 33.771 35.425 94.865 1.00 40.84 316 PHE B C 1
ATOM 5419 O O . PHE B 1 314 ? 33.547 35.007 96.006 1.00 49.18 316 PHE B O 1
ATOM 5427 N N . GLY B 1 315 ? 33.365 34.799 93.774 1.00 41.84 317 GLY B N 1
ATOM 5428 C CA . GLY B 1 315 ? 32.597 33.574 93.830 1.00 40.47 317 GLY B CA 1
ATOM 5429 C C . GLY B 1 315 ? 31.693 33.477 92.618 1.00 48.06 317 GLY B C 1
ATOM 5430 O O . GLY B 1 315 ? 31.782 34.274 91.689 1.00 62.54 317 GLY B O 1
ATOM 5431 N N . ASN B 1 316 ? 30.821 32.475 92.645 1.00 48.14 318 ASN B N 1
ATOM 5432 C CA . ASN B 1 316 ? 29.839 32.307 91.587 1.00 37.89 318 ASN B CA 1
ATOM 5433 C C . ASN B 1 316 ? 28.579 33.107 91.909 1.00 36.24 318 ASN B C 1
ATOM 5434 O O . ASN B 1 316 ? 28.369 33.560 93.035 1.00 57.08 318 ASN B O 1
ATOM 5439 N N . VAL B 1 317 ? 27.730 33.274 90.896 1.00 57.78 319 VAL B N 1
ATOM 5440 C CA . VAL B 1 317 ? 26.613 34.208 90.984 1.00 45.75 319 VAL B CA 1
ATOM 5441 C C . VAL B 1 317 ? 25.620 33.926 89.861 1.00 33.51 319 VAL B C 1
ATOM 5442 O O . VAL B 1 317 ? 24.467 34.368 89.901 1.00 34.65 319 VAL B O 1
ATOM 5446 N N . ILE B 1 318 ? 26.053 33.165 88.864 1.00 41.64 320 ILE B N 1
ATOM 5447 C CA . ILE B 1 318 ? 25.265 32.970 87.652 1.00 37.18 320 ILE B CA 1
ATOM 5448 C C . ILE B 1 318 ? 24.111 32.013 87.931 1.00 32.02 320 ILE B C 1
ATOM 5449 O O . ILE B 1 318 ? 24.325 30.835 88.238 1.00 31.40 320 ILE B O 1
ATOM 5454 N N . PHE B 1 319 ? 22.884 32.519 87.817 1.00 26.52 321 PHE B N 1
ATOM 5455 C CA . PHE B 1 319 ? 21.678 31.709 87.919 1.00 29.42 321 PHE B CA 1
ATOM 5456 C C . PHE B 1 319 ? 21.212 31.311 86.523 1.00 32.38 321 PHE B C 1
ATOM 5457 O O . PHE B 1 319 ? 21.236 32.123 85.594 1.00 31.44 321 PHE B O 1
ATOM 5465 N N . THR B 1 320 ? 20.777 30.061 86.384 1.00 29.17 322 THR B N 1
ATOM 5466 C CA . THR B 1 320 ? 20.375 29.538 85.085 1.00 20.91 322 THR B CA 1
ATOM 5467 C C . THR B 1 320 ? 19.006 30.080 84.692 1.00 31.15 322 THR B C 1
ATOM 5468 O O . THR B 1 320 ? 18.050 30.007 85.471 1.00 44.96 322 THR B O 1
ATOM 5472 N N . CYS B 1 321 ? 18.916 30.625 83.480 1.00 30.35 323 CYS B N 1
ATOM 5473 C CA . CYS B 1 321 ? 17.670 31.127 82.915 1.00 22.91 323 CYS B CA 1
ATOM 5474 C C . CYS B 1 321 ? 17.381 30.371 81.627 1.00 33.99 323 CYS B C 1
ATOM 5475 O O . CYS B 1 321 ? 18.272 30.212 80.786 1.00 31.48 323 CYS B O 1
ATOM 5478 N N . THR B 1 322 ? 16.144 29.902 81.473 1.00 40.87 324 THR B N 1
ATOM 5479 C CA . THR B 1 322 ? 15.770 29.054 80.341 1.00 25.10 324 THR B CA 1
ATOM 5480 C C . THR B 1 322 ? 14.454 29.503 79.721 1.00 21.33 324 THR B C 1
ATOM 5481 O O . THR B 1 322 ? 13.373 29.118 80.202 1.00 27.51 324 THR B O 1
ATOM 5485 N N . PRO B 1 323 ? 14.494 30.303 78.660 1.00 18.76 325 PRO B N 1
ATOM 5486 C CA . PRO B 1 323 ? 13.290 30.495 77.848 1.00 18.40 325 PRO B CA 1
ATOM 5487 C C . PRO B 1 323 ? 12.964 29.229 77.071 1.00 14.53 325 PRO B C 1
ATOM 5488 O O . PRO B 1 323 ? 13.847 28.442 76.721 1.00 26.47 325 PRO B O 1
ATOM 5492 N N . MET B 1 324 ? 11.674 29.031 76.810 1.00 12.67 326 MET B N 1
ATOM 5493 C CA . MET B 1 324 ? 11.204 27.841 76.115 1.00 18.94 326 MET B CA 1
ATOM 5494 C C . MET B 1 324 ? 10.164 28.233 75.079 1.00 27.42 326 MET B C 1
ATOM 5495 O O . MET B 1 324 ? 9.320 29.097 75.333 1.00 38.60 326 MET B O 1
ATOM 5500 N N . ALA B 1 325 ? 10.227 27.594 73.914 1.00 19.88 327 ALA B N 1
ATOM 5501 C CA . ALA B 1 325 ? 9.270 27.859 72.849 1.00 22.60 327 ALA B CA 1
ATOM 5502 C C . ALA B 1 325 ? 9.281 26.689 71.876 1.00 15.48 327 ALA B C 1
ATOM 5503 O O . ALA B 1 325 ? 10.112 25.783 71.970 1.00 23.53 327 ALA B O 1
ATOM 5505 N N . LEU B 1 326 ? 8.338 26.722 70.938 1.00 20.96 328 LEU B N 1
ATOM 5506 C CA . LEU B 1 326 ? 8.274 25.738 69.868 1.00 28.83 328 LEU B CA 1
ATOM 5507 C C . LEU B 1 326 ? 9.128 26.197 68.692 1.00 24.48 328 LEU B C 1
ATOM 5508 O O . LEU B 1 326 ? 9.186 27.391 68.381 1.00 23.80 328 LEU B O 1
ATOM 5513 N N . ALA B 1 327 ? 9.793 25.237 68.044 1.00 25.87 329 ALA B N 1
ATOM 5514 C CA . ALA B 1 327 ? 10.703 25.574 66.952 1.00 28.61 329 ALA B CA 1
ATOM 5515 C C . ALA B 1 327 ? 9.974 26.285 65.820 1.00 32.75 329 ALA B C 1
ATOM 5516 O O . ALA B 1 327 ? 10.493 27.250 65.246 1.00 21.53 329 ALA B O 1
ATOM 5518 N N . GLY B 1 328 ? 8.764 25.830 65.494 1.00 38.83 330 GLY B N 1
ATOM 5519 C CA . GLY B 1 328 ? 7.990 26.420 64.415 1.00 41.46 330 GLY B CA 1
ATOM 5520 C C . GLY B 1 328 ? 7.454 27.805 64.700 1.00 38.45 330 GLY B C 1
ATOM 5521 O O . GLY B 1 328 ? 6.854 28.411 63.807 1.00 41.21 330 GLY B O 1
ATOM 5522 N N . ASP B 1 329 ? 7.634 28.312 65.916 1.00 38.81 331 ASP B N 1
ATOM 5523 C CA . ASP B 1 329 ? 7.285 29.692 66.224 1.00 40.29 331 ASP B CA 1
ATOM 5524 C C . ASP B 1 329 ? 8.480 30.627 66.165 1.00 32.32 331 ASP B C 1
ATOM 5525 O O . ASP B 1 329 ? 8.327 31.788 65.772 1.00 29.52 331 ASP B O 1
ATOM 5530 N N . LEU B 1 330 ? 9.666 30.146 66.539 1.00 29.29 332 LEU B N 1
ATOM 5531 C CA . LEU B 1 330 ? 10.869 30.956 66.412 1.00 32.27 332 LEU B CA 1
ATOM 5532 C C . LEU B 1 330 ? 11.241 31.213 64.959 1.00 32.10 332 LEU B C 1
ATOM 5533 O O . LEU B 1 330 ? 11.915 32.206 64.675 1.00 33.84 332 LEU B O 1
ATOM 5538 N N . VAL B 1 331 ? 10.806 30.354 64.035 1.00 37.55 333 VAL B N 1
ATOM 5539 C CA . VAL B 1 331 ? 11.240 30.436 62.644 1.00 42.70 333 VAL B CA 1
ATOM 5540 C C . VAL B 1 331 ? 10.141 31.014 61.759 1.00 41.43 333 VAL B C 1
ATOM 5541 O O . VAL B 1 331 ? 10.428 31.615 60.718 1.00 44.44 333 VAL B O 1
ATOM 5545 N N . SER B 1 332 ? 8.880 30.846 62.159 1.00 50.51 334 SER B N 1
ATOM 5546 C CA . SER B 1 332 ? 7.769 31.337 61.350 1.00 50.00 334 SER B CA 1
ATOM 5547 C C . SER B 1 332 ? 7.404 32.778 61.666 1.00 51.03 334 SER B C 1
ATOM 5548 O O . SER B 1 332 ? 6.939 33.502 60.778 1.00 68.87 334 SER B O 1
ATOM 5551 N N . ARG B 1 333 ? 7.593 33.204 62.899 1.00 39.73 335 ARG B N 1
ATOM 5552 C CA . ARG B 1 333 ? 7.291 34.561 63.319 1.00 44.36 335 ARG B CA 1
ATOM 5553 C C . ARG B 1 333 ? 8.530 35.437 63.194 1.00 47.92 335 ARG B C 1
ATOM 5554 O O . ARG B 1 333 ? 9.645 34.929 63.034 1.00 47.20 335 ARG B O 1
ATOM 5562 N N . PRO B 1 334 ? 8.370 36.761 63.228 1.00 45.85 336 PRO B N 1
ATOM 5563 C CA . PRO B 1 334 ? 9.532 37.650 63.089 1.00 42.16 336 PRO B CA 1
ATOM 5564 C C . PRO B 1 334 ? 10.584 37.408 64.163 1.00 43.32 336 PRO B C 1
ATOM 5565 O O . PRO B 1 334 ? 10.372 36.711 65.159 1.00 48.69 336 PRO B O 1
ATOM 5569 N N . LEU B 1 335 ? 11.750 38.017 63.940 1.00 41.11 337 LEU B N 1
ATOM 5570 C CA . LEU B 1 335 ? 12.884 37.846 64.839 1.00 33.68 337 LEU B CA 1
ATOM 5571 C C . LEU B 1 335 ? 12.630 38.428 66.224 1.00 46.19 337 LEU B C 1
ATOM 5572 O O . LEU B 1 335 ? 13.305 38.030 67.178 1.00 49.54 337 LEU B O 1
ATOM 5577 N N . TYR B 1 336 ? 11.679 39.355 66.362 1.00 51.53 338 TYR B N 1
ATOM 5578 C CA . TYR B 1 336 ? 11.371 39.911 67.675 1.00 43.50 338 TYR B CA 1
ATOM 5579 C C . TYR B 1 336 ? 10.527 38.976 68.531 1.00 35.74 338 TYR B C 1
ATOM 5580 O O . TYR B 1 336 ? 10.196 39.331 69.666 1.00 39.97 338 TYR B O 1
ATOM 5589 N N . TYR B 1 337 ? 10.168 37.800 68.018 1.00 43.86 339 TYR B N 1
ATOM 5590 C CA . TYR B 1 337 ? 9.471 36.821 68.840 1.00 43.14 339 TYR B CA 1
ATOM 5591 C C . TYR B 1 337 ? 10.445 36.079 69.748 1.00 40.03 339 TYR B C 1
ATOM 5592 O O . TYR B 1 337 ? 10.180 35.902 70.942 1.00 36.48 339 TYR B O 1
ATOM 5601 N N . ALA B 1 338 ? 11.574 35.629 69.194 1.00 37.32 340 ALA B N 1
ATOM 5602 C CA . ALA B 1 338 ? 12.594 34.986 70.016 1.00 29.63 340 ALA B CA 1
ATOM 5603 C C . ALA B 1 338 ? 13.122 35.944 71.074 1.00 42.47 340 ALA B C 1
ATOM 5604 O O . ALA B 1 338 ? 13.371 35.545 72.218 1.00 34.65 340 ALA B O 1
ATOM 5606 N N . ALA B 1 339 ? 13.295 37.218 70.711 1.00 45.46 341 ALA B N 1
ATOM 5607 C CA . ALA B 1 339 ? 13.656 38.222 71.704 1.00 45.53 341 ALA B CA 1
ATOM 5608 C C . ALA B 1 339 ? 12.553 38.382 72.741 1.00 39.37 341 ALA B C 1
ATOM 5609 O O . ALA B 1 339 ? 12.831 38.557 73.932 1.00 41.72 341 ALA B O 1
ATOM 5611 N N . SER B 1 340 ? 11.291 38.317 72.305 1.00 48.98 342 SER B N 1
ATOM 5612 C CA . SER B 1 340 ? 10.174 38.384 73.242 1.00 37.33 342 SER B CA 1
ATOM 5613 C C . SER B 1 340 ? 10.231 37.242 74.247 1.00 42.80 342 SER B C 1
ATOM 5614 O O . SER B 1 340 ? 9.962 37.437 75.438 1.00 48.91 342 SER B O 1
ATOM 5617 N N . VAL B 1 341 ? 10.590 36.042 73.787 1.00 32.83 343 VAL B N 1
ATOM 5618 C CA . VAL B 1 341 ? 10.699 34.904 74.692 1.00 36.35 343 VAL B CA 1
ATOM 5619 C C . VAL B 1 341 ? 11.908 35.062 75.608 1.00 43.06 343 VAL B C 1
ATOM 5620 O O . VAL B 1 341 ? 11.832 34.788 76.812 1.00 40.68 343 VAL B O 1
ATOM 5624 N N . ILE B 1 342 ? 13.037 35.516 75.057 1.00 42.55 344 ILE B N 1
ATOM 5625 C CA . ILE B 1 342 ? 14.249 35.677 75.858 1.00 25.43 344 ILE B CA 1
ATOM 5626 C C . ILE B 1 342 ? 14.091 36.822 76.851 1.00 33.34 344 ILE B C 1
ATOM 5627 O O . ILE B 1 342 ? 14.487 36.708 78.018 1.00 40.41 344 ILE B O 1
ATOM 5632 N N . HIS B 1 343 ? 13.514 37.942 76.407 1.00 38.52 345 HIS B N 1
ATOM 5633 C CA . HIS B 1 343 ? 13.355 39.095 77.288 1.00 38.38 345 HIS B CA 1
ATOM 5634 C C . HIS B 1 343 ? 12.441 38.773 78.464 1.00 51.01 345 HIS B C 1
ATOM 5635 O O . HIS B 1 343 ? 12.687 39.221 79.591 1.00 50.54 345 HIS B O 1
ATOM 5642 N N . ASP B 1 344 ? 11.387 37.990 78.226 1.00 42.55 346 ASP B N 1
ATOM 5643 C CA . ASP B 1 344 ? 10.454 37.663 79.299 1.00 45.64 346 ASP B CA 1
ATOM 5644 C C . ASP B 1 344 ? 11.069 36.684 80.293 1.00 44.45 346 ASP B C 1
ATOM 5645 O O . ASP B 1 344 ? 10.808 36.770 81.498 1.00 36.27 346 ASP B O 1
ATOM 5650 N N . ALA B 1 345 ? 11.886 35.745 79.807 1.00 42.50 347 ALA B N 1
ATOM 5651 C CA . ALA B 1 345 ? 12.492 34.762 80.700 1.00 36.22 347 ALA B CA 1
ATOM 5652 C C . ALA B 1 345 ? 13.524 35.408 81.615 1.00 50.92 347 ALA B C 1
ATOM 5653 O O . ALA B 1 345 ? 13.589 35.092 82.809 1.00 48.13 347 ALA B O 1
ATOM 5655 N N . VAL B 1 346 ? 14.343 36.313 81.073 1.00 48.77 348 VAL B N 1
ATOM 5656 C CA . VAL B 1 346 ? 15.335 36.999 81.893 1.00 45.39 348 VAL B CA 1
ATOM 5657 C C . VAL B 1 346 ? 14.660 37.985 82.841 1.00 49.18 348 VAL B C 1
ATOM 5658 O O . VAL B 1 346 ? 15.123 38.189 83.971 1.00 56.06 348 VAL B O 1
ATOM 5662 N N . SER B 1 347 ? 13.549 38.592 82.417 1.00 45.47 349 SER B N 1
ATOM 5663 C CA . SER B 1 347 ? 12.870 39.570 83.261 1.00 45.01 349 SER B CA 1
ATOM 5664 C C . SER B 1 347 ? 12.240 38.923 84.488 1.00 45.88 349 SER B C 1
ATOM 5665 O O . SER B 1 347 ? 12.141 39.563 85.541 1.00 54.66 349 SER B O 1
ATOM 5668 N N . ARG B 1 348 ? 11.817 37.661 84.378 1.00 45.31 350 ARG B N 1
ATOM 5669 C CA . ARG B 1 348 ? 11.156 36.992 85.492 1.00 43.37 350 ARG B CA 1
ATOM 5670 C C . ARG B 1 348 ? 12.087 36.773 86.677 1.00 48.72 350 ARG B C 1
ATOM 5671 O O . ARG B 1 348 ? 11.609 36.485 87.781 1.00 42.97 350 ARG B O 1
ATOM 5679 N N . MET B 1 349 ? 13.398 36.912 86.479 1.00 43.28 351 MET B N 1
ATOM 5680 C CA . MET B 1 349 ? 14.385 36.548 87.493 1.00 43.21 351 MET B CA 1
ATOM 5681 C C . MET B 1 349 ? 14.830 37.800 88.242 1.00 52.13 351 MET B C 1
ATOM 5682 O O . MET B 1 349 ? 15.907 38.351 88.013 1.00 57.21 351 MET B O 1
ATOM 5687 N N . ASN B 1 350 ? 13.981 38.245 89.162 1.00 53.85 352 ASN B N 1
ATOM 5688 C CA . ASN B 1 350 ? 14.317 39.331 90.066 1.00 48.19 352 ASN B CA 1
ATOM 5689 C C . ASN B 1 350 ? 14.775 38.749 91.402 1.00 39.82 352 ASN B C 1
ATOM 5690 O O . ASN B 1 350 ? 15.078 37.558 91.515 1.00 34.61 352 ASN B O 1
ATOM 5695 N N . ASP B 1 351 ? 14.832 39.598 92.429 1.00 43.57 353 ASP B N 1
ATOM 5696 C CA . ASP B 1 351 ? 15.222 39.131 93.756 1.00 49.14 353 ASP B CA 1
ATOM 5697 C C . ASP B 1 351 ? 14.297 38.031 94.260 1.00 45.39 353 ASP B C 1
ATOM 5698 O O . ASP B 1 351 ? 14.750 37.099 94.938 1.00 33.10 353 ASP B O 1
ATOM 5703 N N . GLU B 1 352 ? 13.008 38.110 93.923 1.00 37.24 354 GLU B N 1
ATOM 5704 C CA . GLU B 1 352 ? 12.059 37.093 94.363 1.00 42.53 354 GLU B CA 1
ATOM 5705 C C . GLU B 1 352 ? 12.348 35.736 93.732 1.00 46.99 354 GLU B C 1
ATOM 5706 O O . GLU B 1 352 ? 12.136 34.698 94.372 1.00 48.96 354 GLU B O 1
ATOM 5712 N N . TYR B 1 353 ? 12.836 35.721 92.492 1.00 38.71 355 TYR B N 1
ATOM 5713 C CA . TYR B 1 353 ? 13.104 34.477 91.780 1.00 31.82 355 TYR B CA 1
ATOM 5714 C C . TYR B 1 353 ? 14.490 33.919 92.085 1.00 38.14 355 TYR B C 1
ATOM 5715 O O . TYR B 1 353 ? 14.635 32.709 92.296 1.00 31.83 355 TYR B O 1
ATOM 5724 N N . LEU B 1 354 ? 15.512 34.780 92.110 1.00 39.21 356 LEU B N 1
ATOM 5725 C CA . LEU B 1 354 ? 16.869 34.312 92.376 1.00 30.20 356 LEU B CA 1
ATOM 5726 C C . LEU B 1 354 ? 16.977 33.694 93.765 1.00 40.78 356 LEU B C 1
ATOM 5727 O O . LEU B 1 354 ? 17.613 32.648 93.939 1.00 25.36 356 LEU B O 1
ATOM 5732 N N . ARG B 1 355 ? 16.357 34.324 94.766 1.00 46.89 357 ARG B N 1
ATOM 5733 C CA . ARG B 1 355 ? 16.391 33.782 96.119 1.00 46.23 357 ARG B CA 1
ATOM 5734 C C . ARG B 1 355 ? 15.473 32.578 96.280 1.00 41.17 357 ARG B C 1
ATOM 5735 O O . ARG B 1 355 ? 15.689 31.768 97.188 1.00 44.75 357 ARG B O 1
ATOM 5743 N N . SER B 1 356 ? 14.455 32.442 95.426 1.00 34.15 358 SER B N 1
ATOM 5744 C CA . SER B 1 356 ? 13.628 31.242 95.462 1.00 30.92 358 SER B CA 1
ATOM 5745 C C . SER B 1 356 ? 14.355 30.047 94.861 1.00 28.56 358 SER B C 1
ATOM 5746 O O . SER B 1 356 ? 14.106 28.905 95.262 1.00 32.59 358 SER B O 1
ATOM 5749 N N . ALA B 1 357 ? 15.252 30.289 93.901 1.00 27.18 359 ALA B N 1
ATOM 5750 C CA . ALA B 1 357 ? 16.036 29.198 93.332 1.00 22.14 359 ALA B CA 1
ATOM 5751 C C . ALA B 1 357 ? 17.060 28.674 94.331 1.00 25.64 359 ALA B C 1
ATOM 5752 O O . ALA B 1 357 ? 17.323 27.467 94.381 1.00 19.68 359 ALA B O 1
ATOM 5754 N N . LEU B 1 358 ? 17.652 29.566 95.130 1.00 24.30 360 LEU B N 1
ATOM 5755 C CA . LEU B 1 358 ? 18.599 29.123 96.148 1.00 16.66 360 LEU B CA 1
ATOM 5756 C C . LEU B 1 358 ? 17.926 28.192 97.148 1.00 22.00 360 LEU B C 1
ATOM 5757 O O . LEU B 1 358 ? 18.513 27.187 97.567 1.00 20.82 360 LEU B O 1
ATOM 5762 N N . ASP B 1 359 ? 16.686 28.507 97.533 1.00 26.54 361 ASP B N 1
ATOM 5763 C CA . ASP B 1 359 ? 15.923 27.600 98.383 1.00 23.53 361 ASP B CA 1
ATOM 5764 C C . ASP B 1 359 ? 15.537 26.330 97.637 1.00 25.85 361 ASP B C 1
ATOM 5765 O O . ASP B 1 359 ? 15.485 25.250 98.237 1.00 30.58 361 ASP B O 1
ATOM 5770 N N . TYR B 1 360 ? 15.273 26.439 96.333 1.00 29.08 362 TYR B N 1
ATOM 5771 C CA . TYR B 1 360 ? 14.933 25.265 95.534 1.00 20.83 362 TYR B CA 1
ATOM 5772 C C . TYR B 1 360 ? 16.109 24.299 95.439 1.00 27.09 362 TYR B C 1
ATOM 5773 O O . TYR B 1 360 ? 15.936 23.084 95.596 1.00 24.97 362 TYR B O 1
ATOM 5782 N N . LEU B 1 361 ? 17.312 24.819 95.183 1.00 28.89 363 LEU B N 1
ATOM 5783 C CA . LEU B 1 361 ? 18.486 23.964 95.043 1.00 26.44 363 LEU B CA 1
ATOM 5784 C C . LEU B 1 361 ? 18.908 23.331 96.362 1.00 33.46 363 LEU B C 1
ATOM 5785 O O . LEU B 1 361 ? 19.594 22.302 96.347 1.00 34.03 363 LEU B O 1
ATOM 5790 N N . GLU B 1 362 ? 18.519 23.917 97.498 1.00 30.61 364 GLU B N 1
ATOM 5791 C CA . GLU B 1 362 ? 18.838 23.311 98.787 1.00 31.71 364 GLU B CA 1
ATOM 5792 C C . GLU B 1 362 ? 18.205 21.933 98.929 1.00 33.14 364 GLU B C 1
ATOM 5793 O O . GLU B 1 362 ? 18.759 21.062 99.611 1.00 28.43 364 GLU B O 1
ATOM 5799 N N . LEU B 1 363 ? 17.055 21.714 98.294 1.00 38.13 365 LEU B N 1
ATOM 5800 C CA . LEU B 1 363 ? 16.369 20.431 98.328 1.00 39.64 365 LEU B CA 1
ATOM 5801 C C . LEU B 1 363 ? 16.701 19.557 97.126 1.00 40.98 365 LEU B C 1
ATOM 5802 O O . LEU B 1 363 ? 16.032 18.542 96.912 1.00 45.77 365 LEU B O 1
ATOM 5807 N N . GLN B 1 364 ? 17.723 19.922 96.339 1.00 36.26 366 GLN B N 1
ATOM 5808 C CA . GLN B 1 364 ? 18.036 19.177 95.125 1.00 43.09 366 GLN B CA 1
ATOM 5809 C C . GLN B 1 364 ? 19.183 18.213 95.370 1.00 48.26 366 GLN B C 1
ATOM 5810 O O . GLN B 1 364 ? 20.245 18.633 95.857 1.00 40.43 366 GLN B O 1
ATOM 5816 N N . PRO B 1 365 ? 19.016 16.934 95.050 1.00 52.54 367 PRO B N 1
ATOM 5817 C CA . PRO B 1 365 ? 20.103 15.972 95.236 1.00 52.92 367 PRO B CA 1
ATOM 5818 C C . PRO B 1 365 ? 21.053 15.961 94.048 1.00 63.37 367 PRO B C 1
ATOM 5819 O O . PRO B 1 365 ? 20.703 16.340 92.928 1.00 71.63 367 PRO B O 1
ATOM 5823 N N . ASP B 1 366 ? 22.274 15.502 94.319 1.00 68.21 368 ASP B N 1
ATOM 5824 C CA . ASP B 1 366 ? 23.338 15.414 93.320 1.00 72.52 368 ASP B CA 1
ATOM 5825 C C . ASP B 1 366 ? 23.515 16.752 92.601 1.00 67.78 368 ASP B C 1
ATOM 5826 O O . ASP B 1 366 ? 23.284 16.892 91.398 1.00 53.52 368 ASP B O 1
ATOM 5831 N N . LEU B 1 367 ? 23.925 17.743 93.393 1.00 74.52 369 LEU B N 1
ATOM 5832 C CA . LEU B 1 367 ? 24.183 19.122 92.992 1.00 60.81 369 LEU B CA 1
ATOM 5833 C C . LEU B 1 367 ? 24.866 19.259 91.635 1.00 59.07 369 LEU B C 1
ATOM 5834 O O . LEU B 1 367 ? 24.603 20.210 90.891 1.00 45.87 369 LEU B O 1
ATOM 5839 N N . TYR B 1 368 ? 25.730 18.303 91.306 1.00 64.22 370 TYR B N 1
ATOM 5840 C CA . TYR B 1 368 ? 26.750 18.461 90.279 1.00 57.31 370 TYR B CA 1
ATOM 5841 C C . TYR B 1 368 ? 26.284 18.101 88.873 1.00 61.24 370 TYR B C 1
ATOM 5842 O O . TYR B 1 368 ? 27.062 18.268 87.928 1.00 47.46 370 TYR B O 1
ATOM 5851 N N . LYS B 1 369 ? 25.058 17.596 88.699 1.00 62.90 371 LYS B N 1
ATOM 5852 C CA . LYS B 1 369 ? 24.512 17.391 87.363 1.00 64.57 371 LYS B CA 1
ATOM 5853 C C . LYS B 1 369 ? 23.275 18.224 87.065 1.00 66.40 371 LYS B C 1
ATOM 5854 O O . LYS B 1 369 ? 22.808 18.207 85.921 1.00 75.22 371 LYS B O 1
ATOM 5860 N N . LEU B 1 370 ? 22.728 18.945 88.048 1.00 64.28 372 LEU B N 1
ATOM 5861 C CA . LEU B 1 370 ? 21.835 20.047 87.717 1.00 73.30 372 LEU B CA 1
ATOM 5862 C C . LEU B 1 370 ? 22.549 21.080 86.860 1.00 78.67 372 LEU B C 1
ATOM 5863 O O . LEU B 1 370 ? 21.896 21.869 86.168 1.00 77.30 372 LEU B O 1
ATOM 5868 N N . VAL B 1 371 ? 23.884 21.075 86.895 1.00 84.91 373 VAL B N 1
ATOM 5869 C CA . VAL B 1 371 ? 24.700 21.898 86.012 1.00 89.15 373 VAL B CA 1
ATOM 5870 C C . VAL B 1 371 ? 24.468 21.524 84.558 1.00 72.94 373 VAL B C 1
ATOM 5871 O O . VAL B 1 371 ? 24.665 22.350 83.656 1.00 78.09 373 VAL B O 1
ATOM 5875 N N . ARG B 1 372 ? 24.082 20.270 84.304 1.00 70.84 374 ARG B N 1
ATOM 5876 C CA . ARG B 1 372 ? 23.769 19.791 82.967 1.00 90.86 374 ARG B CA 1
ATOM 5877 C C . ARG B 1 372 ? 25.007 19.762 82.070 1.00 80.22 374 ARG B C 1
ATOM 5878 O O . ARG B 1 372 ? 26.137 19.871 82.560 1.00 54.01 374 ARG B O 1
ATOM 5886 N N . GLY B 1 373 ? 24.806 19.596 80.763 1.00 97.11 375 GLY B N 1
ATOM 5887 C CA . GLY B 1 373 ? 25.897 19.441 79.815 1.00 88.73 375 GLY B CA 1
ATOM 5888 C C . GLY B 1 373 ? 25.781 18.158 79.013 1.00 91.07 375 GLY B C 1
ATOM 5889 O O . GLY B 1 373 ? 25.091 17.229 79.442 1.00 97.65 375 GLY B O 1
ATOM 5890 N N . ALA B 1 374 ? 26.443 18.092 77.851 1.00 80.76 376 ALA B N 1
ATOM 5891 C CA . ALA B 1 374 ? 26.412 16.918 76.978 1.00 84.43 376 ALA B CA 1
ATOM 5892 C C . ALA B 1 374 ? 24.990 16.504 76.627 1.00 100.39 376 ALA B C 1
ATOM 5893 O O . ALA B 1 374 ? 24.482 16.833 75.548 1.00 100.41 376 ALA B O 1
ATOM 5895 N N . HIS B 1 375 ? 24.364 15.748 77.536 1.00 99.56 377 HIS B N 1
ATOM 5896 C CA . HIS B 1 375 ? 22.943 15.436 77.429 1.00 95.70 377 HIS B CA 1
ATOM 5897 C C . HIS B 1 375 ? 22.135 16.685 77.111 1.00 94.92 377 HIS B C 1
ATOM 5898 O O . HIS B 1 375 ? 21.164 16.639 76.349 1.00 103.68 377 HIS B O 1
ATOM 5905 N N . THR B 1 376 ? 22.552 17.819 77.670 1.00 79.34 378 THR B N 1
ATOM 5906 C CA . THR B 1 376 ? 21.738 19.027 77.670 1.00 77.65 378 THR B CA 1
ATOM 5907 C C . THR B 1 376 ? 21.734 19.703 76.315 1.00 71.47 378 THR B C 1
ATOM 5908 O O . THR B 1 376 ? 20.671 19.949 75.734 1.00 71.91 378 THR B O 1
ATOM 5912 N N . PHE B 1 377 ? 22.918 20.032 75.810 1.00 72.26 379 PHE B N 1
ATOM 5913 C CA . PHE B 1 377 ? 23.028 20.969 74.707 1.00 58.29 379 PHE B CA 1
ATOM 5914 C C . PHE B 1 377 ? 22.764 20.333 73.349 1.00 54.63 379 PHE B C 1
ATOM 5915 O O . PHE B 1 377 ? 22.530 21.063 72.381 1.00 57.56 379 PHE B O 1
ATOM 5923 N N . ARG B 1 378 ? 22.796 19.005 73.245 1.00 53.79 380 ARG B N 1
ATOM 5924 C CA . ARG B 1 378 ? 22.470 18.376 71.975 1.00 62.58 380 ARG B CA 1
ATOM 5925 C C . ARG B 1 378 ? 20.990 18.585 71.651 1.00 54.12 380 ARG B C 1
ATOM 5926 O O . ARG B 1 378 ? 20.191 18.987 72.502 1.00 45.27 380 ARG B O 1
ATOM 5934 N N . SER B 1 379 ? 20.639 18.309 70.397 1.00 48.18 381 SER B N 1
ATOM 5935 C CA . SER B 1 379 ? 19.322 18.644 69.871 1.00 42.50 381 SER B CA 1
ATOM 5936 C C . SER B 1 379 ? 18.226 18.109 70.792 1.00 29.11 381 SER B C 1
ATOM 5937 O O . SER B 1 379 ? 18.362 17.007 71.339 1.00 40.41 381 SER B O 1
ATOM 5940 N N . PRO B 1 380 ? 17.122 18.851 70.984 1.00 21.74 382 PRO B N 1
ATOM 5941 C CA . PRO B 1 380 ? 16.806 20.122 70.323 1.00 33.26 382 PRO B CA 1
ATOM 5942 C C . PRO B 1 380 ? 17.208 21.374 71.103 1.00 37.51 382 PRO B C 1
ATOM 5943 O O . PRO B 1 380 ? 16.805 22.471 70.717 1.00 34.91 382 PRO B O 1
ATOM 5947 N N . ASN B 1 381 ? 17.981 21.220 72.171 1.00 38.17 383 ASN B N 1
ATOM 5948 C CA . ASN B 1 381 ? 18.283 22.326 73.063 1.00 31.04 383 ASN B CA 1
ATOM 5949 C C . ASN B 1 381 ? 19.652 22.921 72.731 1.00 44.44 383 ASN B C 1
ATOM 5950 O O . ASN B 1 381 ? 20.297 22.546 71.746 1.00 45.98 383 ASN B O 1
ATOM 5955 N N . LEU B 1 382 ? 20.100 23.861 73.562 1.00 41.07 384 LEU B N 1
ATOM 5956 C CA . LEU B 1 382 ? 21.327 24.618 73.338 1.00 32.21 384 LEU B CA 1
ATOM 5957 C C . LEU B 1 382 ? 21.560 25.510 74.552 1.00 27.11 384 LEU B C 1
ATOM 5958 O O . LEU B 1 382 ? 20.704 25.629 75.434 1.00 28.84 384 LEU B O 1
ATOM 5963 N N . GLY B 1 383 ? 22.724 26.143 74.576 1.00 30.19 385 GLY B N 1
ATOM 5964 C CA . GLY B 1 383 ? 23.052 27.092 75.626 1.00 32.25 385 GLY B CA 1
ATOM 5965 C C . GLY B 1 383 ? 23.921 28.200 75.079 1.00 30.44 385 GLY B C 1
ATOM 5966 O O . GLY B 1 383 ? 24.702 27.996 74.143 1.00 23.67 385 GLY B O 1
ATOM 5967 N N . ILE B 1 384 ? 23.779 29.387 75.665 1.00 33.43 386 ILE B N 1
ATOM 5968 C CA . ILE B 1 384 ? 24.534 30.566 75.256 1.00 29.94 386 ILE B CA 1
ATOM 5969 C C . ILE B 1 384 ? 25.124 31.214 76.500 1.00 34.48 386 ILE B C 1
ATOM 5970 O O . ILE B 1 384 ? 24.381 31.690 77.368 1.00 30.28 386 ILE B O 1
ATOM 5975 N N . THR B 1 385 ? 26.450 31.230 76.589 1.00 41.67 387 THR B N 1
ATOM 5976 C CA . THR B 1 385 ? 27.161 31.990 77.605 1.00 49.55 387 THR B CA 1
ATOM 5977 C C . THR B 1 385 ? 27.899 33.139 76.927 1.00 40.72 387 THR B C 1
ATOM 5978 O O . THR B 1 385 ? 28.496 32.964 75.859 1.00 37.25 387 THR B O 1
ATOM 5982 N N . SER B 1 386 ? 27.831 34.321 77.534 1.00 30.03 388 SER B N 1
ATOM 5983 C CA . SER B 1 386 ? 28.315 35.547 76.913 1.00 37.13 388 SER B CA 1
ATOM 5984 C C . SER B 1 386 ? 29.462 36.121 77.729 1.00 47.72 388 SER B C 1
ATOM 5985 O O . SER B 1 386 ? 29.309 36.376 78.929 1.00 48.33 388 SER B O 1
ATOM 5988 N N . TRP B 1 387 ? 30.608 36.317 77.076 1.00 52.16 389 TRP B N 1
ATOM 5989 C CA . TRP B 1 387 ? 31.717 37.078 77.633 1.00 48.04 389 TRP B CA 1
ATOM 5990 C C . TRP B 1 387 ? 31.805 38.471 77.023 1.00 46.04 389 TRP B C 1
ATOM 5991 O O . TRP B 1 387 ? 32.849 39.125 77.125 1.00 50.64 389 TRP B O 1
ATOM 6002 N N . SER B 1 388 ? 30.724 38.931 76.387 1.00 48.24 390 SER B N 1
ATOM 6003 C CA . SER B 1 388 ? 30.754 40.197 75.662 1.00 57.44 390 SER B CA 1
ATOM 6004 C C . SER B 1 388 ? 30.961 41.383 76.593 1.00 60.95 390 SER B C 1
ATOM 6005 O O . SER B 1 388 ? 31.566 42.383 76.192 1.00 74.74 390 SER B O 1
ATOM 6008 N N . ARG B 1 389 ? 30.475 41.294 77.829 1.00 47.00 391 ARG B N 1
ATOM 6009 C CA . ARG B 1 389 ? 30.586 42.380 78.793 1.00 60.33 391 ARG B CA 1
ATOM 6010 C C . ARG B 1 389 ? 31.705 42.163 79.802 1.00 63.77 391 ARG B C 1
ATOM 6011 O O . ARG B 1 389 ? 31.780 42.893 80.795 1.00 56.69 391 ARG B O 1
ATOM 6019 N N . LEU B 1 390 ? 32.574 41.183 79.574 1.00 53.20 392 LEU B N 1
ATOM 6020 C CA . LEU B 1 390 ? 33.673 40.920 80.491 1.00 53.43 392 LEU B CA 1
ATOM 6021 C C . LEU B 1 390 ? 34.864 41.793 80.122 1.00 55.73 392 LEU B C 1
ATOM 6022 O O . LEU B 1 390 ? 35.342 41.714 78.982 1.00 50.98 392 LEU B O 1
ATOM 6027 N N . PRO B 1 391 ? 35.363 42.638 81.033 1.00 60.11 393 PRO B N 1
ATOM 6028 C CA . PRO B 1 391 ? 36.560 43.433 80.722 1.00 59.59 393 PRO B CA 1
ATOM 6029 C C . PRO B 1 391 ? 37.761 42.529 80.512 1.00 37.75 393 PRO B C 1
ATOM 6030 O O . PRO B 1 391 ? 38.522 42.257 81.446 1.00 46.09 393 PRO B O 1
ATOM 6034 N N . VAL B 1 392 ? 37.936 42.063 79.279 1.00 43.86 394 VAL B N 1
ATOM 6035 C CA . VAL B 1 392 ? 38.777 40.904 79.013 1.00 46.11 394 VAL B CA 1
ATOM 6036 C C . VAL B 1 392 ? 40.023 41.224 78.195 1.00 53.26 394 VAL B C 1
ATOM 6037 O O . VAL B 1 392 ? 40.998 40.458 78.262 1.00 41.88 394 VAL B O 1
ATOM 6041 N N . TYR B 1 393 ? 40.051 42.317 77.426 1.00 63.15 395 TYR B N 1
ATOM 6042 C CA . TYR B 1 393 ? 41.245 42.705 76.683 1.00 49.92 395 TYR B CA 1
ATOM 6043 C C . TYR B 1 393 ? 42.137 43.655 77.471 1.00 51.55 395 TYR B C 1
ATOM 6044 O O . TYR B 1 393 ? 42.849 44.475 76.875 1.00 58.90 395 TYR B O 1
ATOM 6053 N N . ASP B 1 394 ? 42.111 43.568 78.799 1.00 49.95 396 ASP B N 1
ATOM 6054 C CA . ASP B 1 394 ? 42.975 44.355 79.665 1.00 44.84 396 ASP B CA 1
ATOM 6055 C C . ASP B 1 394 ? 44.113 43.534 80.256 1.00 46.82 396 ASP B C 1
ATOM 6056 O O . ASP B 1 394 ? 44.880 44.057 81.071 1.00 52.94 396 ASP B O 1
ATOM 6061 N N . ALA B 1 395 ? 44.241 42.265 79.867 1.00 51.48 397 ALA B N 1
ATOM 6062 C CA . ALA B 1 395 ? 45.291 41.389 80.385 1.00 37.02 397 ALA B CA 1
ATOM 6063 C C . ALA B 1 395 ? 46.597 41.607 79.617 1.00 45.31 397 ALA B C 1
ATOM 6064 O O . ALA B 1 395 ? 47.119 40.724 78.937 1.00 36.92 397 ALA B O 1
ATOM 6066 N N . ASP B 1 396 ? 47.122 42.824 79.741 1.00 54.34 398 ASP B N 1
ATOM 6067 C CA . ASP B 1 396 ? 48.371 43.217 79.097 1.00 52.62 398 ASP B CA 1
ATOM 6068 C C . ASP B 1 396 ? 49.506 43.025 80.097 1.00 49.89 398 ASP B C 1
ATOM 6069 O O . ASP B 1 396 ? 49.651 43.811 81.039 1.00 52.69 398 ASP B O 1
ATOM 6074 N N . PHE B 1 397 ? 50.308 41.981 79.890 1.00 45.67 399 PHE B N 1
ATOM 6075 C CA . PHE B 1 397 ? 51.481 41.714 80.713 1.00 51.87 399 PHE B CA 1
ATOM 6076 C C . PHE B 1 397 ? 52.690 42.549 80.308 1.00 61.78 399 PHE B C 1
ATOM 6077 O O . PHE B 1 397 ? 53.823 42.187 80.651 1.00 61.31 399 PHE B O 1
ATOM 6085 N N . GLY B 1 398 ? 52.479 43.652 79.590 1.00 50.26 400 GLY B N 1
ATOM 6086 C CA . GLY B 1 398 ? 53.549 44.472 79.078 1.00 57.88 400 GLY B CA 1
ATOM 6087 C C . GLY B 1 398 ? 53.965 44.136 77.660 1.00 63.69 400 GLY B C 1
ATOM 6088 O O . GLY B 1 398 ? 54.485 45.006 76.953 1.00 77.05 400 GLY B O 1
ATOM 6089 N N . TRP B 1 399 ? 53.748 42.896 77.225 1.00 59.85 401 TRP B N 1
ATOM 6090 C CA . TRP B 1 399 ? 54.085 42.465 75.877 1.00 66.52 401 TRP B CA 1
ATOM 6091 C C . TRP B 1 399 ? 52.952 42.705 74.883 1.00 62.08 401 TRP B C 1
ATOM 6092 O O . TRP B 1 399 ? 52.950 42.104 73.802 1.00 49.69 401 TRP B O 1
ATOM 6103 N N . GLY B 1 400 ? 51.999 43.560 75.222 1.00 55.29 402 GLY B N 1
ATOM 6104 C CA . GLY B 1 400 ? 50.900 43.885 74.342 1.00 45.30 402 GLY B CA 1
ATOM 6105 C C . GLY B 1 400 ? 49.581 43.308 74.837 1.00 44.21 402 GLY B C 1
ATOM 6106 O O . GLY B 1 400 ? 49.530 42.327 75.585 1.00 49.32 402 GLY B O 1
ATOM 6107 N N . ARG B 1 401 ? 48.496 43.946 74.406 1.00 45.16 403 ARG B N 1
ATOM 6108 C CA . ARG B 1 401 ? 47.161 43.474 74.729 1.00 44.90 403 ARG B CA 1
ATOM 6109 C C . ARG B 1 401 ? 46.787 42.293 73.833 1.00 37.30 403 ARG B C 1
ATOM 6110 O O . ARG B 1 401 ? 47.317 42.154 72.727 1.00 44.52 403 ARG B O 1
ATOM 6118 N N . PRO B 1 402 ? 45.887 41.421 74.292 1.00 41.60 404 PRO B N 1
ATOM 6119 C CA . PRO B 1 402 ? 45.562 40.225 73.505 1.00 45.24 404 PRO B CA 1
ATOM 6120 C C . PRO B 1 402 ? 44.914 40.577 72.175 1.00 47.29 404 PRO B C 1
ATOM 6121 O O . PRO B 1 402 ? 44.072 41.474 72.087 1.00 53.35 404 PRO B O 1
ATOM 6125 N N . VAL B 1 403 ? 45.330 39.861 71.128 1.00 46.90 405 VAL B N 1
ATOM 6126 C CA . VAL B 1 403 ? 44.675 39.995 69.831 1.00 46.34 405 VAL B CA 1
ATOM 6127 C C . VAL B 1 403 ? 43.259 39.442 69.893 1.00 61.73 405 VAL B C 1
ATOM 6128 O O . VAL B 1 403 ? 42.378 39.879 69.143 1.00 70.92 405 VAL B O 1
ATOM 6132 N N . PHE B 1 404 ? 43.013 38.502 70.801 1.00 60.08 406 PHE B N 1
ATOM 6133 C CA . PHE B 1 404 ? 41.783 37.729 70.861 1.00 62.09 406 PHE B CA 1
ATOM 6134 C C . PHE B 1 404 ? 41.797 36.943 72.162 1.00 62.28 406 PHE B C 1
ATOM 6135 O O . PHE B 1 404 ? 42.864 36.632 72.699 1.00 59.67 406 PHE B O 1
ATOM 6143 N N . MET B 1 405 ? 40.605 36.641 72.670 1.00 56.38 407 MET B N 1
ATOM 6144 C CA . MET B 1 405 ? 40.457 35.751 73.810 1.00 51.40 407 MET B CA 1
ATOM 6145 C C . MET B 1 405 ? 39.242 34.868 73.581 1.00 45.41 407 MET B C 1
ATOM 6146 O O . MET B 1 405 ? 38.186 35.351 73.162 1.00 55.11 407 MET B O 1
ATOM 6151 N N . GLY B 1 406 ? 39.395 33.575 73.850 1.00 39.43 408 GLY B N 1
ATOM 6152 C CA . GLY B 1 406 ? 38.319 32.635 73.659 1.00 41.85 408 GLY B CA 1
ATOM 6153 C C . GLY B 1 406 ? 38.542 31.326 74.387 1.00 39.09 408 GLY B C 1
ATOM 6154 O O . GLY B 1 406 ? 39.586 31.101 75.010 1.00 42.53 408 GLY B O 1
ATOM 6155 N N . PRO B 1 407 ? 37.554 30.437 74.327 1.00 36.65 409 PRO B N 1
ATOM 6156 C CA . PRO B 1 407 ? 37.702 29.128 74.970 1.00 30.54 409 PRO B CA 1
ATOM 6157 C C . PRO B 1 407 ? 38.673 28.240 74.210 1.00 33.72 409 PRO B C 1
ATOM 6158 O O . PRO B 1 407 ? 38.804 28.322 72.986 1.00 36.20 409 PRO B O 1
ATOM 6162 N N . ALA B 1 408 ? 39.357 27.375 74.962 1.00 43.84 410 ALA B N 1
ATOM 6163 C CA . ALA B 1 408 ? 40.409 26.553 74.372 1.00 38.87 410 ALA B CA 1
ATOM 6164 C C . ALA B 1 408 ? 39.836 25.438 73.506 1.00 41.96 410 ALA B C 1
ATOM 6165 O O . ALA B 1 408 ? 40.400 25.111 72.456 1.00 36.31 410 ALA B O 1
ATOM 6167 N N . VAL B 1 409 ? 38.724 24.839 73.924 1.00 44.98 411 VAL B N 1
ATOM 6168 C CA . VAL B 1 409 ? 38.188 23.674 73.235 1.00 49.58 411 VAL B CA 1
ATOM 6169 C C . VAL B 1 409 ? 36.666 23.720 73.244 1.00 56.91 411 VAL B C 1
ATOM 6170 O O . VAL B 1 409 ? 36.040 24.240 74.173 1.00 50.58 411 VAL B O 1
ATOM 6174 N N . ILE B 1 410 ? 36.077 23.195 72.174 1.00 54.72 412 ILE B N 1
ATOM 6175 C CA . ILE B 1 410 ? 34.653 22.895 72.112 1.00 61.13 412 ILE B CA 1
ATOM 6176 C C . ILE B 1 410 ? 34.523 21.382 72.156 1.00 62.56 412 ILE B C 1
ATOM 6177 O O . ILE B 1 410 ? 35.071 20.679 71.298 1.00 58.30 412 ILE B O 1
ATOM 6182 N N . ALA B 1 411 ? 33.816 20.879 73.161 1.00 65.44 413 ALA B N 1
ATOM 6183 C CA . ALA B 1 411 ? 33.700 19.443 73.350 1.00 68.72 413 ALA B CA 1
ATOM 6184 C C . ALA B 1 411 ? 32.390 18.877 72.826 1.00 71.36 413 ALA B C 1
ATOM 6185 O O . ALA B 1 411 ? 32.394 17.828 72.173 1.00 64.78 413 ALA B O 1
ATOM 6187 N N . PHE B 1 412 ? 31.269 19.539 73.100 1.00 75.93 414 PHE B N 1
ATOM 6188 C CA . PHE B 1 412 ? 29.950 18.972 72.873 1.00 79.32 414 PHE B CA 1
ATOM 6189 C C . PHE B 1 412 ? 29.158 19.851 71.910 1.00 63.45 414 PHE B C 1
ATOM 6190 O O . PHE B 1 412 ? 29.476 21.025 71.702 1.00 62.73 414 PHE B O 1
ATOM 6198 N N . GLU B 1 413 ? 28.118 19.268 71.318 1.00 53.27 415 GLU B N 1
ATOM 6199 C CA . GLU B 1 413 ? 27.186 20.052 70.520 1.00 62.83 415 GLU B CA 1
ATOM 6200 C C . GLU B 1 413 ? 26.355 20.955 71.423 1.00 57.98 415 GLU B C 1
ATOM 6201 O O . GLU B 1 413 ? 26.029 20.593 72.554 1.00 61.72 415 GLU B O 1
ATOM 6207 N N . GLY B 1 414 ? 26.034 22.153 70.924 1.00 37.69 416 GLY B N 1
ATOM 6208 C CA . GLY B 1 414 ? 24.991 22.976 71.500 1.00 26.32 416 GLY B CA 1
ATOM 6209 C C . GLY B 1 414 ? 25.455 24.159 72.321 1.00 32.10 416 GLY B C 1
ATOM 6210 O O . GLY B 1 414 ? 24.619 24.989 72.700 1.00 31.36 416 GLY B O 1
ATOM 6211 N N . LEU B 1 415 ? 26.747 24.269 72.611 1.00 39.17 417 LEU B N 1
ATOM 6212 C CA . LEU B 1 415 ? 27.258 25.373 73.414 1.00 35.44 417 LEU B CA 1
ATOM 6213 C C . LEU B 1 415 ? 27.742 26.496 72.505 1.00 32.90 417 LEU B C 1
ATOM 6214 O O . LEU B 1 415 ? 28.541 26.265 71.591 1.00 33.82 417 LEU B O 1
ATOM 6219 N N . VAL B 1 416 ? 27.251 27.710 72.757 1.00 28.43 418 VAL B N 1
ATOM 6220 C CA . VAL B 1 416 ? 27.599 28.892 71.976 1.00 38.40 418 VAL B CA 1
ATOM 6221 C C . VAL B 1 416 ? 28.257 29.908 72.899 1.00 35.58 418 VAL B C 1
ATOM 6222 O O . VAL B 1 416 ? 27.686 30.277 73.932 1.00 31.77 418 VAL B O 1
ATOM 6226 N N . TYR B 1 417 ? 29.451 30.359 72.523 1.00 35.96 419 TYR B N 1
ATOM 6227 C CA . TYR B 1 417 ? 30.181 31.381 73.263 1.00 38.01 419 TYR B CA 1
ATOM 6228 C C . TYR B 1 417 ? 30.080 32.710 72.526 1.00 48.29 419 TYR B C 1
ATOM 6229 O O . TYR B 1 417 ? 30.414 32.791 71.339 1.00 43.05 419 TYR B O 1
ATOM 6238 N N . VAL B 1 418 ? 29.628 33.745 73.227 1.00 45.53 420 VAL B N 1
ATOM 6239 C CA . VAL B 1 418 ? 29.564 35.096 72.679 1.00 52.07 420 VAL B CA 1
ATOM 6240 C C . VAL B 1 418 ? 30.794 35.854 73.160 1.00 48.77 420 VAL B C 1
ATOM 6241 O O . VAL B 1 418 ? 30.955 36.096 74.363 1.00 44.17 420 VAL B O 1
ATOM 6245 N N . LEU B 1 419 ? 31.664 36.229 72.222 1.00 50.67 421 LEU B N 1
ATOM 6246 C CA . LEU B 1 419 ? 32.942 36.838 72.545 1.00 47.15 421 LEU B CA 1
ATOM 6247 C C . LEU B 1 419 ? 33.017 38.263 72.009 1.00 49.73 421 LEU B C 1
ATOM 6248 O O . LEU B 1 419 ? 32.495 38.544 70.925 1.00 57.99 421 LEU B O 1
ATOM 6253 N N . PRO B 1 420 ? 33.661 39.172 72.731 1.00 58.28 422 PRO B N 1
ATOM 6254 C CA . PRO B 1 420 ? 33.780 40.559 72.272 1.00 54.91 422 PRO B CA 1
ATOM 6255 C C . PRO B 1 420 ? 34.882 40.695 71.225 1.00 66.26 422 PRO B C 1
ATOM 6256 O O . PRO B 1 420 ? 35.492 39.719 70.791 1.00 63.34 422 PRO B O 1
ATOM 6260 N N . SER B 1 421 ? 35.130 41.939 70.825 1.00 72.83 423 SER B N 1
ATOM 6261 C CA . SER B 1 421 ? 36.161 42.270 69.851 1.00 70.29 423 SER B CA 1
ATOM 6262 C C . SER B 1 421 ? 37.245 43.099 70.526 1.00 64.11 423 SER B C 1
ATOM 6263 O O . SER B 1 421 ? 36.944 44.071 71.228 1.00 58.34 423 SER B O 1
ATOM 6266 N N . GLY B 1 422 ? 38.502 42.714 70.316 1.00 55.62 424 GLY B N 1
ATOM 6267 C CA . GLY B 1 422 ? 39.621 43.447 70.869 1.00 69.88 424 GLY B CA 1
ATOM 6268 C C . GLY B 1 422 ? 39.990 44.710 70.132 1.00 75.63 424 GLY B C 1
ATOM 6269 O O . GLY B 1 422 ? 40.943 45.394 70.517 1.00 74.74 424 GLY B O 1
ATOM 6270 N N . THR B 1 423 ? 39.250 45.043 69.079 1.00 80.74 425 THR B N 1
ATOM 6271 C CA . THR B 1 423 ? 39.530 46.207 68.250 1.00 77.16 425 THR B CA 1
ATOM 6272 C C . THR B 1 423 ? 38.726 47.429 68.671 1.00 86.05 425 THR B C 1
ATOM 6273 O O . THR B 1 423 ? 39.257 48.546 68.688 1.00 88.25 425 THR B O 1
ATOM 6277 N N . GLY B 1 424 ? 37.456 47.235 69.006 1.00 76.05 426 GLY B N 1
ATOM 6278 C CA . GLY B 1 424 ? 36.534 48.333 69.180 1.00 61.49 426 GLY B CA 1
ATOM 6279 C C . GLY B 1 424 ? 35.691 48.656 67.965 1.00 77.61 426 GLY B C 1
ATOM 6280 O O . GLY B 1 424 ? 35.170 49.773 67.882 1.00 71.65 426 GLY B O 1
ATOM 6281 N N . ASP B 1 425 ? 35.551 47.720 67.018 1.00 79.87 427 ASP B N 1
ATOM 6282 C CA . ASP B 1 425 ? 34.697 47.940 65.854 1.00 76.37 427 ASP B CA 1
ATOM 6283 C C . ASP B 1 425 ? 33.239 48.142 66.234 1.00 82.99 427 ASP B C 1
ATOM 6284 O O . ASP B 1 425 ? 32.479 48.725 65.453 1.00 80.01 427 ASP B O 1
ATOM 6289 N N . GLY B 1 426 ? 32.834 47.679 67.412 1.00 94.67 428 GLY B N 1
ATOM 6290 C CA . GLY B 1 426 ? 31.439 47.401 67.657 1.00 89.07 428 GLY B CA 1
ATOM 6291 C C . GLY B 1 426 ? 31.009 46.041 67.164 1.00 89.32 428 GLY B C 1
ATOM 6292 O O . GLY B 1 426 ? 29.814 45.727 67.206 1.00 90.69 428 GLY B O 1
ATOM 6293 N N . SER B 1 427 ? 31.952 45.228 66.691 1.00 80.45 429 SER B N 1
ATOM 6294 C CA . SER B 1 427 ? 31.671 43.895 66.188 1.00 64.06 429 SER B CA 1
ATOM 6295 C C . SER B 1 427 ? 31.431 42.931 67.348 1.00 65.41 429 SER B C 1
ATOM 6296 O O . SER B 1 427 ? 31.492 43.299 68.525 1.00 63.46 429 SER B O 1
ATOM 6299 N N . LEU B 1 428 ? 31.157 41.674 67.007 1.00 66.09 430 LEU B N 1
ATOM 6300 C CA . LEU B 1 428 ? 30.856 40.650 68.004 1.00 51.94 430 LEU B CA 1
ATOM 6301 C C . LEU B 1 428 ? 31.031 39.290 67.351 1.00 49.73 430 LEU B C 1
ATOM 6302 O O . LEU B 1 428 ? 30.396 39.012 66.328 1.00 53.94 430 LEU B O 1
ATOM 6307 N N . SER B 1 429 ? 31.883 38.450 67.929 1.00 47.86 431 SER B N 1
ATOM 6308 C CA . SER B 1 429 ? 32.180 37.136 67.382 1.00 39.22 431 SER B CA 1
ATOM 6309 C C . SER B 1 429 ? 31.611 36.047 68.282 1.00 36.24 431 SER B C 1
ATOM 6310 O O . SER B 1 429 ? 31.506 36.215 69.500 1.00 46.31 431 SER B O 1
ATOM 6313 N N . ILE B 1 430 ? 31.238 34.927 67.666 1.00 36.33 432 ILE B N 1
ATOM 6314 C CA . ILE B 1 430 ? 30.696 33.780 68.381 1.00 44.20 432 ILE B CA 1
ATOM 6315 C C . ILE B 1 430 ? 31.413 32.522 67.914 1.00 43.08 432 ILE B C 1
ATOM 6316 O O . ILE B 1 430 ? 31.716 32.369 66.725 1.00 39.64 432 ILE B O 1
ATOM 6321 N N . SER B 1 431 ? 31.701 31.632 68.858 1.00 49.32 433 SER B N 1
ATOM 6322 C CA . SER B 1 431 ? 32.206 30.303 68.558 1.00 45.82 433 SER B CA 1
ATOM 6323 C C . SER B 1 431 ? 31.164 29.273 68.966 1.00 45.84 433 SER B C 1
ATOM 6324 O O . SER B 1 431 ? 30.385 29.491 69.899 1.00 47.02 433 SER B O 1
ATOM 6327 N N . LEU B 1 432 ? 31.163 28.142 68.272 1.00 43.09 434 LEU B N 1
ATOM 6328 C CA . LEU B 1 432 ? 30.034 27.237 68.403 1.00 51.53 434 LEU B CA 1
ATOM 6329 C C . LEU B 1 432 ? 30.441 25.835 67.988 1.00 46.14 434 LEU B C 1
ATOM 6330 O O . LEU B 1 432 ? 31.313 25.654 67.134 1.00 44.41 434 LEU B O 1
ATOM 6335 N N . GLY B 1 433 ? 29.790 24.847 68.599 1.00 44.16 435 GLY B N 1
ATOM 6336 C CA . GLY B 1 433 ? 29.988 23.461 68.235 1.00 39.08 435 GLY B CA 1
ATOM 6337 C C . GLY B 1 433 ? 28.693 22.735 67.929 1.00 44.30 435 GLY B C 1
ATOM 6338 O O . GLY B 1 433 ? 27.837 22.578 68.803 1.00 45.86 435 GLY B O 1
ATOM 6339 N N . LEU B 1 434 ? 28.536 22.296 66.686 1.00 55.76 436 LEU B N 1
ATOM 6340 C CA . LEU B 1 434 ? 27.389 21.513 66.259 1.00 55.62 436 LEU B CA 1
ATOM 6341 C C . LEU B 1 434 ? 27.873 20.210 65.637 1.00 55.43 436 LEU B C 1
ATOM 6342 O O . LEU B 1 434 ? 29.064 20.030 65.364 1.00 52.17 436 LEU B O 1
ATOM 6347 N N . GLN B 1 435 ? 26.933 19.294 65.420 1.00 52.86 437 GLN B N 1
ATOM 6348 C CA . GLN B 1 435 ? 27.248 18.076 64.695 1.00 48.04 437 GLN B CA 1
ATOM 6349 C C . GLN B 1 435 ? 27.750 18.430 63.296 1.00 54.68 437 GLN B C 1
ATOM 6350 O O . GLN B 1 435 ? 27.301 19.414 62.699 1.00 70.97 437 GLN B O 1
ATOM 6356 N N . PRO B 1 436 ? 28.686 17.650 62.748 1.00 49.15 438 PRO B N 1
ATOM 6357 C CA . PRO B 1 436 ? 29.224 17.972 61.415 1.00 57.60 438 PRO B CA 1
ATOM 6358 C C . PRO B 1 436 ? 28.177 17.966 60.314 1.00 57.28 438 PRO B C 1
ATOM 6359 O O . PRO B 1 436 ? 28.458 18.466 59.216 1.00 59.44 438 PRO B O 1
ATOM 6363 N N . GLU B 1 437 ? 26.985 17.429 60.572 1.00 61.17 439 GLU B N 1
ATOM 6364 C CA . GLU B 1 437 ? 25.915 17.401 59.586 1.00 52.51 439 GLU B CA 1
ATOM 6365 C C . GLU B 1 437 ? 25.160 18.720 59.485 1.00 54.74 439 GLU B C 1
ATOM 6366 O O . GLU B 1 437 ? 24.402 18.907 58.527 1.00 49.15 439 GLU B O 1
ATOM 6372 N N . HIS B 1 438 ? 25.343 19.635 60.440 1.00 56.79 440 HIS B N 1
ATOM 6373 C CA . HIS B 1 438 ? 24.603 20.887 60.460 1.00 48.91 440 HIS B CA 1
ATOM 6374 C C . HIS B 1 438 ? 25.480 22.129 60.381 1.00 47.06 440 HIS B C 1
ATOM 6375 O O . HIS B 1 438 ? 24.938 23.238 60.300 1.00 43.58 440 HIS B O 1
ATOM 6382 N N . MET B 1 439 ? 26.810 21.984 60.401 1.00 49.02 441 MET B N 1
ATOM 6383 C CA . MET B 1 439 ? 27.673 23.164 60.348 1.00 53.45 441 MET B CA 1
ATOM 6384 C C . MET B 1 439 ? 27.594 23.889 59.009 1.00 49.87 441 MET B C 1
ATOM 6385 O O . MET B 1 439 ? 27.491 25.129 59.012 1.00 44.78 441 MET B O 1
ATOM 6390 N N . PRO B 1 440 ? 27.649 23.220 57.850 1.00 51.84 442 PRO B N 1
ATOM 6391 C CA . PRO B 1 440 ? 27.506 23.968 56.588 1.00 53.45 442 PRO B CA 1
ATOM 6392 C C . PRO B 1 440 ? 26.161 24.660 56.445 1.00 51.91 442 PRO B C 1
ATOM 6393 O O . PRO B 1 440 ? 26.076 25.693 55.769 1.00 62.07 442 PRO B O 1
ATOM 6397 N N . ARG B 1 441 ? 25.107 24.122 57.061 1.00 40.37 443 ARG B N 1
ATOM 6398 C CA . ARG B 1 441 ? 23.799 24.766 57.002 1.00 37.92 443 ARG B CA 1
ATOM 6399 C C . ARG B 1 441 ? 23.715 25.944 57.962 1.00 40.08 443 ARG B C 1
ATOM 6400 O O . ARG B 1 441 ? 23.171 26.998 57.611 1.00 45.37 443 ARG B O 1
ATOM 6408 N N . PHE B 1 442 ? 24.244 25.784 59.175 1.00 33.34 444 PHE B N 1
ATOM 6409 C CA . PHE B 1 442 ? 24.236 26.888 60.126 1.00 35.62 444 PHE B CA 1
ATOM 6410 C C . PHE B 1 442 ? 25.168 28.012 59.686 1.00 35.16 444 PHE B C 1
ATOM 6411 O O . PHE B 1 442 ? 24.967 29.169 60.075 1.00 23.86 444 PHE B O 1
ATOM 6419 N N . GLU B 1 443 ? 26.192 27.695 58.891 1.00 47.33 445 GLU B N 1
ATOM 6420 C CA . GLU B 1 443 ? 27.151 28.713 58.474 1.00 47.63 445 GLU B CA 1
ATOM 6421 C C . GLU B 1 443 ? 26.488 29.782 57.614 1.00 46.52 445 GLU B C 1
ATOM 6422 O O . GLU B 1 443 ? 26.833 30.967 57.706 1.00 32.49 445 GLU B O 1
ATOM 6428 N N . GLN B 1 444 ? 25.530 29.386 56.774 1.00 46.49 446 GLN B N 1
ATOM 6429 C CA . GLN B 1 444 ? 24.830 30.337 55.921 1.00 30.76 446 GLN B CA 1
ATOM 6430 C C . GLN B 1 444 ? 23.586 30.922 56.574 1.00 24.56 446 GLN B C 1
ATOM 6431 O O . GLN B 1 444 ? 23.139 31.999 56.165 1.00 35.73 446 GLN B O 1
ATOM 6437 N N . LEU B 1 445 ? 23.016 30.240 57.569 1.00 35.06 447 LEU B N 1
ATOM 6438 C CA . LEU B 1 445 ? 21.881 30.804 58.291 1.00 26.65 447 LEU B CA 1
ATOM 6439 C C . LEU B 1 445 ? 22.306 31.952 59.198 1.00 32.27 447 LEU B C 1
ATOM 6440 O O . LEU B 1 445 ? 21.530 32.889 59.417 1.00 34.22 447 LEU B O 1
ATOM 6445 N N . ILE B 1 446 ? 23.530 31.900 59.728 1.00 33.29 448 ILE B N 1
ATOM 6446 C CA . ILE B 1 446 ? 23.966 32.899 60.697 1.00 43.26 448 ILE B CA 1
ATOM 6447 C C . ILE B 1 446 ? 24.380 34.209 60.038 1.00 47.88 448 ILE B C 1
ATOM 6448 O O . ILE B 1 446 ? 24.393 35.250 60.707 1.00 45.83 448 ILE B O 1
ATOM 6453 N N . GLY B 1 447 ? 24.713 34.192 58.749 1.00 43.19 449 GLY B N 1
ATOM 6454 C CA . GLY B 1 447 ? 25.095 35.406 58.056 1.00 48.72 449 GLY B CA 1
ATOM 6455 C C . GLY B 1 447 ? 23.906 36.131 57.463 1.00 41.98 449 GLY B C 1
ATOM 6456 O O . GLY B 1 447 ? 23.984 37.322 57.146 1.00 38.84 449 GLY B O 1
ATOM 6457 N N . GLN B 1 448 ? 22.794 35.416 57.312 1.00 32.76 450 GLN B N 1
ATOM 6458 C CA . GLN B 1 448 ? 21.570 35.978 56.754 1.00 41.64 450 GLN B CA 1
ATOM 6459 C C . GLN B 1 448 ? 20.706 36.496 57.898 1.00 42.93 450 GLN B C 1
ATOM 6460 O O . GLN B 1 448 ? 20.171 35.710 58.688 1.00 41.49 450 GLN B O 1
ATOM 6466 N N . ILE B 1 449 ? 20.568 37.816 57.986 1.00 38.59 451 ILE B N 1
ATOM 6467 C CA . ILE B 1 449 ? 19.807 38.437 59.063 1.00 36.69 451 ILE B CA 1
ATOM 6468 C C . ILE B 1 449 ? 18.624 39.224 58.509 1.00 49.74 451 ILE B C 1
ATOM 6469 O O . ILE B 1 449 ? 18.794 40.278 57.895 1.00 52.72 451 ILE B O 1
#

CATH classification: 3.30.559.10 (+1 more: 3.30.559.10)

Foldseek 3Di:
DAFDDKDFAFAPDDADQDKADAFLLLFADAFQFPKKKFKFAFDCPVLLRNLLNPLCRQVQLQLFWWDADPVRHIIRGSPSNGEMETEAEDPVFDVCVQCVVVFFDVSLVVQWDDDDCVPDGRPTGQKYWYWYAGDHQMIMIMIGHGSSWFHPQLVLLSLLSSLCVLQVHHRPDHADRHNCVLAADVQQDFPDPPCLLPAFFDQPVCWDKDKFKFFQVRLVVQQVPADVHGDHSVLLLVLLLLLLLLVLVPGDQQGKEKEKEWDACQDQAVPHDDPNHGGRRTDIFIFMDGSNCSHVDDSNVSSVSVVVRRVVCHNSNSSSVSSVQVPDPDSHPSNDHDPRLPPPYAYEYEPQDRPNQSNHNPSHTTCDMGHNHDPAFHYKYFDYHDVPRNMIMIMGIDHHSSVVSSVVSSVPD/DAWDDKDFQFAPDDADQDKAAFFLLLLQALFFKFKKKFKFDFDDPVLLSNLQNPLCRQVQLQQWWWDQDPVGGIITRRPRRGEIEIEGEDQVADCCVQCVVVWADCSLVVQWDDQDPPDPRRPGGQKYWYWYAYDPGMIMIMIIGTQSWFDPLLVLVSLLQSLCVLVVHHPPDHAARHHCVLHADVVQDFPDPPCLLPQWFDAPPQWDKDKFKQFPVNLVVQQVPQDPVDGFDSVLLLLLLLLLLLLVLVVGDQQGKEKEKEWDACQVQAVVHHDPNHGHGGTDIWIFIDGSNPSPVDDSNVSSVRVVVRNVVCHNSNSSSVSSVSVPPPPSHCSSPDQSAQAPPYAYEYECQPRPRQSSHNPRHTTQAMTTNHDRHAHYKYKGHGPPPSSMIMIMGIHHRSRVVSSVVSSVPD

Radius of gyration: 33.87 Å; Cα contacts (8 Å, |Δi|>4): 1795; chains: 2; bounding box: 73×57×99 Å

Solvent-accessible surface area: 35495 Å² total; per-residue (Å²): 82,102,79,105,115,111,34,75,11,146,19,74,34,105,29,16,81,13,47,1,55,0,0,12,2,0,9,23,24,69,120,45,69,38,18,6,1,1,2,0,96,87,74,182,48,41,87,10,51,112,7,0,15,93,0,0,55,21,3,27,0,0,0,0,8,0,97,86,39,171,128,20,43,12,29,0,30,3,43,14,79,0,0,22,11,8,33,1,30,18,103,133,3,42,3,44,78,31,4,160,91,33,18,3,61,101,32,0,105,132,0,24,23,118,60,76,75,128,116,113,34,30,90,11,19,1,0,8,0,10,2,0,109,16,99,97,35,2,6,0,0,0,6,14,13,4,15,18,0,1,4,28,63,4,0,15,23,0,1,24,8,0,0,17,13,14,86,70,101,100,35,192,27,49,8,16,17,5,4,22,27,5,54,6,72,114,101,33,97,53,126,73,92,0,41,3,20,75,97,26,31,138,90,98,235,244,45,36,47,8,52,19,147,1,42,112,139,42,14,113,25,0,111,82,74,16,92,174,63,103,22,43,27,63,25,0,0,0,0,7,0,1,64,3,1,4,72,1,18,60,25,79,92,93,5,66,0,1,0,27,10,44,14,48,1,38,91,94,7,103,76,91,19,8,151,82,3,2,0,3,0,65,5,35,0,2,3,66,8,73,2,3,40,0,29,89,113,71,8,83,42,0,0,29,28,3,66,82,6,48,54,75,1,66,30,87,12,4,67,2,1,4,3,33,20,85,100,46,134,55,75,94,126,34,29,91,14,60,120,8,24,109,8,0,3,1,0,1,38,42,32,44,192,28,57,2,24,69,0,37,11,52,70,16,130,9,61,16,1,1,2,3,30,10,72,41,14,0,35,0,15,1,1,18,35,31,111,72,100,36,28,21,23,0,1,0,0,0,59,78,133,38,15,81,130,0,98,124,53,6,41,123,73,65,101,77,85,103,132,43,66,14,132,20,68,41,111,26,65,131,86,72,1,61,0,0,9,2,0,10,18,9,98,119,61,37,40,19,8,2,0,1,10,164,48,103,146,27,28,86,5,69,127,6,0,18,99,0,0,50,30,4,27,0,0,0,0,8,6,92,112,36,169,138,37,50,31,21,0,32,4,55,14,78,0,0,30,5,8,20,0,36,7,106,80,48,14,7,97,110,29,1,142,75,35,14,4,47,99,32,4,100,128,1,18,17,114,19,107,53,120,154,104,33,40,83,12,14,2,1,2,0,7,16,0,93,14,84,110,32,0,20,0,2,0,10,3,12,3,15,6,0,0,5,26,67,7,2,16,32,0,1,21,7,0,0,11,20,16,84,70,101,70,57,154,39,123,21,79,21,42,3,48,67,1,104,8,83,168,99,33,118,48,118,62,96,1,57,5,16,69,111,27,24,144,84,111,220,245,41,28,58,9,57,26,105,2,40,114,103,47,23,122,40,0,106,88,67,0,70,70,156,65,92,25,45,38,71,24,0,0,1,0,9,0,0,22,2,0,3,20,0,18,19,14,29,24,95,2,50,0,2,0,18,9,44,10,76,0,37,94,82,4,102,98,91,20,46,179,89,2,1,0,8,1,77,2,34,0,2,3,80,10,70,2,8,32,1,3,33,113,29,12,42,46,0,0,25,24,2,78,85,6,42,59,75,0,66,38,89,11,1,58,0,1,2,4,33,16,81,112,50,99,77,53,110,122,24,25,70,23,38,140,0,31,128,16,2,2,1,1,4,33,43,29,37,225,34,60,3,17,70,0,25,17,55,112,29,123,6,57,26,6,1,6,0,34,19,53,98,15,0,41,0,17,0,0,20,29,26,105,69,78,54,9,25,13,0,0,0,0,0,42,70,113,23,17,75,78,0,99,62,15,8,36,21,50

Nearest PDB structures (foldseek):
  6dd2-assembly1_A  TM=1.002E+00  e=3.636E-99  Selaginella moellendorffii
  6dd2-assembly2_B  TM=9.915E-01  e=1.044E-85  Selaginella moellendorffii
  4g0b-assembly1_A  TM=9.658E-01  e=3.575E-67  Coffea canephora
  5kjw-assembly2_B  TM=9.596E-01  e=2.433E-66  Coleus scutellarioides
  4g22-assembly1_A  TM=9.446E-01  e=3.698E-65  Coffea canephora

B-factor: mean 48.86, std 19.17, range [9.83, 123.58]

InterPro domains:
  IPR023213 Chloramphenicol acetyltransferase-like domain superfamily [G3DSA:3.30.559.10] (1-209)
  IPR023213 Chloramphenicol acetyltransferase-like domain superfamily [G3DSA:3.30.559.10] (214-449)
  IPR050317 Plant and Fungal Acyltransferase [PTHR31642] (9-445)

Sequence (827 aa):
INVVRETMVRPAGATPQRVLWNSNVDLVIPRIHTASVYFYRPDPGGVLREALAKALVPFYPMAGRLKKDENGRFEINCNGEGVLLVEAAAANASVDEYARDFAPDVSFQRLIPSVDYTQDIGSFPLLVLQITRFKCGGASLGVGMEHHVADGMSGITFINTWAAMARGEDPKIVPYIDRTLLRANKPPIPKFPHVEYHPPPLLKHRIAVGLFKFTKEQLQALKSQATNTTYSSYEMLSGHIWRSMCLARGLDDDQETKLYIATDGRARVVPPLPKHYFGNVIFTCTPMALAGDLVSRPLYYAASVIHDAVSRMNDEYLRSALDYLELQPDLYKLVRGAHTFRSPNLGITSWSRLPVYDADFGWGRPVFMGPAVIAFEGLVYVLPSGTGDGSLSISLGLQPEHMPRFEQLIGQIINVVRETMVRPAGATPQRVLWNSNVDLVIPRIHTASVYFYRPDPGGVLREALAKALVPFYPMAGRLKKDENGRFEINCNGEGVLLVEAAAANASVDEYARDFAPDVSFQRLIPSVDYTQDIGSFPLLVLQITRFKCGGASLGVGMEHHVADGMSGITFINTWAAMARGEDPKIVPYIDRTLLRANKPPIPKFPHVEYHPPPLLKHRIAVGLFKFTKEQLQALKSQATDNTTYSSYEMLSGHIWRSMCLARGLDDDQETKLYIATDGRARVVPPLPKHYFGNVIFTCTPMALAGDLVSRPLYYAASVIHDAVSRMNDEYLRSALDYLELQPDLYKLVRGAHTFRSPNLGITSWSRLPVYDADFGWGRPVFMGPAVIAFEGLVYVLPSGTGDGSLSISLGLQPEHMPRFEQLIGQI